Protein AF-0000000086677900 (afdb_homodimer)

Radius of gyration: 34.07 Å; Cα contacts (8 Å, |Δi|>4): 3286; chains: 2; bounding box: 82×107×90 Å

Foldseek 3Di:
DDFWAKDKDFLVQLLDCDDQFHQQQAKAWAFQQAQWIAMGTSNQEAQDLLHAQFWAADPVGIKFWWRDKWKWKDAPNDDIDTLHWFAFPVRDIPPRNSNQWGMWMQTLRWIKTWGDDPFWIKMKTKHYHHQFRKIKIKIATAGDPWKMKMKIWTWTDIGHSPDAAAPVDDFWDWADDPQWIDTNLFKIKHWAPWDFDWDKDFGTANNQCVFQVHDGGHITTGGTMHMDIDTNGDMTMMMMGGDPRVDDDDTSVVRVVVSSVVSVVQLVLLVDPHNLSSLLSSLLSSQFHPVTFGFQFPDHGGTALQSCLLLLCLSAVNRNNLVVSLSVLCVCLVALVSVLVRQQLALLSLLSSLQSQLVSCVSPVPLVSLLVRLVSSVVNLCLQDDPVRSGQWHADPVQLAIFGADDQQNRHPQGFHDPSHRLDDQGAGFLLSLQSVLLSLVSSLVSQVSNVHDSVVSVVSSVSSLVSSVPFFQDPVQAGQRHWQDQDDPPPPDDDRGDRHRFQFLSRLSCQQGPRRSDQLQRCRRLVVQVVFFDDLQAGFGGGPVDPQADQDQIGYPPNNSSNVNRTWGANLSLLSSLSSCVSNVHDCPPHCVSVSVCCCGRHNSAGAGIFGNDPVGHGDDRRRGSSNSSSSSNSVVVVVD/DDQWAKDKDFLVQLLDCDDQFHQQLAKAWAFQQAQWIAMGTSNQEAQDLLHAQFWAADPVGIKFWWRFKWKWKDAPNDDIDTLHWFAFPVRDIPPRNSNQWGMWMQTLRWIKTWGDDPFWIKMKTKHYHHQFRKIKIKIATAGDPWKMKMKIWTWTDIGHSPDAAAPVDDFWDWDDDPQWIDTNLFKTKHWAPWDFDWDKDFGTANNQCVFAVHDGGHITTGGTMHMDIDTNGDMTMMMMGGDPRPDDDDTSVVRVVVSSVVSVVQLVLLVDPHNLSSLLSSLLSSQFHPVTFGFQFPDHGGTALQSCLLLLCLSAVNRNNLVVSLSVLCVCLVALVSVLVRQQLALLSLLSSLQSQLVSCVSPVPLVSLLVRLVSSVVNLCLQDDPVRSGQWHADPVQLAIFGADDLQNRHPQGFHDPSHRLDDQGAGFLLSLQSVLLSLVSSLVSCVSNVHDSVVSVVSSVSSLVSSVPFFDDPVQAGQRHWQDQDDPPPPDDDRGDRHRFQFLSSLSCQQGPRRSDQLQRCRRLVVQVVFFDDLQAGFGGGPVDPQADQDQIGYPPNNSSNVNRTWGANLSLLSSLSSCVRNVHDCPPHCVSVSVCCCGRHNSAGAGIFGNDPVGHGDDRRRGSSNSSSSSNSVVVVVD

Secondary structure (DSSP, 8-state):
-----EEEE-HHHHH-SSSTTSGGG-EEEEE-SSS-EEEEETTS---STT-EEEEE--TT--EEEEEEEEEEEEETT---EE--EEEBTTS-EEEEGGGGEEEEEEETTEEEEEEEETTEEEEEEEEE-TTS-EEEEEEEEEE-SS-EEEEEEEEEEEEETTS---TTSPPPPEEEETTEEEETTTEEEE-TT-EEEEEEEEEEE-HHHHHTTS--EEEEEEEEEEEEEE-TT-EEEEEEE-S-TTSPPPPHHHHHHHHHHHHHHHHHHH--SSHHHHHHHHHHHHHEETTTEEB-EETT--B-HHHHHHTHIIIIITTT-HHHHHHHHHHHTT-HHHHHHHTTT-TTHHHHHHHHHHHHHHHH--HHHHHHHHHHHHHHHHTTTSTT-SSSEEEETTTTEEEE-S-TT--SS---EETTEESS---BEEHHHHHHHHHHHHHHHHHHHHTT---HHHHHHHHHHHHHHHHHSB-TTSSB-SEEEEPP-SSSTTS-S-EEE----GGGGHHHHSTT-SS-SS--HHHHHHHHHHEETTEEESS-TTSTT------SSTTHHHHHTTTT-EETTHHHHHHHHHHHHT---TTTTHHHHHHTTSSBTTS--SEE-SSTT--EES-SEEHHHHHHHHHHHHHHH-/-----EEEE-HHHHH-SSSTTSGGG-EEEEE-SSS-EEEEETTS---STT-EEEEE--TT--EEEEEEEEEEEEETT---EE--EEEBTTS-EEEEGGGGEEEEEEETTEEEEEEEETTEEEEEEEEE-TTS-EEEEEEEEEE-SS-EEEEEEEEEEEEETTS---TTSPPPPEEEETTEEEETTTEEEE-TT-EEEEEEEEEEE-HHHHHTTS--EEEEEEEEEEEEEE-TT-EEEEEEE-S-TTSPPPPHHHHHHHHHHHHHHHHHHH--SSHHHHHHHHHHHHHEETTTEEB-EETT--B-HHHHHHTHIIIIITTT-HHHHHHHHHHHTT-HHHHHHHTTT-TTHHHHHHHHHHHHHHHH--HHHHHHHHHHHHHHHHTTTSTT-SSSEEEETTTTEEEE-S-TT--SS---EETTEESS---BEEHHHHHHHHHHHHHHHHHHHHTT---HHHHHHHHHHHHHHHHHSB-TTSSB-SEEEEPP-SSSTTS-S-EEE----GGGGHHHHSTT-SS-SS--HHHHHHHHHHEETTEEESS-TTSTT------SSTTHHHHHTTTT-EETTHHHHHHHHHHHHT---TTTTHHHHHHTTSSBTTS--SEE-SSTT--EES-SEEHHHHHHHHHHHHHHH-

Organism: NCBI:txid175570

Structure (mmCIF, N/CA/C/O backbone):
data_AF-0000000086677900-model_v1
#
loop_
_entity.id
_entity.type
_entity.pdbx_description
1 polymer 'Glycogen debranching protein'
#
loop_
_atom_site.group_PDB
_atom_site.id
_atom_site.type_symbol
_atom_site.label_atom_id
_atom_site.label_alt_id
_atom_site.label_comp_id
_atom_site.label_asym_id
_atom_site.label_entity_id
_atom_site.label_seq_id
_atom_site.pdbx_PDB_ins_code
_atom_site.Cartn_x
_atom_site.Cartn_y
_atom_site.Cartn_z
_atom_site.occupancy
_atom_site.B_iso_or_equiv
_atom_site.auth_seq_id
_atom_site.auth_comp_id
_atom_site.auth_asym_id
_atom_site.auth_atom_id
_atom_site.pdbx_PDB_model_num
ATOM 1 N N . MET A 1 1 ? 2.199 -9.773 20.609 1 43.31 1 MET A N 1
ATOM 2 C CA . MET A 1 1 ? 1.167 -9.773 19.578 1 43.31 1 MET A CA 1
ATOM 3 C C . MET A 1 1 ? 1.572 -10.648 18.406 1 43.31 1 MET A C 1
ATOM 5 O O . MET A 1 1 ? 2.678 -10.516 17.875 1 43.31 1 MET A O 1
ATOM 9 N N . GLY A 1 2 ? 0.984 -11.852 18.406 1 61.94 2 GLY A N 1
ATOM 10 C CA . GLY A 1 2 ? 1.337 -12.906 17.469 1 61.94 2 GLY A CA 1
ATOM 11 C C . GLY A 1 2 ? 1.35 -12.43 16.031 1 61.94 2 GLY A C 1
ATOM 12 O O . GLY A 1 2 ? 0.83 -11.359 15.711 1 61.94 2 GLY A O 1
ATOM 13 N N . ASN A 1 3 ? 1.986 -13.055 15.031 1 71.62 3 ASN A N 1
ATOM 14 C CA . ASN A 1 3 ? 1.998 -12.82 13.586 1 71.62 3 ASN A CA 1
ATOM 15 C C . ASN A 1 3 ? 0.583 -12.688 13.031 1 71.62 3 ASN A C 1
ATOM 17 O O . ASN A 1 3 ? -0.327 -13.398 13.461 1 71.62 3 ASN A O 1
ATOM 21 N N . ARG A 1 4 ? 0.365 -11.555 12.375 1 78.25 4 ARG A N 1
ATOM 22 C CA . ARG A 1 4 ? -0.963 -11.297 11.836 1 78.25 4 ARG A CA 1
ATOM 23 C C . ARG A 1 4 ? -0.891 -10.961 10.344 1 78.25 4 ARG A C 1
ATOM 25 O O . ARG A 1 4 ? 0.168 -10.586 9.844 1 78.25 4 ARG A O 1
ATOM 32 N N . SER A 1 5 ? -1.938 -11.344 9.695 1 80.81 5 SER A N 1
ATOM 33 C CA . SER A 1 5 ? -2.113 -10.953 8.305 1 80.81 5 SER A CA 1
ATOM 34 C C . SER A 1 5 ? -3.023 -9.734 8.18 1 80.81 5 SER A C 1
ATOM 36 O O . SER A 1 5 ? -4.238 -9.844 8.352 1 80.81 5 SER A O 1
ATOM 38 N N . THR A 1 6 ? -2.363 -8.617 7.914 1 87.12 6 THR A N 1
ATOM 39 C CA . THR A 1 6 ? -3.154 -7.395 7.777 1 87.12 6 THR A CA 1
ATOM 40 C C . THR A 1 6 ? -2.652 -6.555 6.605 1 87.12 6 THR A C 1
ATOM 42 O O . THR A 1 6 ? -1.445 -6.371 6.438 1 87.12 6 THR A O 1
ATOM 45 N N . PHE A 1 7 ? -3.549 -6.188 5.781 1 95 7 PHE A N 1
ATOM 46 C CA . PHE A 1 7 ? -3.334 -5.211 4.719 1 95 7 PHE A CA 1
ATOM 47 C C . PHE A 1 7 ? -4.309 -4.047 4.848 1 95 7 PHE A C 1
ATOM 49 O O . PHE A 1 7 ? -5.48 -4.246 5.184 1 95 7 PHE A O 1
ATOM 56 N N . ALA A 1 8 ? -3.867 -2.811 4.648 1 95.88 8 ALA A N 1
ATOM 57 C CA . ALA A 1 8 ? -4.715 -1.629 4.773 1 95.88 8 ALA A CA 1
ATOM 58 C C . ALA A 1 8 ? -4.469 -0.653 3.627 1 95.88 8 ALA A C 1
ATOM 60 O O . ALA A 1 8 ? -3.322 -0.427 3.232 1 95.88 8 ALA A O 1
ATOM 61 N N . PHE A 1 9 ? -5.547 -0.121 3.051 1 96.75 9 PHE A N 1
ATOM 62 C CA . PHE A 1 9 ? -5.512 0.893 2.004 1 96.75 9 PHE A CA 1
ATOM 63 C C . PHE A 1 9 ? -6.352 2.104 2.393 1 96.75 9 PHE A C 1
ATOM 65 O O . PHE A 1 9 ? -7.516 1.962 2.773 1 96.75 9 PHE A O 1
ATOM 72 N N . GLY A 1 10 ? -5.781 3.24 2.309 1 95.69 10 GLY A N 1
ATOM 73 C CA . GLY A 1 10 ? -6.445 4.469 2.717 1 95.69 10 GLY A CA 1
ATOM 74 C C . GLY A 1 10 ? -7.297 5.078 1.622 1 95.69 10 GLY A C 1
ATOM 75 O O . GLY A 1 10 ? -7.582 4.426 0.613 1 95.69 10 GLY A O 1
ATOM 76 N N . PRO A 1 11 ? -7.766 6.324 1.828 1 95.12 11 PRO A N 1
ATOM 77 C CA . PRO A 1 11 ? -8.727 6.969 0.929 1 95.12 11 PRO A CA 1
ATOM 78 C C . PRO A 1 11 ? -8.188 7.129 -0.491 1 95.12 11 PRO A C 1
ATOM 80 O O . PRO A 1 11 ? -8.938 6.98 -1.459 1 95.12 11 PRO A O 1
ATOM 83 N N . GLU A 1 12 ? -6.93 7.414 -0.581 1 93.62 12 GLU A N 1
ATOM 84 C CA . GLU A 1 12 ? -6.371 7.645 -1.91 1 93.62 12 GLU A CA 1
ATOM 85 C C . GLU A 1 12 ? -6.453 6.387 -2.77 1 93.62 12 GLU A C 1
ATOM 87 O O . GLU A 1 12 ? -6.902 6.441 -3.916 1 93.62 12 GLU A O 1
ATOM 92 N N . VAL A 1 13 ? -6.059 5.277 -2.221 1 95.94 13 VAL A N 1
ATOM 93 C CA . VAL A 1 13 ? -6.07 4.023 -2.963 1 95.94 13 VAL A CA 1
ATOM 94 C C . VAL A 1 13 ? -7.512 3.572 -3.189 1 95.94 13 VAL A C 1
ATOM 96 O O . VAL A 1 13 ? -7.875 3.156 -4.293 1 95.94 13 VAL A O 1
ATOM 99 N N . CYS A 1 14 ? -8.336 3.693 -2.195 1 97.62 14 CYS A N 1
ATOM 100 C CA . CYS A 1 14 ? -9.727 3.258 -2.291 1 97.62 14 CYS A CA 1
ATOM 101 C C . CYS A 1 14 ? -10.469 4.039 -3.367 1 97.62 14 CYS A C 1
ATOM 103 O O . CYS A 1 14 ? -11.289 3.477 -4.094 1 97.62 14 CYS A O 1
ATOM 105 N N . ALA A 1 15 ? -10.164 5.281 -3.486 1 97.06 15 ALA A N 1
ATOM 106 C CA . ALA A 1 15 ? -10.891 6.152 -4.402 1 97.06 15 ALA A CA 1
ATOM 107 C C . ALA A 1 15 ? -10.367 6.008 -5.828 1 97.06 15 ALA A C 1
ATOM 109 O O . ALA A 1 15 ? -11.031 6.414 -6.785 1 97.06 15 ALA A O 1
ATOM 110 N N . ASP A 1 16 ? -9.18 5.449 -5.98 1 96.56 16 ASP A N 1
ATOM 111 C CA . ASP A 1 16 ? -8.531 5.316 -7.285 1 96.56 16 ASP A CA 1
ATOM 112 C C . ASP A 1 16 ? -9.078 4.109 -8.047 1 96.56 16 ASP A C 1
ATOM 114 O O . ASP A 1 16 ? -8.562 2.998 -7.918 1 96.56 16 ASP A O 1
ATOM 118 N N . VAL A 1 17 ? -10 4.371 -8.945 1 96.75 17 VAL A N 1
ATOM 119 C CA . VAL A 1 17 ? -10.586 3.26 -9.688 1 96.75 17 VAL A CA 1
ATOM 120 C C . VAL A 1 17 ? -10.055 3.262 -11.117 1 96.75 17 VAL A C 1
ATOM 122 O O . VAL A 1 17 ? -10.453 2.426 -11.938 1 96.75 17 VAL A O 1
ATOM 125 N N . THR A 1 18 ? -9.117 4.145 -11.43 1 92.69 18 THR A N 1
ATOM 126 C CA . THR A 1 18 ? -8.648 4.254 -12.805 1 92.69 18 THR A CA 1
ATOM 127 C C . THR A 1 18 ? -7.18 3.859 -12.906 1 92.69 18 THR A C 1
ATOM 129 O O . THR A 1 18 ? -6.758 3.285 -13.914 1 92.69 18 THR A O 1
ATOM 132 N N . GLY A 1 19 ? -6.438 4.133 -11.938 1 92.75 19 GLY A N 1
ATOM 133 C CA . GLY A 1 19 ? -5.012 3.848 -11.984 1 92.75 19 GLY A CA 1
ATOM 134 C C . GLY A 1 19 ? -4.691 2.377 -11.797 1 92.75 19 GLY A C 1
ATOM 135 O O . GLY A 1 19 ? -5.418 1.66 -11.109 1 92.75 19 GLY A O 1
ATOM 136 N N . PRO A 1 20 ? -3.553 1.947 -12.32 1 92.25 20 PRO A N 1
ATOM 137 C CA . PRO A 1 20 ? -3.201 0.528 -12.242 1 92.25 20 PRO A CA 1
ATOM 138 C C . PRO A 1 20 ? -2.867 0.085 -10.82 1 92.25 20 PRO A C 1
ATOM 140 O O . PRO A 1 20 ? -2.883 -1.112 -10.523 1 92.25 20 PRO A O 1
ATOM 143 N N . SER A 1 21 ? -2.568 1.006 -9.984 1 94.75 21 SER A N 1
ATOM 144 C CA . SER A 1 21 ? -2.221 0.673 -8.609 1 94.75 21 SER A CA 1
ATOM 145 C C . SER A 1 21 ? -3.357 1.02 -7.652 1 94.75 21 SER A C 1
ATOM 147 O O . SER A 1 21 ? -3.168 1.043 -6.434 1 94.75 21 SER A O 1
ATOM 149 N N . GLY A 1 22 ? -4.523 1.311 -8.18 1 96.5 22 GLY A N 1
ATOM 150 C CA . GLY A 1 22 ? -5.668 1.734 -7.391 1 96.5 22 GLY A CA 1
ATOM 151 C C . GLY A 1 22 ? -6.453 0.574 -6.809 1 96.5 22 GLY A C 1
ATOM 152 O O . GLY A 1 22 ? -6.094 -0.588 -7.012 1 96.5 22 GLY A O 1
ATOM 153 N N . GLY A 1 23 ? -7.492 0.949 -6.113 1 97.5 23 GLY A N 1
ATOM 154 C CA . GLY A 1 23 ? -8.281 -0.018 -5.371 1 97.5 23 GLY A CA 1
ATOM 155 C C . GLY A 1 23 ? -9.07 -0.962 -6.262 1 97.5 23 GLY A C 1
ATOM 156 O O . GLY A 1 23 ? -9.484 -2.037 -5.824 1 97.5 23 GLY A O 1
ATOM 157 N N . ALA A 1 24 ? -9.273 -0.585 -7.496 1 97.56 24 ALA A N 1
ATOM 158 C CA . ALA A 1 24 ? -10 -1.442 -8.43 1 97.56 24 ALA A CA 1
ATOM 159 C C . ALA A 1 24 ? -9.125 -2.596 -8.914 1 97.56 24 ALA A C 1
ATOM 161 O O . ALA A 1 24 ? -9.625 -3.547 -9.516 1 97.56 24 ALA A O 1
ATOM 162 N N . HIS A 1 25 ? -7.84 -2.523 -8.531 1 95.88 25 HIS A N 1
ATOM 163 C CA . HIS A 1 25 ? -6.906 -3.584 -8.898 1 95.88 25 HIS A CA 1
ATOM 164 C C . HIS A 1 25 ? -6.414 -4.332 -7.664 1 95.88 25 HIS A C 1
ATOM 166 O O . HIS A 1 25 ? -5.457 -5.109 -7.746 1 95.88 25 HIS A O 1
ATOM 172 N N . ARG A 1 26 ? -6.98 -4.051 -6.555 1 98 26 ARG A N 1
ATOM 173 C CA . ARG A 1 26 ? -6.75 -4.805 -5.328 1 98 26 ARG A CA 1
ATOM 174 C C . ARG A 1 26 ? -7.914 -5.746 -5.035 1 98 26 ARG A C 1
ATOM 176 O O . ARG A 1 26 ? -8.914 -5.336 -4.441 1 98 26 ARG A O 1
ATOM 183 N N . GLU A 1 27 ? -7.715 -6.984 -5.371 1 98.5 27 GLU A N 1
ATOM 184 C CA . GLU A 1 27 ? -8.812 -7.949 -5.312 1 98.5 27 GLU A CA 1
ATOM 185 C C . GLU A 1 27 ? -8.734 -8.797 -4.047 1 98.5 27 GLU A C 1
ATOM 187 O O . GLU A 1 27 ? -7.641 -9.172 -3.613 1 98.5 27 GLU A O 1
ATOM 192 N N . TRP A 1 28 ? -9.852 -9.07 -3.426 1 98.69 28 TRP A N 1
ATOM 193 C CA . TRP A 1 28 ? -9.938 -9.914 -2.242 1 98.69 28 TRP A CA 1
ATOM 194 C C . TRP A 1 28 ? -10.711 -11.195 -2.545 1 98.69 28 TRP A C 1
ATOM 196 O O . TRP A 1 28 ? -11.453 -11.266 -3.525 1 98.69 28 TRP A O 1
ATOM 206 N N . LEU A 1 29 ? -10.477 -12.234 -1.738 1 98.81 29 LEU A N 1
ATOM 207 C CA . LEU A 1 29 ? -11.117 -13.539 -1.879 1 98.81 29 LEU A CA 1
ATOM 208 C C . LEU A 1 29 ? -11.508 -14.109 -0.517 1 98.81 29 LEU A C 1
ATOM 210 O O . LEU A 1 29 ? -10.719 -14.055 0.429 1 98.81 29 LEU A O 1
ATOM 214 N N . VAL A 1 30 ? -12.758 -14.539 -0.431 1 98.81 30 VAL A N 1
ATOM 215 C CA . VAL A 1 30 ? -13.211 -15.359 0.682 1 98.81 30 VAL A CA 1
ATOM 216 C C . VAL A 1 30 ? -13.766 -16.688 0.151 1 98.81 30 VAL A C 1
ATOM 218 O O . VAL A 1 30 ? -14.852 -16.719 -0.434 1 98.81 30 VAL A O 1
ATOM 221 N N . ALA A 1 31 ? -13.047 -17.734 0.36 1 98.5 31 ALA A N 1
ATOM 222 C CA . ALA A 1 31 ? -13.469 -19.047 -0.096 1 98.5 31 ALA A CA 1
ATOM 223 C C . ALA A 1 31 ? -14.242 -19.781 0.992 1 98.5 31 ALA A C 1
ATOM 225 O O . ALA A 1 31 ? -14.008 -19.578 2.184 1 98.5 31 ALA A O 1
ATOM 226 N N . ASP A 1 32 ? -15.141 -20.703 0.607 1 98.06 32 ASP A N 1
ATOM 227 C CA . ASP A 1 32 ? -16.016 -21.328 1.591 1 98.06 32 ASP A CA 1
ATOM 228 C C . ASP A 1 32 ? -15.547 -22.75 1.902 1 98.06 32 ASP A C 1
ATOM 230 O O . ASP A 1 32 ? -16.188 -23.469 2.68 1 98.06 32 ASP A O 1
ATOM 234 N N . GLY A 1 33 ? -14.492 -23.219 1.275 1 97.75 33 GLY A N 1
ATOM 235 C CA . GLY A 1 33 ? -13.953 -24.547 1.54 1 97.75 33 GLY A CA 1
ATOM 236 C C . GLY A 1 33 ? -14.625 -25.641 0.73 1 97.75 33 GLY A C 1
ATOM 237 O O . GLY A 1 33 ? -14.312 -26.812 0.894 1 97.75 33 GLY A O 1
ATOM 238 N N . THR A 1 34 ? -15.516 -25.281 -0.182 1 97.06 34 THR A N 1
ATOM 239 C CA . THR A 1 34 ? -16.203 -26.266 -1.016 1 97.06 34 THR A CA 1
ATOM 240 C C . THR A 1 34 ? -16.062 -25.906 -2.492 1 97.06 34 THR A C 1
ATOM 242 O O . THR A 1 34 ? -16.688 -26.531 -3.348 1 97.06 34 THR A O 1
ATOM 245 N N . GLY A 1 35 ? -15.305 -24.938 -2.742 1 97 35 GLY A N 1
ATOM 246 C CA . GLY A 1 35 ? -15.141 -24.453 -4.105 1 97 35 GLY A CA 1
ATOM 247 C C . GLY A 1 35 ? -15.906 -23.172 -4.383 1 97 35 GLY A C 1
ATOM 248 O O . GLY A 1 35 ? -15.648 -22.5 -5.383 1 97 35 GLY A O 1
ATOM 249 N N . GLY A 1 36 ? -16.875 -22.828 -3.545 1 98.19 36 GLY A N 1
ATOM 250 C CA . GLY A 1 36 ? -17.562 -21.547 -3.617 1 98.19 36 GLY A CA 1
ATOM 251 C C . GLY A 1 36 ? -16.766 -20.406 -3.018 1 98.19 36 GLY A C 1
ATOM 252 O O . GLY A 1 36 ? -15.766 -20.625 -2.332 1 98.19 36 GLY A O 1
ATOM 253 N N . PHE A 1 37 ? -17.219 -19.141 -3.346 1 98.75 37 PHE A N 1
ATOM 254 C CA . PHE A 1 37 ? -16.422 -18.031 -2.84 1 98.75 37 PHE A CA 1
ATOM 255 C C . PHE A 1 37 ? -17.172 -16.719 -2.994 1 98.75 37 PHE A C 1
ATOM 257 O O . PHE A 1 37 ? -18.219 -16.672 -3.65 1 98.75 37 PHE A O 1
ATOM 264 N N . ALA A 1 38 ? -16.719 -15.719 -2.322 1 98.88 38 ALA A N 1
ATOM 265 C CA . ALA A 1 38 ? -16.969 -14.305 -2.553 1 98.88 38 ALA A CA 1
ATOM 266 C C . ALA A 1 38 ? -15.688 -13.578 -2.953 1 98.88 38 ALA A C 1
ATOM 268 O O . ALA A 1 38 ? -14.602 -13.906 -2.471 1 98.88 38 ALA A O 1
ATOM 269 N N . SER A 1 39 ? -15.805 -12.664 -3.875 1 98.81 39 SER A N 1
ATOM 270 C CA . SER A 1 39 ? -14.633 -11.922 -4.332 1 98.81 39 SER A CA 1
ATOM 271 C C . SER A 1 39 ? -15.023 -10.555 -4.883 1 98.81 39 SER A C 1
ATOM 273 O O . SER A 1 39 ? -16.172 -10.344 -5.262 1 98.81 39 SER A O 1
ATOM 275 N N . GLY A 1 40 ? -14.156 -9.625 -4.922 1 98.69 40 GLY A N 1
ATOM 276 C CA . GLY A 1 40 ? -14.352 -8.266 -5.398 1 98.69 40 GLY A CA 1
ATOM 277 C C . GLY A 1 40 ? -13.094 -7.414 -5.316 1 98.69 40 GLY A C 1
ATOM 278 O O . GLY A 1 40 ? -11.984 -7.938 -5.348 1 98.69 40 GLY A O 1
ATOM 279 N N . THR A 1 41 ? -13.289 -6.047 -5.305 1 98.75 41 THR A N 1
ATOM 280 C CA . THR A 1 41 ? -12.164 -5.117 -5.238 1 98.75 41 THR A CA 1
ATOM 281 C C . THR A 1 41 ? -12.266 -4.234 -3.998 1 98.75 41 THR A C 1
ATOM 283 O O . THR A 1 41 ? -13.336 -4.098 -3.412 1 98.75 41 THR A O 1
ATOM 286 N N . ALA A 1 42 ? -11.156 -3.666 -3.617 1 98.56 42 ALA A N 1
ATOM 287 C CA . ALA A 1 42 ? -11.102 -2.766 -2.467 1 98.56 42 ALA A CA 1
ATOM 288 C C . ALA A 1 42 ? -12 -1.549 -2.682 1 98.56 42 ALA A C 1
ATOM 290 O O . ALA A 1 42 ? -12.555 -1.001 -1.725 1 98.56 42 ALA A O 1
ATOM 291 N N . SER A 1 43 ? -12.219 -1.152 -3.975 1 98.44 43 SER A N 1
ATOM 292 C CA . SER A 1 43 ? -12.977 0.053 -4.297 1 98.44 43 SER A CA 1
ATOM 293 C C . SER A 1 43 ? -14.445 -0.266 -4.543 1 98.44 43 SER A C 1
ATOM 295 O O . SER A 1 43 ? -15.219 0.61 -4.93 1 98.44 43 SER A O 1
ATOM 297 N N . LEU A 1 44 ? -14.828 -1.54 -4.414 1 98.44 44 LEU A N 1
ATOM 298 C CA . LEU A 1 44 ? -16.219 -1.966 -4.512 1 98.44 44 LEU A CA 1
ATOM 299 C C . LEU A 1 44 ? -16.594 -2.279 -5.957 1 98.44 44 LEU A C 1
ATOM 301 O O . LEU A 1 44 ? -17.547 -3.02 -6.211 1 98.44 44 LEU A O 1
ATOM 305 N N . VAL A 1 45 ? -15.859 -1.732 -6.93 1 98.31 45 VAL A N 1
ATOM 306 C CA . VAL A 1 45 ? -16.219 -1.859 -8.336 1 98.31 45 VAL A CA 1
ATOM 307 C C . VAL A 1 45 ? -15.992 -3.299 -8.797 1 98.31 45 VAL A C 1
ATOM 309 O O . VAL A 1 45 ? -14.906 -3.855 -8.625 1 98.31 45 VAL A O 1
ATOM 312 N N . ARG A 1 46 ? -17 -3.871 -9.336 1 98.38 46 ARG A N 1
ATOM 313 C CA . ARG A 1 46 ? -16.828 -5.184 -9.953 1 98.38 46 ARG A CA 1
ATOM 314 C C . ARG A 1 46 ? -16.188 -5.07 -11.328 1 98.38 46 ARG A C 1
ATOM 316 O O . ARG A 1 46 ? -16.766 -4.488 -12.25 1 98.38 46 ARG A O 1
ATOM 323 N N . THR A 1 47 ? -15.047 -5.66 -11.461 1 98.12 47 THR A N 1
ATOM 324 C CA . THR A 1 47 ? -14.312 -5.531 -12.719 1 98.12 47 THR A CA 1
ATOM 325 C C . THR A 1 47 ? -14.375 -6.832 -13.516 1 98.12 47 THR A C 1
ATOM 327 O O . THR A 1 47 ? -14.102 -6.84 -14.719 1 98.12 47 THR A O 1
ATOM 330 N N . ARG A 1 48 ? -14.719 -7.938 -12.828 1 98 48 ARG A N 1
ATOM 331 C CA . ARG A 1 48 ? -14.805 -9.258 -13.445 1 98 48 ARG A CA 1
ATOM 332 C C . ARG A 1 48 ? -16.219 -9.828 -13.32 1 98 48 ARG A C 1
ATOM 334 O O . ARG A 1 48 ? -16.922 -9.539 -12.359 1 98 48 ARG A O 1
ATOM 341 N N . ARG A 1 49 ? -16.516 -10.703 -14.273 1 98.25 49 ARG A N 1
ATOM 342 C CA . ARG A 1 49 ? -17.797 -11.414 -14.172 1 98.25 49 ARG A CA 1
ATOM 343 C C . ARG A 1 49 ? -17.812 -12.336 -12.953 1 98.25 49 ARG A C 1
ATOM 345 O O . ARG A 1 49 ? -18.875 -12.758 -12.5 1 98.25 49 ARG A O 1
ATOM 352 N N . TYR A 1 50 ? -16.641 -12.57 -12.406 1 98.56 50 TYR A N 1
ATOM 353 C CA . TYR A 1 50 ? -16.5 -13.484 -11.281 1 98.56 50 TYR A CA 1
ATOM 354 C C . TYR A 1 50 ? -16.625 -12.742 -9.953 1 98.56 50 TYR A C 1
ATOM 356 O O . TYR A 1 50 ? -16.781 -13.367 -8.898 1 98.56 50 TYR A O 1
ATOM 364 N N . HIS A 1 51 ? -16.547 -11.406 -9.953 1 98.69 51 HIS A N 1
ATOM 365 C CA . HIS A 1 51 ? -16.766 -10.641 -8.727 1 98.69 51 HIS A CA 1
ATOM 366 C C . HIS A 1 51 ? -18.219 -10.742 -8.258 1 98.69 51 HIS A C 1
ATOM 368 O O . HIS A 1 51 ? -19.141 -10.406 -9 1 98.69 51 HIS A O 1
ATOM 374 N N . GLY A 1 52 ? -18.422 -11.227 -7.074 1 98.62 52 GLY A N 1
ATOM 375 C CA . GLY A 1 52 ? -19.719 -11.406 -6.445 1 98.62 52 GLY A CA 1
ATOM 376 C C . GLY A 1 52 ? -19.625 -11.875 -5.004 1 98.62 52 GLY A C 1
ATOM 377 O O . GLY A 1 52 ? -18.531 -12.18 -4.516 1 98.62 52 GLY A O 1
ATOM 378 N N . LEU A 1 53 ? -20.734 -11.898 -4.375 1 98.88 53 LEU A N 1
ATOM 379 C CA . LEU A 1 53 ? -20.75 -12.172 -2.943 1 98.88 53 LEU A CA 1
ATOM 380 C C . LEU A 1 53 ? -21.141 -13.617 -2.674 1 98.88 53 LEU A C 1
ATOM 382 O O . LEU A 1 53 ? -20.875 -14.141 -1.587 1 98.88 53 LEU A O 1
ATOM 386 N N . LEU A 1 54 ? -21.75 -14.227 -3.676 1 98.88 54 LEU A N 1
ATOM 387 C CA . LEU A 1 54 ? -22.109 -15.633 -3.514 1 98.88 54 LEU A CA 1
ATOM 388 C C . LEU A 1 54 ? -21.938 -16.391 -4.82 1 98.88 54 LEU A C 1
ATOM 390 O O . LEU A 1 54 ? -22.812 -16.375 -5.688 1 98.88 54 LEU A O 1
ATOM 394 N N . VAL A 1 55 ? -20.906 -17.078 -4.949 1 98.81 55 VAL A N 1
ATOM 395 C CA . VAL A 1 55 ? -20.641 -18 -6.051 1 98.81 55 VAL A CA 1
ATOM 396 C C . VAL A 1 55 ? -20.75 -19.438 -5.559 1 98.81 55 VAL A C 1
ATOM 398 O O . VAL A 1 55 ? -20.047 -19.844 -4.633 1 98.81 55 VAL A O 1
ATOM 401 N N . VAL A 1 56 ? -21.594 -20.219 -6.172 1 98.44 56 VAL A N 1
ATOM 402 C CA . VAL A 1 56 ? -22.016 -21.516 -5.656 1 98.44 56 VAL A CA 1
ATOM 403 C C . VAL A 1 56 ? -21.438 -22.625 -6.512 1 98.44 56 VAL A C 1
ATOM 405 O O . VAL A 1 56 ? -21.688 -22.703 -7.719 1 98.44 56 VAL A O 1
ATOM 408 N N . PRO A 1 57 ? -20.688 -23.5 -5.855 1 96.94 57 PRO A N 1
ATOM 409 C CA . PRO A 1 57 ? -20.203 -24.656 -6.613 1 96.94 57 PRO A CA 1
ATOM 410 C C . PRO A 1 57 ? -21.312 -25.672 -6.918 1 96.94 57 PRO A C 1
ATOM 412 O O . PRO A 1 57 ? -22.297 -25.75 -6.18 1 96.94 57 PRO A O 1
ATOM 415 N N . GLY A 1 58 ? -21.156 -26.391 -8.016 1 92.62 58 GLY A N 1
ATOM 416 C CA . GLY A 1 58 ? -22.109 -27.422 -8.398 1 92.62 58 GLY A CA 1
ATOM 417 C C . GLY A 1 58 ? -21.516 -28.469 -9.32 1 92.62 58 GLY A C 1
ATOM 418 O O . GLY A 1 58 ? -20.359 -28.375 -9.719 1 92.62 58 GLY A O 1
ATOM 419 N N . PRO A 1 59 ? -22.297 -29.422 -9.609 1 88.69 59 PRO A N 1
ATOM 420 C CA . PRO A 1 59 ? -21.812 -30.516 -10.453 1 88.69 59 PRO A CA 1
ATOM 421 C C . PRO A 1 59 ? -21.453 -30.047 -11.867 1 88.69 59 PRO A C 1
ATOM 423 O O . PRO A 1 59 ? -20.609 -30.656 -12.523 1 88.69 59 PRO A O 1
ATOM 426 N N . ASN A 1 60 ? -22.156 -29.062 -12.32 1 90.38 60 ASN A N 1
ATOM 427 C CA . ASN A 1 60 ? -21.891 -28.562 -13.664 1 90.38 60 ASN A CA 1
ATOM 428 C C . ASN A 1 60 ? -21.078 -27.266 -13.633 1 90.38 60 ASN A C 1
ATOM 430 O O . ASN A 1 60 ? -21.188 -26.438 -14.531 1 90.38 60 ASN A O 1
ATOM 434 N N . GLY A 1 61 ? -20.391 -27.141 -12.625 1 94 61 GLY A N 1
ATOM 435 C CA . GLY A 1 61 ? -19.594 -25.938 -12.477 1 94 61 GLY A CA 1
ATOM 436 C C . GLY A 1 61 ? -20.188 -24.938 -11.484 1 94 61 GLY A C 1
ATOM 437 O O . GLY A 1 61 ? -21.203 -25.234 -10.852 1 94 61 GLY A O 1
ATOM 438 N N . ARG A 1 62 ? -19.562 -23.828 -11.391 1 97.81 62 ARG A N 1
ATOM 439 C CA . ARG A 1 62 ? -19.984 -22.812 -10.438 1 97.81 62 ARG A CA 1
ATOM 440 C C . ARG A 1 62 ? -21.062 -21.906 -11.039 1 97.81 62 ARG A C 1
ATOM 442 O O . ARG A 1 62 ? -21.094 -21.703 -12.258 1 97.81 62 ARG A O 1
ATOM 449 N N . ARG A 1 63 ? -21.875 -21.406 -10.18 1 98.19 63 ARG A N 1
ATOM 450 C CA . ARG A 1 63 ? -22.891 -20.438 -10.578 1 98.19 63 ARG A CA 1
ATOM 451 C C . ARG A 1 63 ? -22.797 -19.156 -9.742 1 98.19 63 ARG A C 1
ATOM 453 O O . ARG A 1 63 ? -22.547 -19.219 -8.539 1 98.19 63 ARG A O 1
ATOM 460 N N . MET A 1 64 ? -23.016 -18.047 -10.367 1 98.31 64 MET A N 1
ATOM 461 C CA . MET A 1 64 ? -23.078 -16.75 -9.688 1 98.31 64 MET A CA 1
ATOM 462 C C . MET A 1 64 ? -24.5 -16.453 -9.227 1 98.31 64 MET A C 1
ATOM 464 O O . MET A 1 64 ? -25.453 -16.516 -10.016 1 98.31 64 MET A O 1
ATOM 468 N N . GLY A 1 65 ? -24.641 -16.188 -7.93 1 98.56 65 GLY A N 1
ATOM 469 C CA . GLY A 1 65 ? -25.953 -15.875 -7.391 1 98.56 65 GLY A CA 1
ATOM 470 C C . GLY A 1 65 ? -26.109 -14.422 -6.984 1 98.56 65 GLY A C 1
ATOM 471 O O . GLY A 1 65 ? -26.703 -13.625 -7.715 1 98.56 65 GLY A O 1
ATOM 472 N N . LEU A 1 66 ? -25.453 -14.023 -5.855 1 98.81 66 LEU A N 1
ATOM 473 C CA . LEU A 1 66 ? -25.5 -12.648 -5.379 1 98.81 66 LEU A CA 1
ATOM 474 C C . LEU A 1 66 ? -24.312 -11.852 -5.887 1 98.81 66 LEU A C 1
ATOM 476 O O . LEU A 1 66 ? -23.188 -12.047 -5.418 1 98.81 66 LEU A O 1
ATOM 480 N N . ALA A 1 67 ? -24.594 -10.922 -6.801 1 98.69 67 ALA A N 1
ATOM 481 C CA . ALA A 1 67 ? -23.516 -10.141 -7.414 1 98.69 67 ALA A CA 1
ATOM 482 C C . ALA A 1 67 ? -23.062 -9.023 -6.484 1 98.69 67 ALA A C 1
ATOM 484 O O . ALA A 1 67 ? -21.859 -8.75 -6.379 1 98.69 67 ALA A O 1
ATOM 485 N N . ALA A 1 68 ? -24.016 -8.375 -5.848 1 98.75 68 ALA A N 1
ATOM 486 C CA . ALA A 1 68 ? -23.672 -7.238 -4.996 1 98.75 68 ALA A CA 1
ATOM 487 C C . ALA A 1 68 ? -24.75 -6.992 -3.949 1 98.75 68 ALA A C 1
ATOM 489 O O . ALA A 1 68 ? -25.906 -7.406 -4.121 1 98.75 68 ALA A O 1
ATOM 490 N N . LEU A 1 69 ? -24.359 -6.426 -2.887 1 98.81 69 LEU A N 1
ATOM 491 C CA . LEU A 1 69 ? -25.219 -5.871 -1.842 1 98.81 69 LEU A CA 1
ATOM 492 C C . LEU A 1 69 ? -24.922 -4.391 -1.624 1 98.81 69 LEU A C 1
ATOM 494 O O . LEU A 1 69 ? -24.031 -4.043 -0.841 1 98.81 69 LEU A O 1
ATOM 498 N N . ASP A 1 70 ? -25.766 -3.52 -2.258 1 98.75 70 ASP A N 1
ATOM 499 C CA . ASP A 1 70 ? -25.469 -2.092 -2.336 1 98.75 70 ASP A CA 1
ATOM 500 C C . ASP A 1 70 ? -25.969 -1.358 -1.095 1 98.75 70 ASP A C 1
ATOM 502 O O . ASP A 1 70 ? -27.172 -1.334 -0.825 1 98.75 70 ASP A O 1
ATOM 506 N N . ALA A 1 71 ? -25.078 -0.691 -0.441 1 98.75 71 ALA A N 1
ATOM 507 C CA . ALA A 1 71 ? -25.438 0.011 0.789 1 98.75 71 ALA A CA 1
ATOM 508 C C . ALA A 1 71 ? -25.719 1.485 0.516 1 98.75 71 ALA A C 1
ATOM 510 O O . ALA A 1 71 ? -25.109 2.088 -0.369 1 98.75 71 ALA A O 1
ATOM 511 N N . ALA A 1 72 ? -26.641 2.025 1.241 1 98.62 72 ALA A N 1
ATOM 512 C CA . ALA A 1 72 ? -26.922 3.455 1.336 1 98.62 72 ALA A CA 1
ATOM 513 C C . ALA A 1 72 ? -27.312 3.844 2.76 1 98.62 72 ALA A C 1
ATOM 515 O O . ALA A 1 72 ? -27.875 3.035 3.496 1 98.62 72 ALA A O 1
ATOM 516 N N . VAL A 1 73 ? -27 5.004 3.125 1 98.12 73 VAL A N 1
ATOM 517 C CA . VAL A 1 73 ? -27.375 5.469 4.453 1 98.12 73 VAL A CA 1
ATOM 518 C C . VAL A 1 73 ? -28.219 6.738 4.34 1 98.12 73 VAL A C 1
ATOM 520 O O . VAL A 1 73 ? -27.984 7.566 3.455 1 98.12 73 VAL A O 1
ATOM 523 N N . THR A 1 74 ? -29.203 6.844 5.148 1 97.81 74 THR A N 1
ATOM 524 C CA . THR A 1 74 ? -30 8.055 5.316 1 97.81 74 THR A CA 1
ATOM 525 C C . THR A 1 74 ? -29.781 8.656 6.707 1 97.81 74 THR A C 1
ATOM 527 O O . THR A 1 74 ? -30.109 8.023 7.715 1 97.81 74 THR A O 1
ATOM 530 N N . ILE A 1 75 ? -29.281 9.812 6.676 1 93.56 75 ILE A N 1
ATOM 531 C CA . ILE A 1 75 ? -28.938 10.508 7.91 1 93.56 75 ILE A CA 1
ATOM 532 C C . ILE A 1 75 ? -29.984 11.57 8.211 1 93.56 75 ILE A C 1
ATOM 534 O O . ILE A 1 75 ? -30.203 12.484 7.41 1 93.56 75 ILE A O 1
ATOM 538 N N . GLY A 1 76 ? -30.641 11.656 9.375 1 86.69 76 GLY A N 1
ATOM 539 C CA . GLY A 1 76 ? -31.594 12.648 9.836 1 86.69 76 GLY A CA 1
ATOM 540 C C . GLY A 1 76 ? -32.75 12.859 8.867 1 86.69 76 GLY A C 1
ATOM 541 O O . GLY A 1 76 ? -33.188 13.992 8.648 1 86.69 76 GLY A O 1
ATOM 542 N N . GLY A 1 77 ? -33.125 12 8.211 1 81.75 77 GLY A N 1
ATOM 543 C CA . GLY A 1 77 ? -34.219 12.125 7.277 1 81.75 77 GLY A CA 1
ATOM 544 C C . GLY A 1 77 ? -33.812 12.719 5.941 1 81.75 77 GLY A C 1
ATOM 545 O O . GLY A 1 77 ? -34.688 13.109 5.145 1 81.75 77 GLY A O 1
ATOM 546 N N . GLY A 1 78 ? -32.625 12.898 5.727 1 88.81 78 GLY A N 1
ATOM 547 C CA . GLY A 1 78 ? -32.156 13.477 4.48 1 88.81 78 GLY A CA 1
ATOM 548 C C . GLY A 1 78 ? -32.188 12.5 3.318 1 88.81 78 GLY A C 1
ATOM 549 O O . GLY A 1 78 ? -32.906 11.492 3.365 1 88.81 78 GLY A O 1
ATOM 550 N N . THR A 1 79 ? -31.516 12.953 2.24 1 93.56 79 THR A N 1
ATOM 551 C CA . THR A 1 79 ? -31.391 12.109 1.055 1 93.56 79 THR A CA 1
ATOM 552 C C . THR A 1 79 ? -30.422 10.961 1.302 1 93.56 79 THR A C 1
ATOM 554 O O . THR A 1 79 ? -29.391 11.148 1.938 1 93.56 79 THR A O 1
ATOM 557 N N . PRO A 1 80 ? -30.781 9.805 0.825 1 97 80 PRO A N 1
ATOM 558 C CA . PRO A 1 80 ? -29.859 8.68 0.989 1 97 80 PRO A CA 1
ATOM 559 C C . PRO A 1 80 ? -28.516 8.922 0.312 1 97 80 PRO A C 1
ATOM 561 O O . PRO A 1 80 ? -28.453 9.477 -0.787 1 97 80 PRO A O 1
ATOM 564 N N . VAL A 1 81 ? -27.469 8.578 0.986 1 97.5 81 VAL A N 1
ATOM 565 C CA . VAL A 1 81 ? -26.109 8.609 0.445 1 97.5 81 VAL A CA 1
ATOM 566 C C . VAL A 1 81 ? -25.719 7.207 -0.016 1 97.5 81 VAL A C 1
ATOM 568 O O . VAL A 1 81 ? -25.516 6.309 0.806 1 97.5 81 VAL A O 1
ATOM 571 N N . PRO A 1 82 ? -25.594 7 -1.36 1 98.44 82 PRO A N 1
ATOM 572 C CA . PRO A 1 82 ? -25.172 5.68 -1.84 1 98.44 82 PRO A CA 1
ATOM 573 C C . PRO A 1 82 ? -23.703 5.371 -1.513 1 98.44 82 PRO A C 1
ATOM 575 O O . PRO A 1 82 ? -22.844 6.238 -1.657 1 98.44 82 PRO A O 1
ATOM 578 N N . LEU A 1 83 ? -23.438 4.191 -1.051 1 98.62 83 LEU A N 1
ATOM 579 C CA . LEU A 1 83 ? -22.094 3.799 -0.641 1 98.62 83 LEU A CA 1
ATOM 580 C C . LEU A 1 83 ? -21.516 2.734 -1.574 1 98.62 83 LEU A C 1
ATOM 582 O O . LEU A 1 83 ? -20.391 2.293 -1.403 1 98.62 83 LEU A O 1
ATOM 586 N N . SER A 1 84 ? -22.25 2.309 -2.578 1 98.44 84 SER A N 1
ATOM 587 C CA . SER A 1 84 ? -21.812 1.302 -3.543 1 98.44 84 SER A CA 1
ATOM 588 C C . SER A 1 84 ? -21.156 1.946 -4.754 1 98.44 84 SER A C 1
ATOM 590 O O . SER A 1 84 ? -21.188 3.168 -4.91 1 98.44 84 SER A O 1
ATOM 592 N N . ALA A 1 85 ? -20.516 1.138 -5.566 1 98.56 85 ALA A N 1
ATOM 593 C CA . ALA A 1 85 ? -19.906 1.617 -6.801 1 98.56 85 ALA A CA 1
ATOM 594 C C . ALA A 1 85 ? -20.047 0.586 -7.918 1 98.56 85 ALA A C 1
ATOM 596 O O . ALA A 1 85 ? -19.797 -0.604 -7.707 1 98.56 85 ALA A O 1
ATOM 597 N N . HIS A 1 86 ? -20.484 1.05 -9.039 1 98.31 86 HIS A N 1
ATOM 598 C CA . HIS A 1 86 ? -20.594 0.243 -10.25 1 98.31 86 HIS A CA 1
ATOM 599 C C . HIS A 1 86 ? -20.062 0.998 -11.469 1 98.31 86 HIS A C 1
ATOM 601 O O . HIS A 1 86 ? -20.219 2.217 -11.562 1 98.31 86 HIS A O 1
ATOM 607 N N . GLU A 1 87 ? -19.422 0.252 -12.281 1 98.44 87 GLU A N 1
ATOM 608 C CA . GLU A 1 87 ? -19.047 0.788 -13.586 1 98.44 87 GLU A CA 1
ATOM 609 C C . GLU A 1 87 ? -20.062 0.373 -14.656 1 98.44 87 GLU A C 1
ATOM 611 O O . GLU A 1 87 ? -20.5 -0.781 -14.695 1 98.44 87 GLU A O 1
ATOM 616 N N . TRP A 1 88 ? -20.453 1.332 -15.445 1 98.19 88 TRP A N 1
ATOM 617 C CA . TRP A 1 88 ? -21.469 1.067 -16.469 1 98.19 88 TRP A CA 1
ATOM 618 C C . TRP A 1 88 ? -20.859 1.161 -17.859 1 98.19 88 TRP A C 1
ATOM 620 O O . TRP A 1 88 ? -19.734 1.65 -18.031 1 98.19 88 TRP A O 1
ATOM 630 N N . ALA A 1 89 ? -21.578 0.722 -18.812 1 97.5 89 ALA A N 1
ATOM 631 C CA . ALA A 1 89 ? -21.109 0.65 -20.203 1 97.5 89 ALA A CA 1
ATOM 632 C C . ALA A 1 89 ? -20.703 2.027 -20.703 1 97.5 89 ALA A C 1
ATOM 634 O O . ALA A 1 89 ? -19.844 2.139 -21.578 1 97.5 89 ALA A O 1
ATOM 635 N N . SER A 1 90 ? -21.234 3.072 -20.219 1 96.19 90 SER A N 1
ATOM 636 C CA . SER A 1 90 ? -20.906 4.441 -20.609 1 96.19 90 SER A CA 1
ATOM 637 C C . SER A 1 90 ? -19.5 4.824 -20.141 1 96.19 90 SER A C 1
ATOM 639 O O . SER A 1 90 ? -18.938 5.832 -20.594 1 96.19 90 SER A O 1
ATOM 641 N N . GLY A 1 91 ? -19 4.051 -19.25 1 94.69 91 GLY A N 1
ATOM 642 C CA . GLY A 1 91 ? -17.719 4.375 -18.656 1 94.69 91 GLY A CA 1
ATOM 643 C C . GLY A 1 91 ? -17.828 5.094 -17.328 1 94.69 91 GLY A C 1
ATOM 644 O O . GLY A 1 91 ? -16.828 5.262 -16.625 1 94.69 91 GLY A O 1
ATOM 645 N N . VAL A 1 92 ? -18.984 5.395 -16.969 1 96.19 92 VAL A N 1
ATOM 646 C CA . VAL A 1 92 ? -19.203 6.152 -15.742 1 96.19 92 VAL A CA 1
ATOM 647 C C . VAL A 1 92 ? -19.266 5.199 -14.547 1 96.19 92 VAL A C 1
ATOM 649 O O . VAL A 1 92 ? -19.828 4.105 -14.641 1 96.19 92 VAL A O 1
ATOM 652 N N . VAL A 1 93 ? -18.641 5.562 -13.469 1 97.75 93 VAL A N 1
ATOM 653 C CA . VAL A 1 93 ? -18.797 4.863 -12.195 1 97.75 93 VAL A CA 1
ATOM 654 C C . VAL A 1 93 ? -19.828 5.586 -11.328 1 97.75 93 VAL A C 1
ATOM 656 O O . VAL A 1 93 ? -19.609 6.73 -10.922 1 97.75 93 VAL A O 1
ATOM 659 N N . SER A 1 94 ? -20.891 4.898 -11.086 1 97.75 94 SER A N 1
ATOM 660 C CA . SER A 1 94 ? -22.016 5.434 -10.32 1 97.75 94 SER A CA 1
ATOM 661 C C . SER A 1 94 ? -22.844 4.312 -9.711 1 97.75 94 SER A C 1
ATOM 663 O O . SER A 1 94 ? -23.109 3.301 -10.359 1 97.75 94 SER A O 1
ATOM 665 N N . PRO A 1 95 ? -23.438 4.516 -8.57 1 97.56 95 PRO A N 1
ATOM 666 C CA . PRO A 1 95 ? -23 5.535 -7.613 1 97.56 95 PRO A CA 1
ATOM 667 C C . PRO A 1 95 ? -21.5 5.496 -7.363 1 97.56 95 PRO A C 1
ATOM 669 O O . PRO A 1 95 ? -20.812 4.582 -7.828 1 97.56 95 PRO A O 1
ATOM 672 N N . ALA A 1 96 ? -20.969 6.48 -6.785 1 97.75 96 ALA A N 1
ATOM 673 C CA . ALA A 1 96 ? -19.547 6.617 -6.543 1 97.75 96 ALA A CA 1
ATOM 674 C C . ALA A 1 96 ? -19.219 6.48 -5.055 1 97.75 96 ALA A C 1
ATOM 676 O O . ALA A 1 96 ? -18.5 7.312 -4.488 1 97.75 96 ALA A O 1
ATOM 677 N N . GLY A 1 97 ? -19.719 5.418 -4.469 1 98.12 97 GLY A N 1
ATOM 678 C CA . GLY A 1 97 ? -19.547 5.203 -3.041 1 98.12 97 GLY A CA 1
ATOM 679 C C . GLY A 1 97 ? -18.109 5.008 -2.631 1 98.12 97 GLY A C 1
ATOM 680 O O . GLY A 1 97 ? -17.766 5.148 -1.455 1 98.12 97 GLY A O 1
ATOM 681 N N . HIS A 1 98 ? -17.219 4.637 -3.607 1 98.19 98 HIS A N 1
ATOM 682 C CA . HIS A 1 98 ? -15.797 4.449 -3.34 1 98.19 98 HIS A CA 1
ATOM 683 C C . HIS A 1 98 ? -15.148 5.746 -2.873 1 98.19 98 HIS A C 1
ATOM 685 O O . HIS A 1 98 ? -14.117 5.723 -2.199 1 98.19 98 HIS A O 1
ATOM 691 N N . LEU A 1 99 ? -15.766 6.91 -3.143 1 97.44 99 LEU A N 1
ATOM 692 C CA . LEU A 1 99 ? -15.219 8.203 -2.76 1 97.44 99 LEU A CA 1
ATOM 693 C C . LEU A 1 99 ? -15.43 8.469 -1.271 1 97.44 99 LEU A C 1
ATOM 695 O O . LEU A 1 99 ? -14.805 9.359 -0.699 1 97.44 99 LEU A O 1
ATOM 699 N N . HIS A 1 100 ? -16.312 7.676 -0.63 1 97.31 100 HIS A N 1
ATOM 700 C CA . HIS A 1 100 ? -16.594 7.828 0.794 1 97.31 100 HIS A CA 1
ATOM 701 C C . HIS A 1 100 ? -15.766 6.844 1.621 1 97.31 100 HIS A C 1
ATOM 703 O O . HIS A 1 100 ? -15.812 6.867 2.854 1 97.31 100 HIS A O 1
ATOM 709 N N . LEU A 1 101 ? -15 5.941 0.963 1 98.19 101 LEU A N 1
ATOM 710 C CA . LEU A 1 101 ? -14.211 4.953 1.696 1 98.19 101 LEU A CA 1
ATOM 711 C C . LEU A 1 101 ? -13.039 5.617 2.406 1 98.19 101 LEU A C 1
ATOM 713 O O . LEU A 1 101 ? -12.188 6.238 1.763 1 98.19 101 LEU A O 1
ATOM 717 N N . GLU A 1 102 ? -13.039 5.449 3.689 1 97.12 102 GLU A N 1
ATOM 718 C CA . GLU A 1 102 ? -11.914 5.887 4.512 1 97.12 102 GLU A CA 1
ATOM 719 C C . GLU A 1 102 ? -10.82 4.82 4.57 1 97.12 102 GLU A C 1
ATOM 721 O O . GLU A 1 102 ? -9.648 5.141 4.746 1 97.12 102 GLU A O 1
ATOM 726 N N . LEU A 1 103 ? -11.305 3.594 4.449 1 97.5 103 LEU A N 1
ATOM 727 C CA . LEU A 1 103 ? -10.391 2.488 4.691 1 97.5 103 LEU A CA 1
ATOM 728 C C . LEU A 1 103 ? -10.93 1.191 4.098 1 97.5 103 LEU A C 1
ATOM 730 O O . LEU A 1 103 ? -12.125 0.92 4.18 1 97.5 103 LEU A O 1
ATOM 734 N N . PHE A 1 104 ? -10.07 0.488 3.459 1 98.5 104 PHE A N 1
ATOM 735 C CA . PHE A 1 104 ? -10.258 -0.931 3.186 1 98.5 104 PHE A CA 1
ATOM 736 C C . PHE A 1 104 ? -9.141 -1.759 3.807 1 98.5 104 PHE A C 1
ATOM 738 O O . PHE A 1 104 ? -7.961 -1.437 3.648 1 98.5 104 PHE A O 1
ATOM 745 N N . GLU A 1 105 ? -9.562 -2.826 4.461 1 97.38 105 GLU A N 1
ATOM 746 C CA . GLU A 1 105 ? -8.539 -3.682 5.062 1 97.38 105 GLU A CA 1
ATOM 747 C C . GLU A 1 105 ? -8.891 -5.156 4.898 1 97.38 105 GLU A C 1
ATOM 749 O O . GLU A 1 105 ? -10.055 -5.504 4.691 1 97.38 105 GLU A O 1
ATOM 754 N N . VAL A 1 106 ? -7.922 -5.953 4.832 1 97.81 106 VAL A N 1
ATOM 755 C CA . VAL A 1 106 ? -8.031 -7.398 4.977 1 97.81 106 VAL A CA 1
ATOM 756 C C . VAL A 1 106 ? -7.379 -7.844 6.281 1 97.81 106 VAL A C 1
ATOM 758 O O . VAL A 1 106 ? -6.164 -7.719 6.445 1 97.81 106 VAL A O 1
ATOM 761 N N . VAL A 1 107 ? -8.188 -8.258 7.211 1 95.88 107 VAL A N 1
ATOM 762 C CA . VAL A 1 107 ? -7.719 -8.68 8.523 1 95.88 107 VAL A CA 1
ATOM 763 C C . VAL A 1 107 ? -8.055 -10.156 8.742 1 95.88 107 VAL A C 1
ATOM 765 O O . VAL A 1 107 ? -9.219 -10.555 8.656 1 95.88 107 VAL A O 1
ATOM 768 N N . ASP A 1 108 ? -7.074 -10.953 8.977 1 96 108 ASP A N 1
ATOM 769 C CA . ASP A 1 108 ? -7.266 -12.391 9.133 1 96 108 ASP A CA 1
ATOM 770 C C . ASP A 1 108 ? -7.938 -12.992 7.902 1 96 108 ASP A C 1
ATOM 772 O O . ASP A 1 108 ? -8.828 -13.836 8.023 1 96 108 ASP A O 1
ATOM 776 N N . GLY A 1 109 ? -7.617 -12.438 6.836 1 96.62 109 GLY A N 1
ATOM 777 C CA . GLY A 1 109 ? -8.102 -12.969 5.574 1 96.62 109 GLY A CA 1
ATOM 778 C C . GLY A 1 109 ? -9.492 -12.477 5.219 1 96.62 109 GLY A C 1
ATOM 779 O O . GLY A 1 109 ? -10.039 -12.844 4.172 1 96.62 109 GLY A O 1
ATOM 780 N N . LEU A 1 110 ? -10.094 -11.609 6.039 1 98.31 110 LEU A N 1
ATOM 781 C CA . LEU A 1 110 ? -11.461 -11.148 5.801 1 98.31 110 LEU A CA 1
ATOM 782 C C . LEU A 1 110 ? -11.469 -9.672 5.406 1 98.31 110 LEU A C 1
ATOM 784 O O . LEU A 1 110 ? -10.781 -8.859 6.023 1 98.31 110 LEU A O 1
ATOM 788 N N . PRO A 1 111 ? -12.242 -9.328 4.379 1 98.56 111 PRO A N 1
ATOM 789 C CA . PRO A 1 111 ? -12.297 -7.934 3.941 1 98.56 111 PRO A CA 1
ATOM 790 C C . PRO A 1 111 ? -13.195 -7.074 4.832 1 98.56 111 PRO A C 1
ATOM 792 O O . PRO A 1 111 ? -14.219 -7.551 5.332 1 98.56 111 PRO A O 1
ATOM 795 N N . ARG A 1 112 ? -12.836 -5.895 5.023 1 98.31 112 ARG A N 1
ATOM 796 C CA . ARG A 1 112 ? -13.617 -4.898 5.75 1 98.31 112 ARG A CA 1
ATOM 797 C C . ARG A 1 112 ? -13.523 -3.533 5.078 1 98.31 112 ARG A C 1
ATOM 799 O O . ARG A 1 112 ? -12.43 -3.059 4.773 1 98.31 112 ARG A O 1
ATOM 806 N N . TRP A 1 113 ? -14.672 -2.91 4.816 1 98.69 113 TRP A N 1
ATOM 807 C CA . TRP A 1 113 ? -14.781 -1.547 4.305 1 98.69 113 TRP A CA 1
ATOM 808 C C . TRP A 1 113 ? -15.234 -0.59 5.402 1 98.69 113 TRP A C 1
ATOM 810 O O . TRP A 1 113 ? -16.062 -0.95 6.246 1 98.69 113 TRP A O 1
ATOM 820 N N . ARG A 1 114 ? -14.727 0.535 5.402 1 98.12 114 ARG A N 1
ATOM 821 C CA . ARG A 1 114 ? -15.133 1.599 6.316 1 98.12 114 ARG A CA 1
ATOM 822 C C . ARG A 1 114 ? -15.43 2.889 5.559 1 98.12 114 ARG A C 1
ATOM 824 O O . ARG A 1 114 ? -14.539 3.447 4.906 1 98.12 114 ARG A O 1
ATOM 831 N N . TRP A 1 115 ? -16.688 3.309 5.598 1 97.81 115 TRP A N 1
ATOM 832 C CA . TRP A 1 115 ? -17.109 4.574 4.992 1 97.81 115 TRP A CA 1
ATOM 833 C C . TRP A 1 115 ? -17.219 5.668 6.047 1 97.81 115 TRP A C 1
ATOM 835 O O . TRP A 1 115 ? -17.641 5.41 7.176 1 97.81 115 TRP A O 1
ATOM 845 N N . ARG A 1 116 ? -16.859 6.863 5.652 1 96.12 116 ARG A N 1
ATOM 846 C CA . ARG A 1 116 ? -17.078 8.023 6.516 1 96.12 116 ARG A CA 1
ATOM 847 C C . ARG A 1 116 ? -17.812 9.125 5.773 1 96.12 116 ARG A C 1
ATOM 849 O O . ARG A 1 116 ? -17.453 9.484 4.652 1 96.12 116 ARG A O 1
ATOM 856 N N . ILE A 1 117 ? -18.844 9.578 6.328 1 94 117 ILE A N 1
ATOM 857 C CA . ILE A 1 117 ? -19.578 10.773 5.953 1 94 117 ILE A CA 1
ATOM 858 C C . ILE A 1 117 ? -19.703 11.703 7.156 1 94 117 ILE A C 1
ATOM 860 O O . ILE A 1 117 ? -20.641 11.578 7.957 1 94 117 ILE A O 1
ATOM 864 N N . GLY A 1 118 ? -18.781 12.688 7.18 1 91.5 118 GLY A N 1
ATOM 865 C CA . GLY A 1 118 ? -18.734 13.469 8.406 1 91.5 118 GLY A CA 1
ATOM 866 C C . GLY A 1 118 ? -18.484 12.625 9.641 1 91.5 118 GLY A C 1
ATOM 867 O O . GLY A 1 118 ? -17.5 11.875 9.695 1 91.5 118 GLY A O 1
ATOM 868 N N . ASP A 1 119 ? -19.438 12.656 10.57 1 91.25 119 ASP A N 1
ATOM 869 C CA . ASP A 1 119 ? -19.266 11.906 11.812 1 91.25 119 ASP A CA 1
ATOM 870 C C . ASP A 1 119 ? -19.969 10.555 11.742 1 91.25 119 ASP A C 1
ATOM 872 O O . ASP A 1 119 ? -20.047 9.836 12.742 1 91.25 119 ASP A O 1
ATOM 876 N N . VAL A 1 120 ? -20.484 10.273 10.625 1 94.56 120 VAL A N 1
ATOM 877 C CA . VAL A 1 120 ? -21.125 8.969 10.43 1 94.56 120 VAL A CA 1
ATOM 878 C C . VAL A 1 120 ? -20.094 7.984 9.852 1 94.56 120 VAL A C 1
ATOM 880 O O . VAL A 1 120 ? -19.469 8.266 8.828 1 94.56 120 VAL A O 1
ATOM 883 N N . VAL A 1 121 ? -19.953 6.875 10.547 1 96.75 121 VAL A N 1
ATOM 884 C CA . VAL A 1 121 ? -19.031 5.84 10.102 1 96.75 121 VAL A CA 1
ATOM 885 C C . VAL A 1 121 ? -19.75 4.496 10.023 1 96.75 121 VAL A C 1
ATOM 887 O O . VAL A 1 121 ? -20.328 4.035 11.008 1 96.75 121 VAL A O 1
ATOM 890 N N . LEU A 1 122 ? -19.734 3.934 8.828 1 97.94 122 LEU A N 1
ATOM 891 C CA . LEU A 1 122 ? -20.297 2.604 8.609 1 97.94 122 LEU A CA 1
ATOM 892 C C . LEU A 1 122 ? -19.219 1.623 8.172 1 97.94 122 LEU A C 1
ATOM 894 O O . LEU A 1 122 ? -18.375 1.953 7.332 1 97.94 122 LEU A O 1
ATOM 898 N N . GLU A 1 123 ? -19.219 0.471 8.812 1 98.31 123 GLU A N 1
ATOM 899 C CA . GLU A 1 123 ? -18.297 -0.59 8.438 1 98.31 123 GLU A CA 1
ATOM 900 C C . GLU A 1 123 ? -19.031 -1.799 7.871 1 98.31 123 GLU A C 1
ATOM 902 O O . GLU A 1 123 ? -20.125 -2.137 8.336 1 98.31 123 GLU A O 1
ATOM 907 N N . ARG A 1 124 ? -18.469 -2.418 6.914 1 98.81 124 ARG A N 1
ATOM 908 C CA . ARG A 1 124 ? -18.953 -3.682 6.371 1 98.81 124 ARG A CA 1
ATOM 909 C C . ARG A 1 124 ? -17.891 -4.773 6.484 1 98.81 124 ARG A C 1
ATOM 911 O O . ARG A 1 124 ? -16.734 -4.551 6.133 1 98.81 124 ARG A O 1
ATOM 918 N N . GLU A 1 125 ? -18.266 -5.906 6.953 1 98.62 125 GLU A N 1
ATOM 919 C CA . GLU A 1 125 ? -17.453 -7.113 6.965 1 98.62 125 GLU A CA 1
ATOM 920 C C . GLU A 1 125 ? -18.234 -8.312 6.438 1 98.62 125 GLU A C 1
ATOM 922 O O . GLU A 1 125 ? -19.469 -8.359 6.539 1 98.62 125 GLU A O 1
ATOM 927 N N . LEU A 1 126 ? -17.547 -9.219 5.855 1 98.75 126 LEU A N 1
ATOM 928 C CA . LEU A 1 126 ? -18.234 -10.414 5.398 1 98.75 126 LEU A CA 1
ATOM 929 C C . LEU A 1 126 ? -17.344 -11.648 5.547 1 98.75 126 LEU A C 1
ATOM 931 O O . LEU A 1 126 ? -16.125 -11.523 5.66 1 98.75 126 LEU A O 1
ATOM 935 N N . ALA A 1 127 ? -17.922 -12.773 5.672 1 98.81 127 ALA A N 1
ATOM 936 C CA . ALA A 1 127 ? -17.281 -14.078 5.727 1 98.81 127 ALA A CA 1
ATOM 937 C C . ALA A 1 127 ? -18.203 -15.172 5.203 1 98.81 127 ALA A C 1
ATOM 939 O O . ALA A 1 127 ? -19.375 -14.922 4.934 1 98.81 127 ALA A O 1
ATOM 940 N N . MET A 1 128 ? -17.672 -16.266 4.98 1 98.62 128 MET A N 1
ATOM 941 C CA . MET A 1 128 ? -18.453 -17.438 4.602 1 98.62 128 MET A CA 1
ATOM 942 C C . MET A 1 128 ? -18.297 -18.562 5.625 1 98.62 128 MET A C 1
ATOM 944 O O . MET A 1 128 ? -17.234 -18.672 6.258 1 98.62 128 MET A O 1
ATOM 948 N N . VAL A 1 129 ? -19.359 -19.328 5.773 1 98 129 VAL A N 1
ATOM 949 C CA . VAL A 1 129 ? -19.281 -20.516 6.613 1 98 129 VAL A CA 1
ATOM 950 C C . VAL A 1 129 ? -18.391 -21.562 5.945 1 98 129 VAL A C 1
ATOM 952 O O . VAL A 1 129 ? -18.641 -21.969 4.809 1 98 129 VAL A O 1
ATOM 955 N N . HIS A 1 130 ? -17.375 -21.984 6.656 1 97.25 130 HIS A N 1
ATOM 956 C CA . HIS A 1 130 ? -16.484 -22.984 6.082 1 97.25 130 HIS A CA 1
ATOM 957 C C . HIS A 1 130 ? -17.203 -24.312 5.887 1 97.25 130 HIS A C 1
ATOM 959 O O . HIS A 1 130 ? -17.812 -24.844 6.82 1 97.25 130 HIS A O 1
ATOM 965 N N . GLY A 1 131 ? -17.125 -24.844 4.766 1 96.25 131 GLY A N 1
ATOM 966 C CA . GLY A 1 131 ? -17.719 -26.125 4.445 1 96.25 131 GLY A CA 1
ATOM 967 C C . GLY A 1 131 ? -19.125 -26.016 3.891 1 96.25 131 GLY A C 1
ATOM 968 O O . GLY A 1 131 ? -19.75 -27.016 3.527 1 96.25 131 GLY A O 1
ATOM 969 N N . GLN A 1 132 ? -19.594 -24.812 3.857 1 95.5 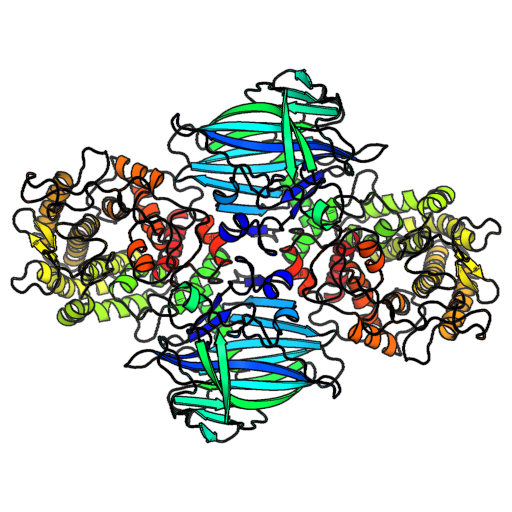132 GLN A N 1
ATOM 970 C CA . GLN A 1 132 ? -20.922 -24.516 3.324 1 95.5 132 GLN A CA 1
ATOM 971 C C . GLN A 1 132 ? -20.922 -23.219 2.518 1 95.5 132 GLN A C 1
ATOM 973 O O . GLN A 1 132 ? -20.281 -22.25 2.91 1 95.5 132 GLN A O 1
ATOM 978 N N . THR A 1 133 ? -21.672 -23.25 1.371 1 96.44 133 THR A N 1
ATOM 979 C CA . THR A 1 133 ? -21.781 -22 0.611 1 96.44 133 THR A CA 1
ATOM 980 C C . THR A 1 133 ? -22.797 -21.078 1.25 1 96.44 133 THR A C 1
ATOM 982 O O . THR A 1 133 ? -23.953 -21.031 0.829 1 96.44 133 THR A O 1
ATOM 985 N N . SER A 1 134 ? -22.375 -20.391 2.234 1 98.44 134 SER A N 1
ATOM 986 C CA . SER A 1 134 ? -23.219 -19.5 3.033 1 98.44 134 SER A CA 1
ATOM 987 C C . SER A 1 134 ? -22.453 -18.234 3.414 1 98.44 134 SER A C 1
ATOM 989 O O . SER A 1 134 ? -21.391 -18.312 4.051 1 98.44 134 SER A O 1
ATOM 991 N N . LEU A 1 135 ? -22.984 -17.125 3 1 98.75 135 LEU A N 1
ATOM 992 C CA . LEU A 1 135 ? -22.391 -15.812 3.211 1 98.75 135 LEU A CA 1
ATOM 993 C C . LEU A 1 135 ? -23.047 -15.102 4.391 1 98.75 135 LEU A C 1
ATOM 995 O O . LEU A 1 135 ? -24.281 -15.156 4.547 1 98.75 135 LEU A O 1
ATOM 999 N N . GLY A 1 136 ? -22.234 -14.539 5.258 1 98.88 136 GLY A N 1
ATOM 1000 C CA . GLY A 1 136 ? -22.688 -13.555 6.23 1 98.88 136 GLY A CA 1
ATOM 1001 C C . GLY A 1 136 ? -22.078 -12.18 6.027 1 98.88 136 GLY A C 1
ATOM 1002 O O . GLY A 1 136 ? -20.859 -12.055 5.902 1 98.88 136 GLY A O 1
ATOM 1003 N N . VAL A 1 137 ? -22.953 -11.141 5.93 1 98.88 137 VAL A N 1
ATOM 1004 C CA . VAL A 1 137 ? -22.516 -9.758 5.797 1 98.88 137 VAL A CA 1
ATOM 1005 C C . VAL A 1 137 ? -23 -8.938 6.992 1 98.88 137 VAL A C 1
ATOM 1007 O O . VAL A 1 137 ? -24.188 -8.984 7.336 1 98.88 137 VAL A O 1
ATOM 1010 N N . VAL A 1 138 ? -22.078 -8.234 7.609 1 98.94 138 VAL A N 1
ATOM 1011 C CA . VAL A 1 138 ? -22.422 -7.395 8.75 1 98.94 138 VAL A CA 1
ATOM 1012 C C . VAL A 1 138 ? -22.094 -5.938 8.438 1 98.94 138 VAL A C 1
ATOM 1014 O O . VAL A 1 138 ? -20.969 -5.617 8.031 1 98.94 138 VAL A O 1
ATOM 1017 N N . HIS A 1 139 ? -23.109 -5.086 8.547 1 98.88 139 HIS A N 1
ATOM 1018 C CA . HIS A 1 139 ? -22.891 -3.643 8.586 1 98.88 139 HIS A CA 1
ATOM 1019 C C . HIS A 1 139 ? -23 -3.107 10.008 1 98.88 139 HIS A C 1
ATOM 1021 O O . HIS A 1 139 ? -24.031 -3.299 10.672 1 98.88 139 HIS A O 1
ATOM 1027 N N . ARG A 1 140 ? -21.953 -2.461 10.461 1 98.38 140 ARG A N 1
ATOM 1028 C CA . ARG A 1 140 ? -21.938 -1.885 11.805 1 98.38 140 ARG A CA 1
ATOM 1029 C C . ARG A 1 140 ? -21.891 -0.362 11.742 1 98.38 140 ARG A C 1
ATOM 1031 O O . ARG A 1 140 ? -21 0.209 11.094 1 98.38 140 ARG A O 1
ATOM 1038 N N . LEU A 1 141 ? -22.844 0.237 12.359 1 97.69 141 LEU A N 1
ATOM 1039 C CA . LEU A 1 141 ? -22.75 1.682 12.539 1 97.69 141 LEU A CA 1
ATOM 1040 C C . LEU A 1 141 ? -21.797 2.023 13.68 1 97.69 141 LEU A C 1
ATOM 1042 O O . LEU A 1 141 ? -22.141 1.894 14.852 1 97.69 141 LEU A O 1
ATOM 1046 N N . VAL A 1 142 ? -20.656 2.486 13.344 1 96.38 142 VAL A N 1
ATOM 1047 C CA . VAL A 1 142 ? -19.594 2.711 14.32 1 96.38 142 VAL A CA 1
ATOM 1048 C C . VAL A 1 142 ? -19.828 4.035 15.039 1 96.38 142 VAL A C 1
ATOM 1050 O O . VAL A 1 142 ? -19.641 4.133 16.25 1 96.38 142 VAL A O 1
ATOM 1053 N N . SER A 1 143 ? -20.188 5.008 14.289 1 93.56 143 SER A N 1
ATOM 1054 C CA . SER A 1 143 ? -20.391 6.355 14.82 1 93.56 143 SER A CA 1
ATOM 1055 C C . SER A 1 143 ? -21.484 7.094 14.062 1 93.56 143 SER A C 1
ATOM 1057 O O . SER A 1 143 ? -21.609 6.949 12.844 1 93.56 143 SER A O 1
ATOM 1059 N N . ALA A 1 144 ? -22.281 7.797 14.742 1 92.69 144 ALA A N 1
ATOM 1060 C CA . ALA A 1 144 ? -23.297 8.695 14.211 1 92.69 144 ALA A CA 1
ATOM 1061 C C . ALA A 1 144 ? -23.875 9.594 15.312 1 92.69 144 ALA A C 1
ATOM 1063 O O . ALA A 1 144 ? -23.812 9.242 16.5 1 92.69 144 ALA A O 1
ATOM 1064 N N . PRO A 1 145 ? -24.406 10.742 14.953 1 86.56 145 PRO A N 1
ATOM 1065 C CA . PRO A 1 145 ? -25.031 11.594 15.969 1 86.56 145 PRO A CA 1
ATOM 1066 C C . PRO A 1 145 ? -26.359 11.047 16.453 1 86.56 145 PRO A C 1
ATOM 1068 O O . PRO A 1 145 ? -26.859 11.453 17.516 1 86.56 145 PRO A O 1
ATOM 1071 N N . GLY A 1 146 ? -26.953 10.234 15.766 1 89.94 146 GLY A N 1
ATOM 1072 C CA . GLY A 1 146 ? -28.219 9.594 16.047 1 89.94 146 GLY A CA 1
ATOM 1073 C C . GLY A 1 146 ? -28.484 8.383 15.18 1 89.94 146 GLY A C 1
ATOM 1074 O O . GLY A 1 146 ? -27.578 7.855 14.547 1 89.94 146 GLY A O 1
ATOM 1075 N N . PRO A 1 147 ? -29.672 7.965 15.25 1 95.25 147 PRO A N 1
ATOM 1076 C CA . PRO A 1 147 ? -30 6.793 14.445 1 95.25 147 PRO A CA 1
ATOM 1077 C C . PRO A 1 147 ? -29.828 7.035 12.945 1 95.25 147 PRO A C 1
ATOM 1079 O O . PRO A 1 147 ? -30.125 8.133 12.453 1 95.25 147 PRO A O 1
ATOM 1082 N N . VAL A 1 148 ? -29.375 6.082 12.258 1 97.25 148 VAL A N 1
ATOM 1083 C CA . VAL A 1 148 ? -29.156 6.121 10.812 1 97.25 148 VAL A CA 1
ATOM 1084 C C . VAL A 1 148 ? -29.875 4.949 10.148 1 97.25 148 VAL A C 1
ATOM 1086 O O . VAL A 1 148 ? -29.797 3.816 10.633 1 97.25 148 VAL A O 1
ATOM 1089 N N . ARG A 1 149 ? -30.656 5.289 9.164 1 98.25 149 ARG A N 1
ATOM 1090 C CA . ARG A 1 149 ? -31.266 4.215 8.398 1 98.25 149 ARG A CA 1
ATOM 1091 C C . ARG A 1 149 ? -30.297 3.648 7.367 1 98.25 149 ARG A C 1
ATOM 1093 O O . ARG A 1 149 ? -29.688 4.398 6.605 1 98.25 149 ARG A O 1
ATOM 1100 N N . VAL A 1 150 ? -30.109 2.365 7.332 1 98.69 150 VAL A N 1
ATOM 1101 C CA . VAL A 1 150 ? -29.25 1.663 6.371 1 98.69 150 VAL A CA 1
ATOM 1102 C C . VAL A 1 150 ? -30.125 0.808 5.449 1 98.69 150 VAL A C 1
ATOM 1104 O O . VAL A 1 150 ? -31 0.085 5.91 1 98.69 150 VAL A O 1
ATOM 1107 N N . ALA A 1 151 ? -29.891 0.961 4.215 1 98.69 151 ALA A N 1
ATOM 1108 C CA . ALA A 1 151 ? -30.547 0.131 3.207 1 98.69 151 ALA A CA 1
ATOM 1109 C C . ALA A 1 151 ? -29.531 -0.672 2.412 1 98.69 151 ALA A C 1
ATOM 1111 O O . ALA A 1 151 ? -28.453 -0.159 2.064 1 98.69 151 ALA A O 1
ATOM 1112 N N . LEU A 1 152 ? -29.812 -1.928 2.211 1 98.88 152 LEU A N 1
ATOM 1113 C CA . LEU A 1 152 ? -28.984 -2.814 1.408 1 98.88 152 LEU A CA 1
ATOM 1114 C C . LEU A 1 152 ? -29.766 -3.387 0.234 1 98.88 152 LEU A C 1
ATOM 1116 O O . LEU A 1 152 ? -30.688 -4.188 0.428 1 98.88 152 LEU A O 1
ATOM 1120 N N . THR A 1 153 ? -29.422 -2.961 -0.95 1 98.88 153 THR A N 1
ATOM 1121 C CA . THR A 1 153 ? -30.078 -3.451 -2.152 1 98.88 153 THR A CA 1
ATOM 1122 C C . THR A 1 153 ? -29.375 -4.691 -2.691 1 98.88 153 THR A C 1
ATOM 1124 O O . THR A 1 153 ? -28.172 -4.664 -2.949 1 98.88 153 THR A O 1
ATOM 1127 N N . ALA A 1 154 ? -30.156 -5.727 -2.895 1 98.81 154 ALA A N 1
ATOM 1128 C CA . ALA A 1 154 ? -29.609 -6.992 -3.377 1 98.81 154 ALA A CA 1
ATOM 1129 C C . ALA A 1 154 ? -29.656 -7.062 -4.902 1 98.81 154 ALA A C 1
ATOM 1131 O O . ALA A 1 154 ? -30.734 -7.082 -5.496 1 98.81 154 ALA A O 1
ATOM 1132 N N . LEU A 1 155 ? -28.531 -7.035 -5.531 1 98.81 155 LEU A N 1
ATOM 1133 C CA . LEU A 1 155 ? -28.422 -7.262 -6.969 1 98.81 155 LEU A CA 1
ATOM 1134 C C . LEU A 1 155 ? -28.062 -8.719 -7.262 1 98.81 155 LEU A C 1
ATOM 1136 O O . LEU A 1 155 ? -26.984 -9.18 -6.902 1 98.81 155 LEU A O 1
ATOM 1140 N N . CYS A 1 156 ? -28.938 -9.383 -7.941 1 98.56 156 CYS A N 1
ATOM 1141 C CA . CYS A 1 156 ? -28.891 -10.836 -8.039 1 98.56 156 CYS A CA 1
ATOM 1142 C C . CYS A 1 156 ? -28.75 -11.281 -9.492 1 98.56 156 CYS A C 1
ATOM 1144 O O . CYS A 1 156 ? -28.891 -10.477 -10.414 1 98.56 156 CYS A O 1
ATOM 1146 N N . THR A 1 157 ? -28.375 -12.492 -9.602 1 98.19 157 THR A N 1
ATOM 1147 C CA . THR A 1 157 ? -28.359 -13.25 -10.844 1 98.19 157 THR A CA 1
ATOM 1148 C C . THR A 1 157 ? -28.375 -14.75 -10.57 1 98.19 157 THR A C 1
ATOM 1150 O O . THR A 1 157 ? -28.547 -15.172 -9.43 1 98.19 157 THR A O 1
ATOM 1153 N N . TRP A 1 158 ? -28.422 -15.531 -11.422 1 97.81 158 TRP A N 1
ATOM 1154 C CA . TRP A 1 158 ? -28.203 -16.969 -11.391 1 97.81 158 TRP A CA 1
ATOM 1155 C C . TRP A 1 158 ? -27.766 -17.484 -12.758 1 97.81 158 TRP A C 1
ATOM 1157 O O . TRP A 1 158 ? -28.594 -17.797 -13.609 1 97.81 158 TRP A O 1
ATOM 1167 N N . ARG A 1 159 ? -26.547 -17.578 -12.891 1 97.12 159 ARG A N 1
ATOM 1168 C CA . ARG A 1 159 ? -25.938 -17.906 -14.18 1 97.12 159 ARG A CA 1
ATOM 1169 C C . ARG A 1 159 ? -24.625 -18.656 -13.992 1 97.12 159 ARG A C 1
ATOM 1171 O O . ARG A 1 159 ? -24.047 -18.641 -12.906 1 97.12 159 ARG A O 1
ATOM 1178 N N . ASP A 1 160 ? -24.234 -19.328 -15.07 1 97.25 160 ASP A N 1
ATOM 1179 C CA . ASP A 1 160 ? -22.891 -19.922 -15.086 1 97.25 160 ASP A CA 1
ATOM 1180 C C . ASP A 1 160 ? -21.844 -18.875 -14.727 1 97.25 160 ASP A C 1
ATOM 1182 O O . ASP A 1 160 ? -21.906 -17.734 -15.18 1 97.25 160 ASP A O 1
ATOM 1186 N N . ALA A 1 161 ? -20.906 -19.281 -13.875 1 97.19 161 ALA A N 1
ATOM 1187 C CA . ALA A 1 161 ? -19.906 -18.344 -13.406 1 97.19 161 ALA A CA 1
ATOM 1188 C C . ALA A 1 161 ? -19.062 -17.828 -14.562 1 97.19 161 ALA A C 1
ATOM 1190 O O . ALA A 1 161 ? -18.484 -16.734 -14.484 1 97.19 161 ALA A O 1
ATOM 1191 N N . HIS A 1 162 ? -18.938 -18.5 -15.68 1 96.94 162 HIS A N 1
ATOM 1192 C CA . HIS A 1 162 ? -18.109 -18.109 -16.828 1 96.94 162 HIS A CA 1
ATOM 1193 C C . HIS A 1 162 ? -18.922 -17.281 -17.828 1 96.94 162 HIS A C 1
ATOM 1195 O O . HIS A 1 162 ? -18.375 -16.812 -18.812 1 96.94 162 HIS A O 1
ATOM 1201 N N . GLY A 1 163 ? -20.172 -17.141 -17.594 1 96.06 163 GLY A N 1
ATOM 1202 C CA . GLY A 1 163 ? -21.031 -16.406 -18.531 1 96.06 163 GLY A CA 1
ATOM 1203 C C . GLY A 1 163 ? -21.578 -15.117 -17.953 1 96.06 163 GLY A C 1
ATOM 1204 O O . GLY A 1 163 ? -21.109 -14.656 -16.906 1 96.06 163 GLY A O 1
ATOM 1205 N N . ASN A 1 164 ? -22.406 -14.492 -18.75 1 96.44 164 ASN A N 1
ATOM 1206 C CA . ASN A 1 164 ? -23.156 -13.312 -18.359 1 96.44 164 ASN A CA 1
ATOM 1207 C C . ASN A 1 164 ? -24.656 -13.516 -18.531 1 96.44 164 ASN A C 1
ATOM 1209 O O . ASN A 1 164 ? -25.094 -14.391 -19.281 1 96.44 164 ASN A O 1
ATOM 1213 N N . ARG A 1 165 ? -25.328 -12.836 -17.781 1 97.25 165 ARG A N 1
ATOM 1214 C CA . ARG A 1 165 ? -26.781 -12.797 -17.938 1 97.25 165 ARG A CA 1
ATOM 1215 C C . ARG A 1 165 ? -27.25 -11.391 -18.25 1 97.25 165 ARG A C 1
ATOM 1217 O O . ARG A 1 165 ? -26.766 -10.414 -17.688 1 97.25 165 ARG A O 1
ATOM 1224 N N . THR A 1 166 ? -28.203 -11.297 -19.25 1 97 166 THR A N 1
ATOM 1225 C CA . THR A 1 166 ? -28.781 -10.008 -19.609 1 97 166 THR A CA 1
ATOM 1226 C C . THR A 1 166 ? -30.312 -10.07 -19.594 1 97 166 THR A C 1
ATOM 1228 O O . THR A 1 166 ? -30.891 -11.148 -19.453 1 97 166 THR A O 1
ATOM 1231 N N . ALA A 1 167 ? -30.891 -8.93 -19.75 1 97.31 167 ALA A N 1
ATOM 1232 C CA . ALA A 1 167 ? -32.344 -8.797 -19.688 1 97.31 167 ALA A CA 1
ATOM 1233 C C . ALA A 1 167 ? -33 -9.328 -20.953 1 97.31 167 ALA A C 1
ATOM 1235 O O . ALA A 1 167 ? -34.219 -9.43 -21.031 1 97.31 167 ALA A O 1
ATOM 1236 N N . SER A 1 168 ? -32.25 -9.688 -21.891 1 95.06 168 SER A N 1
ATOM 1237 C CA . SER A 1 168 ? -32.781 -10.289 -23.109 1 95.06 168 SER A CA 1
ATOM 1238 C C . SER A 1 168 ? -33.312 -11.688 -22.844 1 95.06 168 SER A C 1
ATOM 1240 O O . SER A 1 168 ? -34.156 -12.195 -23.594 1 95.06 168 SER A O 1
ATOM 1242 N N . GLY A 1 169 ? -32.812 -12.336 -21.781 1 93.81 169 GLY A N 1
ATOM 1243 C CA . GLY A 1 169 ? -33.344 -13.633 -21.375 1 93.81 169 GLY A CA 1
ATOM 1244 C C . GLY A 1 169 ? -34.438 -13.523 -20.312 1 93.81 169 GLY A C 1
ATOM 1245 O O . GLY A 1 169 ? -34.938 -12.438 -20.031 1 93.81 169 GLY A O 1
ATOM 1246 N N . ALA A 1 170 ? -34.812 -14.695 -19.766 1 94.25 170 ALA A N 1
ATOM 1247 C CA . ALA A 1 170 ? -35.844 -14.734 -18.734 1 94.25 170 ALA A CA 1
ATOM 1248 C C . ALA A 1 170 ? -35.344 -14.078 -17.438 1 94.25 170 ALA A C 1
ATOM 1250 O O . ALA A 1 170 ? -34.188 -14.242 -17.062 1 94.25 170 ALA A O 1
ATOM 1251 N N . ALA A 1 171 ? -36.156 -13.375 -16.844 1 95.38 171 ALA A N 1
ATOM 1252 C CA . ALA A 1 171 ? -35.844 -12.828 -15.531 1 95.38 171 ALA A CA 1
ATOM 1253 C C . ALA A 1 171 ? -35.719 -13.945 -14.5 1 95.38 171 ALA A C 1
ATOM 1255 O O . ALA A 1 171 ? -36.344 -14.992 -14.609 1 95.38 171 ALA A O 1
ATOM 1256 N N . PRO A 1 172 ? -34.875 -13.695 -13.492 1 96.38 172 PRO A N 1
ATOM 1257 C CA . PRO A 1 172 ? -34.844 -14.672 -12.406 1 96.38 172 PRO A CA 1
ATOM 1258 C C . PRO A 1 172 ? -36.188 -14.852 -11.711 1 96.38 172 PRO A C 1
ATOM 1260 O O . PRO A 1 172 ? -36.906 -13.875 -11.516 1 96.38 172 PRO A O 1
ATOM 1263 N N . VAL A 1 173 ? -36.5 -16.078 -11.383 1 97 173 VAL A N 1
ATOM 1264 C CA . VAL A 1 173 ? -37.688 -16.328 -10.609 1 97 173 VAL A CA 1
ATOM 1265 C C . VAL A 1 173 ? -37.438 -16.031 -9.133 1 97 173 VAL A C 1
ATOM 1267 O O . VAL A 1 173 ? -36.531 -16.609 -8.531 1 97 173 VAL A O 1
ATOM 1270 N N . GLN A 1 174 ? -38.188 -15.172 -8.609 1 96.19 174 GLN A N 1
ATOM 1271 C CA . GLN A 1 174 ? -38.031 -14.766 -7.219 1 96.19 174 GLN A CA 1
ATOM 1272 C C . GLN A 1 174 ? -39.25 -15.211 -6.398 1 96.19 174 GLN A C 1
ATOM 1274 O O . GLN A 1 174 ? -40.375 -14.844 -6.715 1 96.19 174 GLN A O 1
ATOM 1279 N N . THR A 1 175 ? -38.969 -16.031 -5.387 1 96.62 175 THR A N 1
ATOM 1280 C CA . THR A 1 175 ? -40.031 -16.484 -4.492 1 96.62 175 THR A CA 1
ATOM 1281 C C . THR A 1 175 ? -39.969 -15.742 -3.158 1 96.62 175 THR A C 1
ATOM 1283 O O . THR A 1 175 ? -38.906 -15.641 -2.557 1 96.62 175 THR A O 1
ATOM 1286 N N . ARG A 1 176 ? -41.125 -15.297 -2.678 1 93.19 176 ARG A N 1
ATOM 1287 C CA . ARG A 1 176 ? -41.188 -14.594 -1.4 1 93.19 176 ARG A CA 1
ATOM 1288 C C . ARG A 1 176 ? -41.094 -15.57 -0.233 1 93.19 176 ARG A C 1
ATOM 1290 O O . ARG A 1 176 ? -41.781 -16.594 -0.209 1 93.19 176 ARG A O 1
ATOM 1297 N N . VAL A 1 177 ? -40.219 -15.25 0.628 1 95.62 177 VAL A N 1
ATOM 1298 C CA . VAL A 1 177 ? -40.094 -15.992 1.876 1 95.62 177 VAL A CA 1
ATOM 1299 C C . VAL A 1 177 ? -39.906 -15.023 3.043 1 95.62 177 VAL A C 1
ATOM 1301 O O . VAL A 1 177 ? -39.844 -13.812 2.84 1 95.62 177 VAL A O 1
ATOM 1304 N N . ALA A 1 178 ? -39.938 -15.617 4.246 1 93.38 178 ALA A N 1
ATOM 1305 C CA . ALA A 1 178 ? -39.812 -14.766 5.43 1 93.38 178 ALA A CA 1
ATOM 1306 C C . ALA A 1 178 ? -38.469 -14.047 5.438 1 93.38 178 ALA A C 1
ATOM 1308 O O . ALA A 1 178 ? -37.406 -14.672 5.289 1 93.38 178 ALA A O 1
ATOM 1309 N N . ASN A 1 179 ? -38.562 -12.766 5.539 1 95.81 179 ASN A N 1
ATOM 1310 C CA . ASN A 1 179 ? -37.406 -11.898 5.73 1 95.81 179 ASN A CA 1
ATOM 1311 C C . ASN A 1 179 ? -36.469 -11.961 4.531 1 95.81 179 ASN A C 1
ATOM 1313 O O . ASN A 1 179 ? -35.25 -11.852 4.695 1 95.81 179 ASN A O 1
ATOM 1317 N N . GLY A 1 180 ? -36.969 -12.305 3.348 1 97.88 180 GLY A N 1
ATOM 1318 C CA . GLY A 1 180 ? -36.062 -12.344 2.205 1 97.88 180 GLY A CA 1
ATOM 1319 C C . GLY A 1 180 ? -36.719 -12.953 0.969 1 97.88 180 GLY A C 1
ATOM 1320 O O . GLY A 1 180 ? -37.875 -12.742 0.697 1 97.88 180 GLY A O 1
ATOM 1321 N N . ALA A 1 181 ? -35.844 -13.578 0.194 1 98.12 181 ALA A N 1
ATOM 1322 C CA . ALA A 1 181 ? -36.281 -14.148 -1.076 1 98.12 181 ALA A CA 1
ATOM 1323 C C . ALA A 1 181 ? -35.469 -15.375 -1.447 1 98.12 181 ALA A C 1
ATOM 1325 O O . ALA A 1 181 ? -34.344 -15.523 -0.99 1 98.12 181 ALA A O 1
ATOM 1326 N N . VAL A 1 182 ? -36.094 -16.203 -2.184 1 98.44 182 VAL A N 1
ATOM 1327 C CA . VAL A 1 182 ? -35.375 -17.266 -2.895 1 98.44 182 VAL A CA 1
ATOM 1328 C C . VAL A 1 182 ? -35.281 -16.922 -4.375 1 98.44 182 VAL A C 1
ATOM 1330 O O . VAL A 1 182 ? -36.281 -16.516 -5 1 98.44 182 VAL A O 1
ATOM 1333 N N . VAL A 1 183 ? -34.125 -17.016 -4.871 1 98.31 183 VAL A N 1
ATOM 1334 C CA . VAL A 1 183 ? -33.875 -16.641 -6.262 1 98.31 183 VAL A CA 1
ATOM 1335 C C . VAL A 1 183 ? -33.562 -17.891 -7.082 1 98.31 183 VAL A C 1
ATOM 1337 O O . VAL A 1 183 ? -32.562 -18.578 -6.812 1 98.31 183 VAL A O 1
ATOM 1340 N N . ASP A 1 184 ? -34.406 -18.234 -8.148 1 97.62 184 ASP A N 1
ATOM 1341 C CA . ASP A 1 184 ? -34.25 -19.312 -9.117 1 97.62 184 ASP A CA 1
ATOM 1342 C C . ASP A 1 184 ? -34.062 -20.656 -8.422 1 97.62 184 ASP A C 1
ATOM 1344 O O . ASP A 1 184 ? -33.312 -21.516 -8.898 1 97.62 184 ASP A O 1
ATOM 1348 N N . ASP A 1 185 ? -34.562 -20.703 -7.227 1 96.69 185 ASP A N 1
ATOM 1349 C CA . ASP A 1 185 ? -34.438 -21.906 -6.402 1 96.69 185 ASP A CA 1
ATOM 1350 C C . ASP A 1 185 ? -32.969 -22.281 -6.195 1 96.69 185 ASP A C 1
ATOM 1352 O O . ASP A 1 185 ? -32.656 -23.453 -5.91 1 96.69 185 ASP A O 1
ATOM 1356 N N . GLY A 1 186 ? -32.156 -21.359 -6.414 1 97.44 186 GLY A N 1
ATOM 1357 C CA . GLY A 1 186 ? -30.719 -21.609 -6.309 1 97.44 186 GLY A CA 1
ATOM 1358 C C . GLY A 1 186 ? -30.141 -21.188 -4.969 1 97.44 186 GLY A C 1
ATOM 1359 O O . GLY A 1 186 ? -29.172 -21.781 -4.488 1 97.44 186 GLY A O 1
ATOM 1360 N N . TYR A 1 187 ? -30.625 -20.094 -4.414 1 98.5 187 TYR A N 1
ATOM 1361 C CA . TYR A 1 187 ? -30.141 -19.594 -3.131 1 98.5 187 TYR A CA 1
ATOM 1362 C C . TYR A 1 187 ? -31.188 -18.719 -2.455 1 98.5 187 TYR A C 1
ATOM 1364 O O . TYR A 1 187 ? -32.188 -18.328 -3.084 1 98.5 187 TYR A O 1
ATOM 1372 N N . ARG A 1 188 ? -30.953 -18.484 -1.167 1 98.56 188 ARG A N 1
ATOM 1373 C CA . ARG A 1 188 ? -31.891 -17.703 -0.354 1 98.56 188 ARG A CA 1
ATOM 1374 C C . ARG A 1 188 ? -31.172 -16.5 0.285 1 98.56 188 ARG A C 1
ATOM 1376 O O . ARG A 1 188 ? -30.016 -16.594 0.675 1 98.56 188 ARG A O 1
ATOM 1383 N N . LEU A 1 189 ? -31.844 -15.359 0.307 1 98.44 189 LEU A N 1
ATOM 1384 C CA . LEU A 1 189 ? -31.438 -14.156 1.021 1 98.44 189 LEU A CA 1
ATOM 1385 C C . LEU A 1 189 ? -32.281 -13.945 2.271 1 98.44 189 LEU A C 1
ATOM 1387 O O . LEU A 1 189 ? -33.5 -14.195 2.258 1 98.44 189 LEU A O 1
ATOM 1391 N N . ALA A 1 190 ? -31.656 -13.523 3.338 1 98.62 190 ALA A N 1
ATOM 1392 C CA . ALA A 1 190 ? -32.406 -13.211 4.555 1 98.62 190 ALA A CA 1
ATOM 1393 C C . ALA A 1 190 ? -31.781 -12.023 5.285 1 98.62 190 ALA A C 1
ATOM 1395 O O . ALA A 1 190 ? -30.562 -11.914 5.371 1 98.62 190 ALA A O 1
ATOM 1396 N N . GLY A 1 191 ? -32.594 -11.102 5.797 1 98.44 191 GLY A N 1
ATOM 1397 C CA . GLY A 1 191 ? -32.188 -9.922 6.547 1 98.44 191 GLY A CA 1
ATOM 1398 C C . GLY A 1 191 ? -33.344 -9.102 7.031 1 98.44 191 GLY A C 1
ATOM 1399 O O . GLY A 1 191 ? -34.5 -9.484 6.84 1 98.44 191 GLY A O 1
ATOM 1400 N N . PRO A 1 192 ? -33.094 -8.07 7.621 1 98.56 192 PRO A N 1
ATOM 1401 C CA . PRO A 1 192 ? -34.188 -7.281 8.195 1 98.56 192 PRO A CA 1
ATOM 1402 C C . PRO A 1 192 ? -34.875 -6.406 7.156 1 98.56 192 PRO A C 1
ATOM 1404 O O . PRO A 1 192 ? -34.25 -5.922 6.219 1 98.56 192 PRO A O 1
ATOM 1407 N N . GLY A 1 193 ? -36.156 -6.199 7.332 1 98.44 193 GLY A N 1
ATOM 1408 C CA . GLY A 1 193 ? -36.906 -5.199 6.59 1 98.44 193 GLY A CA 1
ATOM 1409 C C . GLY A 1 193 ? -36.938 -5.465 5.098 1 98.44 193 GLY A C 1
ATOM 1410 O O . GLY A 1 193 ? -36.875 -4.531 4.293 1 98.44 193 GLY A O 1
ATOM 1411 N N . TRP A 1 194 ? -37.125 -6.625 4.703 1 98.31 194 TRP A N 1
ATOM 1412 C CA . TRP A 1 194 ? -37.062 -6.996 3.293 1 98.31 194 TRP A CA 1
ATOM 1413 C C . TRP A 1 194 ? -38.25 -6.379 2.533 1 98.31 194 TRP A C 1
ATOM 1415 O O . TRP A 1 194 ? -39.406 -6.477 2.967 1 98.31 194 TRP A O 1
ATOM 1425 N N . ARG A 1 195 ? -38 -5.727 1.449 1 98.06 195 ARG A N 1
ATOM 1426 C CA . ARG A 1 195 ? -38.969 -5.234 0.486 1 98.06 195 ARG A CA 1
ATOM 1427 C C . ARG A 1 195 ? -38.625 -5.676 -0.93 1 98.06 195 ARG A C 1
ATOM 1429 O O . ARG A 1 195 ? -37.625 -5.227 -1.491 1 98.06 195 ARG A O 1
ATOM 1436 N N . PRO A 1 196 ? -39.406 -6.469 -1.536 1 97.44 196 PRO A N 1
ATOM 1437 C CA . PRO A 1 196 ? -39.125 -6.938 -2.891 1 97.44 196 PRO A CA 1
ATOM 1438 C C . PRO A 1 196 ? -39.281 -5.84 -3.939 1 97.44 196 PRO A C 1
ATOM 1440 O O . PRO A 1 196 ? -40.062 -4.914 -3.764 1 97.44 196 PRO A O 1
ATOM 1443 N N . ARG A 1 197 ? -38.562 -5.867 -5.02 1 96.06 197 ARG A N 1
ATOM 1444 C CA . ARG A 1 197 ? -38.656 -4.965 -6.156 1 96.06 197 ARG A CA 1
ATOM 1445 C C . ARG A 1 197 ? -38.875 -5.742 -7.453 1 96.06 197 ARG A C 1
ATOM 1447 O O . ARG A 1 197 ? -40 -5.941 -7.902 1 96.06 197 ARG A O 1
ATOM 1454 N N . GLY A 1 198 ? -37.812 -6.438 -7.883 1 95.06 198 GLY A N 1
ATOM 1455 C CA . GLY A 1 198 ? -37.969 -7.223 -9.102 1 95.06 198 GLY A CA 1
ATOM 1456 C C . GLY A 1 198 ? -37.812 -6.391 -10.359 1 95.06 198 GLY A C 1
ATOM 1457 O O . GLY A 1 198 ? -38.75 -6.273 -11.148 1 95.06 198 GLY A O 1
ATOM 1458 N N . GLU A 1 199 ? -36.688 -5.836 -10.648 1 96.94 199 GLU A N 1
ATOM 1459 C CA . GLU A 1 199 ? -36.438 -5.023 -11.828 1 96.94 199 GLU A CA 1
ATOM 1460 C C . GLU A 1 199 ? -35 -5.207 -12.305 1 96.94 199 GLU A C 1
ATOM 1462 O O . GLU A 1 199 ? -34.094 -5.473 -11.5 1 96.94 199 GLU A O 1
ATOM 1467 N N . TRP A 1 200 ? -34.781 -5.02 -13.578 1 97.88 200 TRP A N 1
ATOM 1468 C CA . TRP A 1 200 ? -33.469 -5.148 -14.164 1 97.88 200 TRP A CA 1
ATOM 1469 C C . TRP A 1 200 ? -32.688 -3.85 -14.023 1 97.88 200 TRP A C 1
ATOM 1471 O O . TRP A 1 200 ? -33.219 -2.762 -14.211 1 97.88 200 TRP A O 1
ATOM 1481 N N . TRP A 1 201 ? -31.469 -3.912 -13.633 1 97.94 201 TRP A N 1
ATOM 1482 C CA . TRP A 1 201 ? -30.453 -2.875 -13.836 1 97.94 201 TRP A CA 1
ATOM 1483 C C . TRP A 1 201 ? -29.594 -3.189 -15.047 1 97.94 201 TRP A C 1
ATOM 1485 O O . TRP A 1 201 ? -28.938 -4.238 -15.102 1 97.94 201 TRP A O 1
ATOM 1495 N N . PHE A 1 202 ? -29.5 -2.252 -15.961 1 97.94 202 PHE A N 1
ATOM 1496 C CA . PHE A 1 202 ? -28.953 -2.553 -17.281 1 97.94 202 PHE A CA 1
ATOM 1497 C C . PHE A 1 202 ? -27.5 -2.082 -17.375 1 97.94 202 PHE A C 1
ATOM 1499 O O . PHE A 1 202 ? -27.125 -1.097 -16.75 1 97.94 202 PHE A O 1
ATOM 1506 N N . ASP A 1 203 ? -26.641 -2.783 -18.094 1 98.06 203 ASP A N 1
ATOM 1507 C CA . ASP A 1 203 ? -25.391 -2.346 -18.719 1 98.06 203 ASP A CA 1
ATOM 1508 C C . ASP A 1 203 ? -24.281 -2.213 -17.672 1 98.06 203 ASP A C 1
ATOM 1510 O O . ASP A 1 203 ? -23.5 -1.259 -17.703 1 98.06 203 ASP A O 1
ATOM 1514 N N . ALA A 1 204 ? -24.297 -3.105 -16.672 1 98.38 204 ALA A N 1
ATOM 1515 C CA . ALA A 1 204 ? -23.109 -3.168 -15.812 1 98.38 204 ALA A CA 1
ATOM 1516 C C . ALA A 1 204 ? -21.875 -3.58 -16.609 1 98.38 204 ALA A C 1
ATOM 1518 O O . ALA A 1 204 ? -21.922 -4.527 -17.391 1 98.38 204 ALA A O 1
ATOM 1519 N N . HIS A 1 205 ? -20.781 -2.867 -16.391 1 98.56 205 HIS A N 1
ATOM 1520 C CA . HIS A 1 205 ? -19.594 -3.057 -17.219 1 98.56 205 HIS A CA 1
ATOM 1521 C C . HIS A 1 205 ? -18.5 -3.789 -16.453 1 98.56 205 HIS A C 1
ATOM 1523 O O . HIS A 1 205 ? -18.156 -3.408 -15.328 1 98.56 205 HIS A O 1
ATOM 1529 N N . LEU A 1 206 ? -17.953 -4.785 -17.062 1 98.25 206 LEU A N 1
ATOM 1530 C CA . LEU A 1 206 ? -16.859 -5.594 -16.531 1 98.25 206 LEU A CA 1
ATOM 1531 C C . LEU A 1 206 ? -15.586 -5.363 -17.328 1 98.25 206 LEU A C 1
ATOM 1533 O O . LEU A 1 206 ? -15.305 -6.074 -18.297 1 98.25 206 LEU A O 1
ATOM 1537 N N . ARG A 1 207 ? -14.727 -4.504 -16.828 1 97.69 207 ARG A N 1
ATOM 1538 C CA . ARG A 1 207 ? -13.625 -3.979 -17.625 1 97.69 207 ARG A CA 1
ATOM 1539 C C . ARG A 1 207 ? -12.562 -5.047 -17.859 1 97.69 207 ARG A C 1
ATOM 1541 O O . ARG A 1 207 ? -11.891 -5.047 -18.891 1 97.69 207 ARG A O 1
ATOM 1548 N N . GLU A 1 208 ? -12.352 -5.938 -16.938 1 97 208 GLU A N 1
ATOM 1549 C CA . GLU A 1 208 ? -11.375 -7 -17.141 1 97 208 GLU A CA 1
ATOM 1550 C C . GLU A 1 208 ? -11.812 -7.938 -18.266 1 97 208 GLU A C 1
ATOM 1552 O O . GLU A 1 208 ? -10.977 -8.461 -19 1 97 208 GLU A O 1
ATOM 1557 N N . GLU A 1 209 ? -13.117 -8.18 -18.344 1 97.69 209 GLU A N 1
ATOM 1558 C CA . GLU A 1 209 ? -13.617 -8.969 -19.469 1 97.69 209 GLU A CA 1
ATOM 1559 C C . GLU A 1 209 ? -13.398 -8.234 -20.781 1 97.69 209 GLU A C 1
ATOM 1561 O O . GLU A 1 209 ? -13.039 -8.859 -21.797 1 97.69 209 GLU A O 1
ATOM 1566 N N . ALA A 1 210 ? -13.672 -6.984 -20.797 1 97.69 210 ALA A N 1
ATOM 1567 C CA . ALA A 1 210 ? -13.406 -6.195 -21.984 1 97.69 210 ALA A CA 1
ATOM 1568 C C . ALA A 1 210 ? -11.945 -6.32 -22.406 1 97.69 210 ALA A C 1
ATOM 1570 O O . ALA A 1 210 ? -11.648 -6.527 -23.594 1 97.69 210 ALA A O 1
ATOM 1571 N N . ALA A 1 211 ? -11.055 -6.195 -21.484 1 96.06 211 ALA A N 1
ATOM 1572 C CA . ALA A 1 211 ? -9.617 -6.262 -21.734 1 96.06 211 ALA A CA 1
ATOM 1573 C C . ALA A 1 211 ? -9.227 -7.629 -22.297 1 96.06 211 ALA A C 1
ATOM 1575 O O . ALA A 1 211 ? -8.266 -7.742 -23.062 1 96.06 211 ALA A O 1
ATOM 1576 N N . ARG A 1 212 ? -9.961 -8.648 -21.922 1 96.12 212 ARG A N 1
ATOM 1577 C CA . ARG A 1 212 ? -9.664 -10.016 -22.344 1 96.12 212 ARG A CA 1
ATOM 1578 C C . ARG A 1 212 ? -10.383 -10.359 -23.641 1 96.12 212 ARG A C 1
ATOM 1580 O O . ARG A 1 212 ? -10.273 -11.477 -24.141 1 96.12 212 ARG A O 1
ATOM 1587 N N . GLY A 1 213 ? -11.156 -9.414 -24.203 1 96.5 213 GLY A N 1
ATOM 1588 C CA . GLY A 1 213 ? -11.867 -9.609 -25.453 1 96.5 213 GLY A CA 1
ATOM 1589 C C . GLY A 1 213 ? -13.148 -10.406 -25.297 1 96.5 213 GLY A C 1
ATOM 1590 O O . GLY A 1 213 ? -13.625 -11.023 -26.25 1 96.5 213 GLY A O 1
ATOM 1591 N N . LEU A 1 214 ? -13.672 -10.477 -24.094 1 96.94 214 LEU A N 1
ATOM 1592 C CA . LEU A 1 214 ? -14.914 -11.172 -23.797 1 96.94 214 LEU A CA 1
ATOM 1593 C C . LEU A 1 214 ? -16.078 -10.195 -23.688 1 96.94 214 LEU A C 1
ATOM 1595 O O . LEU A 1 214 ? -15.875 -8.977 -23.734 1 96.94 214 LEU A O 1
ATOM 1599 N N . ASP A 1 215 ? -17.297 -10.758 -23.594 1 96.88 215 ASP A N 1
ATOM 1600 C CA . ASP A 1 215 ? -18.453 -9.898 -23.391 1 96.88 215 ASP A CA 1
ATOM 1601 C C . ASP A 1 215 ? -18.391 -9.18 -22.047 1 96.88 215 ASP A C 1
ATOM 1603 O O . ASP A 1 215 ? -18.406 -9.82 -20.984 1 96.88 215 ASP A O 1
ATOM 1607 N N . PRO A 1 216 ? -18.312 -7.906 -22.062 1 98 216 PRO A N 1
ATOM 1608 C CA . PRO A 1 216 ? -18.078 -7.172 -20.812 1 98 216 PRO A CA 1
ATOM 1609 C C . PRO A 1 216 ? -19.359 -6.637 -20.188 1 98 216 PRO A C 1
ATOM 1611 O O . PRO A 1 216 ? -19.297 -5.828 -19.25 1 98 216 PRO A O 1
ATOM 1614 N N . ILE A 1 217 ? -20.516 -6.98 -20.672 1 98.31 217 ILE A N 1
ATOM 1615 C CA . ILE A 1 217 ? -21.75 -6.359 -20.219 1 98.31 217 ILE A CA 1
ATOM 1616 C C . ILE A 1 217 ? -22.656 -7.414 -19.578 1 98.31 217 ILE A C 1
ATOM 1618 O O . ILE A 1 217 ? -22.828 -8.508 -20.109 1 98.31 217 ILE A O 1
ATOM 1622 N N . GLU A 1 218 ? -23.156 -7.078 -18.484 1 98.12 218 GLU A N 1
ATOM 1623 C CA . GLU A 1 218 ? -24.203 -7.891 -17.875 1 98.12 218 GLU A CA 1
ATOM 1624 C C . GLU A 1 218 ? -25.312 -7.016 -17.297 1 98.12 218 GLU A C 1
ATOM 1626 O O . GLU A 1 218 ? -25.141 -5.809 -17.125 1 98.12 218 GLU A O 1
ATOM 1631 N N . ASP A 1 219 ? -26.453 -7.57 -17.203 1 98.62 219 ASP A N 1
ATOM 1632 C CA . ASP A 1 219 ? -27.562 -6.945 -16.484 1 98.62 219 ASP A CA 1
ATOM 1633 C C . ASP A 1 219 ? -27.812 -7.641 -15.148 1 98.62 219 ASP A C 1
ATOM 1635 O O . ASP A 1 219 ? -27.625 -8.852 -15.023 1 98.62 219 ASP A O 1
ATOM 1639 N N . LEU A 1 220 ? -28.156 -6.871 -14.18 1 98.12 220 LEU A N 1
ATOM 1640 C CA . LEU A 1 220 ? -28.359 -7.387 -12.828 1 98.12 220 LEU A CA 1
ATOM 1641 C C . LEU A 1 220 ? -29.812 -7.266 -12.414 1 98.12 220 LEU A C 1
ATOM 1643 O O . LEU A 1 220 ? -30.484 -6.289 -12.758 1 98.12 220 LEU A O 1
ATOM 1647 N N . TRP A 1 221 ? -30.281 -8.25 -11.742 1 98.25 221 TRP A N 1
ATOM 1648 C CA . TRP A 1 221 ? -31.641 -8.258 -11.227 1 98.25 221 TRP A CA 1
ATOM 1649 C C . TRP A 1 221 ? -31.703 -7.672 -9.82 1 98.25 221 TRP A C 1
ATOM 1651 O O . TRP A 1 221 ? -31.172 -8.266 -8.875 1 98.25 221 TRP A O 1
ATOM 1661 N N . CYS A 1 222 ? -32.312 -6.586 -9.703 1 98.56 222 CYS A N 1
ATOM 1662 C CA . CYS A 1 222 ? -32.594 -6.035 -8.375 1 98.56 222 CYS A CA 1
ATOM 1663 C C . CYS A 1 222 ? -33.719 -6.781 -7.688 1 98.56 222 CYS A C 1
ATOM 1665 O O . CYS A 1 222 ? -34.875 -6.473 -7.906 1 98.56 222 CYS A O 1
ATOM 1667 N N . ALA A 1 223 ? -33.438 -7.59 -6.793 1 98.38 223 ALA A N 1
ATOM 1668 C CA . ALA A 1 223 ? -34.406 -8.445 -6.145 1 98.38 223 ALA A CA 1
ATOM 1669 C C . ALA A 1 223 ? -35.219 -7.66 -5.109 1 98.38 223 ALA A C 1
ATOM 1671 O O . ALA A 1 223 ? -36.438 -7.883 -4.949 1 98.38 223 ALA A O 1
ATOM 1672 N N . GLY A 1 224 ? -34.594 -6.859 -4.445 1 98.5 224 GLY A N 1
ATOM 1673 C CA . GLY A 1 224 ? -35.188 -6.098 -3.365 1 98.5 224 GLY A CA 1
ATOM 1674 C C . GLY A 1 224 ? -34.156 -5.461 -2.438 1 98.5 224 GLY A C 1
ATOM 1675 O O . GLY A 1 224 ? -33 -5.34 -2.785 1 98.5 224 GLY A O 1
ATOM 1676 N N . SER A 1 225 ? -34.656 -4.957 -1.314 1 98.62 225 SER A N 1
ATOM 1677 C CA . SER A 1 225 ? -33.781 -4.289 -0.375 1 98.62 225 SER A CA 1
ATOM 1678 C C . SER A 1 225 ? -34.094 -4.672 1.064 1 98.62 225 SER A C 1
ATOM 1680 O O . SER A 1 225 ? -35.25 -4.914 1.4 1 98.62 225 SER A O 1
ATOM 1682 N N . PHE A 1 226 ? -33.062 -4.734 1.857 1 98.81 226 PHE A N 1
ATOM 1683 C CA . PHE A 1 226 ? -33.156 -4.812 3.311 1 98.81 226 PHE A CA 1
ATOM 1684 C C . PHE A 1 226 ? -33.031 -3.43 3.938 1 98.81 226 PHE A C 1
ATOM 1686 O O . PHE A 1 226 ? -32.312 -2.568 3.416 1 98.81 226 PHE A O 1
ATOM 1693 N N . THR A 1 227 ? -33.719 -3.195 5.047 1 98.56 227 THR A N 1
ATOM 1694 C CA . THR A 1 227 ? -33.625 -1.902 5.711 1 98.56 227 THR A CA 1
ATOM 1695 C C . THR A 1 227 ? -33.625 -2.074 7.23 1 98.56 227 THR A C 1
ATOM 1697 O O . THR A 1 227 ? -34.312 -2.949 7.766 1 98.56 227 THR A O 1
ATOM 1700 N N . ALA A 1 228 ? -32.844 -1.272 7.883 1 98.56 228 ALA A N 1
ATOM 1701 C CA . ALA A 1 228 ? -32.812 -1.195 9.344 1 98.56 228 ALA A CA 1
ATOM 1702 C C . ALA A 1 228 ? -32.375 0.191 9.812 1 98.56 228 ALA A C 1
ATOM 1704 O O . ALA A 1 228 ? -31.625 0.877 9.125 1 98.56 228 ALA A O 1
ATOM 1705 N N . THR A 1 229 ? -32.938 0.63 10.859 1 98.31 229 THR A N 1
ATOM 1706 C CA . THR A 1 229 ? -32.438 1.822 11.547 1 98.31 229 THR A CA 1
ATOM 1707 C C . THR A 1 229 ? -31.484 1.444 12.672 1 98.31 229 THR A C 1
ATOM 1709 O O . THR A 1 229 ? -31.844 0.675 13.562 1 98.31 229 THR A O 1
ATOM 1712 N N . LEU A 1 230 ? -30.328 1.981 12.594 1 98.19 230 LEU A N 1
ATOM 1713 C CA . LEU A 1 230 ? -29.281 1.581 13.516 1 98.19 230 LEU A CA 1
ATOM 1714 C C . LEU A 1 230 ? -28.891 2.738 14.43 1 98.19 230 LEU A C 1
ATOM 1716 O O . LEU A 1 230 ? -28.828 3.889 13.992 1 98.19 230 LEU A O 1
ATOM 1720 N N . GLU A 1 231 ? -28.641 2.387 15.672 1 96.56 231 GLU A N 1
ATOM 1721 C CA . GLU A 1 231 ? -27.922 3.266 16.594 1 96.56 231 GLU A CA 1
ATOM 1722 C C . GLU A 1 231 ? -26.422 2.961 16.578 1 96.56 231 GLU A C 1
ATOM 1724 O O . GLU A 1 231 ? -26 1.859 16.219 1 96.56 231 GLU A O 1
ATOM 1729 N N . PRO A 1 232 ? -25.609 3.967 16.953 1 94.12 232 PRO A N 1
ATOM 1730 C CA . PRO A 1 232 ? -24.188 3.648 17.031 1 94.12 232 PRO A CA 1
ATOM 1731 C C . PRO A 1 232 ? -23.906 2.406 17.875 1 94.12 232 PRO A C 1
ATOM 1733 O O . PRO A 1 232 ? -24.422 2.281 18.984 1 94.12 232 PRO A O 1
ATOM 1736 N N . GLY A 1 233 ? -23.156 1.492 17.297 1 94.88 233 GLY A N 1
ATOM 1737 C CA . GLY A 1 233 ? -22.875 0.232 17.969 1 94.88 233 GLY A CA 1
ATOM 1738 C C . GLY A 1 233 ? -23.703 -0.922 17.438 1 94.88 233 GLY A C 1
ATOM 1739 O O . GLY A 1 233 ? -23.312 -2.082 17.547 1 94.88 233 GLY A O 1
ATOM 1740 N N . ASP A 1 234 ? -24.859 -0.568 16.828 1 97.81 234 ASP A N 1
ATOM 1741 C CA . ASP A 1 234 ? -25.75 -1.592 16.281 1 97.81 234 ASP A CA 1
ATOM 1742 C C . ASP A 1 234 ? -25.172 -2.213 15.016 1 97.81 234 ASP A C 1
ATOM 1744 O O . ASP A 1 234 ? -24.266 -1.655 14.406 1 97.81 234 ASP A O 1
ATOM 1748 N N . VAL A 1 235 ? -25.75 -3.361 14.68 1 98.56 235 VAL A N 1
ATOM 1749 C CA . VAL A 1 235 ? -25.344 -4.047 13.461 1 98.56 235 VAL A CA 1
ATOM 1750 C C . VAL A 1 235 ? -26.578 -4.43 12.648 1 98.56 235 VAL A C 1
ATOM 1752 O O . VAL A 1 235 ? -27.672 -4.562 13.195 1 98.56 235 VAL A O 1
ATOM 1755 N N . MET A 1 236 ? -26.438 -4.449 11.43 1 98.75 236 MET A N 1
ATOM 1756 C CA . MET A 1 236 ? -27.375 -5.043 10.477 1 98.75 236 MET A CA 1
ATOM 1757 C C . MET A 1 236 ? -26.766 -6.293 9.836 1 98.75 236 MET A C 1
ATOM 1759 O O . MET A 1 236 ? -25.656 -6.258 9.328 1 98.75 236 MET A O 1
ATOM 1763 N N . GLU A 1 237 ? -27.531 -7.402 9.906 1 98.81 237 GLU A N 1
ATOM 1764 C CA . GLU A 1 237 ? -27.031 -8.695 9.445 1 98.81 237 GLU A CA 1
ATOM 1765 C C . GLU A 1 237 ? -27.828 -9.195 8.234 1 98.81 237 GLU A C 1
ATOM 1767 O O . GLU A 1 237 ? -29.062 -9.172 8.242 1 98.81 237 GLU A O 1
ATOM 1772 N N . VAL A 1 238 ? -27.141 -9.57 7.215 1 98.81 238 VAL A N 1
ATOM 1773 C CA . VAL A 1 238 ? -27.734 -10.195 6.039 1 98.81 238 VAL A CA 1
ATOM 1774 C C . VAL A 1 238 ? -27.016 -11.5 5.723 1 98.81 238 VAL A C 1
ATOM 1776 O O . VAL A 1 238 ? -25.797 -11.578 5.812 1 98.81 238 VAL A O 1
ATOM 1779 N N . SER A 1 239 ? -27.797 -12.539 5.418 1 98.75 239 SER A N 1
ATOM 1780 C CA . SER A 1 239 ? -27.25 -13.836 5.035 1 98.75 239 SER A CA 1
ATOM 1781 C C . SER A 1 239 ? -27.703 -14.234 3.635 1 98.75 239 SER A C 1
ATOM 1783 O O . SER A 1 239 ? -28.797 -13.852 3.201 1 98.75 239 SER A O 1
ATOM 1785 N N . ALA A 1 240 ? -26.938 -14.891 2.918 1 98.88 240 ALA A N 1
ATOM 1786 C CA . ALA A 1 240 ? -27.25 -15.555 1.653 1 98.88 240 ALA A CA 1
ATOM 1787 C C . ALA A 1 240 ? -26.625 -16.953 1.597 1 98.88 240 ALA A C 1
ATOM 1789 O O . ALA A 1 240 ? -25.469 -17.141 1.956 1 98.88 240 ALA A O 1
ATOM 1790 N N . TRP A 1 241 ? -27.438 -17.969 1.234 1 98.69 241 TRP A N 1
ATOM 1791 C CA . TRP A 1 241 ? -26.875 -19.312 1.249 1 98.69 241 TRP A CA 1
ATOM 1792 C C . TRP A 1 241 ? -27.531 -20.188 0.191 1 98.69 241 TRP A C 1
ATOM 1794 O O . TRP A 1 241 ? -28.656 -19.922 -0.233 1 98.69 241 TRP A O 1
ATOM 1804 N N . ALA A 1 242 ? -26.828 -21.141 -0.269 1 98.25 242 ALA A N 1
ATOM 1805 C CA . ALA A 1 242 ? -27.281 -22.188 -1.173 1 98.25 242 ALA A CA 1
ATOM 1806 C C . ALA A 1 242 ? -27.312 -23.547 -0.472 1 98.25 242 ALA A C 1
ATOM 1808 O O . ALA A 1 242 ? -26.953 -23.656 0.702 1 98.25 242 ALA A O 1
ATOM 1809 N N . GLY A 1 243 ? -27.766 -24.594 -1.181 1 95.56 243 GLY A N 1
ATOM 1810 C CA . GLY A 1 243 ? -27.969 -25.891 -0.58 1 95.56 243 GLY A CA 1
ATOM 1811 C C . GLY A 1 243 ? -29.375 -26.094 -0.051 1 95.56 243 GLY A C 1
ATOM 1812 O O . GLY A 1 243 ? -30.344 -25.891 -0.774 1 95.56 243 GLY A O 1
ATOM 1813 N N . ASP A 1 244 ? -29.375 -26.5 1.258 1 95.25 244 ASP A N 1
ATOM 1814 C CA . ASP A 1 244 ? -30.688 -26.625 1.884 1 95.25 244 ASP A CA 1
ATOM 1815 C C . ASP A 1 244 ? -31.234 -25.25 2.279 1 95.25 244 ASP A C 1
ATOM 1817 O O . ASP A 1 244 ? -30.891 -24.719 3.338 1 95.25 244 ASP A O 1
ATOM 1821 N N . LEU A 1 245 ? -32.094 -24.797 1.515 1 96.25 245 LEU A N 1
ATOM 1822 C CA . LEU A 1 245 ? -32.594 -23.422 1.646 1 96.25 245 LEU A CA 1
ATOM 1823 C C . LEU A 1 245 ? -33.438 -23.281 2.904 1 96.25 245 LEU A C 1
ATOM 1825 O O . LEU A 1 245 ? -33.656 -22.156 3.373 1 96.25 245 LEU A O 1
ATOM 1829 N N . ARG A 1 246 ? -33.969 -24.469 3.566 1 92 246 ARG A N 1
ATOM 1830 C CA . ARG A 1 246 ? -34.781 -24.438 4.762 1 92 246 ARG A CA 1
ATOM 1831 C C . ARG A 1 246 ? -33.938 -24.266 6.02 1 92 246 ARG A C 1
ATOM 1833 O O . ARG A 1 246 ? -34.438 -23.844 7.059 1 92 246 ARG A O 1
ATOM 1840 N N . HIS A 1 247 ? -32.625 -24.5 5.812 1 92.75 247 HIS A N 1
ATOM 1841 C CA . HIS A 1 247 ? -31.75 -24.422 6.969 1 92.75 247 HIS A CA 1
ATOM 1842 C C . HIS A 1 247 ? -31.016 -23.078 7.004 1 92.75 247 HIS A C 1
ATOM 1844 O O . HIS A 1 247 ? -30 -22.906 6.328 1 92.75 247 HIS A O 1
ATOM 1850 N N . GLN A 1 248 ? -31.469 -22.297 7.797 1 92.44 248 GLN A N 1
ATOM 1851 C CA . GLN A 1 248 ? -30.859 -20.969 7.91 1 92.44 248 GLN A CA 1
ATOM 1852 C C . GLN A 1 248 ? -29.516 -21.047 8.625 1 92.44 248 GLN A C 1
ATOM 1854 O O . GLN A 1 248 ? -29.391 -21.688 9.664 1 92.44 248 GLN A O 1
ATOM 1859 N N . PRO A 1 249 ? -28.516 -20.5 8.055 1 96.19 249 PRO A N 1
ATOM 1860 C CA . PRO A 1 249 ? -27.203 -20.438 8.719 1 96.19 249 PRO A CA 1
ATOM 1861 C C . PRO A 1 249 ? -27.219 -19.594 9.984 1 96.19 249 PRO A C 1
ATOM 1863 O O . PRO A 1 249 ? -28.219 -18.922 10.266 1 96.19 249 PRO A O 1
ATOM 1866 N N . PRO A 1 250 ? -26.094 -19.688 10.781 1 97.12 250 PRO A N 1
ATOM 1867 C CA . PRO A 1 250 ? -25.984 -18.797 11.938 1 97.12 250 PRO A CA 1
ATOM 1868 C C . PRO A 1 250 ? -26.016 -17.312 11.555 1 97.12 250 PRO A C 1
ATOM 1870 O O . PRO A 1 250 ? -25.812 -16.969 10.391 1 97.12 250 PRO A O 1
ATOM 1873 N N . PRO A 1 251 ? -26.312 -16.469 12.57 1 97.88 251 PRO A N 1
ATOM 1874 C CA . PRO A 1 251 ? -26.266 -15.031 12.289 1 97.88 251 PRO A CA 1
ATOM 1875 C C . PRO A 1 251 ? -24.906 -14.594 11.719 1 97.88 251 PRO A C 1
ATOM 1877 O O . PRO A 1 251 ? -23.875 -15.148 12.086 1 97.88 251 PRO A O 1
ATOM 1880 N N . ALA A 1 252 ? -25 -13.562 10.875 1 98.69 252 ALA A N 1
ATOM 1881 C CA . ALA A 1 252 ? -23.797 -13.117 10.164 1 98.69 252 ALA A CA 1
ATOM 1882 C C . ALA A 1 252 ? -22.672 -12.773 11.133 1 98.69 252 ALA A C 1
ATOM 1884 O O . ALA A 1 252 ? -21.5 -13.031 10.852 1 98.69 252 ALA A O 1
ATOM 1885 N N . THR A 1 253 ? -22.938 -12.156 12.273 1 98.56 253 THR A N 1
ATOM 1886 C CA . THR A 1 253 ? -21.922 -11.828 13.266 1 98.56 253 THR A CA 1
ATOM 1887 C C . THR A 1 253 ? -21.219 -13.086 13.766 1 98.56 253 THR A C 1
ATOM 1889 O O . THR A 1 253 ? -20 -13.086 13.977 1 98.56 253 THR A O 1
ATOM 1892 N N . ALA A 1 254 ? -21.984 -14.102 13.969 1 98.62 254 ALA A N 1
ATOM 1893 C CA . ALA A 1 254 ? -21.422 -15.375 14.406 1 98.62 254 ALA A CA 1
ATOM 1894 C C . ALA A 1 254 ? -20.562 -16 13.305 1 98.62 254 ALA A C 1
ATOM 1896 O O . ALA A 1 254 ? -19.531 -16.625 13.594 1 98.62 254 ALA A O 1
ATOM 1897 N N . VAL A 1 255 ? -21.062 -15.867 12.07 1 98.75 255 VAL A N 1
ATOM 1898 C CA . VAL A 1 255 ? -20.297 -16.391 10.938 1 98.75 255 VAL A CA 1
ATOM 1899 C C . VAL A 1 255 ? -18.938 -15.711 10.875 1 98.75 255 VAL A C 1
ATOM 1901 O O . VAL A 1 255 ? -17.906 -16.375 10.703 1 98.75 255 VAL A O 1
ATOM 1904 N N . ILE A 1 256 ? -18.844 -14.414 11.008 1 98.62 256 ILE A N 1
ATOM 1905 C CA . ILE A 1 256 ? -17.609 -13.648 10.945 1 98.62 256 ILE A CA 1
ATOM 1906 C C . ILE A 1 256 ? -16.703 -14.023 12.117 1 98.62 256 ILE A C 1
ATOM 1908 O O . ILE A 1 256 ? -15.5 -14.227 11.938 1 98.62 256 ILE A O 1
ATOM 1912 N N . ALA A 1 257 ? -17.266 -14.133 13.297 1 98.44 257 ALA A N 1
ATOM 1913 C CA . ALA A 1 257 ? -16.5 -14.516 14.469 1 98.44 257 ALA A CA 1
ATOM 1914 C C . ALA A 1 257 ? -15.883 -15.906 14.289 1 98.44 257 ALA A C 1
ATOM 1916 O O . ALA A 1 257 ? -14.719 -16.125 14.633 1 98.44 257 ALA A O 1
ATOM 1917 N N . ALA A 1 258 ? -16.672 -16.797 13.797 1 98.5 258 ALA A N 1
ATOM 1918 C CA . ALA A 1 258 ? -16.188 -18.156 13.57 1 98.5 258 ALA A CA 1
ATOM 1919 C C . ALA A 1 258 ? -15.086 -18.188 12.516 1 98.5 258 ALA A C 1
ATOM 1921 O O . ALA A 1 258 ? -14.109 -18.922 12.656 1 98.5 258 ALA A O 1
ATOM 1922 N N . ALA A 1 259 ? -15.297 -17.453 11.477 1 98.38 259 ALA A N 1
ATOM 1923 C CA . ALA A 1 259 ? -14.289 -17.375 10.414 1 98.38 259 ALA A CA 1
ATOM 1924 C C . ALA A 1 259 ? -12.969 -16.828 10.945 1 98.38 259 ALA A C 1
ATOM 1926 O O . ALA A 1 259 ? -11.898 -17.312 10.578 1 98.38 259 ALA A O 1
ATOM 1927 N N . ARG A 1 260 ? -13 -15.82 11.766 1 97.62 260 ARG A N 1
ATOM 1928 C CA . ARG A 1 260 ? -11.797 -15.234 12.344 1 97.62 260 ARG A CA 1
ATOM 1929 C C . ARG A 1 260 ? -11.086 -16.234 13.258 1 97.62 260 ARG A C 1
ATOM 1931 O O . ARG A 1 260 ? -9.859 -16.344 13.234 1 97.62 260 ARG A O 1
ATOM 1938 N N . LYS A 1 261 ? -11.898 -16.859 14.062 1 97.81 261 LYS A N 1
ATOM 1939 C CA . LYS A 1 261 ? -11.336 -17.875 14.945 1 97.81 261 LYS A CA 1
ATOM 1940 C C . LYS A 1 261 ? -10.648 -18.969 14.133 1 97.81 261 LYS A C 1
ATOM 1942 O O . LYS A 1 261 ? -9.547 -19.422 14.484 1 97.81 261 LYS A O 1
ATOM 1947 N N . ARG A 1 262 ? -11.25 -19.375 13.133 1 97.88 262 ARG A N 1
ATOM 1948 C CA . ARG A 1 262 ? -10.68 -20.406 12.273 1 97.88 262 ARG A CA 1
ATOM 1949 C C . ARG A 1 262 ? -9.391 -19.922 11.625 1 97.88 262 ARG A C 1
ATOM 1951 O O . ARG A 1 262 ? -8.414 -20.672 11.539 1 97.88 262 ARG A O 1
ATOM 1958 N N . ALA A 1 263 ? -9.43 -18.719 11.117 1 97.69 263 ALA A N 1
ATOM 1959 C CA . ALA A 1 263 ? -8.242 -18.141 10.492 1 97.69 263 ALA A CA 1
ATOM 1960 C C . ALA A 1 263 ? -7.051 -18.172 11.445 1 97.69 263 ALA A C 1
ATOM 1962 O O . ALA A 1 263 ? -5.941 -18.531 11.055 1 97.69 263 ALA A O 1
ATOM 1963 N N . ARG A 1 264 ? -7.277 -17.812 12.664 1 97.25 264 ARG A N 1
ATOM 1964 C CA . ARG A 1 264 ? -6.215 -17.812 13.664 1 97.25 264 ARG A CA 1
ATOM 1965 C C . ARG A 1 264 ? -5.711 -19.219 13.938 1 97.25 264 ARG A C 1
ATOM 1967 O O . ARG A 1 264 ? -4.516 -19.438 14.156 1 97.25 264 ARG A O 1
ATOM 1974 N N . SER A 1 265 ? -6.625 -20.141 13.914 1 97.56 265 SER A N 1
ATOM 1975 C CA . SER A 1 265 ? -6.246 -21.531 14.102 1 97.56 265 SER A CA 1
ATOM 1976 C C . SER A 1 265 ? -5.406 -22.031 12.93 1 97.56 265 SER A C 1
ATOM 1978 O O . SER A 1 265 ? -4.441 -22.781 13.125 1 97.56 265 SER A O 1
ATOM 1980 N N . VAL A 1 266 ? -5.801 -21.656 11.758 1 97.69 266 VAL A N 1
ATOM 1981 C CA . VAL A 1 266 ? -5.066 -22.031 10.555 1 97.69 266 VAL A CA 1
ATOM 1982 C C . VAL A 1 266 ? -3.643 -21.484 10.625 1 97.69 266 VAL A C 1
ATOM 1984 O O . VAL A 1 266 ? -2.678 -22.203 10.352 1 97.69 266 VAL A O 1
ATOM 1987 N N . VAL A 1 267 ? -3.486 -20.234 10.992 1 97.81 267 VAL A N 1
ATOM 1988 C CA . VAL A 1 267 ? -2.184 -19.594 11.078 1 97.81 267 VAL A CA 1
ATOM 1989 C C . VAL A 1 267 ? -1.344 -20.25 12.164 1 97.81 267 VAL A C 1
ATOM 1991 O O . VAL A 1 267 ? -0.166 -20.562 11.953 1 97.81 267 VAL A O 1
ATOM 1994 N N . ALA A 1 268 ? -1.967 -20.531 13.289 1 97.38 268 ALA A N 1
ATOM 1995 C CA . ALA A 1 268 ? -1.244 -21.156 14.398 1 97.38 268 ALA A CA 1
ATOM 1996 C C . ALA A 1 268 ? -0.718 -22.531 14 1 97.38 268 ALA A C 1
ATOM 1998 O O . ALA A 1 268 ? 0.413 -22.891 14.336 1 97.38 268 ALA A O 1
ATOM 1999 N N . ALA A 1 269 ? -1.549 -23.25 13.32 1 97.12 269 ALA A N 1
ATOM 2000 C CA . ALA A 1 269 ? -1.186 -24.594 12.922 1 97.12 269 ALA A CA 1
ATOM 2001 C C . ALA A 1 269 ? 0.014 -24.594 11.984 1 97.12 269 ALA A C 1
ATOM 2003 O O . ALA A 1 269 ? 0.825 -25.516 11.992 1 97.12 269 ALA A O 1
ATOM 2004 N N . ALA A 1 270 ? 0.18 -23.547 11.227 1 97.25 270 ALA A N 1
ATOM 2005 C CA . ALA A 1 270 ? 1.256 -23.438 10.242 1 97.25 270 ALA A CA 1
ATOM 2006 C C . ALA A 1 270 ? 2.564 -23.031 10.906 1 97.25 270 ALA A C 1
ATOM 2008 O O . ALA A 1 270 ? 3.631 -23.109 10.289 1 97.25 270 ALA A O 1
ATOM 2009 N N . LYS A 1 271 ? 2.551 -22.516 12.18 1 96.88 271 LYS A N 1
ATOM 2010 C CA . LYS A 1 271 ? 3.727 -22.078 12.93 1 96.88 271 LYS A CA 1
ATOM 2011 C C . LYS A 1 271 ? 4.547 -21.078 12.125 1 96.88 271 LYS A C 1
ATOM 2013 O O . LYS A 1 271 ? 5.742 -21.281 11.898 1 96.88 271 LYS A O 1
ATOM 2018 N N . PRO A 1 272 ? 3.914 -19.938 11.805 1 96.5 272 PRO A N 1
ATOM 2019 C CA . PRO A 1 272 ? 4.59 -18.938 10.969 1 96.5 272 PRO A CA 1
ATOM 2020 C C . PRO A 1 272 ? 5.77 -18.281 11.68 1 96.5 272 PRO A C 1
ATOM 2022 O O . PRO A 1 272 ? 5.707 -18.047 12.891 1 96.5 272 PRO A O 1
ATOM 2025 N N . HIS A 1 273 ? 6.871 -17.984 10.945 1 94.94 273 HIS A N 1
ATOM 2026 C CA . HIS A 1 273 ? 8.039 -17.297 11.469 1 94.94 273 HIS A CA 1
ATOM 2027 C C . HIS A 1 273 ? 7.848 -15.781 11.445 1 94.94 273 HIS A C 1
ATOM 2029 O O . HIS A 1 273 ? 8.539 -15.047 12.164 1 94.94 273 HIS A O 1
ATOM 2035 N N . ASP A 1 274 ? 7.023 -15.273 10.602 1 94 274 ASP A N 1
ATOM 2036 C CA . ASP A 1 274 ? 6.738 -13.844 10.453 1 94 274 ASP A CA 1
ATOM 2037 C C . ASP A 1 274 ? 5.352 -13.625 9.859 1 94 274 ASP A C 1
ATOM 2039 O O . ASP A 1 274 ? 4.586 -14.578 9.68 1 94 274 ASP A O 1
ATOM 2043 N N . ASP A 1 275 ? 4.973 -12.406 9.617 1 94 275 ASP A N 1
ATOM 2044 C CA . ASP A 1 275 ? 3.643 -12.047 9.133 1 94 275 ASP A CA 1
ATOM 2045 C C . ASP A 1 275 ? 3.43 -12.547 7.703 1 94 275 ASP A C 1
ATOM 2047 O O . ASP A 1 275 ? 2.301 -12.828 7.301 1 94 275 ASP A O 1
ATOM 2051 N N . VAL A 1 276 ? 4.508 -12.648 6.867 1 96.25 276 VAL A N 1
ATOM 2052 C CA . VAL A 1 276 ? 4.395 -13.164 5.508 1 96.25 276 VAL A CA 1
ATOM 2053 C C . VAL A 1 276 ? 3.965 -14.633 5.547 1 96.25 276 VAL A C 1
ATOM 2055 O O . VAL A 1 276 ? 3.057 -15.039 4.82 1 96.25 276 VAL A O 1
ATOM 2058 N N . ASP A 1 277 ? 4.586 -15.383 6.484 1 97.25 277 ASP A N 1
ATOM 2059 C CA . ASP A 1 277 ? 4.211 -16.781 6.641 1 97.25 277 ASP A CA 1
ATOM 2060 C C . ASP A 1 277 ? 2.752 -16.922 7.074 1 97.25 277 ASP A C 1
ATOM 2062 O O . ASP A 1 277 ? 2.037 -17.812 6.605 1 97.25 277 ASP A O 1
ATOM 2066 N N . ALA A 1 278 ? 2.354 -16.062 7.992 1 97.81 278 ALA A N 1
ATOM 2067 C CA . ALA A 1 278 ? 0.968 -16.078 8.453 1 97.81 278 ALA A CA 1
ATOM 2068 C C . ALA A 1 278 ? 0.003 -15.812 7.301 1 97.81 278 ALA A C 1
ATOM 2070 O O . ALA A 1 278 ? -1.018 -16.5 7.168 1 97.81 278 ALA A O 1
ATOM 2071 N N . THR A 1 279 ? 0.309 -14.836 6.516 1 98.19 279 THR A N 1
ATOM 2072 C CA . THR A 1 279 ? -0.501 -14.484 5.352 1 98.19 279 THR A CA 1
ATOM 2073 C C . THR A 1 279 ? -0.587 -15.656 4.379 1 98.19 279 THR A C 1
ATOM 2075 O O . THR A 1 279 ? -1.67 -15.984 3.889 1 98.19 279 THR A O 1
ATOM 2078 N N . LEU A 1 280 ? 0.527 -16.281 4.145 1 98.56 280 LEU A N 1
ATOM 2079 C CA . LEU A 1 280 ? 0.589 -17.375 3.174 1 98.56 280 LEU A CA 1
ATOM 2080 C C . LEU A 1 280 ? -0.156 -18.594 3.688 1 98.56 280 LEU A C 1
ATOM 2082 O O . LEU A 1 280 ? -0.737 -19.344 2.9 1 98.56 280 LEU A O 1
ATOM 2086 N N . ALA A 1 281 ? -0.15 -18.797 4.992 1 98.5 281 ALA A N 1
ATOM 2087 C CA . ALA A 1 281 ? -0.928 -19.906 5.562 1 98.5 281 ALA A CA 1
ATOM 2088 C C . ALA A 1 281 ? -2.414 -19.734 5.254 1 98.5 281 ALA A C 1
ATOM 2090 O O . ALA A 1 281 ? -3.088 -20.703 4.887 1 98.5 281 ALA A O 1
ATOM 2091 N N . LEU A 1 282 ? -2.891 -18.562 5.375 1 98.44 282 LEU A N 1
ATOM 2092 C CA . LEU A 1 282 ? -4.293 -18.297 5.074 1 98.44 282 LEU A CA 1
ATOM 2093 C C . LEU A 1 282 ? -4.559 -18.438 3.578 1 98.44 282 LEU A C 1
ATOM 2095 O O . LEU A 1 282 ? -5.602 -18.953 3.174 1 98.44 282 LEU A O 1
ATOM 2099 N N . ALA A 1 283 ? -3.609 -17.906 2.801 1 98.69 283 ALA A N 1
ATOM 2100 C CA . ALA A 1 283 ? -3.762 -18.047 1.355 1 98.69 283 ALA A CA 1
ATOM 2101 C C . ALA A 1 283 ? -3.871 -19.516 0.951 1 98.69 283 ALA A C 1
ATOM 2103 O O . ALA A 1 283 ? -4.715 -19.875 0.129 1 98.69 283 ALA A O 1
ATOM 2104 N N . ALA A 1 284 ? -3.031 -20.328 1.51 1 98.75 284 ALA A N 1
ATOM 2105 C CA . ALA A 1 284 ? -3.029 -21.766 1.206 1 98.75 284 ALA A CA 1
ATOM 2106 C C . ALA A 1 284 ? -4.371 -22.406 1.56 1 98.75 284 ALA A C 1
ATOM 2108 O O . ALA A 1 284 ? -4.891 -23.219 0.805 1 98.75 284 ALA A O 1
ATOM 2109 N N . ASP A 1 285 ? -4.898 -22.031 2.66 1 98.5 285 ASP A N 1
ATOM 2110 C CA . ASP A 1 285 ? -6.152 -22.594 3.154 1 98.5 285 ASP A CA 1
ATOM 2111 C C . ASP A 1 285 ? -7.289 -22.359 2.162 1 98.5 285 ASP A C 1
ATOM 2113 O O . ASP A 1 285 ? -8.195 -23.188 2.047 1 98.5 285 ASP A O 1
ATOM 2117 N N . ALA A 1 286 ? -7.262 -21.312 1.469 1 98.25 286 ALA A N 1
ATOM 2118 C CA . ALA A 1 286 ? -8.352 -20.922 0.572 1 98.25 286 ALA A CA 1
ATOM 2119 C C . ALA A 1 286 ? -8.523 -21.938 -0.554 1 98.25 286 ALA A C 1
ATOM 2121 O O . ALA A 1 286 ? -9.617 -22.094 -1.098 1 98.25 286 ALA A O 1
ATOM 2122 N N . PHE A 1 287 ? -7.457 -22.656 -0.888 1 98.75 287 PHE A N 1
ATOM 2123 C CA . PHE A 1 287 ? -7.496 -23.516 -2.062 1 98.75 287 PHE A CA 1
ATOM 2124 C C . PHE A 1 287 ? -7.914 -24.938 -1.683 1 98.75 287 PHE A C 1
ATOM 2126 O O . PHE A 1 287 ? -8.25 -25.734 -2.551 1 98.75 287 PHE A O 1
ATOM 2133 N N . ILE A 1 288 ? -7.824 -25.297 -0.43 1 98.44 288 ILE A N 1
ATOM 2134 C CA . ILE A 1 288 ? -8.117 -26.641 0.023 1 98.44 288 ILE A CA 1
ATOM 2135 C C . ILE A 1 288 ? -9.617 -26.797 0.252 1 98.44 288 ILE A C 1
ATOM 2137 O O . ILE A 1 288 ? -10.219 -26.047 1.017 1 98.44 288 ILE A O 1
ATOM 2141 N N . VAL A 1 289 ? -10.266 -27.688 -0.396 1 97.5 289 VAL A N 1
ATOM 2142 C CA . VAL A 1 289 ? -11.711 -27.875 -0.295 1 97.5 289 VAL A CA 1
ATOM 2143 C C . VAL A 1 289 ? -12.016 -29.25 0.295 1 97.5 289 VAL A C 1
ATOM 2145 O O . VAL A 1 289 ? -11.141 -30.125 0.351 1 97.5 289 VAL A O 1
ATOM 2148 N N . LYS A 1 290 ? -13.234 -29.469 0.658 1 90.69 290 LYS A N 1
ATOM 2149 C CA . LYS A 1 290 ? -13.688 -30.719 1.275 1 90.69 290 LYS A CA 1
ATOM 2150 C C . LYS A 1 290 ? -13.57 -31.891 0.304 1 90.69 290 LYS A C 1
ATOM 2152 O O . LYS A 1 290 ? -13.883 -31.75 -0.882 1 90.69 290 LYS A O 1
ATOM 2157 N N . GLY A 1 291 ? -13.203 -32.875 0.88 1 80.25 291 GLY A N 1
ATOM 2158 C CA . GLY A 1 291 ? -12.977 -34.062 0.063 1 80.25 291 GLY A CA 1
ATOM 2159 C C . GLY A 1 291 ? -11.852 -34.938 0.576 1 80.25 291 GLY A C 1
ATOM 2160 O O . GLY A 1 291 ? -12.078 -36.062 1.02 1 80.25 291 GLY A O 1
ATOM 2161 N N . PRO A 1 292 ? -10.547 -34.406 0.654 1 93.38 292 PRO A N 1
ATOM 2162 C CA . PRO A 1 292 ? -10.008 -33.094 0.266 1 93.38 292 PRO A CA 1
ATOM 2163 C C . PRO A 1 292 ? -9.57 -33.062 -1.197 1 93.38 292 PRO A C 1
ATOM 2165 O O . PRO A 1 292 ? -9.289 -34.094 -1.797 1 93.38 292 PRO A O 1
ATOM 2168 N N . ASP A 1 293 ? -9.586 -31.953 -1.717 1 96.69 293 ASP A N 1
ATOM 2169 C CA . ASP A 1 293 ? -9.062 -31.594 -3.033 1 96.69 293 ASP A CA 1
ATOM 2170 C C . ASP A 1 293 ? -8.523 -30.172 -3.049 1 96.69 293 ASP A C 1
ATOM 2172 O O . ASP A 1 293 ? -8.484 -29.5 -2.012 1 96.69 293 ASP A O 1
ATOM 2176 N N . VAL A 1 294 ? -7.984 -29.75 -4.133 1 98.12 294 VAL A N 1
ATOM 2177 C CA . VAL A 1 294 ? -7.363 -28.438 -4.234 1 98.12 294 VAL A CA 1
ATOM 2178 C C . VAL A 1 294 ? -7.902 -27.703 -5.461 1 98.12 294 VAL A C 1
ATOM 2180 O O . VAL A 1 294 ? -7.809 -28.203 -6.586 1 98.12 294 VAL A O 1
ATOM 2183 N N . VAL A 1 295 ? -8.531 -26.562 -5.238 1 98.19 295 VAL A N 1
ATOM 2184 C CA . VAL A 1 295 ? -8.844 -25.672 -6.352 1 98.19 295 VAL A CA 1
ATOM 2185 C C . VAL A 1 295 ? -7.562 -25.047 -6.891 1 98.19 295 VAL A C 1
ATOM 2187 O O . VAL A 1 295 ? -6.785 -24.453 -6.137 1 98.19 295 VAL A O 1
ATOM 2190 N N . ALA A 1 296 ? -7.316 -25.125 -8.172 1 98.12 296 ALA A N 1
ATOM 2191 C CA . ALA A 1 296 ? -6.055 -24.719 -8.781 1 98.12 296 ALA A CA 1
ATOM 2192 C C . ALA A 1 296 ? -5.863 -23.203 -8.68 1 98.12 296 ALA A C 1
ATOM 2194 O O . ALA A 1 296 ? -4.73 -22.719 -8.609 1 98.12 296 ALA A O 1
ATOM 2195 N N . GLY A 1 297 ? -6.98 -22.484 -8.719 1 98.5 297 GLY A N 1
ATOM 2196 C CA . GLY A 1 297 ? -6.93 -21.031 -8.633 1 98.5 297 GLY A CA 1
ATOM 2197 C C . GLY A 1 297 ? -8.297 -20.391 -8.711 1 98.5 297 GLY A C 1
ATOM 2198 O O . GLY A 1 297 ? -9.203 -20.906 -9.359 1 98.5 297 GLY A O 1
ATOM 2199 N N . TYR A 1 298 ? -8.461 -19.328 -8.031 1 98.56 298 TYR A N 1
ATOM 2200 C CA . TYR A 1 298 ? -9.664 -18.516 -8.117 1 98.56 298 TYR A CA 1
ATOM 2201 C C . TYR A 1 298 ? -9.43 -17.281 -8.977 1 98.56 298 TYR A C 1
ATOM 2203 O O . TYR A 1 298 ? -8.328 -16.719 -8.992 1 98.56 298 TYR A O 1
ATOM 2211 N N . PRO A 1 299 ? -10.445 -16.922 -9.828 1 97.62 299 PRO A N 1
ATOM 2212 C CA . PRO A 1 299 ? -11.828 -17.344 -9.594 1 97.62 299 PRO A CA 1
ATOM 2213 C C . PRO A 1 299 ? -12.289 -18.438 -10.555 1 97.62 299 PRO A C 1
ATOM 2215 O O . PRO A 1 299 ? -13.391 -18.969 -10.414 1 97.62 299 PRO A O 1
ATOM 2218 N N . TRP A 1 300 ? -11.484 -18.891 -11.539 1 96.31 300 TRP A N 1
ATOM 2219 C CA . TRP A 1 300 ? -12.172 -19.594 -12.602 1 96.31 300 TRP A CA 1
ATOM 2220 C C . TRP A 1 300 ? -11.641 -21.016 -12.742 1 96.31 300 TRP A C 1
ATOM 2222 O O . TRP A 1 300 ? -12.18 -21.828 -13.508 1 96.31 300 TRP A O 1
ATOM 2232 N N . PHE A 1 301 ? -10.68 -21.453 -12.008 1 96.12 301 PHE A N 1
ATOM 2233 C CA . PHE A 1 301 ? -10.18 -22.812 -12.148 1 96.12 301 PHE A CA 1
ATOM 2234 C C . PHE A 1 301 ? -10.914 -23.766 -11.203 1 96.12 301 PHE A C 1
ATOM 2236 O O . PHE A 1 301 ? -11.43 -23.344 -10.164 1 96.12 301 PHE A O 1
ATOM 2243 N N . ASP A 1 302 ? -10.945 -25 -11.625 1 94.62 302 ASP A N 1
ATOM 2244 C CA . ASP A 1 302 ? -11.469 -26.078 -10.805 1 94.62 302 ASP A CA 1
ATOM 2245 C C . ASP A 1 302 ? -10.336 -26.906 -10.188 1 94.62 302 ASP A C 1
ATOM 2247 O O . ASP A 1 302 ? -9.211 -26.406 -10.055 1 94.62 302 ASP A O 1
ATOM 2251 N N . CYS A 1 303 ? -10.695 -28.109 -9.703 1 95.19 303 CYS A N 1
ATOM 2252 C CA . CYS A 1 303 ? -9.688 -29 -9.133 1 95.19 303 CYS A CA 1
ATOM 2253 C C . CYS A 1 303 ? -8.969 -29.781 -10.219 1 95.19 303 CYS A C 1
ATOM 2255 O O . CYS A 1 303 ? -9.602 -30.5 -11 1 95.19 303 CYS A O 1
ATOM 2257 N N . TRP A 1 304 ? -7.699 -29.641 -10.242 1 95 304 TRP A N 1
ATOM 2258 C CA . TRP A 1 304 ? -6.855 -30.344 -11.203 1 95 304 TRP A CA 1
ATOM 2259 C C . TRP A 1 304 ? -5.77 -31.141 -10.484 1 95 304 TRP A C 1
ATOM 2261 O O . TRP A 1 304 ? -4.977 -30.578 -9.727 1 95 304 TRP A O 1
ATOM 2271 N N . MET A 1 305 ? -5.676 -32.406 -10.805 1 95.88 305 MET A N 1
ATOM 2272 C CA . MET A 1 305 ? -4.762 -33.312 -10.125 1 95.88 305 MET A CA 1
ATOM 2273 C C . MET A 1 305 ? -3.322 -32.812 -10.234 1 95.88 305 MET A C 1
ATOM 2275 O O . MET A 1 305 ? -2.596 -32.781 -9.242 1 95.88 305 MET A O 1
ATOM 2279 N N . ARG A 1 306 ? -2.904 -32.469 -11.43 1 95.75 306 ARG A N 1
ATOM 2280 C CA . ARG A 1 306 ? -1.537 -31.984 -11.633 1 95.75 306 ARG A CA 1
ATOM 2281 C C . ARG A 1 306 ? -1.223 -30.812 -10.711 1 95.75 306 ARG A C 1
ATOM 2283 O O . ARG A 1 306 ? -0.188 -30.797 -10.039 1 95.75 306 ARG A O 1
ATOM 2290 N N . ASP A 1 307 ? -2.092 -29.812 -10.672 1 96.88 307 ASP A N 1
ATOM 2291 C CA . ASP A 1 307 ? -1.878 -28.609 -9.883 1 96.88 307 ASP A CA 1
ATOM 2292 C C . ASP A 1 307 ? -1.881 -28.922 -8.391 1 96.88 307 ASP A C 1
ATOM 2294 O O . ASP A 1 307 ? -1.081 -28.359 -7.633 1 96.88 307 ASP A O 1
ATOM 2298 N N . ALA A 1 308 ? -2.787 -29.766 -8.016 1 97.94 308 ALA A N 1
ATOM 2299 C CA . ALA A 1 308 ? -2.848 -30.172 -6.613 1 97.94 308 ALA A CA 1
ATOM 2300 C C . ALA A 1 308 ? -1.54 -30.828 -6.176 1 97.94 308 ALA A C 1
ATOM 2302 O O . ALA A 1 308 ? -1.011 -30.516 -5.109 1 97.94 308 ALA A O 1
ATOM 2303 N N . LEU A 1 309 ? -1.065 -31.688 -7.023 1 98.25 309 LEU A N 1
ATOM 2304 C CA . LEU A 1 309 ? 0.12 -32.438 -6.664 1 98.25 309 LEU A CA 1
ATOM 2305 C C . LEU A 1 309 ? 1.375 -31.594 -6.742 1 98.25 309 LEU A C 1
ATOM 2307 O O . LEU A 1 309 ? 2.275 -31.719 -5.91 1 98.25 309 LEU A O 1
ATOM 2311 N N . ALA A 1 310 ? 1.422 -30.688 -7.738 1 97.44 310 ALA A N 1
ATOM 2312 C CA . ALA A 1 310 ? 2.543 -29.766 -7.836 1 97.44 310 ALA A CA 1
ATOM 2313 C C . ALA A 1 310 ? 2.562 -28.797 -6.656 1 97.44 310 ALA A C 1
ATOM 2315 O O . ALA A 1 310 ? 3.617 -28.266 -6.289 1 97.44 310 ALA A O 1
ATOM 2316 N N . SER A 1 311 ? 1.441 -28.578 -6.004 1 98.38 311 SER A N 1
ATOM 2317 C CA . SER A 1 311 ? 1.292 -27.656 -4.891 1 98.38 311 SER A CA 1
ATOM 2318 C C . SER A 1 311 ? 1.384 -28.375 -3.551 1 98.38 311 SER A C 1
ATOM 2320 O O . SER A 1 311 ? 1.328 -27.75 -2.492 1 98.38 311 SER A O 1
ATOM 2322 N N . TYR A 1 312 ? 1.554 -29.641 -3.516 1 98.75 312 TYR A N 1
ATOM 2323 C CA . TYR A 1 312 ? 1.277 -30.5 -2.377 1 98.75 312 TYR A CA 1
ATOM 2324 C C . TYR A 1 312 ? 2.143 -30.125 -1.18 1 98.75 312 TYR A C 1
ATOM 2326 O O . TYR A 1 312 ? 1.63 -29.922 -0.077 1 98.75 312 TYR A O 1
ATOM 2334 N N . GLU A 1 313 ? 3.41 -30.062 -1.4 1 98.5 313 GLU A N 1
ATOM 2335 C CA . GLU A 1 313 ? 4.316 -29.797 -0.284 1 98.5 313 GLU A CA 1
ATOM 2336 C C . GLU A 1 313 ? 4.02 -28.453 0.376 1 98.5 313 GLU A C 1
ATOM 2338 O O . GLU A 1 313 ? 3.961 -28.359 1.604 1 98.5 313 GLU A O 1
ATOM 2343 N N . GLY A 1 314 ? 3.828 -27.438 -0.442 1 98.69 314 GLY A N 1
ATOM 2344 C CA . GLY A 1 314 ? 3.568 -26.109 0.095 1 98.69 314 GLY A CA 1
ATOM 2345 C C . GLY A 1 314 ? 2.221 -26 0.784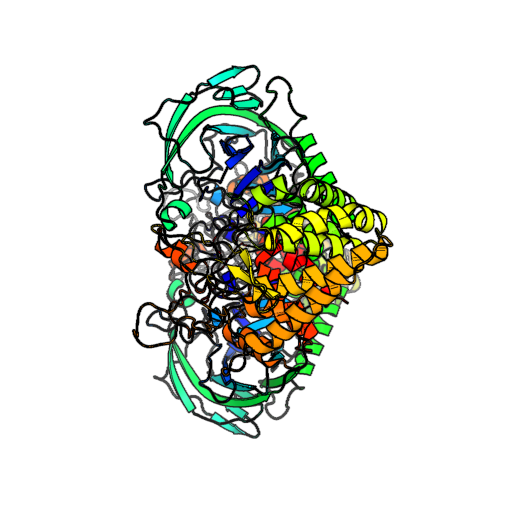 1 98.69 314 GLY A C 1
ATOM 2346 O O . GLY A 1 314 ? 2.107 -25.375 1.842 1 98.69 314 GLY A O 1
ATOM 2347 N N . LEU A 1 315 ? 1.188 -26.625 0.248 1 98.75 315 LEU A N 1
ATOM 2348 C CA . LEU A 1 315 ? -0.172 -26.453 0.749 1 98.75 315 LEU A CA 1
ATOM 2349 C C . LEU A 1 315 ? -0.406 -27.312 1.986 1 98.75 315 LEU A C 1
ATOM 2351 O O . LEU A 1 315 ? -1.151 -26.922 2.887 1 98.75 315 LEU A O 1
ATOM 2355 N N . PHE A 1 316 ? 0.246 -28.469 2.02 1 98.62 316 PHE A N 1
ATOM 2356 C CA . PHE A 1 316 ? -0.135 -29.422 3.059 1 98.62 316 PHE A CA 1
ATOM 2357 C C . PHE A 1 316 ? 1.007 -29.641 4.047 1 98.62 316 PHE A C 1
ATOM 2359 O O . PHE A 1 316 ? 0.814 -29.516 5.258 1 98.62 316 PHE A O 1
ATOM 2366 N N . LEU A 1 317 ? 2.199 -29.875 3.578 1 98.44 317 LEU A N 1
ATOM 2367 C CA . LEU A 1 317 ? 3.301 -30.281 4.449 1 98.44 317 LEU A CA 1
ATOM 2368 C C . LEU A 1 317 ? 3.875 -29.078 5.184 1 98.44 317 LEU A C 1
ATOM 2370 O O . LEU A 1 317 ? 4.348 -29.203 6.316 1 98.44 317 LEU A O 1
ATOM 2374 N N . ARG A 1 318 ? 3.822 -27.891 4.539 1 98.06 318 ARG A N 1
ATOM 2375 C CA . ARG A 1 318 ? 4.438 -26.703 5.133 1 98.06 318 ARG A CA 1
ATOM 2376 C C . ARG A 1 318 ? 3.4 -25.875 5.871 1 98.06 318 ARG A C 1
ATOM 2378 O O . ARG A 1 318 ? 3.705 -24.766 6.34 1 98.06 318 ARG A O 1
ATOM 2385 N N . THR A 1 319 ? 2.174 -26.328 6.02 1 97.88 319 THR A N 1
ATOM 2386 C CA . THR A 1 319 ? 1.123 -25.547 6.66 1 97.88 319 THR A CA 1
ATOM 2387 C C . THR A 1 319 ? 0.442 -26.359 7.762 1 97.88 319 THR A C 1
ATOM 2389 O O . THR A 1 319 ? -0.663 -26.016 8.195 1 97.88 319 THR A O 1
ATOM 2392 N N . GLY A 1 320 ? 1.037 -27.484 8.102 1 97 320 GLY A N 1
ATOM 2393 C CA . GLY A 1 320 ? 0.522 -28.281 9.203 1 97 320 GLY A CA 1
ATOM 2394 C C . GLY A 1 320 ? -0.667 -29.141 8.82 1 97 320 GLY A C 1
ATOM 2395 O O . GLY A 1 320 ? -1.526 -29.422 9.656 1 97 320 GLY A O 1
ATOM 2396 N N . ARG A 1 321 ? -0.735 -29.594 7.609 1 97.75 321 ARG A N 1
ATOM 2397 C CA . ARG A 1 321 ? -1.903 -30.312 7.121 1 97.75 321 ARG A CA 1
ATOM 2398 C C . ARG A 1 321 ? -1.513 -31.688 6.594 1 97.75 321 ARG A C 1
ATOM 2400 O O . ARG A 1 321 ? -2.061 -32.156 5.594 1 97.75 321 ARG A O 1
ATOM 2407 N N . ALA A 1 322 ? -0.586 -32.344 7.168 1 98.12 322 ALA A N 1
ATOM 2408 C CA . ALA A 1 322 ? -0.056 -33.594 6.68 1 98.12 322 ALA A CA 1
ATOM 2409 C C . ALA A 1 322 ? -1.146 -34.688 6.633 1 98.12 322 ALA A C 1
ATOM 2411 O O . ALA A 1 322 ? -1.21 -35.469 5.688 1 98.12 322 ALA A O 1
ATOM 2412 N N . ALA A 1 323 ? -1.982 -34.719 7.66 1 97.75 323 ALA A N 1
ATOM 2413 C CA . ALA A 1 323 ? -3.031 -35.719 7.699 1 97.75 323 ALA A CA 1
ATOM 2414 C C . ALA A 1 323 ? -4.012 -35.562 6.547 1 97.75 323 ALA A C 1
ATOM 2416 O O . ALA A 1 323 ? -4.406 -36.531 5.902 1 97.75 323 ALA A O 1
ATOM 2417 N N . GLU A 1 324 ? -4.391 -34.344 6.367 1 97.75 324 GLU A N 1
ATOM 2418 C CA . GLU A 1 324 ? -5.277 -34.031 5.25 1 97.75 324 GLU A CA 1
ATOM 2419 C C . GLU A 1 324 ? -4.613 -34.344 3.914 1 97.75 324 GLU A C 1
ATOM 2421 O O . GLU A 1 324 ? -5.266 -34.812 2.984 1 97.75 324 GLU A O 1
ATOM 2426 N N . GLY A 1 325 ? -3.383 -34.062 3.82 1 98.44 325 GLY A N 1
ATOM 2427 C CA . GLY A 1 325 ? -2.621 -34.375 2.629 1 98.44 325 GLY A CA 1
ATOM 2428 C C . GLY A 1 325 ? -2.568 -35.875 2.359 1 98.44 325 GLY A C 1
ATOM 2429 O O . GLY A 1 325 ? -2.717 -36.312 1.215 1 98.44 325 GLY A O 1
ATOM 2430 N N . ALA A 1 326 ? -2.369 -36.625 3.367 1 98.44 326 ALA A N 1
ATOM 2431 C CA . ALA A 1 326 ? -2.34 -38.094 3.223 1 98.44 326 ALA A CA 1
ATOM 2432 C C . ALA A 1 326 ? -3.66 -38.594 2.67 1 98.44 326 ALA A C 1
ATOM 2434 O O . ALA A 1 326 ? -3.676 -39.531 1.836 1 98.44 326 ALA A O 1
ATOM 2435 N N . ALA A 1 327 ? -4.703 -38.031 3.164 1 98.19 327 ALA A N 1
ATOM 2436 C CA . ALA A 1 327 ? -6.023 -38.438 2.676 1 98.19 327 ALA A CA 1
ATOM 2437 C C . ALA A 1 327 ? -6.168 -38.156 1.185 1 98.19 327 ALA A C 1
ATOM 2439 O O . ALA A 1 327 ? -6.746 -38.938 0.443 1 98.19 327 ALA A O 1
ATOM 2440 N N . LEU A 1 328 ? -5.691 -37.031 0.758 1 97.94 328 LEU A N 1
ATOM 2441 C CA . LEU A 1 328 ? -5.723 -36.656 -0.653 1 97.94 328 LEU A CA 1
ATOM 2442 C C . LEU A 1 328 ? -4.93 -37.656 -1.491 1 97.94 328 LEU A C 1
ATOM 2444 O O . LEU A 1 328 ? -5.395 -38.094 -2.549 1 97.94 328 LEU A O 1
ATOM 2448 N N . LEU A 1 329 ? -3.756 -38 -1.043 1 98.25 329 LEU A N 1
ATOM 2449 C CA . LEU A 1 329 ? -2.893 -38.938 -1.763 1 98.25 329 LEU A CA 1
ATOM 2450 C C . LEU A 1 329 ? -3.547 -40.312 -1.873 1 98.25 329 LEU A C 1
ATOM 2452 O O . LEU A 1 329 ? -3.488 -40.938 -2.926 1 98.25 329 LEU A O 1
ATOM 2456 N N . ARG A 1 330 ? -4.191 -40.781 -0.834 1 97.44 330 ARG A N 1
ATOM 2457 C CA . ARG A 1 330 ? -4.906 -42.031 -0.864 1 97.44 330 ARG A CA 1
ATOM 2458 C C . ARG A 1 330 ? -6.027 -42.031 -1.9 1 97.44 330 ARG A C 1
ATOM 2460 O O . ARG A 1 330 ? -6.215 -43 -2.641 1 97.44 330 ARG A O 1
ATOM 2467 N N . ARG A 1 331 ? -6.668 -40.938 -1.882 1 95.88 331 ARG A N 1
ATOM 2468 C CA . ARG A 1 331 ? -7.766 -40.812 -2.834 1 95.88 331 ARG A CA 1
ATOM 2469 C C . ARG A 1 331 ? -7.254 -40.844 -4.27 1 95.88 331 ARG A C 1
ATOM 2471 O O . ARG A 1 331 ? -7.793 -41.594 -5.098 1 95.88 331 ARG A O 1
ATOM 2478 N N . TYR A 1 332 ? -6.223 -40.125 -4.598 1 96.31 332 TYR A N 1
ATOM 2479 C CA . TYR A 1 332 ? -5.688 -40.062 -5.957 1 96.31 332 TYR A CA 1
ATOM 2480 C C . TYR A 1 332 ? -5.102 -41.406 -6.363 1 96.31 332 TYR A C 1
ATOM 2482 O O . TYR A 1 332 ? -5.176 -41.781 -7.531 1 96.31 332 TYR A O 1
ATOM 2490 N N . ALA A 1 333 ? -4.578 -42.125 -5.441 1 96.06 333 ALA A N 1
ATOM 2491 C CA . ALA A 1 333 ? -3.893 -43.375 -5.746 1 96.06 333 ALA A CA 1
ATOM 2492 C C . ALA A 1 333 ? -4.855 -44.562 -5.676 1 96.06 333 ALA A C 1
ATOM 2494 O O . ALA A 1 333 ? -4.445 -45.719 -5.84 1 96.06 333 ALA A O 1
ATOM 2495 N N . SER A 1 334 ? -6.102 -44.344 -5.488 1 92 334 SER A N 1
ATOM 2496 C CA . SER A 1 334 ? -7.066 -45.375 -5.191 1 92 334 SER A CA 1
ATOM 2497 C C . SER A 1 334 ? -7.262 -46.312 -6.387 1 92 334 SER A C 1
ATOM 2499 O O . SER A 1 334 ? -7.609 -47.469 -6.223 1 92 334 SER A O 1
ATOM 2501 N N . SER A 1 335 ? -7.148 -45.75 -7.594 1 85.56 335 SER A N 1
ATOM 2502 C CA . SER A 1 335 ? -7.293 -46.625 -8.766 1 85.56 335 SER A CA 1
ATOM 2503 C C . SER A 1 335 ? -6.555 -46.031 -9.969 1 85.56 335 SER A C 1
ATOM 2505 O O . SER A 1 335 ? -6.629 -44.844 -10.234 1 85.56 335 SER A O 1
ATOM 2507 N N . PRO A 1 336 ? -5.969 -46.969 -10.688 1 82.5 336 PRO A N 1
ATOM 2508 C CA 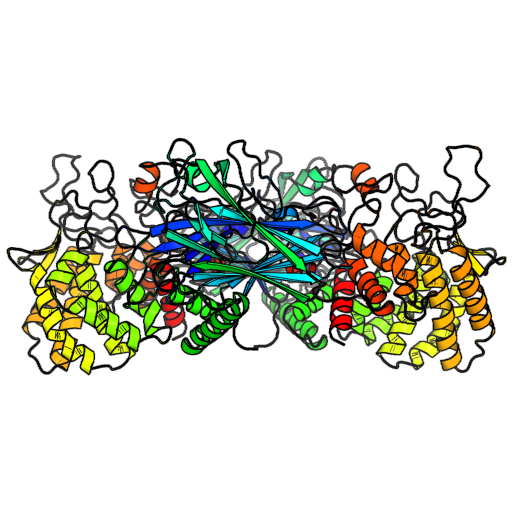. PRO A 1 336 ? -5.316 -46.5 -11.914 1 82.5 336 PRO A CA 1
ATOM 2509 C C . PRO A 1 336 ? -6.289 -45.844 -12.891 1 82.5 336 PRO A C 1
ATOM 2511 O O . PRO A 1 336 ? -5.91 -44.906 -13.609 1 82.5 336 PRO A O 1
ATOM 2514 N N . ALA A 1 337 ? -7.402 -46.281 -12.867 1 83 337 ALA A N 1
ATOM 2515 C CA . ALA A 1 337 ? -8.422 -45.75 -13.758 1 83 337 ALA A CA 1
ATOM 2516 C C . ALA A 1 337 ? -8.719 -44.281 -13.406 1 83 337 ALA A C 1
ATOM 2518 O O . ALA A 1 337 ? -8.906 -43.469 -14.297 1 83 337 ALA A O 1
ATOM 2519 N N . LEU A 1 338 ? -8.75 -44.031 -12.211 1 82.69 338 LEU A N 1
ATOM 2520 C CA . LEU A 1 338 ? -8.969 -42.688 -11.766 1 82.69 338 LEU A CA 1
ATOM 2521 C C . LEU A 1 338 ? -7.82 -41.781 -12.203 1 82.69 338 LEU A C 1
ATOM 2523 O O . LEU A 1 338 ? -8.047 -40.656 -12.711 1 82.69 338 LEU A O 1
ATOM 2527 N N . VAL A 1 339 ? -6.699 -42.25 -12.039 1 85.75 339 VAL A N 1
ATOM 2528 C CA . VAL A 1 339 ? -5.52 -41.469 -12.398 1 85.75 339 VAL A CA 1
ATOM 2529 C C . VAL A 1 339 ? -5.5 -41.219 -13.906 1 85.75 339 VAL A C 1
ATOM 2531 O O . VAL A 1 339 ? -5.191 -40.125 -14.375 1 85.75 339 VAL A O 1
ATOM 2534 N N . ALA A 1 340 ? -5.82 -42.25 -14.609 1 85.44 340 ALA A N 1
ATOM 2535 C CA . ALA A 1 340 ? -5.867 -42.125 -16.062 1 85.44 340 ALA A CA 1
ATOM 2536 C C . ALA A 1 340 ? -6.871 -41.062 -16.5 1 85.44 340 ALA A C 1
ATOM 2538 O O . ALA A 1 340 ? -6.609 -40.281 -17.422 1 85.44 340 ALA A O 1
ATOM 2539 N N . ASP A 1 341 ? -7.891 -40.969 -15.844 1 83.62 341 ASP A N 1
ATOM 2540 C CA . ASP A 1 341 ? -8.922 -40 -16.141 1 83.62 341 ASP A CA 1
ATOM 2541 C C . ASP A 1 341 ? -8.461 -38.594 -15.781 1 83.62 341 ASP A C 1
ATOM 2543 O O . ASP A 1 341 ? -8.586 -37.656 -16.578 1 83.62 341 ASP A O 1
ATOM 2547 N N . LEU A 1 342 ? -7.891 -38.531 -14.672 1 82.62 342 LEU A N 1
ATOM 2548 C CA . LEU A 1 342 ? -7.496 -37.219 -14.141 1 82.62 342 LEU A CA 1
ATOM 2549 C C . LEU A 1 342 ? -6.246 -36.719 -14.852 1 82.62 342 LEU A C 1
ATOM 2551 O O . LEU A 1 342 ? -5.965 -35.531 -14.828 1 82.62 342 LEU A O 1
ATOM 2555 N N . ALA A 1 343 ? -5.566 -37.562 -15.469 1 81.56 343 ALA A N 1
ATOM 2556 C CA . ALA A 1 343 ? -4.297 -37.188 -16.094 1 81.56 343 ALA A CA 1
ATOM 2557 C C . ALA A 1 343 ? -4.496 -36.844 -17.562 1 81.56 343 ALA A C 1
ATOM 2559 O O . ALA A 1 343 ? -3.535 -36.5 -18.266 1 81.56 343 ALA A O 1
ATOM 2560 N N . GLN A 1 344 ? -5.719 -36.812 -17.969 1 79.88 344 GLN A N 1
ATOM 2561 C CA . GLN A 1 344 ? -5.965 -36.375 -19.328 1 79.88 344 GLN A CA 1
ATOM 2562 C C . GLN A 1 344 ? -5.496 -34.938 -19.531 1 79.88 344 GLN A C 1
ATOM 2564 O O . GLN A 1 344 ? -5.863 -34.031 -18.766 1 79.88 344 GLN A O 1
ATOM 2569 N N . GLY A 1 345 ? -4.562 -34.75 -20.406 1 83.25 345 GLY A N 1
ATOM 2570 C CA . GLY A 1 345 ? -4.008 -33.438 -20.688 1 83.25 345 GLY A CA 1
ATOM 2571 C C . GLY A 1 345 ? -2.824 -33.062 -19.797 1 83.25 345 GLY A C 1
ATOM 2572 O O . GLY A 1 345 ? -2.322 -31.953 -19.844 1 83.25 345 GLY A O 1
ATOM 2573 N N . ALA A 1 346 ? -2.488 -34.062 -19.016 1 90.81 346 ALA A N 1
ATOM 2574 C CA . ALA A 1 346 ? -1.354 -33.906 -18.094 1 90.81 346 ALA A CA 1
ATOM 2575 C C . ALA A 1 346 ? -0.608 -35.219 -17.922 1 90.81 346 ALA A C 1
ATOM 2577 O O . ALA A 1 346 ? -0.716 -35.844 -16.875 1 90.81 346 ALA A O 1
ATOM 2578 N N . CYS A 1 347 ? 0.184 -35.5 -18.828 1 92.75 347 CYS A N 1
ATOM 2579 C CA . CYS A 1 347 ? 0.825 -36.781 -18.859 1 92.75 347 CYS A CA 1
ATOM 2580 C C . CYS A 1 347 ? 1.768 -36.969 -17.672 1 92.75 347 CYS A C 1
ATOM 2582 O O . CYS A 1 347 ? 2.137 -38.094 -17.328 1 92.75 347 CYS A O 1
ATOM 2584 N N . GLU A 1 348 ? 2.146 -35.875 -17.031 1 95.25 348 GLU A N 1
ATOM 2585 C CA . GLU A 1 348 ? 3.105 -35.938 -15.922 1 95.25 348 GLU A CA 1
ATOM 2586 C C . GLU A 1 348 ? 2.395 -36.094 -14.578 1 95.25 348 GLU A C 1
ATOM 2588 O O . GLU A 1 348 ? 3.043 -36.25 -13.547 1 95.25 348 GLU A O 1
ATOM 2593 N N . ALA A 1 349 ? 1.082 -36.031 -14.477 1 95.94 349 ALA A N 1
ATOM 2594 C CA . ALA A 1 349 ? 0.325 -36.031 -13.227 1 95.94 349 ALA A CA 1
ATOM 2595 C C . ALA A 1 349 ? 0.651 -37.281 -12.391 1 95.94 349 ALA A C 1
ATOM 2597 O O . ALA A 1 349 ? 0.869 -37.188 -11.18 1 95.94 349 ALA A O 1
ATOM 2598 N N . PRO A 1 350 ? 0.739 -38.469 -13.008 1 96.44 350 PRO A N 1
ATOM 2599 C CA . PRO A 1 350 ? 1.103 -39.656 -12.203 1 96.44 350 PRO A CA 1
ATOM 2600 C C . PRO A 1 350 ? 2.502 -39.531 -11.602 1 96.44 350 PRO A C 1
ATOM 2602 O O . PRO A 1 350 ? 2.748 -40.031 -10.508 1 96.44 350 PRO A O 1
ATOM 2605 N N . LEU A 1 351 ? 3.383 -38.938 -12.336 1 98.12 351 LEU A N 1
ATOM 2606 C CA . LEU A 1 351 ? 4.742 -38.75 -11.844 1 98.12 351 LEU A CA 1
ATOM 2607 C C . LEU A 1 351 ? 4.758 -37.812 -10.633 1 98.12 351 LEU A C 1
ATOM 2609 O O . LEU A 1 351 ? 5.473 -38.062 -9.664 1 98.12 351 LEU A O 1
ATOM 2613 N N . TRP A 1 352 ? 3.914 -36.781 -10.703 1 98.25 352 TRP A N 1
ATOM 2614 C CA . TRP A 1 352 ? 3.764 -35.875 -9.57 1 98.25 352 TRP A CA 1
ATOM 2615 C C . TRP A 1 352 ? 3.178 -36.594 -8.359 1 98.25 352 TRP A C 1
ATOM 2617 O O . TRP A 1 352 ? 3.506 -36.281 -7.215 1 98.25 352 TRP A O 1
ATOM 2627 N N . LEU A 1 353 ? 2.303 -37.5 -8.625 1 98.44 353 LEU A N 1
ATOM 2628 C CA . LEU A 1 353 ? 1.702 -38.281 -7.535 1 98.44 353 LEU A CA 1
ATOM 2629 C C . LEU A 1 353 ? 2.764 -39.062 -6.77 1 98.44 353 LEU A C 1
ATOM 2631 O O . LEU A 1 353 ? 2.793 -39.031 -5.539 1 98.44 353 LEU A O 1
ATOM 2635 N N . VAL A 1 354 ? 3.646 -39.719 -7.48 1 98.31 354 VAL A N 1
ATOM 2636 C CA . VAL A 1 354 ? 4.73 -40.469 -6.844 1 98.31 354 VAL A CA 1
ATOM 2637 C C . VAL A 1 354 ? 5.621 -39.5 -6.062 1 98.31 354 VAL A C 1
ATOM 2639 O O . VAL A 1 354 ? 6.008 -39.781 -4.926 1 98.31 354 VAL A O 1
ATOM 2642 N N . HIS A 1 355 ? 5.91 -38.375 -6.684 1 98.62 355 HIS A N 1
ATOM 2643 C CA . HIS A 1 355 ? 6.727 -37.344 -6.035 1 98.62 355 HIS A CA 1
ATOM 2644 C C . HIS A 1 355 ? 6.082 -36.875 -4.738 1 98.62 355 HIS A C 1
ATOM 2646 O O . HIS A 1 355 ? 6.754 -36.781 -3.711 1 98.62 355 HIS A O 1
ATOM 2652 N N . ALA A 1 356 ? 4.805 -36.625 -4.746 1 98.69 356 ALA A N 1
ATOM 2653 C CA . ALA A 1 356 ? 4.094 -36.094 -3.578 1 98.69 356 ALA A CA 1
ATOM 2654 C C . ALA A 1 356 ? 4.094 -37.125 -2.443 1 98.69 356 ALA A C 1
ATOM 2656 O O . ALA A 1 356 ? 4.273 -36.75 -1.277 1 98.69 356 ALA A O 1
ATOM 2657 N N . VAL A 1 357 ? 3.91 -38.375 -2.797 1 98.62 357 VAL A N 1
ATOM 2658 C CA . VAL A 1 357 ? 3.918 -39.406 -1.783 1 98.62 357 VAL A CA 1
ATOM 2659 C C . VAL A 1 357 ? 5.305 -39.531 -1.155 1 98.62 357 VAL A C 1
ATOM 2661 O O . VAL A 1 357 ? 5.434 -39.625 0.068 1 98.62 357 VAL A O 1
ATOM 2664 N N . ASP A 1 358 ? 6.273 -39.531 -1.966 1 98.5 358 ASP A N 1
ATOM 2665 C CA . ASP A 1 358 ? 7.641 -39.594 -1.466 1 98.5 358 ASP A CA 1
ATOM 2666 C C . ASP A 1 358 ? 7.945 -38.406 -0.548 1 98.5 358 ASP A C 1
ATOM 2668 O O . ASP A 1 358 ? 8.555 -38.562 0.511 1 98.5 358 ASP A O 1
ATOM 2672 N N . ARG A 1 359 ? 7.543 -37.188 -0.966 1 98.25 359 ARG A N 1
ATOM 2673 C CA . ARG A 1 359 ? 7.762 -36 -0.144 1 98.25 359 ARG A CA 1
ATOM 2674 C C . ARG A 1 359 ? 7.035 -36.094 1.19 1 98.25 359 ARG A C 1
ATOM 2676 O O . ARG A 1 359 ? 7.559 -35.688 2.227 1 98.25 359 ARG A O 1
ATOM 2683 N N . HIS A 1 360 ? 5.809 -36.625 1.124 1 98.69 360 HIS A N 1
ATOM 2684 C CA . HIS A 1 360 ? 5.031 -36.781 2.348 1 98.69 360 HIS A CA 1
ATOM 2685 C C . HIS A 1 360 ? 5.742 -37.719 3.326 1 98.69 360 HIS A C 1
ATOM 2687 O O . HIS A 1 360 ? 5.867 -37.406 4.512 1 98.69 360 HIS A O 1
ATOM 2693 N N . VAL A 1 361 ? 6.223 -38.844 2.822 1 98.31 361 VAL A N 1
ATOM 2694 C CA . VAL A 1 361 ? 6.891 -39.812 3.66 1 98.31 361 VAL A CA 1
ATOM 2695 C C . VAL A 1 361 ? 8.188 -39.25 4.211 1 98.31 361 VAL A C 1
ATOM 2697 O O . VAL A 1 361 ? 8.492 -39.406 5.398 1 98.31 361 VAL A O 1
ATOM 2700 N N . ALA A 1 362 ? 8.883 -38.625 3.395 1 97.38 362 ALA A N 1
ATOM 2701 C CA . ALA A 1 362 ? 10.148 -38.031 3.816 1 97.38 362 ALA A CA 1
ATOM 2702 C C . ALA A 1 362 ? 9.93 -36.969 4.898 1 97.38 362 ALA A C 1
ATOM 2704 O O . ALA A 1 362 ? 10.711 -36.906 5.852 1 97.38 362 ALA A O 1
ATOM 2705 N N . ALA A 1 363 ? 8.898 -36.188 4.766 1 97.06 363 ALA A N 1
ATOM 2706 C CA . ALA A 1 363 ? 8.664 -35.062 5.668 1 97.06 363 ALA A CA 1
ATOM 2707 C C . ALA A 1 363 ? 8.047 -35.531 6.98 1 97.06 363 ALA A C 1
ATOM 2709 O O . ALA A 1 363 ? 8.305 -34.938 8.039 1 97.06 363 ALA A O 1
ATOM 2710 N N . THR A 1 364 ? 7.25 -36.594 6.91 1 97.69 364 THR A N 1
ATOM 2711 C CA . THR A 1 364 ? 6.457 -36.969 8.086 1 97.69 364 THR A CA 1
ATOM 2712 C C . THR A 1 364 ? 6.992 -38.25 8.719 1 97.69 364 THR A C 1
ATOM 2714 O O . THR A 1 364 ? 6.648 -38.562 9.859 1 97.69 364 THR A O 1
ATOM 2717 N N . GLY A 1 365 ? 7.742 -39.031 7.988 1 96.81 365 GLY A N 1
ATOM 2718 C CA . GLY A 1 365 ? 8.148 -40.344 8.453 1 96.81 365 GLY A CA 1
ATOM 2719 C C . GLY A 1 365 ? 7.043 -41.375 8.367 1 96.81 365 GLY A C 1
ATOM 2720 O O . GLY A 1 365 ? 7.152 -42.469 8.945 1 96.81 365 GLY A O 1
ATOM 2721 N N . ASP A 1 366 ? 6.016 -41.062 7.68 1 96.69 366 ASP A N 1
ATOM 2722 C CA . ASP A 1 366 ? 4.855 -41.938 7.57 1 96.69 366 ASP A CA 1
ATOM 2723 C C . ASP A 1 366 ? 5.164 -43.156 6.684 1 96.69 366 ASP A C 1
ATOM 2725 O O . ASP A 1 366 ? 4.609 -43.281 5.59 1 96.69 366 ASP A O 1
ATOM 2729 N N . GLY A 1 367 ? 5.84 -44.125 7.168 1 95 367 GLY A N 1
ATOM 2730 C CA . GLY A 1 367 ? 6.207 -45.312 6.438 1 95 367 GLY A CA 1
ATOM 2731 C C . GLY A 1 367 ? 5.012 -46.188 6.078 1 95 367 GLY A C 1
ATOM 2732 O O . GLY A 1 367 ? 5.035 -46.875 5.074 1 95 367 GLY A O 1
ATOM 2733 N N . HIS A 1 368 ? 3.992 -46.062 6.891 1 96.62 368 HIS A N 1
ATOM 2734 C CA . HIS A 1 368 ? 2.787 -46.844 6.625 1 96.62 368 HIS A CA 1
ATOM 2735 C C . HIS A 1 368 ? 2.123 -46.406 5.324 1 96.62 368 HIS A C 1
ATOM 2737 O O . HIS A 1 368 ? 1.729 -47.25 4.508 1 96.62 368 HIS A O 1
ATOM 2743 N N . LEU A 1 369 ? 2.002 -45.125 5.156 1 97.12 369 LEU A N 1
ATOM 2744 C CA . LEU A 1 369 ? 1.438 -44.625 3.908 1 97.12 369 LEU A CA 1
ATOM 2745 C C . LEU A 1 369 ? 2.293 -45.062 2.717 1 97.12 369 LEU A C 1
ATOM 2747 O O . LEU A 1 369 ? 1.762 -45.438 1.674 1 97.12 369 LEU A O 1
ATOM 2751 N N . GLY A 1 370 ? 3.574 -44.938 2.873 1 97.19 370 GLY A N 1
ATOM 2752 C CA . GLY A 1 370 ? 4.48 -45.375 1.813 1 97.19 370 GLY A CA 1
ATOM 2753 C C . GLY A 1 370 ? 4.297 -46.812 1.4 1 97.19 370 GLY A C 1
ATOM 2754 O O . GLY A 1 370 ? 4.223 -47.125 0.209 1 97.19 370 GLY A O 1
ATOM 2755 N N . ALA A 1 371 ? 4.227 -47.594 2.387 1 96.69 371 ALA A N 1
ATOM 2756 C CA . ALA A 1 371 ? 4.055 -49 2.121 1 96.69 371 ALA A CA 1
ATOM 2757 C C . ALA A 1 371 ? 2.686 -49.281 1.506 1 96.69 371 ALA A C 1
ATOM 2759 O O . ALA A 1 371 ? 2.568 -50.125 0.588 1 96.69 371 ALA A O 1
ATOM 2760 N N . GLU A 1 372 ? 1.747 -48.625 2.045 1 96.69 372 GLU A N 1
ATOM 2761 C CA . GLU A 1 372 ? 0.372 -48.781 1.581 1 96.69 372 GLU A CA 1
ATOM 2762 C C . GLU A 1 372 ? 0.245 -48.438 0.1 1 96.69 372 GLU A C 1
ATOM 2764 O O . GLU A 1 372 ? -0.49 -49.094 -0.636 1 96.69 372 GLU A O 1
ATOM 2769 N N . LEU A 1 373 ? 0.99 -47.469 -0.346 1 97.75 373 LEU A N 1
ATOM 2770 C CA . LEU A 1 373 ? 0.746 -46.938 -1.679 1 97.75 373 LEU A CA 1
ATOM 2771 C C . LEU A 1 373 ? 1.794 -47.438 -2.668 1 97.75 373 LEU A C 1
ATOM 2773 O O . LEU A 1 373 ? 1.697 -47.156 -3.867 1 97.75 373 LEU A O 1
ATOM 2777 N N . ALA A 1 374 ? 2.764 -48.188 -2.238 1 97.12 374 ALA A N 1
ATOM 2778 C CA . ALA A 1 374 ? 3.852 -48.625 -3.104 1 97.12 374 ALA A CA 1
ATOM 2779 C C . ALA A 1 374 ? 3.316 -49.438 -4.281 1 97.12 374 ALA A C 1
ATOM 2781 O O . ALA A 1 374 ? 3.635 -49.156 -5.438 1 97.12 374 ALA A O 1
ATOM 2782 N N . THR A 1 375 ? 2.504 -50.406 -4.043 1 96.12 375 THR A N 1
ATOM 2783 C CA . THR A 1 375 ? 1.993 -51.281 -5.09 1 96.12 375 THR A CA 1
ATOM 2784 C C . THR A 1 375 ? 1.027 -50.531 -6 1 96.12 375 THR A C 1
ATOM 2786 O O . THR A 1 375 ? 1.133 -50.594 -7.227 1 96.12 375 THR A O 1
ATOM 2789 N N . PRO A 1 376 ? 0.055 -49.812 -5.363 1 96.38 376 PRO A N 1
ATOM 2790 C CA . PRO A 1 376 ? -0.816 -49 -6.219 1 96.38 376 PRO A CA 1
ATOM 2791 C C . PRO A 1 376 ? -0.035 -48.062 -7.145 1 96.38 376 PRO A C 1
ATOM 2793 O O . PRO A 1 376 ? -0.378 -47.938 -8.32 1 96.38 376 PRO A O 1
ATOM 2796 N N . LEU A 1 377 ? 0.976 -47.469 -6.672 1 97.75 377 LEU A N 1
ATOM 2797 C CA . LEU A 1 377 ? 1.774 -46.531 -7.469 1 97.75 377 LEU A CA 1
ATOM 2798 C C . LEU A 1 377 ? 2.533 -47.281 -8.562 1 97.75 377 LEU A C 1
ATOM 2800 O O . LEU A 1 377 ? 2.688 -46.75 -9.672 1 97.75 377 LEU A O 1
ATOM 2804 N N . ASP A 1 378 ? 3.023 -48.406 -8.219 1 96.19 378 ASP A N 1
ATOM 2805 C CA . ASP A 1 378 ? 3.705 -49.219 -9.211 1 96.19 378 ASP A CA 1
ATOM 2806 C C . ASP A 1 378 ? 2.773 -49.562 -10.375 1 96.19 378 ASP A C 1
ATOM 2808 O O . ASP A 1 378 ? 3.174 -49.531 -11.539 1 96.19 378 ASP A O 1
ATOM 2812 N N . THR A 1 379 ? 1.568 -49.906 -10.023 1 94.88 379 THR A N 1
ATOM 2813 C CA . THR A 1 379 ? 0.565 -50.219 -11.031 1 94.88 379 THR A CA 1
ATOM 2814 C C . THR A 1 379 ? 0.269 -49 -11.906 1 94.88 379 THR A C 1
ATOM 2816 O O . THR A 1 379 ? 0.135 -49.125 -13.125 1 94.88 379 THR A O 1
ATOM 2819 N N . ILE A 1 380 ? 0.175 -47.906 -11.273 1 94.38 380 ILE A N 1
ATOM 2820 C CA . ILE A 1 380 ? -0.104 -46.688 -11.992 1 94.38 380 ILE A CA 1
ATOM 2821 C C . ILE A 1 380 ? 1.047 -46.375 -12.945 1 94.38 380 ILE A C 1
ATOM 2823 O O . ILE A 1 380 ? 0.823 -46.062 -14.117 1 94.38 380 ILE A O 1
ATOM 2827 N N . LEU A 1 381 ? 2.318 -46.469 -12.547 1 94.69 381 LEU A N 1
ATOM 2828 C CA . LEU A 1 381 ? 3.477 -46.125 -13.367 1 94.69 381 LEU A CA 1
ATOM 2829 C C . LEU A 1 381 ? 3.641 -47.125 -14.516 1 94.69 381 LEU A C 1
ATOM 2831 O O . LEU A 1 381 ? 4.121 -46.75 -15.586 1 94.69 381 LEU A O 1
ATOM 2835 N N . ALA A 1 382 ? 3.246 -48.312 -14.281 1 93.31 382 ALA A N 1
ATOM 2836 C CA . ALA A 1 382 ? 3.316 -49.344 -15.32 1 93.31 382 ALA A CA 1
ATOM 2837 C C . ALA A 1 382 ? 2.451 -48.969 -16.516 1 93.31 382 ALA A C 1
ATOM 2839 O O . ALA A 1 382 ? 2.668 -49.469 -17.625 1 93.31 382 ALA A O 1
ATOM 2840 N N . GLY A 1 383 ? 1.565 -48.094 -16.25 1 92.56 383 GLY A N 1
ATOM 2841 C CA . GLY A 1 383 ? 0.706 -47.625 -17.328 1 92.56 383 GLY A CA 1
ATOM 2842 C C . GLY A 1 383 ? 1.471 -46.938 -18.438 1 92.56 383 GLY A C 1
ATOM 2843 O O . GLY A 1 383 ? 1.013 -46.938 -19.594 1 92.56 383 GLY A O 1
ATOM 2844 N N . TYR A 1 384 ? 2.637 -46.406 -18.234 1 94.31 384 TYR A N 1
ATOM 2845 C CA . TYR A 1 384 ? 3.438 -45.75 -19.266 1 94.31 384 TYR A CA 1
ATOM 2846 C C . TYR A 1 384 ? 3.998 -46.781 -20.25 1 94.31 384 TYR A C 1
ATOM 2848 O O . TYR A 1 384 ? 4.352 -46.438 -21.375 1 94.31 384 TYR A O 1
ATOM 2856 N N . ALA A 1 385 ? 4.148 -48 -19.859 1 92.12 385 ALA A N 1
ATOM 2857 C CA . ALA A 1 385 ? 4.75 -49.031 -20.688 1 92.12 385 ALA A CA 1
ATOM 2858 C C . ALA A 1 385 ? 3.682 -49.969 -21.281 1 92.12 385 ALA A C 1
ATOM 2860 O O . ALA A 1 385 ? 3.98 -50.812 -22.125 1 92.12 385 ALA A O 1
ATOM 2861 N N . ALA A 1 386 ? 2.49 -49.719 -20.891 1 88.38 386 ALA A N 1
ATOM 2862 C CA . ALA A 1 386 ? 1.416 -50.594 -21.328 1 88.38 386 ALA A CA 1
ATOM 2863 C C . ALA A 1 386 ? 1.073 -50.375 -22.797 1 88.38 386 ALA A C 1
ATOM 2865 O O . ALA A 1 386 ? 1.217 -49.25 -23.297 1 88.38 386 ALA A O 1
ATOM 2866 N N . ASP A 1 387 ? 0.676 -51.406 -23.469 1 81.31 387 ASP A N 1
ATOM 2867 C CA . ASP A 1 387 ? 0.287 -51.312 -24.875 1 81.31 387 ASP A CA 1
ATOM 2868 C C . ASP A 1 387 ? -0.895 -50.375 -25.047 1 81.31 387 ASP A C 1
ATOM 2870 O O . ASP A 1 387 ? -0.95 -49.625 -26.031 1 81.31 387 ASP A O 1
ATOM 2874 N N . ASP A 1 388 ? -1.824 -50.438 -24.172 1 80.81 388 ASP A N 1
ATOM 2875 C CA . ASP A 1 388 ? -2.957 -49.531 -24.156 1 80.81 388 ASP A CA 1
ATOM 2876 C C . ASP A 1 388 ? -2.719 -48.375 -23.172 1 80.81 388 ASP A C 1
ATOM 2878 O O . ASP A 1 388 ? -3.605 -48.031 -22.391 1 80.81 388 ASP A O 1
ATOM 2882 N N . ALA A 1 389 ? -1.598 -47.812 -23.375 1 71.88 389 ALA A N 1
ATOM 2883 C CA . ALA A 1 389 ? -1.173 -46.781 -22.422 1 71.88 389 ALA A CA 1
ATOM 2884 C C . ALA A 1 389 ? -2.264 -45.719 -22.234 1 71.88 389 ALA A C 1
ATOM 2886 O O . ALA A 1 389 ? -2.705 -45.094 -23.203 1 71.88 389 ALA A O 1
ATOM 2887 N N . PRO A 1 390 ? -2.607 -45.5 -21.047 1 80.56 390 PRO A N 1
ATOM 2888 C CA . PRO A 1 390 ? -3.691 -44.562 -20.75 1 80.56 390 PRO A CA 1
ATOM 2889 C C . PRO A 1 390 ? -3.227 -43.094 -20.766 1 80.56 390 PRO A C 1
ATOM 2891 O O . PRO A 1 390 ? -4.051 -42.188 -20.766 1 80.56 390 PRO A O 1
ATOM 2894 N N . PHE A 1 391 ? -1.959 -43.031 -20.844 1 86.69 391 PHE A N 1
ATOM 2895 C CA . PHE A 1 391 ? -1.409 -41.656 -20.797 1 86.69 391 PHE A CA 1
ATOM 2896 C C . PHE A 1 391 ? -0.902 -41.25 -22.172 1 86.69 391 PHE A C 1
ATOM 2898 O O . PHE A 1 391 ? -0.617 -42.094 -23.016 1 86.69 391 PHE A O 1
ATOM 2905 N N . ALA A 1 392 ? -0.808 -39.906 -22.344 1 88.94 392 ALA A N 1
ATOM 2906 C CA . ALA A 1 392 ? -0.33 -39.344 -23.625 1 88.94 392 ALA A CA 1
ATOM 2907 C C . ALA A 1 392 ? 1.155 -39.625 -23.812 1 88.94 392 ALA A C 1
ATOM 2909 O O . ALA A 1 392 ? 1.663 -39.562 -24.938 1 88.94 392 ALA A O 1
ATOM 2910 N N . ALA A 1 393 ? 1.887 -39.969 -22.812 1 92.44 393 ALA A N 1
ATOM 2911 C CA . ALA A 1 393 ? 3.295 -40.344 -22.891 1 92.44 393 ALA A CA 1
ATOM 2912 C C . ALA A 1 393 ? 3.461 -41.875 -22.766 1 92.44 393 ALA A C 1
ATOM 2914 O O . ALA A 1 393 ? 2.715 -42.531 -22.031 1 92.44 393 ALA A O 1
ATOM 2915 N N . ARG A 1 394 ? 4.508 -42.344 -23.438 1 94 394 ARG A N 1
ATOM 2916 C CA . ARG A 1 394 ? 4.797 -43.781 -23.422 1 94 394 ARG A CA 1
ATOM 2917 C C . ARG A 1 394 ? 6.289 -44.031 -23.234 1 94 394 ARG A C 1
ATOM 2919 O O . ARG A 1 394 ? 7.117 -43.25 -23.734 1 94 394 ARG A O 1
ATOM 2926 N N . LEU A 1 395 ? 6.516 -45.125 -22.609 1 96.44 395 LEU A N 1
ATOM 2927 C CA . LEU A 1 395 ? 7.906 -45.531 -22.438 1 96.44 395 LEU A CA 1
ATOM 2928 C C . LEU A 1 395 ? 8.5 -46 -23.766 1 96.44 395 LEU A C 1
ATOM 2930 O O . LEU A 1 395 ? 7.926 -46.844 -24.453 1 96.44 395 LEU A O 1
ATOM 2934 N N . ASP A 1 396 ? 9.578 -45.406 -24.094 1 95.56 396 ASP A N 1
ATOM 2935 C CA . ASP A 1 396 ? 10.391 -45.875 -25.219 1 95.56 396 ASP A CA 1
ATOM 2936 C C . ASP A 1 396 ? 11.398 -46.938 -24.75 1 95.56 396 ASP A C 1
ATOM 2938 O O . ASP A 1 396 ? 12.383 -46.594 -24.078 1 95.56 396 ASP A O 1
ATOM 2942 N N . PRO A 1 397 ? 11.266 -48.125 -25.141 1 93.75 397 PRO A N 1
ATOM 2943 C CA . PRO A 1 397 ? 12.148 -49.156 -24.641 1 93.75 397 PRO A CA 1
ATOM 2944 C C . PRO A 1 397 ? 13.586 -49.031 -25.125 1 93.75 397 PRO A C 1
ATOM 2946 O O . PRO A 1 397 ? 14.5 -49.625 -24.547 1 93.75 397 PRO A O 1
ATOM 2949 N N . THR A 1 398 ? 13.789 -48.281 -26.109 1 95.19 398 THR A N 1
ATOM 2950 C CA . THR A 1 398 ? 15.125 -48.156 -26.672 1 95.19 398 THR A CA 1
ATOM 2951 C C . THR A 1 398 ? 16.047 -47.375 -25.734 1 95.19 398 THR A C 1
ATOM 2953 O O . THR A 1 398 ? 17.25 -47.625 -25.688 1 95.19 398 THR A O 1
ATOM 2956 N N . ASP A 1 399 ? 15.469 -46.438 -25.031 1 96.75 399 ASP A N 1
ATOM 2957 C CA . ASP A 1 399 ? 16.359 -45.625 -24.188 1 96.75 399 ASP A CA 1
ATOM 2958 C C . ASP A 1 399 ? 15.781 -45.469 -22.781 1 96.75 399 ASP A C 1
ATOM 2960 O O . ASP A 1 399 ? 16.391 -44.812 -21.938 1 96.75 399 ASP A O 1
ATOM 2964 N N . GLY A 1 400 ? 14.594 -45.969 -22.562 1 97.62 400 GLY A N 1
ATOM 2965 C CA . GLY A 1 400 ? 14.016 -45.969 -21.219 1 97.62 400 GLY A CA 1
ATOM 2966 C C . GLY A 1 400 ? 13.414 -44.656 -20.828 1 97.62 400 GLY A C 1
ATOM 2967 O O . GLY A 1 400 ? 13.148 -44.406 -19.656 1 97.62 400 GLY A O 1
ATOM 2968 N N . LEU A 1 401 ? 13.234 -43.75 -21.781 1 98.25 401 LEU A N 1
ATOM 2969 C CA . LEU A 1 401 ? 12.641 -42.438 -21.531 1 98.25 401 LEU A CA 1
ATOM 2970 C C . LEU A 1 401 ? 11.188 -42.406 -22 1 98.25 401 LEU A C 1
ATOM 2972 O O . LEU A 1 401 ? 10.75 -43.281 -22.734 1 98.25 401 LEU A O 1
ATOM 2976 N N . LEU A 1 402 ? 10.43 -41.438 -21.5 1 97 402 LEU A N 1
ATOM 2977 C CA . LEU A 1 402 ? 9.039 -41.281 -21.891 1 97 402 LEU A CA 1
ATOM 2978 C C . LEU A 1 402 ? 8.93 -40.375 -23.125 1 97 402 LEU A C 1
ATOM 2980 O O . LEU A 1 402 ? 9.547 -39.312 -23.172 1 97 402 LEU A O 1
ATOM 2984 N N . ALA A 1 403 ? 8.141 -40.781 -24.047 1 94.44 403 ALA A N 1
ATOM 2985 C CA . ALA A 1 403 ? 7.914 -40.031 -25.266 1 94.44 403 ALA A CA 1
ATOM 2986 C C . ALA A 1 403 ? 6.434 -39.688 -25.453 1 94.44 403 ALA A C 1
ATOM 2988 O O . ALA A 1 403 ? 5.57 -40.531 -25.188 1 94.44 403 ALA A O 1
ATOM 2989 N N . LEU A 1 404 ? 6.223 -38.469 -25.781 1 91.62 404 LEU A N 1
ATOM 2990 C CA . LEU A 1 404 ? 4.875 -38.031 -26.172 1 91.62 404 LEU A CA 1
ATOM 2991 C C . LEU A 1 404 ? 4.652 -38.25 -27.656 1 91.62 404 LEU A C 1
ATOM 2993 O O . LEU A 1 404 ? 5.523 -37.938 -28.469 1 91.62 404 LEU A O 1
ATOM 2997 N N . ARG A 1 405 ? 3.553 -38.812 -27.953 1 79.19 405 ARG A N 1
ATOM 2998 C CA . ARG A 1 405 ? 3.232 -39.031 -29.359 1 79.19 405 ARG A CA 1
ATOM 2999 C C . ARG A 1 405 ? 2.629 -37.75 -29.969 1 79.19 405 ARG A C 1
ATOM 3001 O O . ARG A 1 405 ? 1.987 -36.969 -29.281 1 79.19 405 ARG A O 1
ATOM 3008 N N . PRO A 1 406 ? 3.053 -37.719 -31.219 1 68.69 406 PRO A N 1
ATOM 3009 C CA . PRO A 1 406 ? 2.527 -36.562 -31.938 1 68.69 406 PRO A CA 1
ATOM 3010 C C . PRO A 1 406 ? 1.01 -36.438 -31.812 1 68.69 406 PRO A C 1
ATOM 3012 O O . PRO A 1 406 ? 0.277 -37.344 -32.156 1 68.69 406 PRO A O 1
ATOM 3015 N N . SER A 1 407 ? 0.667 -35.5 -30.906 1 64.75 407 SER A N 1
ATOM 3016 C CA . SER A 1 407 ? -0.765 -35.25 -30.797 1 64.75 407 SER A CA 1
ATOM 3017 C C . SER A 1 407 ? -1.043 -33.75 -30.609 1 64.75 407 SER A C 1
ATOM 3019 O O . SER A 1 407 ? -0.154 -33 -30.203 1 64.75 407 SER A O 1
ATOM 3021 N N . ASP A 1 408 ? -2.029 -33.25 -31.406 1 67.62 408 ASP A N 1
ATOM 3022 C CA . ASP A 1 408 ? -2.547 -31.891 -31.188 1 67.62 408 ASP A CA 1
ATOM 3023 C C . ASP A 1 408 ? -3.027 -31.719 -29.75 1 67.62 408 ASP A C 1
ATOM 3025 O O . ASP A 1 408 ? -3.686 -30.734 -29.422 1 67.62 408 ASP A O 1
ATOM 3029 N N . ALA A 1 409 ? -2.52 -32.531 -28.797 1 69.75 409 ALA A N 1
ATOM 3030 C CA . ALA A 1 409 ? -3.236 -32.625 -27.531 1 69.75 409 ALA A CA 1
ATOM 3031 C C . ALA A 1 409 ? -2.602 -31.703 -26.484 1 69.75 409 ALA A C 1
ATOM 3033 O O . ALA A 1 409 ? -3.248 -31.312 -25.5 1 69.75 409 ALA A O 1
ATOM 3034 N N . ALA A 1 410 ? -1.435 -31.125 -26.656 1 79.31 410 ALA A N 1
ATOM 3035 C CA . ALA A 1 410 ? -0.814 -30.328 -25.594 1 79.31 410 ALA A CA 1
ATOM 3036 C C . ALA A 1 410 ? -0.88 -31.062 -24.25 1 79.31 410 ALA A C 1
ATOM 3038 O O . ALA A 1 410 ? -1.589 -30.641 -23.328 1 79.31 410 ALA A O 1
ATOM 3039 N N . ALA A 1 411 ? -0.065 -32 -23.938 1 89.12 411 ALA A N 1
ATOM 3040 C CA . ALA A 1 411 ? -0.297 -33 -22.922 1 89.12 411 ALA A CA 1
ATOM 3041 C C . ALA A 1 411 ? 0.612 -32.781 -21.719 1 89.12 411 ALA A C 1
ATOM 3043 O O . ALA A 1 411 ? 0.816 -33.688 -20.906 1 89.12 411 ALA A O 1
ATOM 3044 N N . THR A 1 412 ? 1.271 -31.625 -21.578 1 93.56 412 THR A N 1
ATOM 3045 C CA . THR A 1 412 ? 2.043 -31.234 -20.391 1 93.56 412 THR A CA 1
ATOM 3046 C C . THR A 1 412 ? 1.449 -30 -19.734 1 93.56 412 THR A C 1
ATOM 3048 O O . THR A 1 412 ? 0.349 -29.562 -20.094 1 93.56 412 THR A O 1
ATOM 3051 N N . TRP A 1 413 ? 2.137 -29.531 -18.688 1 94.5 413 TRP A N 1
ATOM 3052 C CA . TRP A 1 413 ? 1.613 -28.328 -18.047 1 94.5 413 TRP A CA 1
ATOM 3053 C C . TRP A 1 413 ? 1.567 -27.156 -19.016 1 94.5 413 TRP A C 1
ATOM 3055 O O . TRP A 1 413 ? 0.849 -26.172 -18.781 1 94.5 413 TRP A O 1
ATOM 3065 N N . MET A 1 414 ? 2.396 -27.156 -20.094 1 94.5 414 MET A N 1
ATOM 3066 C CA . MET A 1 414 ? 2.266 -26.188 -21.172 1 94.5 414 MET A CA 1
ATOM 3067 C C . MET A 1 414 ? 1.203 -26.625 -22.172 1 94.5 414 MET A C 1
ATOM 3069 O O . MET A 1 414 ? 1.527 -27.047 -23.281 1 94.5 414 MET A O 1
ATOM 3073 N N . ASN A 1 415 ? -0.091 -26.406 -21.891 1 88.81 415 ASN A N 1
ATOM 3074 C CA . ASN A 1 415 ? -1.188 -27.172 -22.484 1 88.81 415 ASN A CA 1
ATOM 3075 C C . ASN A 1 415 ? -2.135 -26.266 -23.266 1 88.81 415 ASN A C 1
ATOM 3077 O O . ASN A 1 415 ? -3.303 -26.609 -23.469 1 88.81 415 ASN A O 1
ATOM 3081 N N . VAL A 1 416 ? -1.703 -25.203 -23.688 1 91.25 416 VAL A N 1
ATOM 3082 C CA . VAL A 1 416 ? -2.633 -24.312 -24.375 1 91.25 416 VAL A CA 1
ATOM 3083 C C . VAL A 1 416 ? -2.783 -24.75 -25.828 1 91.25 416 VAL A C 1
ATOM 3085 O O . VAL A 1 416 ? -1.805 -25.125 -26.469 1 91.25 416 VAL A O 1
ATOM 3088 N N . ARG A 1 417 ? -4.02 -24.734 -26.25 1 90.31 417 ARG A N 1
ATOM 3089 C CA . ARG A 1 417 ? -4.336 -25 -27.641 1 90.31 417 ARG A CA 1
ATOM 3090 C C . ARG A 1 417 ? -5.117 -23.844 -28.266 1 90.31 417 ARG A C 1
ATOM 3092 O O . ARG A 1 417 ? -5.957 -23.234 -27.609 1 90.31 417 ARG A O 1
ATOM 3099 N N . THR A 1 418 ? -4.734 -23.516 -29.422 1 88.38 418 THR A N 1
ATOM 3100 C CA . THR A 1 418 ? -5.488 -22.562 -30.219 1 88.38 418 THR A CA 1
ATOM 3101 C C . THR A 1 418 ? -5.738 -23.109 -31.609 1 88.38 418 THR A C 1
ATOM 3103 O O . THR A 1 418 ? -4.848 -23.703 -32.219 1 88.38 418 THR A O 1
ATOM 3106 N N . HIS A 1 419 ? -6.969 -22.984 -32.125 1 85.12 419 HIS A N 1
ATOM 3107 C CA . HIS A 1 419 ? -7.363 -23.422 -33.438 1 85.12 419 HIS A CA 1
ATOM 3108 C C . HIS A 1 419 ? -7.023 -24.891 -33.656 1 85.12 419 HIS A C 1
ATOM 3110 O O . HIS A 1 419 ? -6.496 -25.25 -34.719 1 85.12 419 HIS A O 1
ATOM 3116 N N . GLY A 1 420 ? -7.113 -25.609 -32.594 1 82.25 420 GLY A N 1
ATOM 3117 C CA . GLY A 1 420 ? -6.941 -27.047 -32.688 1 82.25 420 GLY A CA 1
ATOM 3118 C C . GLY A 1 420 ? -5.496 -27.484 -32.594 1 82.25 420 GLY A C 1
ATOM 3119 O O . GLY A 1 420 ? -5.195 -28.688 -32.688 1 82.25 420 GLY A O 1
ATOM 3120 N N . HIS A 1 421 ? -4.684 -26.516 -32.406 1 85.38 421 HIS A N 1
ATOM 3121 C CA . HIS A 1 421 ? -3.266 -26.859 -32.344 1 85.38 421 HIS A CA 1
ATOM 3122 C C . HIS A 1 421 ? -2.652 -26.422 -31.016 1 85.38 421 HIS A C 1
ATOM 3124 O O . HIS A 1 421 ? -3.072 -25.406 -30.438 1 85.38 421 HIS A O 1
ATOM 3130 N N . ALA A 1 422 ? -1.65 -27.234 -30.672 1 88.44 422 ALA A N 1
ATOM 3131 C CA . ALA A 1 422 ? -0.891 -26.828 -29.484 1 88.44 422 ALA A CA 1
ATOM 3132 C C . ALA A 1 422 ? -0.066 -25.578 -29.766 1 88.44 422 ALA A C 1
ATOM 3134 O O . ALA A 1 422 ? 0.639 -25.5 -30.766 1 88.44 422 ALA A O 1
ATOM 3135 N N . VAL A 1 423 ? -0.146 -24.609 -28.938 1 90.19 423 VAL A N 1
ATOM 3136 C CA . VAL A 1 423 ? 0.651 -23.391 -29.078 1 90.19 423 VAL A CA 1
ATOM 3137 C C . VAL A 1 423 ? 2.123 -23.703 -28.812 1 90.19 423 VAL A C 1
ATOM 3139 O O . VAL A 1 423 ? 3.008 -23.141 -29.469 1 90.19 423 VAL A O 1
ATOM 3142 N N . THR A 1 424 ? 2.381 -24.562 -27.844 1 90.12 424 THR A N 1
ATOM 3143 C CA . THR A 1 424 ? 3.713 -25.047 -27.484 1 90.12 424 THR A CA 1
ATOM 3144 C C . THR A 1 424 ? 3.783 -26.562 -27.594 1 90.12 424 THR A C 1
ATOM 3146 O O . THR A 1 424 ? 3.672 -27.266 -26.594 1 90.12 424 THR A O 1
ATOM 3149 N N . PRO A 1 425 ? 4.008 -27 -28.766 1 86.31 425 PRO A N 1
ATOM 3150 C CA . PRO A 1 425 ? 4.066 -28.453 -28.938 1 86.31 425 PRO A CA 1
ATOM 3151 C C . PRO A 1 425 ? 5.195 -29.094 -28.125 1 86.31 425 PRO A C 1
ATOM 3153 O O . PRO A 1 425 ? 6.312 -28.578 -28.094 1 86.31 425 PRO A O 1
ATOM 3156 N N . ARG A 1 426 ? 4.84 -30.219 -27.5 1 90 426 ARG A N 1
ATOM 3157 C CA . ARG A 1 426 ? 5.801 -30.891 -26.641 1 90 426 ARG A CA 1
ATOM 3158 C C . ARG A 1 426 ? 6.078 -32.312 -27.141 1 90 426 ARG A C 1
ATOM 3160 O O . ARG A 1 426 ? 6.543 -33.156 -26.391 1 90 426 ARG A O 1
ATOM 3167 N N . ASP A 1 427 ? 5.777 -32.594 -28.391 1 89.56 427 ASP A N 1
ATOM 3168 C CA . ASP A 1 427 ? 5.984 -33.938 -28.969 1 89.56 427 ASP A CA 1
ATOM 3169 C C . ASP A 1 427 ? 7.457 -34.312 -28.922 1 89.56 427 ASP A C 1
ATOM 3171 O O . ASP A 1 427 ? 8.336 -33.5 -29.203 1 89.56 427 ASP A O 1
ATOM 3175 N N . GLY A 1 428 ? 7.66 -35.562 -28.656 1 93.44 428 GLY A N 1
ATOM 3176 C CA . GLY A 1 428 ? 8.984 -36.062 -28.359 1 93.44 428 GLY A CA 1
ATOM 3177 C C . GLY A 1 428 ? 9.188 -36.375 -26.891 1 93.44 428 GLY A C 1
ATOM 3178 O O . GLY A 1 428 ? 8.336 -37.031 -26.266 1 93.44 428 GLY A O 1
ATOM 3179 N N . LYS A 1 429 ? 10.375 -36.094 -26.438 1 96.5 429 LYS A N 1
ATOM 3180 C CA . LYS A 1 429 ? 10.711 -36.375 -25.047 1 96.5 429 LYS A CA 1
ATOM 3181 C C . LYS A 1 429 ? 11.023 -35.094 -24.281 1 96.5 429 LYS A C 1
ATOM 3183 O O . LYS A 1 429 ? 12.188 -34.719 -24.141 1 96.5 429 LYS A O 1
ATOM 3188 N N . PRO A 1 430 ? 10 -34.438 -23.719 1 96.56 430 PRO A N 1
ATOM 3189 C CA . PRO A 1 430 ? 10.203 -33.188 -22.984 1 96.56 430 PRO A CA 1
ATOM 3190 C C . PRO A 1 430 ? 11.102 -33.375 -21.75 1 96.56 430 PRO A C 1
ATOM 3192 O O . PRO A 1 430 ? 11 -34.375 -21.047 1 96.56 430 PRO A O 1
ATOM 3195 N N . VAL A 1 431 ? 11.914 -32.406 -21.484 1 98.12 431 VAL A N 1
ATOM 3196 C CA . VAL A 1 431 ? 12.953 -32.5 -20.469 1 98.12 431 VAL A CA 1
ATOM 3197 C C . VAL A 1 431 ? 12.32 -32.625 -19.094 1 98.12 431 VAL A C 1
ATOM 3199 O O . VAL A 1 431 ? 12.781 -33.406 -18.266 1 98.12 431 VAL A O 1
ATOM 3202 N N . GLU A 1 432 ? 11.273 -31.859 -18.734 1 98.12 432 GLU A N 1
ATOM 3203 C CA . GLU A 1 432 ? 10.688 -31.875 -17.391 1 98.12 432 GLU A CA 1
ATOM 3204 C C . GLU A 1 432 ? 9.953 -33.188 -17.125 1 98.12 432 GLU A C 1
ATOM 3206 O O . GLU A 1 432 ? 9.961 -33.688 -16 1 98.12 432 GLU A O 1
ATOM 3211 N N . VAL A 1 433 ? 9.328 -33.719 -18.172 1 97.56 433 VAL A N 1
ATOM 3212 C CA . VAL A 1 433 ? 8.617 -35 -18.031 1 97.56 433 VAL A CA 1
ATOM 3213 C C . VAL A 1 433 ? 9.602 -36.094 -17.703 1 97.56 433 VAL A C 1
ATOM 3215 O O . VAL A 1 433 ? 9.359 -36.906 -16.797 1 97.56 433 VAL A O 1
ATOM 3218 N N . ASN A 1 434 ? 10.664 -36.094 -18.359 1 98.62 434 ASN A N 1
ATOM 3219 C CA . ASN A 1 434 ? 11.625 -37.188 -18.172 1 98.62 434 ASN A CA 1
ATOM 3220 C C . ASN A 1 434 ? 12.461 -36.969 -16.906 1 98.62 434 ASN A C 1
ATOM 3222 O O . ASN A 1 434 ? 12.914 -37.938 -16.281 1 98.62 434 ASN A O 1
ATOM 3226 N N . ALA A 1 435 ? 12.688 -35.719 -16.516 1 98.75 435 ALA A N 1
ATOM 3227 C CA . ALA A 1 435 ? 13.242 -35.469 -15.188 1 98.75 435 ALA A CA 1
ATOM 3228 C C . ALA A 1 435 ? 12.336 -36.031 -14.102 1 98.75 435 ALA A C 1
ATOM 3230 O O . ALA A 1 435 ? 12.805 -36.688 -13.172 1 98.75 435 ALA A O 1
ATOM 3231 N N . LEU A 1 436 ? 11.062 -35.812 -14.211 1 98.69 436 LEU A N 1
ATOM 3232 C CA . LEU A 1 436 ? 10.078 -36.344 -13.266 1 98.69 436 LEU A CA 1
ATOM 3233 C C . LEU A 1 436 ? 10.023 -37.875 -13.32 1 98.69 436 LEU A C 1
ATOM 3235 O O . LEU A 1 436 ? 9.82 -38.5 -12.289 1 98.69 436 LEU A O 1
ATOM 3239 N N . TRP A 1 437 ? 10.211 -38.406 -14.508 1 98.62 437 TRP A N 1
ATOM 3240 C CA . TRP A 1 437 ? 10.211 -39.844 -14.68 1 98.62 437 TRP A CA 1
ATOM 3241 C C . TRP A 1 437 ? 11.367 -40.5 -13.914 1 98.62 437 TRP A C 1
ATOM 3243 O O . TRP A 1 437 ? 11.164 -41.406 -13.117 1 98.62 437 TRP A O 1
ATOM 3253 N N . VAL A 1 438 ? 12.523 -39.969 -14.125 1 98.81 438 VAL A N 1
ATOM 3254 C CA . VAL A 1 438 ? 13.703 -40.469 -13.414 1 98.81 438 VAL A CA 1
ATOM 3255 C C . VAL A 1 438 ? 13.484 -40.344 -11.914 1 98.81 438 VAL A C 1
ATOM 3257 O O . VAL A 1 438 ? 13.75 -41.281 -11.156 1 98.81 438 VAL A O 1
ATOM 3260 N N . ASN A 1 439 ? 13 -39.219 -11.492 1 98.75 439 ASN A N 1
ATOM 3261 C CA . ASN A 1 439 ? 12.719 -38.969 -10.086 1 98.75 439 ASN A CA 1
ATOM 3262 C C . ASN A 1 439 ? 11.695 -39.969 -9.531 1 98.75 439 ASN A C 1
ATOM 3264 O O . ASN A 1 439 ? 11.867 -40.5 -8.43 1 98.75 439 ASN A O 1
ATOM 3268 N N . ALA A 1 440 ? 10.656 -40.219 -10.273 1 98.75 440 ALA A N 1
ATOM 3269 C CA . ALA A 1 440 ? 9.57 -41.094 -9.828 1 98.75 440 ALA A CA 1
ATOM 3270 C C . ALA A 1 440 ? 10.055 -42.531 -9.672 1 98.75 440 ALA A C 1
ATOM 3272 O O . ALA A 1 440 ? 9.656 -43.25 -8.734 1 98.75 440 ALA A O 1
ATOM 3273 N N . LEU A 1 441 ? 10.906 -43 -10.586 1 98.69 441 LEU A N 1
ATOM 3274 C CA . LEU A 1 441 ? 11.438 -44.375 -10.5 1 98.69 441 LEU A CA 1
ATOM 3275 C C . LEU A 1 441 ? 12.242 -44.562 -9.219 1 98.69 441 LEU A C 1
ATOM 3277 O O . LEU A 1 441 ? 12.062 -45.531 -8.508 1 98.69 441 LEU A O 1
ATOM 3281 N N . ALA A 1 442 ? 13.047 -43.625 -8.977 1 98.75 442 ALA A N 1
ATOM 3282 C CA . ALA A 1 442 ? 13.859 -43.719 -7.758 1 98.75 442 ALA A CA 1
ATOM 3283 C C . ALA A 1 442 ? 12.977 -43.625 -6.512 1 98.75 442 ALA A C 1
ATOM 3285 O O . ALA A 1 442 ? 13.164 -44.406 -5.57 1 98.75 442 ALA A O 1
ATOM 3286 N N . ALA A 1 443 ? 12.078 -42.688 -6.453 1 98.69 443 ALA A N 1
ATOM 3287 C CA . ALA A 1 443 ? 11.18 -42.531 -5.312 1 98.69 443 ALA A CA 1
ATOM 3288 C C . ALA A 1 443 ? 10.375 -43.812 -5.055 1 98.69 443 ALA A C 1
ATOM 3290 O O . ALA A 1 443 ? 10.25 -44.25 -3.912 1 98.69 443 ALA A O 1
ATOM 3291 N N . LEU A 1 444 ? 9.844 -44.312 -6.117 1 98.56 444 LEU A N 1
ATOM 3292 C CA . LEU A 1 444 ? 9.039 -45.531 -5.984 1 98.56 444 LEU A CA 1
ATOM 3293 C C . LEU A 1 444 ? 9.898 -46.719 -5.535 1 98.56 444 LEU A C 1
ATOM 3295 O O . LEU A 1 444 ? 9.438 -47.562 -4.773 1 98.56 444 LEU A O 1
ATOM 3299 N N . ALA A 1 445 ? 11.117 -46.781 -6.059 1 98.56 445 ALA A N 1
ATOM 3300 C CA . ALA A 1 445 ? 12.031 -47.844 -5.617 1 98.56 445 ALA A CA 1
ATOM 3301 C C . ALA A 1 445 ? 12.266 -47.781 -4.109 1 98.56 445 ALA A C 1
ATOM 3303 O O . ALA A 1 445 ? 12.211 -48.781 -3.418 1 98.56 445 ALA A O 1
ATOM 3304 N N . LYS A 1 446 ? 12.461 -46.625 -3.652 1 97.94 446 LYS A N 1
ATOM 3305 C CA . LYS A 1 446 ? 12.703 -46.438 -2.225 1 97.94 446 LYS A CA 1
ATOM 3306 C C . LYS A 1 446 ? 11.453 -46.781 -1.409 1 97.94 446 LYS A C 1
ATOM 3308 O O . LYS A 1 446 ? 11.555 -47.375 -0.332 1 97.94 446 LYS A O 1
ATOM 3313 N N . LEU A 1 447 ? 10.328 -46.344 -1.885 1 97.88 447 LEU A N 1
ATOM 3314 C CA . LEU A 1 447 ? 9.078 -46.688 -1.21 1 97.88 447 LEU A CA 1
ATOM 3315 C C . LEU A 1 447 ? 8.859 -48.188 -1.188 1 97.88 447 LEU A C 1
ATOM 3317 O O . LEU A 1 447 ? 8.422 -48.75 -0.177 1 97.88 447 LEU A O 1
ATOM 3321 N N . THR A 1 448 ? 9.172 -48.812 -2.289 1 97.75 448 THR A N 1
ATOM 3322 C CA . THR A 1 448 ? 9.023 -50.25 -2.428 1 97.75 448 THR A CA 1
ATOM 3323 C C . THR A 1 448 ? 9.953 -51 -1.464 1 97.75 448 THR A C 1
ATOM 3325 O O . THR A 1 448 ? 9.539 -51.969 -0.811 1 97.75 448 THR A O 1
ATOM 3328 N N . GLU A 1 449 ? 11.125 -50.562 -1.403 1 97.25 449 GLU A N 1
ATOM 3329 C CA . GLU A 1 449 ? 12.094 -51.156 -0.475 1 97.25 449 GLU A CA 1
ATOM 3330 C C . GLU A 1 449 ? 11.641 -50.969 0.973 1 97.25 449 GLU A C 1
ATOM 3332 O O . GLU A 1 449 ? 11.789 -51.875 1.792 1 97.25 449 GLU A O 1
ATOM 3337 N N . ARG A 1 450 ? 11.172 -49.875 1.267 1 93.75 450 ARG A N 1
ATOM 3338 C CA . ARG A 1 450 ? 10.672 -49.594 2.613 1 93.75 450 ARG A CA 1
ATOM 3339 C C . ARG A 1 450 ? 9.523 -50.531 2.975 1 93.75 450 ARG A C 1
ATOM 3341 O O . ARG A 1 450 ? 9.344 -50.875 4.145 1 93.75 450 ARG A O 1
ATOM 3348 N N . ALA A 1 451 ? 8.805 -50.906 1.974 1 95 451 ALA A N 1
ATOM 3349 C CA . ALA A 1 451 ? 7.684 -51.812 2.176 1 95 451 ALA A CA 1
ATOM 3350 C C . ALA A 1 451 ? 8.164 -53.281 2.24 1 95 451 ALA A C 1
ATOM 3352 O O . ALA A 1 451 ? 7.363 -54.188 2.391 1 95 451 ALA A O 1
ATOM 3353 N N . GLY A 1 452 ? 9.43 -53.562 2.055 1 94.62 452 GLY A N 1
ATOM 3354 C CA . GLY A 1 452 ? 10 -54.875 2.111 1 94.62 452 GLY A CA 1
ATOM 3355 C C . GLY A 1 452 ? 9.859 -55.656 0.811 1 94.62 452 GLY A C 1
ATOM 3356 O O . GLY A 1 452 ? 9.914 -56.875 0.8 1 94.62 452 GLY A O 1
ATOM 3357 N N . GLN A 1 453 ? 9.633 -54.969 -0.215 1 96.12 453 GLN A N 1
ATOM 3358 C CA . GLN A 1 453 ? 9.453 -55.594 -1.518 1 96.12 453 GLN A CA 1
ATOM 3359 C C . GLN A 1 453 ? 10.703 -55.438 -2.381 1 96.12 453 GLN A C 1
ATOM 3361 O O . GLN A 1 453 ? 11.594 -54.656 -2.061 1 96.12 453 GLN A O 1
ATOM 3366 N N . ASP A 1 454 ? 10.766 -56.188 -3.438 1 96.69 454 ASP A N 1
ATOM 3367 C CA . ASP A 1 454 ? 11.906 -56.188 -4.352 1 96.69 454 ASP A CA 1
ATOM 3368 C C . ASP A 1 454 ? 11.812 -55 -5.309 1 96.69 454 ASP A C 1
ATOM 3370 O O . ASP A 1 454 ? 10.844 -54.844 -6.055 1 96.69 454 ASP A O 1
ATOM 3374 N N . ALA A 1 455 ? 12.773 -54.156 -5.328 1 97.75 455 ALA A N 1
ATOM 3375 C CA . ALA A 1 455 ? 12.75 -52.938 -6.141 1 97.75 455 ALA A CA 1
ATOM 3376 C C . ALA A 1 455 ? 13.789 -53 -7.258 1 97.75 455 ALA A C 1
ATOM 3378 O O . ALA A 1 455 ? 14.047 -52 -7.938 1 97.75 455 ALA A O 1
ATOM 3379 N N . ARG A 1 456 ? 14.414 -54.062 -7.613 1 97.19 456 ARG A N 1
ATOM 3380 C CA . ARG A 1 456 ? 15.516 -54.188 -8.562 1 97.19 456 ARG A CA 1
ATOM 3381 C C . ARG A 1 456 ? 15.094 -53.75 -9.953 1 97.19 456 ARG A C 1
ATOM 3383 O O . ARG A 1 456 ? 15.852 -53.062 -10.648 1 97.19 456 ARG A O 1
ATOM 3390 N N . ALA A 1 457 ? 13.922 -54.156 -10.312 1 96.5 457 ALA A N 1
ATOM 3391 C CA . ALA A 1 457 ? 13.445 -53.781 -11.633 1 96.5 457 ALA A CA 1
ATOM 3392 C C . ALA A 1 457 ? 13.297 -52.25 -11.742 1 96.5 457 ALA A C 1
ATOM 3394 O O . ALA A 1 457 ? 13.586 -51.688 -12.781 1 96.5 457 ALA A O 1
ATOM 3395 N N . LEU A 1 458 ? 12.82 -51.688 -10.672 1 98.12 458 LEU A N 1
ATOM 3396 C CA . LEU A 1 458 ? 12.664 -50.25 -10.633 1 98.12 458 LEU A CA 1
ATOM 3397 C C . LEU A 1 458 ? 14.016 -49.531 -10.719 1 98.12 458 LEU A C 1
ATOM 3399 O O . LEU A 1 458 ? 14.18 -48.562 -11.461 1 98.12 458 LEU A O 1
ATOM 3403 N N . TRP A 1 459 ? 14.969 -50 -9.969 1 98.31 459 TRP A N 1
ATOM 3404 C CA . TRP A 1 459 ? 16.312 -49.406 -10.016 1 98.31 459 TRP A CA 1
ATOM 3405 C C . TRP A 1 459 ? 16.938 -49.625 -11.383 1 98.31 459 TRP A C 1
ATOM 3407 O O . TRP A 1 459 ? 17.656 -48.719 -11.883 1 98.31 459 TRP A O 1
ATOM 3417 N N . ALA A 1 460 ? 16.719 -50.75 -11.992 1 97.88 460 ALA A N 1
ATOM 3418 C CA . ALA A 1 460 ? 17.219 -50.969 -13.336 1 97.88 460 ALA A CA 1
ATOM 3419 C C . ALA A 1 460 ? 16.641 -49.969 -14.32 1 97.88 460 ALA A C 1
ATOM 3421 O O . ALA A 1 460 ? 17.359 -49.438 -15.172 1 97.88 460 ALA A O 1
ATOM 3422 N N . GLY A 1 461 ? 15.336 -49.781 -14.211 1 97.88 461 GLY A N 1
ATOM 3423 C CA . GLY A 1 461 ? 14.703 -48.75 -15.031 1 97.88 461 GLY A CA 1
ATOM 3424 C C . GLY A 1 461 ? 15.258 -47.375 -14.781 1 97.88 461 GLY A C 1
ATOM 3425 O O . GLY A 1 461 ? 15.492 -46.594 -15.719 1 97.88 461 GLY A O 1
ATOM 3426 N N . HIS A 1 462 ? 15.406 -47.031 -13.492 1 98.44 462 HIS A N 1
ATOM 3427 C CA . HIS A 1 462 ? 15.977 -45.75 -13.102 1 98.44 462 HIS A CA 1
ATOM 3428 C C . HIS A 1 462 ? 17.359 -45.531 -13.727 1 98.44 462 HIS A C 1
ATOM 3430 O O . HIS A 1 462 ? 17.625 -44.5 -14.32 1 98.44 462 HIS A O 1
ATOM 3436 N N . ASP A 1 463 ? 18.234 -46.5 -13.602 1 98.19 463 ASP A N 1
ATOM 3437 C CA . ASP A 1 463 ? 19.609 -46.406 -14.102 1 98.19 463 ASP A CA 1
ATOM 3438 C C . ASP A 1 463 ? 19.625 -46.219 -15.617 1 98.19 463 ASP A C 1
ATOM 3440 O O . ASP A 1 463 ? 20.391 -45.406 -16.141 1 98.19 463 ASP A O 1
ATOM 3444 N N . ALA A 1 464 ? 18.797 -46.938 -16.281 1 98 464 ALA A N 1
ATOM 3445 C CA . ALA A 1 464 ? 18.703 -46.844 -17.734 1 98 464 ALA A CA 1
ATOM 3446 C C . ALA A 1 464 ? 18.219 -45.438 -18.141 1 98 464 ALA A C 1
ATOM 3448 O O . ALA A 1 464 ? 18.797 -44.812 -19.031 1 98 464 ALA A O 1
ATOM 3449 N N . ALA A 1 465 ? 17.172 -45 -17.531 1 98.56 465 ALA A N 1
ATOM 3450 C CA . ALA A 1 465 ? 16.594 -43.688 -17.844 1 98.56 465 ALA A CA 1
ATOM 3451 C C . ALA A 1 465 ? 17.578 -42.562 -17.531 1 98.56 465 ALA A C 1
ATOM 3453 O O . ALA A 1 465 ? 17.719 -41.625 -18.312 1 98.56 465 ALA A O 1
ATOM 3454 N N . GLN A 1 466 ? 18.234 -42.656 -16.406 1 98.25 466 GLN A N 1
ATOM 3455 C CA . GLN A 1 466 ? 19.172 -41.625 -16 1 98.25 466 GLN A CA 1
ATOM 3456 C C . GLN A 1 466 ? 20.359 -41.531 -16.984 1 98.25 466 GLN A C 1
ATOM 3458 O O . GLN A 1 466 ? 20.797 -40.469 -17.344 1 98.25 466 GLN A O 1
ATOM 3463 N N . ARG A 1 467 ? 20.875 -42.656 -17.328 1 97.56 467 ARG A N 1
ATOM 3464 C CA . ARG A 1 467 ? 21.969 -42.719 -18.297 1 97.56 467 ARG A CA 1
ATOM 3465 C C . ARG A 1 467 ? 21.562 -42.062 -19.625 1 97.56 467 ARG A C 1
ATOM 3467 O O . ARG A 1 467 ? 22.297 -41.281 -20.188 1 97.56 467 ARG A O 1
ATOM 3474 N N . SER A 1 468 ? 20.406 -42.469 -20.062 1 98.25 468 SER A N 1
ATOM 3475 C CA . SER A 1 468 ? 19.891 -41.906 -21.297 1 98.25 468 SER A CA 1
ATOM 3476 C C . SER A 1 468 ? 19.688 -40.406 -21.172 1 98.25 468 SER A C 1
ATOM 3478 O O . SER A 1 468 ? 20 -39.656 -22.109 1 98.25 468 SER A O 1
ATOM 3480 N N . PHE A 1 469 ? 19.125 -40 -20.078 1 98.25 469 PHE A N 1
ATOM 3481 C CA . PHE A 1 469 ? 18.891 -38.594 -19.844 1 98.25 469 PHE A CA 1
ATOM 3482 C C . PHE A 1 469 ? 20.203 -37.812 -19.938 1 98.25 469 PHE A C 1
ATOM 3484 O O . PHE A 1 469 ? 20.281 -36.812 -20.656 1 98.25 469 PHE A O 1
ATOM 3491 N N . SER A 1 470 ? 21.234 -38.25 -19.25 1 95.88 470 SER A N 1
ATOM 3492 C CA . SER A 1 470 ? 22.531 -37.562 -19.188 1 95.88 470 SER A CA 1
ATOM 3493 C C . SER A 1 470 ? 23.188 -37.469 -20.562 1 95.88 470 SER A C 1
ATOM 3495 O O . SER A 1 470 ? 23.891 -36.531 -20.875 1 95.88 470 SER A O 1
ATOM 3497 N N . LYS A 1 471 ? 22.859 -38.406 -21.359 1 95.38 471 LYS A N 1
ATOM 3498 C CA . LYS A 1 471 ? 23.469 -38.469 -22.688 1 95.38 471 LYS A CA 1
ATOM 3499 C C . LYS A 1 471 ? 22.703 -37.594 -23.688 1 95.38 471 LYS A C 1
ATOM 3501 O O . LYS A 1 471 ? 23.297 -36.938 -24.547 1 95.38 471 LYS A O 1
ATOM 3506 N N . ARG A 1 472 ? 21.438 -37.531 -23.531 1 96.38 472 ARG A N 1
ATOM 3507 C CA . ARG A 1 472 ? 20.609 -37.062 -24.641 1 96.38 472 ARG A CA 1
ATOM 3508 C C . ARG A 1 472 ? 20.234 -35.594 -24.438 1 96.38 472 ARG A C 1
ATOM 3510 O O . ARG A 1 472 ? 19.984 -34.875 -25.406 1 96.38 472 ARG A O 1
ATOM 3517 N N . TYR A 1 473 ? 20.25 -35.031 -23.281 1 97.19 473 TYR A N 1
ATOM 3518 C CA . TYR A 1 473 ? 19.609 -33.75 -23.062 1 97.19 473 TYR A CA 1
ATOM 3519 C C . TYR A 1 473 ? 20.641 -32.625 -23.031 1 97.19 473 TYR A C 1
ATOM 3521 O O . TYR A 1 473 ? 20.297 -31.453 -23.109 1 97.19 473 TYR A O 1
ATOM 3529 N N . LEU A 1 474 ? 21.891 -32.906 -22.938 1 94.06 474 LEU A N 1
ATOM 3530 C CA . LEU A 1 474 ? 22.906 -31.859 -22.938 1 94.06 474 LEU A CA 1
ATOM 3531 C C . LEU A 1 474 ? 23.047 -31.234 -24.328 1 94.06 474 LEU A C 1
ATOM 3533 O O . LEU A 1 474 ? 23.297 -31.938 -25.312 1 94.06 474 LEU A O 1
ATOM 3537 N N . ALA A 1 475 ? 22.812 -30 -24.406 1 93.25 475 ALA A N 1
ATOM 3538 C CA . ALA A 1 475 ? 22.891 -29.281 -25.688 1 93.25 475 ALA A CA 1
ATOM 3539 C C . ALA A 1 475 ? 24.219 -28.547 -25.828 1 93.25 475 ALA A C 1
ATOM 3541 O O . ALA A 1 475 ? 24.797 -28.109 -24.828 1 93.25 475 ALA A O 1
ATOM 3542 N N . PRO A 1 476 ? 24.672 -28.297 -27.062 1 90.75 476 PRO A N 1
ATOM 3543 C CA . PRO A 1 476 ? 25.906 -27.547 -27.297 1 90.75 476 PRO A CA 1
ATOM 3544 C C . PRO A 1 476 ? 25.812 -26.094 -26.828 1 90.75 476 PRO A C 1
ATOM 3546 O O . PRO A 1 476 ? 26.828 -25.484 -26.531 1 90.75 476 PRO A O 1
ATOM 3549 N N . ALA A 1 477 ? 24.641 -25.594 -26.703 1 88.31 477 ALA A N 1
ATOM 3550 C CA . ALA A 1 477 ? 24.422 -24.188 -26.312 1 88.31 477 ALA A CA 1
ATOM 3551 C C . ALA A 1 477 ? 24.828 -23.953 -24.875 1 88.31 477 ALA A C 1
ATOM 3553 O O . ALA A 1 477 ? 25.016 -22.812 -24.453 1 88.31 477 ALA A O 1
ATOM 3554 N N . GLY A 1 478 ? 25.016 -25.031 -24.125 1 89.75 478 GLY A N 1
ATOM 3555 C CA . GLY A 1 478 ? 25.453 -24.875 -22.75 1 89.75 478 GLY A CA 1
ATOM 3556 C C . GLY A 1 478 ? 24.328 -25.109 -21.75 1 89.75 478 GLY A C 1
ATOM 3557 O O . GLY A 1 478 ? 24.547 -25 -20.531 1 89.75 478 GLY A O 1
ATOM 3558 N N . TRP A 1 479 ? 23.203 -25.312 -22.297 1 95.75 479 TRP A N 1
ATOM 3559 C CA . TRP A 1 479 ? 22.078 -25.719 -21.453 1 95.75 479 TRP A CA 1
ATOM 3560 C C . TRP A 1 479 ? 21.438 -27 -21.984 1 95.75 479 TRP A C 1
ATOM 3562 O O . TRP A 1 479 ? 22.109 -27.828 -22.594 1 95.75 479 TRP A O 1
ATOM 3572 N N . LEU A 1 480 ? 20.188 -27.328 -21.656 1 97.38 480 LEU A N 1
ATOM 3573 C CA . LEU A 1 480 ? 19.594 -28.609 -22.031 1 97.38 480 LEU A CA 1
ATOM 3574 C C . LEU A 1 480 ? 18.641 -28.438 -23.203 1 97.38 480 LEU A C 1
ATOM 3576 O O . LEU A 1 480 ? 18.062 -27.359 -23.391 1 97.38 480 LEU A O 1
ATOM 3580 N N . TYR A 1 481 ? 18.516 -29.516 -23.969 1 96.88 481 TYR A N 1
ATOM 3581 C CA . TYR A 1 481 ? 17.406 -29.562 -24.906 1 96.88 481 TYR A CA 1
ATOM 3582 C C . TYR A 1 481 ? 16.062 -29.547 -24.172 1 96.88 481 TYR A C 1
ATOM 3584 O O . TYR A 1 481 ? 15.883 -30.281 -23.203 1 96.88 481 TYR A O 1
ATOM 3592 N N . ASP A 1 482 ? 15.195 -28.703 -24.641 1 96.5 482 ASP A N 1
ATOM 3593 C CA . ASP A 1 482 ? 13.859 -28.656 -24.062 1 96.5 482 ASP A CA 1
ATOM 3594 C C . ASP A 1 482 ? 13.062 -29.922 -24.422 1 96.5 482 ASP A C 1
ATOM 3596 O O . ASP A 1 482 ? 12.234 -30.375 -23.625 1 96.5 482 ASP A O 1
ATOM 3600 N N . VAL A 1 483 ? 13.188 -30.359 -25.688 1 95.38 483 VAL A N 1
ATOM 3601 C CA . VAL A 1 483 ? 12.578 -31.594 -26.156 1 95.38 483 VAL A CA 1
ATOM 3602 C C . VAL A 1 483 ? 13.578 -32.375 -27.031 1 95.38 483 VAL A C 1
ATOM 3604 O O . VAL A 1 483 ? 14.148 -31.812 -27.969 1 95.38 483 VAL A O 1
ATOM 3607 N N . VAL A 1 484 ? 13.727 -33.625 -26.672 1 96 484 VAL A N 1
ATOM 3608 C CA . VAL A 1 484 ? 14.5 -34.531 -27.516 1 96 484 VAL A CA 1
ATOM 3609 C C . VAL A 1 484 ? 13.555 -35.312 -28.438 1 96 484 VAL A C 1
ATOM 3611 O O . VAL A 1 484 ? 12.43 -35.625 -28.047 1 96 484 VAL A O 1
ATOM 3614 N N . ASP A 1 485 ? 13.977 -35.594 -29.672 1 92.69 485 ASP A N 1
ATOM 3615 C CA . ASP A 1 485 ? 13.195 -36.281 -30.672 1 92.69 485 ASP A CA 1
ATOM 3616 C C . ASP A 1 485 ? 11.922 -35.531 -31.016 1 92.69 485 ASP A C 1
ATOM 3618 O O . ASP A 1 485 ? 10.852 -36.125 -31.172 1 92.69 485 ASP A O 1
ATOM 3622 N N . ALA A 1 486 ? 12.031 -34.25 -31.047 1 87.56 486 ALA A N 1
ATOM 3623 C CA . ALA A 1 486 ? 10.883 -33.438 -31.391 1 87.56 486 ALA A CA 1
ATOM 3624 C C . ALA A 1 486 ? 10.523 -33.562 -32.875 1 87.56 486 ALA A C 1
ATOM 3626 O O . ALA A 1 486 ? 11.328 -34.062 -33.656 1 87.56 486 ALA A O 1
ATOM 3627 N N . GLN A 1 487 ? 9.25 -33.281 -33.156 1 76 487 GLN A N 1
ATOM 3628 C CA . GLN A 1 487 ? 8.844 -33.281 -34.562 1 76 487 GLN A CA 1
ATOM 3629 C C . GLN A 1 487 ? 9.602 -32.219 -35.375 1 76 487 GLN A C 1
ATOM 3631 O O . GLN A 1 487 ? 9.836 -31.125 -34.875 1 76 487 GLN A O 1
ATOM 3636 N N . PRO A 1 488 ? 10.078 -32.656 -36.406 1 66.19 488 PRO A N 1
ATOM 3637 C CA . PRO A 1 488 ? 10.844 -31.703 -37.219 1 66.19 488 PRO A CA 1
ATOM 3638 C C . PRO A 1 488 ? 10.008 -30.5 -37.688 1 66.19 488 PRO A C 1
ATOM 3640 O O . PRO A 1 488 ? 8.805 -30.625 -37.875 1 66.19 488 PRO A O 1
ATOM 3643 N N . ALA A 1 489 ? 10.453 -29.234 -37.25 1 53.78 489 ALA A N 1
ATOM 3644 C CA . ALA A 1 489 ? 9.805 -28.062 -37.812 1 53.78 489 ALA A CA 1
ATOM 3645 C C . ALA A 1 489 ? 9.594 -28.219 -39.344 1 53.78 489 ALA A C 1
ATOM 3647 O O . ALA A 1 489 ? 10.344 -28.938 -40 1 53.78 489 ALA A O 1
ATOM 3648 N N . ALA A 1 490 ? 8.297 -28.047 -39.719 1 46 490 ALA A N 1
ATOM 3649 C CA . ALA A 1 490 ? 8.055 -28.156 -41.156 1 46 490 ALA A CA 1
ATOM 3650 C C . ALA A 1 490 ? 9.234 -27.609 -41.969 1 46 490 ALA A C 1
ATOM 3652 O O . ALA A 1 490 ? 9.523 -28.109 -43.062 1 46 490 ALA A O 1
ATOM 3653 N N . TYR A 1 491 ? 9.836 -26.25 -41.875 1 39.78 491 TYR A N 1
ATOM 3654 C CA . TYR A 1 491 ? 10.891 -25.625 -42.656 1 39.78 491 TYR A CA 1
ATOM 3655 C C . TYR A 1 491 ? 12.125 -25.375 -41.812 1 39.78 491 TYR A C 1
ATOM 3657 O O . TYR A 1 491 ? 12 -25.047 -40.625 1 39.78 491 TYR A O 1
ATOM 3665 N N . PRO A 1 492 ? 13.594 -25.703 -42.594 1 40.31 492 PRO A N 1
ATOM 3666 C CA . PRO A 1 492 ? 13.992 -26.297 -43.844 1 40.31 492 PRO A CA 1
ATOM 3667 C C . PRO A 1 492 ? 13.828 -27.812 -43.875 1 40.31 492 PRO A C 1
ATOM 3669 O O . PRO A 1 492 ? 13.906 -28.469 -42.844 1 40.31 492 PRO A O 1
ATOM 3672 N N . LEU A 1 493 ? 13.281 -28.375 -45 1 40.19 493 LEU A N 1
ATOM 3673 C CA . LEU A 1 493 ? 12.859 -29.688 -45.469 1 40.19 493 LEU A CA 1
ATOM 3674 C C . LEU A 1 493 ? 13.828 -30.766 -45 1 40.19 493 LEU A C 1
ATOM 3676 O O . LEU A 1 493 ? 13.5 -31.953 -45 1 40.19 493 LEU A O 1
ATOM 3680 N N . GLY A 1 494 ? 15.125 -30.453 -45.062 1 38.25 494 GLY A N 1
ATOM 3681 C CA . GLY A 1 494 ? 16.141 -31.484 -45.188 1 38.25 494 GLY A CA 1
ATOM 3682 C C . GLY A 1 494 ? 16.578 -32.062 -43.875 1 38.25 494 GLY A C 1
ATOM 3683 O O . GLY A 1 494 ? 17.562 -32.812 -43.812 1 38.25 494 GLY A O 1
ATOM 3684 N N . GLY A 1 495 ? 16.219 -31.344 -42.688 1 40.88 495 GLY A N 1
ATOM 3685 C CA . GLY A 1 495 ? 16.938 -31.953 -41.594 1 40.88 495 GLY A CA 1
ATOM 3686 C C . GLY A 1 495 ? 16.344 -33.281 -41.156 1 40.88 495 GLY A C 1
ATOM 3687 O O . GLY A 1 495 ? 15.266 -33.688 -41.625 1 40.88 495 GLY A O 1
ATOM 3688 N N . GLY A 1 496 ? 17.062 -34.25 -40.594 1 47.66 496 GLY A N 1
ATOM 3689 C CA . GLY A 1 496 ? 16.719 -35.562 -40.094 1 47.66 496 GLY A CA 1
ATOM 3690 C C . GLY A 1 496 ? 15.375 -35.625 -39.406 1 47.66 496 GLY A C 1
ATOM 3691 O O . GLY A 1 496 ? 14.734 -34.594 -39.188 1 47.66 496 GLY A O 1
ATOM 3692 N N . THR A 1 497 ? 14.648 -36.812 -39.156 1 55.31 497 THR A N 1
ATOM 3693 C CA . THR A 1 497 ? 13.328 -37.25 -38.688 1 55.31 497 THR A CA 1
ATOM 3694 C C . THR A 1 497 ? 13.016 -36.625 -37.344 1 55.31 497 THR A C 1
ATOM 3696 O O . THR A 1 497 ? 11.852 -36.375 -37.031 1 55.31 497 THR A O 1
ATOM 3699 N N . HIS A 1 498 ? 13.938 -36.469 -36.469 1 65.06 498 HIS A N 1
ATOM 3700 C CA . HIS A 1 498 ? 13.734 -35.875 -35.156 1 65.06 498 HIS A CA 1
ATOM 3701 C C . HIS A 1 498 ? 14.75 -34.75 -34.906 1 65.06 498 HIS A C 1
ATOM 3703 O O . HIS A 1 498 ? 15.859 -34.812 -35.438 1 65.06 498 HIS A O 1
ATOM 3709 N N . LEU A 1 499 ? 14.258 -33.531 -34.438 1 82.31 499 LEU A N 1
ATOM 3710 C CA . LEU A 1 499 ? 15.156 -32.469 -34.031 1 82.31 499 LEU A CA 1
ATOM 3711 C C . LEU A 1 499 ? 15.117 -32.312 -32.5 1 82.31 499 LEU A C 1
ATOM 3713 O O . LEU A 1 499 ? 14.062 -32.438 -31.891 1 82.31 499 LEU A O 1
ATOM 3717 N N . ASP A 1 500 ? 16.344 -32.281 -31.906 1 92.38 500 ASP A N 1
ATOM 3718 C CA . ASP A 1 500 ? 16.422 -31.875 -30.516 1 92.38 500 ASP A CA 1
ATOM 3719 C C . ASP A 1 500 ? 16.297 -30.359 -30.359 1 92.38 500 ASP A C 1
ATOM 3721 O O . ASP A 1 500 ? 17.094 -29.609 -30.906 1 92.38 500 ASP A O 1
ATOM 3725 N N . ASP A 1 501 ? 15.242 -29.891 -29.719 1 92.94 501 ASP A N 1
ATOM 3726 C CA . ASP A 1 501 ? 14.891 -28.484 -29.609 1 92.94 501 ASP A CA 1
ATOM 3727 C C . ASP A 1 501 ? 15.719 -27.797 -28.547 1 92.94 501 ASP A C 1
ATOM 3729 O O . ASP A 1 501 ? 15.523 -28.016 -27.344 1 92.94 501 ASP A O 1
ATOM 3733 N N . PRO A 1 502 ? 16.594 -26.922 -28.875 1 93.44 502 PRO A N 1
ATOM 3734 C CA . PRO A 1 502 ? 17.484 -26.297 -27.906 1 93.44 502 PRO A CA 1
ATOM 3735 C C . PRO A 1 502 ? 16.906 -25.016 -27.297 1 93.44 502 PRO A C 1
ATOM 3737 O O . PRO A 1 502 ? 17.641 -24.219 -26.703 1 93.44 502 PRO A O 1
ATOM 3740 N N . VAL A 1 503 ? 15.625 -24.766 -27.453 1 94.5 503 VAL A N 1
ATOM 3741 C CA . VAL A 1 503 ? 15.016 -23.531 -26.969 1 94.5 503 VAL A CA 1
ATOM 3742 C C . VAL A 1 503 ? 15.148 -23.453 -25.453 1 94.5 503 VAL A C 1
ATOM 3744 O O . VAL A 1 503 ? 15.016 -24.453 -24.75 1 94.5 503 VAL A O 1
ATOM 3747 N N . LEU A 1 504 ? 15.43 -22.25 -24.922 1 97.12 504 LEU A N 1
ATOM 3748 C CA . LEU A 1 504 ? 15.641 -22.047 -23.484 1 97.12 504 LEU A CA 1
ATOM 3749 C C . LEU A 1 504 ? 14.32 -21.797 -22.766 1 97.12 504 LEU A C 1
ATOM 3751 O O . LEU A 1 504 ? 13.68 -20.766 -22.969 1 97.12 504 LEU A O 1
ATOM 3755 N N . ARG A 1 505 ? 13.922 -22.719 -21.922 1 97.75 505 ARG A N 1
ATOM 3756 C CA . ARG A 1 505 ? 12.711 -22.688 -21.109 1 97.75 505 ARG A CA 1
ATOM 3757 C C . ARG A 1 505 ? 13.008 -23.078 -19.672 1 97.75 505 ARG A C 1
ATOM 3759 O O . ARG A 1 505 ? 14.023 -23.719 -19.391 1 97.75 505 ARG A O 1
ATOM 3766 N N . PRO A 1 506 ? 12.125 -22.734 -18.781 1 98.38 506 PRO A N 1
ATOM 3767 C CA . PRO A 1 506 ? 12.375 -23.047 -17.375 1 98.38 506 PRO A CA 1
ATOM 3768 C C . PRO A 1 506 ? 12.234 -24.547 -17.078 1 98.38 506 PRO A C 1
ATOM 3770 O O . PRO A 1 506 ? 12.672 -25 -16.016 1 98.38 506 PRO A O 1
ATOM 3773 N N . ASN A 1 507 ? 11.688 -25.328 -17.953 1 98 507 ASN A N 1
ATOM 3774 C CA . ASN A 1 507 ? 11.5 -26.766 -17.781 1 98 507 ASN A CA 1
ATOM 3775 C C . ASN A 1 507 ? 12.82 -27.469 -17.469 1 98 507 ASN A C 1
ATOM 3777 O O . ASN A 1 507 ? 12.836 -28.516 -16.797 1 98 507 ASN A O 1
ATOM 3781 N N . GLN A 1 508 ? 13.844 -26.938 -17.938 1 97.44 508 GLN A N 1
ATOM 3782 C CA . GLN A 1 508 ? 15.18 -27.516 -17.797 1 97.44 508 GLN A CA 1
ATOM 3783 C C . GLN A 1 508 ? 15.594 -27.578 -16.328 1 97.44 508 GLN A C 1
ATOM 3785 O O . GLN A 1 508 ? 16.422 -28.406 -15.945 1 97.44 508 GLN A O 1
ATOM 3790 N N . LEU A 1 509 ? 15.008 -26.719 -15.516 1 98.25 509 LEU A N 1
ATOM 3791 C CA . LEU A 1 509 ? 15.352 -26.641 -14.102 1 98.25 509 LEU A CA 1
ATOM 3792 C C . LEU A 1 509 ? 14.992 -27.938 -13.383 1 98.25 509 LEU A C 1
ATOM 3794 O O . LEU A 1 509 ? 15.633 -28.312 -12.391 1 98.25 509 LEU A O 1
ATOM 3798 N N . PHE A 1 510 ? 14.031 -28.672 -13.875 1 98.44 510 PHE A N 1
ATOM 3799 C CA . PHE A 1 510 ? 13.57 -29.891 -13.234 1 98.44 510 PHE A CA 1
ATOM 3800 C C . PHE A 1 510 ? 14.664 -30.953 -13.234 1 98.44 510 PHE A C 1
ATOM 3802 O O . PHE A 1 510 ? 14.672 -31.859 -12.391 1 98.44 510 PHE A O 1
ATOM 3809 N N . ALA A 1 511 ? 15.602 -30.844 -14.141 1 98.31 511 ALA A N 1
ATOM 3810 C CA . ALA A 1 511 ? 16.719 -31.781 -14.234 1 98.31 511 ALA A CA 1
ATOM 3811 C C . ALA A 1 511 ? 17.625 -31.688 -13.008 1 98.31 511 ALA A C 1
ATOM 3813 O O . ALA A 1 511 ? 18.438 -32.594 -12.766 1 98.31 511 ALA A O 1
ATOM 3814 N N . TYR A 1 512 ? 17.422 -30.609 -12.258 1 97.94 512 TYR A N 1
ATOM 3815 C CA . TYR A 1 512 ? 18.297 -30.359 -11.109 1 97.94 512 TYR A CA 1
ATOM 3816 C C . TYR A 1 512 ? 17.5 -30.266 -9.82 1 97.94 512 TYR A C 1
ATOM 3818 O O . TYR A 1 512 ? 18.016 -30.531 -8.734 1 97.94 512 TYR A O 1
ATOM 3826 N N . ALA A 1 513 ? 16.266 -29.906 -9.859 1 97.75 513 ALA A N 1
ATOM 3827 C CA . ALA A 1 513 ? 15.5 -29.359 -8.734 1 97.75 513 ALA A CA 1
ATOM 3828 C C . ALA A 1 513 ? 14.883 -30.484 -7.906 1 97.75 513 ALA A C 1
ATOM 3830 O O . ALA A 1 513 ? 14.523 -30.281 -6.742 1 97.75 513 ALA A O 1
ATOM 3831 N N . LEU A 1 514 ? 14.797 -31.688 -8.445 1 98.19 514 LEU A N 1
ATOM 3832 C CA . LEU A 1 514 ? 14.07 -32.781 -7.805 1 98.19 514 LEU A CA 1
ATOM 3833 C C . LEU A 1 514 ? 14.984 -33.531 -6.852 1 98.19 514 LEU A C 1
ATOM 3835 O O . LEU A 1 514 ? 16.203 -33.531 -7.023 1 98.19 514 LEU A O 1
ATOM 3839 N N . PRO A 1 515 ? 14.438 -34.219 -5.809 1 97.25 515 PRO A N 1
ATOM 3840 C CA . PRO A 1 515 ? 15.266 -34.969 -4.844 1 97.25 515 PRO A CA 1
ATOM 3841 C C . PRO A 1 515 ? 16.156 -36.031 -5.508 1 97.25 515 PRO A C 1
ATOM 3843 O O . PRO A 1 515 ? 17.266 -36.25 -5.055 1 97.25 515 PRO A O 1
ATOM 3846 N N . TYR A 1 516 ? 15.664 -36.656 -6.527 1 98.06 516 TYR A N 1
ATOM 3847 C CA . TYR A 1 516 ? 16.422 -37.656 -7.293 1 98.06 516 TYR A CA 1
ATOM 3848 C C . TYR A 1 516 ? 16.562 -37.219 -8.75 1 98.06 516 TYR A C 1
ATOM 3850 O O . TYR A 1 516 ? 16.328 -38 -9.664 1 98.06 516 TYR A O 1
ATOM 3858 N N . ALA A 1 517 ? 16.922 -35.969 -8.922 1 97.94 517 ALA A N 1
ATOM 3859 C CA . ALA A 1 517 ? 17.078 -35.375 -10.258 1 97.94 517 ALA A CA 1
ATOM 3860 C C . ALA A 1 517 ? 18.109 -36.156 -11.07 1 97.94 517 ALA A C 1
ATOM 3862 O O . ALA A 1 517 ? 19.078 -36.688 -10.516 1 97.94 517 ALA A O 1
ATOM 3863 N N . PRO A 1 518 ? 17.953 -36.188 -12.344 1 97.88 518 PRO A N 1
ATOM 3864 C CA . PRO A 1 518 ? 18.844 -36.969 -13.188 1 97.88 518 PRO A CA 1
ATOM 3865 C C . PRO A 1 518 ? 20.25 -36.375 -13.297 1 97.88 518 PRO A C 1
ATOM 3867 O O . PRO A 1 518 ? 21.203 -37.062 -13.617 1 97.88 518 PRO A O 1
ATOM 3870 N N . LEU A 1 519 ? 20.359 -35.094 -13.039 1 96.5 519 LEU A N 1
ATOM 3871 C CA . LEU A 1 519 ? 21.672 -34.469 -13.125 1 96.5 519 LEU A CA 1
ATOM 3872 C C . LEU A 1 519 ? 22.156 -34.031 -11.742 1 96.5 519 LEU A C 1
ATOM 3874 O O . LEU A 1 519 ? 21.359 -33.625 -10.898 1 96.5 519 LEU A O 1
ATOM 3878 N N . ASP A 1 520 ? 23.5 -34.188 -11.367 1 84.81 520 ASP A N 1
ATOM 3879 C CA . ASP A 1 520 ? 24.062 -34.031 -10.031 1 84.81 520 ASP A CA 1
ATOM 3880 C C . ASP A 1 520 ? 24.453 -32.562 -9.781 1 84.81 520 ASP A C 1
ATOM 3882 O O . ASP A 1 520 ? 25.094 -32.25 -8.781 1 84.81 520 ASP A O 1
ATOM 3886 N N . GLY A 1 521 ? 24.234 -31.734 -10.461 1 79 521 GLY A N 1
ATOM 3887 C CA . GLY A 1 521 ? 24.453 -30.328 -10.203 1 79 521 GLY A CA 1
ATOM 3888 C C . GLY A 1 521 ? 25.906 -29.906 -10.359 1 79 521 GLY A C 1
ATOM 3889 O O . GLY A 1 521 ? 26.281 -28.812 -9.953 1 79 521 GLY A O 1
ATOM 3890 N N . ALA A 1 522 ? 26.719 -30.734 -10.789 1 82.25 522 ALA A N 1
ATOM 3891 C CA . ALA A 1 522 ? 28.141 -30.422 -10.938 1 82.25 522 ALA A CA 1
ATOM 3892 C C . ALA A 1 522 ? 28.344 -29.281 -11.945 1 82.25 522 ALA A C 1
ATOM 3894 O O . ALA A 1 522 ? 29.219 -28.438 -11.758 1 82.25 522 ALA A O 1
ATOM 3895 N N . ASP A 1 523 ? 27.578 -29.297 -12.922 1 89.06 523 ASP A N 1
ATOM 3896 C CA . ASP A 1 523 ? 27.656 -28.219 -13.914 1 89.06 523 ASP A CA 1
ATOM 3897 C C . ASP A 1 523 ? 26.469 -27.281 -13.789 1 89.06 523 ASP A C 1
ATOM 3899 O O . ASP A 1 523 ? 25.328 -27.641 -14.125 1 89.06 523 ASP A O 1
ATOM 3903 N N . PRO A 1 524 ? 26.719 -26.078 -13.398 1 93.25 524 PRO A N 1
ATOM 3904 C CA . PRO A 1 524 ? 25.641 -25.125 -13.156 1 93.25 524 PRO A CA 1
ATOM 3905 C C . PRO A 1 524 ? 25.234 -24.359 -14.414 1 93.25 524 PRO A C 1
ATOM 3907 O O . PRO A 1 524 ? 24.406 -23.438 -14.344 1 93.25 524 PRO A O 1
ATOM 3910 N N . ALA A 1 525 ? 25.75 -24.656 -15.539 1 93.19 525 ALA A N 1
ATOM 3911 C CA . ALA A 1 525 ? 25.641 -23.844 -16.75 1 93.19 525 ALA A CA 1
ATOM 3912 C C . ALA A 1 525 ? 24.172 -23.656 -17.141 1 93.19 525 ALA A C 1
ATOM 3914 O O . ALA A 1 525 ? 23.75 -22.531 -17.469 1 93.19 525 ALA A O 1
ATOM 3915 N N . ALA A 1 526 ? 23.391 -24.688 -17.141 1 95.31 526 ALA A N 1
ATOM 3916 C CA . ALA A 1 526 ? 21.984 -24.609 -17.531 1 95.31 526 ALA A CA 1
ATOM 3917 C C . ALA A 1 526 ? 21.203 -23.719 -16.578 1 95.31 526 ALA A C 1
ATOM 3919 O O . ALA A 1 526 ? 20.375 -22.906 -17 1 95.31 526 ALA A O 1
ATOM 3920 N N . VAL A 1 527 ? 21.469 -23.906 -15.273 1 96.62 527 VAL A N 1
ATOM 3921 C CA . VAL A 1 527 ? 20.781 -23.109 -14.266 1 96.62 527 VAL A CA 1
ATOM 3922 C C . VAL A 1 527 ? 21.172 -21.641 -14.406 1 96.62 527 VAL A C 1
ATOM 3924 O O . VAL A 1 527 ? 20.312 -20.75 -14.305 1 96.62 527 VAL A O 1
ATOM 3927 N N . ARG A 1 528 ? 22.391 -21.375 -14.711 1 94.69 528 ARG A N 1
ATOM 3928 C CA . ARG A 1 528 ? 22.859 -20.016 -14.906 1 94.69 528 ARG A CA 1
ATOM 3929 C C . ARG A 1 528 ? 22.203 -19.375 -16.125 1 94.69 528 ARG A C 1
ATOM 3931 O O . ARG A 1 528 ? 21.859 -18.188 -16.094 1 94.69 528 ARG A O 1
ATOM 3938 N N . ALA A 1 529 ? 22.078 -20.172 -17.172 1 95.56 529 ALA A N 1
ATOM 3939 C CA . ALA A 1 529 ? 21.422 -19.656 -18.375 1 95.56 529 ALA A CA 1
ATOM 3940 C C . ALA A 1 529 ? 19.984 -19.266 -18.078 1 95.56 529 ALA A C 1
ATOM 3942 O O . ALA A 1 529 ? 19.516 -18.203 -18.516 1 95.56 529 ALA A O 1
ATOM 3943 N N . VAL A 1 530 ? 19.312 -20.094 -17.328 1 97 530 VAL A N 1
ATOM 3944 C CA . VAL A 1 530 ? 17.938 -19.812 -16.938 1 97 530 VAL A CA 1
ATOM 3945 C C . VAL A 1 530 ? 17.891 -18.578 -16.062 1 97 530 VAL A C 1
ATOM 3947 O O . VAL A 1 530 ? 17.047 -17.703 -16.25 1 97 530 VAL A O 1
ATOM 3950 N N . SER A 1 531 ? 18.781 -18.484 -15.117 1 94.88 531 SER A N 1
ATOM 3951 C CA . SER A 1 531 ? 18.844 -17.359 -14.188 1 94.88 531 SER A CA 1
ATOM 3952 C C . SER A 1 531 ? 19 -16.031 -14.938 1 94.88 531 SER A C 1
ATOM 3954 O O . SER A 1 531 ? 18.312 -15.055 -14.617 1 94.88 531 SER A O 1
ATOM 3956 N N . ARG A 1 532 ? 19.781 -16.016 -15.906 1 93.31 532 ARG A N 1
ATOM 3957 C CA . ARG A 1 532 ? 20.109 -14.812 -16.641 1 93.31 532 ARG A CA 1
ATOM 3958 C C . ARG A 1 532 ? 18.953 -14.391 -17.547 1 93.31 532 ARG A C 1
ATOM 3960 O O . ARG A 1 532 ? 18.656 -13.203 -17.672 1 93.31 532 ARG A O 1
ATOM 3967 N N . SER A 1 533 ? 18.266 -15.359 -18.078 1 96.19 533 SER A N 1
ATOM 3968 C CA . SER A 1 533 ? 17.391 -15.023 -19.188 1 96.19 533 SER A CA 1
ATOM 3969 C C . SER A 1 533 ? 15.93 -15.07 -18.766 1 96.19 533 SER A C 1
ATOM 3971 O O . SER A 1 533 ? 15.078 -14.43 -19.391 1 96.19 533 SER A O 1
ATOM 3973 N N . LEU A 1 534 ? 15.664 -15.852 -17.734 1 98.19 534 LEU A N 1
ATOM 3974 C CA . LEU A 1 534 ? 14.25 -16.141 -17.516 1 98.19 534 LEU A CA 1
ATOM 3975 C C . LEU A 1 534 ? 13.773 -15.57 -16.188 1 98.19 534 LEU A C 1
ATOM 3977 O O . LEU A 1 534 ? 12.57 -15.391 -15.977 1 98.19 534 LEU A O 1
ATOM 3981 N N . LEU A 1 535 ? 14.664 -15.312 -15.266 1 97.31 535 LEU A N 1
ATOM 3982 C CA . LEU A 1 535 ? 14.273 -14.867 -13.93 1 97.31 535 LEU A CA 1
ATOM 3983 C C . LEU A 1 535 ? 13.727 -13.445 -13.961 1 97.31 535 LEU A C 1
ATOM 3985 O O . LEU A 1 535 ? 14.32 -12.562 -14.586 1 97.31 535 LEU A O 1
ATOM 3989 N N . THR A 1 536 ? 12.555 -13.172 -13.391 1 96.94 536 THR A N 1
ATOM 3990 C CA . THR A 1 536 ? 11.938 -11.875 -13.164 1 96.94 536 THR A CA 1
ATOM 3991 C C . THR A 1 536 ? 11.664 -11.664 -11.68 1 96.94 536 THR A C 1
ATOM 3993 O O . THR A 1 536 ? 11.828 -12.578 -10.875 1 96.94 536 THR A O 1
ATOM 3996 N N . PRO A 1 537 ? 11.172 -10.5 -11.305 1 95.94 537 PRO A N 1
ATOM 3997 C CA . PRO A 1 537 ? 10.859 -10.25 -9.898 1 95.94 537 PRO A CA 1
ATOM 3998 C C . PRO A 1 537 ? 9.75 -11.164 -9.367 1 95.94 537 PRO A C 1
ATOM 4000 O O . PRO A 1 537 ? 9.672 -11.406 -8.156 1 95.94 537 PRO A O 1
ATOM 4003 N N . LEU A 1 538 ? 8.961 -11.719 -10.273 1 97.62 538 LEU A N 1
ATOM 4004 C CA . LEU A 1 538 ? 7.762 -12.398 -9.789 1 97.62 538 LEU A CA 1
ATOM 4005 C C . LEU A 1 538 ? 7.715 -13.836 -10.305 1 97.62 538 LEU A C 1
ATOM 4007 O O . LEU A 1 538 ? 6.656 -14.469 -10.281 1 97.62 538 LEU A O 1
ATOM 4011 N N . GLY A 1 539 ? 8.797 -14.312 -10.773 1 97.44 539 GLY A N 1
ATOM 4012 C CA . GLY A 1 539 ? 8.852 -15.68 -11.281 1 97.44 539 GLY A CA 1
ATOM 4013 C C . GLY A 1 539 ? 9.711 -15.812 -12.531 1 97.44 539 GLY A C 1
ATOM 4014 O O . GLY A 1 539 ? 10.586 -14.992 -12.773 1 97.44 539 GLY A O 1
ATOM 4015 N N . LEU A 1 540 ? 9.492 -16.891 -13.289 1 98.62 540 LEU A N 1
ATOM 4016 C CA . LEU A 1 540 ? 10.328 -17.141 -14.461 1 98.62 540 LEU A CA 1
ATOM 4017 C C . LEU A 1 540 ? 9.508 -17.078 -15.742 1 98.62 540 LEU A C 1
ATOM 4019 O O . LEU A 1 540 ? 8.391 -17.609 -15.789 1 98.62 540 LEU A O 1
ATOM 4023 N N . ARG A 1 541 ? 10.109 -16.453 -16.75 1 98.75 541 ARG A N 1
ATOM 4024 C CA . ARG A 1 541 ? 9.523 -16.5 -18.078 1 98.75 541 ARG A CA 1
ATOM 4025 C C . ARG A 1 541 ? 9.461 -17.938 -18.594 1 98.75 541 ARG A C 1
ATOM 4027 O O . ARG A 1 541 ? 10.336 -18.75 -18.297 1 98.75 541 ARG A O 1
ATOM 4034 N N . THR A 1 542 ? 8.469 -18.172 -19.422 1 98.56 542 THR A N 1
ATOM 4035 C CA . THR A 1 542 ? 8.328 -19.516 -19.969 1 98.56 542 THR A CA 1
ATOM 4036 C C . THR A 1 542 ? 9.156 -19.672 -21.234 1 98.56 542 THR A C 1
ATOM 4038 O O . THR A 1 542 ? 9.352 -20.781 -21.734 1 98.56 542 THR A O 1
ATOM 4041 N N . LEU A 1 543 ? 9.594 -18.609 -21.766 1 98.38 543 LEU A N 1
ATOM 4042 C CA . LEU A 1 543 ? 10.461 -18.562 -22.938 1 98.38 543 LEU A CA 1
ATOM 4043 C C . LEU A 1 543 ? 11.414 -17.375 -22.875 1 98.38 543 LEU A C 1
ATOM 4045 O O . LEU A 1 543 ? 11.016 -16.281 -22.484 1 98.38 543 LEU A O 1
ATOM 4049 N N . ALA A 1 544 ? 12.68 -17.641 -23.234 1 97.94 544 ALA A N 1
ATOM 4050 C CA . ALA A 1 544 ? 13.656 -16.562 -23.219 1 97.94 544 ALA A CA 1
ATOM 4051 C C . ALA A 1 544 ? 13.312 -15.492 -24.25 1 97.94 544 ALA A C 1
ATOM 4053 O O . ALA A 1 544 ? 12.875 -15.82 -25.359 1 97.94 544 ALA A O 1
ATOM 4054 N N . PRO A 1 545 ? 13.562 -14.227 -23.953 1 96.81 545 PRO A N 1
ATOM 4055 C CA . PRO A 1 545 ? 13.203 -13.133 -24.844 1 96.81 545 PRO A CA 1
ATOM 4056 C C . PRO A 1 545 ? 13.922 -13.211 -26.188 1 96.81 545 PRO A C 1
ATOM 4058 O O . PRO A 1 545 ? 13.43 -12.68 -27.188 1 96.81 545 PRO A O 1
ATOM 4061 N N . THR A 1 546 ? 15.039 -13.875 -26.297 1 94.88 546 THR A N 1
ATOM 4062 C CA . THR A 1 546 ? 15.82 -13.945 -27.516 1 94.88 546 THR A CA 1
ATOM 4063 C C . THR A 1 546 ? 15.32 -15.07 -28.422 1 94.88 546 THR A C 1
ATOM 4065 O O . THR A 1 546 ? 15.75 -15.195 -29.562 1 94.88 546 THR A O 1
ATOM 4068 N N . GLU A 1 547 ? 14.445 -15.898 -27.906 1 95.31 547 GLU A N 1
ATOM 4069 C CA . GLU A 1 547 ? 13.945 -17.047 -28.656 1 95.31 547 GLU A CA 1
ATOM 4070 C C . GLU A 1 547 ? 12.828 -16.625 -29.609 1 95.31 547 GLU A C 1
ATOM 4072 O O . GLU A 1 547 ? 12.07 -15.703 -29.328 1 95.31 547 GLU A O 1
ATOM 4077 N N . TYR A 1 548 ? 12.766 -17.281 -30.719 1 93.38 548 TYR A N 1
ATOM 4078 C CA . TYR A 1 548 ? 11.664 -17.078 -31.641 1 93.38 548 TYR A CA 1
ATOM 4079 C C . TYR A 1 548 ? 10.328 -17.406 -31 1 93.38 548 TYR A C 1
ATOM 4081 O O . TYR A 1 548 ? 10.203 -18.438 -30.312 1 93.38 548 TYR A O 1
ATOM 4089 N N . GLY A 1 549 ? 9.359 -16.531 -31.172 1 94.25 549 GLY A N 1
ATOM 4090 C CA . GLY A 1 549 ? 8.023 -16.781 -30.641 1 94.25 549 GLY A CA 1
ATOM 4091 C C . GLY A 1 549 ? 7.789 -16.141 -29.281 1 94.25 549 GLY A C 1
ATOM 4092 O O . GLY A 1 549 ? 6.684 -16.203 -28.75 1 94.25 549 GLY A O 1
ATOM 4093 N N . TYR A 1 550 ? 8.773 -15.461 -28.828 1 97.38 550 TYR A N 1
ATOM 4094 C CA . TYR A 1 550 ? 8.641 -14.82 -27.531 1 97.38 550 TYR A CA 1
ATOM 4095 C C . TYR A 1 550 ? 7.52 -13.789 -27.547 1 97.38 550 TYR A C 1
ATOM 4097 O O . TYR A 1 550 ? 7.449 -12.953 -28.438 1 97.38 550 TYR A O 1
ATOM 4105 N N . GLN A 1 551 ? 6.656 -13.906 -26.562 1 97.56 551 GLN A N 1
ATOM 4106 C CA . GLN A 1 551 ? 5.594 -12.945 -26.281 1 97.56 551 GLN A CA 1
ATOM 4107 C C . GLN A 1 551 ? 5.617 -12.508 -24.828 1 97.56 551 GLN A C 1
ATOM 4109 O O . GLN A 1 551 ? 5.133 -13.227 -23.953 1 97.56 551 GLN A O 1
ATOM 4114 N N . GLY A 1 552 ? 5.949 -11.258 -24.625 1 97.5 552 GLY A N 1
ATOM 4115 C CA . GLY A 1 552 ? 6.219 -10.805 -23.266 1 97.5 552 GLY A CA 1
ATOM 4116 C C . GLY A 1 552 ? 5 -10.227 -22.578 1 97.5 552 GLY A C 1
ATOM 4117 O O . GLY A 1 552 ? 5.062 -9.836 -21.406 1 97.5 552 GLY A O 1
ATOM 4118 N N . ARG A 1 553 ? 3.869 -10.172 -23.281 1 97.56 553 ARG A N 1
ATOM 4119 C CA . ARG A 1 553 ? 2.639 -9.617 -22.734 1 97.56 553 ARG A CA 1
ATOM 4120 C C . ARG A 1 553 ? 1.506 -10.633 -22.766 1 97.56 553 ARG A C 1
ATOM 4122 O O . ARG A 1 553 ? 1.178 -11.164 -23.844 1 97.56 553 ARG A O 1
ATOM 4129 N N . HIS A 1 554 ? 0.986 -10.914 -21.641 1 97.62 554 HIS A N 1
ATOM 4130 C CA . HIS A 1 554 ? -0.173 -11.789 -21.531 1 97.62 554 HIS A CA 1
ATOM 4131 C C . HIS A 1 554 ? -1.461 -10.992 -21.375 1 97.62 554 HIS A C 1
ATOM 4133 O O . HIS A 1 554 ? -2 -10.883 -20.266 1 97.62 554 HIS A O 1
ATOM 4139 N N . ALA A 1 555 ? -2.002 -10.539 -22.484 1 95.81 555 ALA A N 1
ATOM 4140 C CA . ALA A 1 555 ? -3.176 -9.672 -22.484 1 95.81 555 ALA A CA 1
ATOM 4141 C C . ALA A 1 555 ? -3.875 -9.711 -23.844 1 95.81 555 ALA A C 1
ATOM 4143 O O . ALA A 1 555 ? -3.365 -10.305 -24.797 1 95.81 555 ALA A O 1
ATOM 4144 N N . GLY A 1 556 ? -5.09 -9.172 -23.859 1 95.62 556 GLY A N 1
ATOM 4145 C CA . GLY A 1 556 ? -5.82 -9.031 -25.109 1 95.62 556 GLY A CA 1
ATOM 4146 C C . GLY A 1 556 ? -6.754 -10.195 -25.391 1 95.62 556 GLY A C 1
ATOM 4147 O O . GLY A 1 556 ? -6.852 -11.125 -24.578 1 95.62 556 GLY A O 1
ATOM 4148 N N . PRO A 1 557 ? -7.426 -10.141 -26.484 1 96.12 557 PRO A N 1
ATOM 4149 C CA . PRO A 1 557 ? -8.367 -11.203 -26.844 1 96.12 557 PRO A CA 1
ATOM 4150 C C . PRO A 1 557 ? -7.664 -12.469 -27.328 1 96.12 557 PRO A C 1
ATOM 4152 O O . PRO A 1 557 ? -6.5 -12.414 -27.734 1 96.12 557 PRO A O 1
ATOM 4155 N N . GLU A 1 558 ? -8.422 -13.57 -27.188 1 92.75 558 GLU A N 1
ATOM 4156 C CA . GLU A 1 558 ? -7.91 -14.789 -27.812 1 92.75 558 GLU A CA 1
ATOM 4157 C C . GLU A 1 558 ? -7.812 -14.617 -29.328 1 92.75 558 GLU A C 1
ATOM 4159 O O . GLU A 1 558 ? -8.648 -13.938 -29.938 1 92.75 558 GLU A O 1
ATOM 4164 N N . PRO A 1 559 ? -6.848 -15.117 -29.953 1 94.25 559 PRO A N 1
ATOM 4165 C CA . PRO A 1 559 ? -5.938 -16.109 -29.359 1 94.25 559 PRO A CA 1
ATOM 4166 C C . PRO A 1 559 ? -4.66 -15.469 -28.828 1 94.25 559 PRO A C 1
ATOM 4168 O O . PRO A 1 559 ? -3.756 -16.188 -28.375 1 94.25 559 PRO A O 1
ATOM 4171 N N . VAL A 1 560 ? -4.57 -14.164 -28.875 1 94.5 560 VAL A N 1
ATOM 4172 C CA . VAL A 1 560 ? -3.346 -13.453 -28.516 1 94.5 560 VAL A CA 1
ATOM 4173 C C . VAL A 1 560 ? -2.914 -13.844 -27.109 1 94.5 560 VAL A C 1
ATOM 4175 O O . VAL A 1 560 ? -1.753 -14.188 -26.875 1 94.5 560 VAL A O 1
ATOM 4178 N N . ARG A 1 561 ? -3.754 -13.797 -26.203 1 95.31 561 ARG A N 1
ATOM 4179 C CA . ARG A 1 561 ? -3.469 -14.102 -24.797 1 95.31 561 ARG A CA 1
ATOM 4180 C C . ARG A 1 561 ? -3.062 -15.562 -24.625 1 95.31 561 ARG A C 1
ATOM 4182 O O . ARG A 1 561 ? -2.098 -15.867 -23.922 1 95.31 561 ARG A O 1
ATOM 4189 N N . ALA A 1 562 ? -3.783 -16.422 -25.281 1 94.5 562 ALA A N 1
ATOM 4190 C CA . ALA A 1 562 ? -3.467 -17.844 -25.219 1 94.5 562 ALA A CA 1
ATOM 4191 C C . ALA A 1 562 ? -2.082 -18.125 -25.797 1 94.5 562 ALA A C 1
ATOM 4193 O O . ALA A 1 562 ? -1.336 -18.938 -25.266 1 94.5 562 ALA A O 1
ATOM 4194 N N . GLU A 1 563 ? -1.769 -17.484 -26.844 1 95.75 563 GLU A N 1
ATOM 4195 C CA . GLU A 1 563 ? -0.5 -17.688 -27.531 1 95.75 563 GLU A CA 1
ATOM 4196 C C . GLU A 1 563 ? 0.674 -17.188 -26.703 1 95.75 563 GLU A C 1
ATOM 4198 O O . GLU A 1 563 ? 1.803 -17.656 -26.859 1 95.75 563 GLU A O 1
ATOM 4203 N N . ALA A 1 564 ? 0.393 -16.328 -25.797 1 97.31 564 ALA A N 1
ATOM 4204 C CA . ALA A 1 564 ? 1.446 -15.773 -24.953 1 97.31 564 ALA A CA 1
ATOM 4205 C C . ALA A 1 564 ? 1.624 -16.609 -23.672 1 97.31 564 ALA A C 1
ATOM 4207 O O . ALA A 1 564 ? 2.67 -16.547 -23.031 1 97.31 564 ALA A O 1
ATOM 4208 N N . TYR A 1 565 ? 0.724 -17.391 -23.359 1 97.5 565 TYR A N 1
ATOM 4209 C CA . TYR A 1 565 ? 0.557 -18.016 -22.062 1 97.5 565 TYR A CA 1
ATOM 4210 C C . TYR A 1 565 ? 1.809 -18.797 -21.672 1 97.5 565 TYR A C 1
ATOM 4212 O O . TYR A 1 565 ? 2.244 -18.734 -20.516 1 97.5 565 TYR A O 1
ATOM 4220 N N . HIS A 1 566 ? 2.439 -19.516 -22.531 1 97.5 566 HIS A N 1
ATOM 4221 C CA . HIS A 1 566 ? 3.668 -20.266 -22.281 1 97.5 566 HIS A CA 1
ATOM 4222 C C . HIS A 1 566 ? 4.773 -19.828 -23.25 1 97.5 566 HIS A C 1
ATOM 4224 O O . HIS A 1 566 ? 5.691 -20.609 -23.531 1 97.5 566 HIS A O 1
ATOM 4230 N N . GLN A 1 567 ? 4.688 -18.672 -23.828 1 97.56 567 GLN A N 1
ATOM 4231 C CA . GLN A 1 567 ? 5.656 -18.188 -24.812 1 97.56 567 GLN A CA 1
ATOM 4232 C C . GLN A 1 567 ? 6.324 -16.891 -24.328 1 97.56 567 GLN A C 1
ATOM 4234 O O . GLN A 1 567 ? 6.652 -16.016 -25.141 1 97.56 567 GLN A O 1
ATOM 4239 N N . GLY A 1 568 ? 6.441 -16.812 -23.047 1 98.19 568 GLY A N 1
ATOM 4240 C CA . GLY A 1 568 ? 7.125 -15.641 -22.516 1 98.19 568 GLY A CA 1
ATOM 4241 C C . GLY A 1 568 ? 6.535 -15.156 -21.203 1 98.19 568 GLY A C 1
ATOM 4242 O O . GLY A 1 568 ? 7.227 -14.531 -20.406 1 98.19 568 GLY A O 1
ATOM 4243 N N . THR A 1 569 ? 5.285 -15.43 -20.953 1 98.56 569 THR A N 1
ATOM 4244 C CA . THR A 1 569 ? 4.641 -15.109 -19.688 1 98.56 569 THR A CA 1
ATOM 4245 C C . THR A 1 569 ? 5.43 -15.688 -18.516 1 98.56 569 THR A C 1
ATOM 4247 O O . THR A 1 569 ? 5.938 -16.812 -18.594 1 98.56 569 THR A O 1
ATOM 4250 N N . ALA A 1 570 ? 5.609 -14.852 -17.469 1 98.62 570 ALA A N 1
ATOM 4251 C CA . ALA A 1 570 ? 6.301 -15.344 -16.281 1 98.62 570 ALA A CA 1
ATOM 4252 C C . ALA A 1 570 ? 5.328 -16.016 -15.32 1 98.62 570 ALA A C 1
ATOM 4254 O O . ALA A 1 570 ? 4.227 -15.516 -15.086 1 98.62 570 ALA A O 1
ATOM 4255 N N . TRP A 1 571 ? 5.75 -17.156 -14.82 1 98.75 571 TRP A N 1
ATOM 4256 C CA . TRP A 1 571 ? 4.941 -17.922 -13.883 1 98.75 571 TRP A CA 1
ATOM 4257 C C . TRP A 1 571 ? 5.559 -17.906 -12.492 1 98.75 571 TRP A C 1
ATOM 4259 O O . TRP A 1 571 ? 6.652 -18.438 -12.281 1 98.75 571 TRP A O 1
ATOM 4269 N N . PRO A 1 572 ? 4.871 -17.422 -11.477 1 98.69 572 PRO A N 1
ATOM 4270 C CA . PRO A 1 572 ? 5.418 -17.312 -10.125 1 98.69 572 PRO A CA 1
ATOM 4271 C C . PRO A 1 572 ? 5.719 -18.672 -9.492 1 98.69 572 PRO A C 1
ATOM 4273 O O . PRO A 1 572 ? 6.695 -18.797 -8.75 1 98.69 572 PRO A O 1
ATOM 4276 N N . TRP A 1 573 ? 4.965 -19.703 -9.758 1 98.56 573 TRP A N 1
ATOM 4277 C CA . TRP A 1 573 ? 5.16 -20.984 -9.07 1 98.56 573 TRP A CA 1
ATOM 4278 C C . TRP A 1 573 ? 6.523 -21.578 -9.406 1 98.56 573 TRP A C 1
ATOM 4280 O O . TRP A 1 573 ? 7.082 -22.344 -8.625 1 98.56 573 TRP A O 1
ATOM 4290 N N . LEU A 1 574 ? 7.152 -21.172 -10.508 1 98.62 574 LEU A N 1
ATOM 4291 C CA . LEU A 1 574 ? 8.43 -21.734 -10.945 1 98.62 574 LEU A CA 1
ATOM 4292 C C . LEU A 1 574 ? 9.555 -21.266 -10.023 1 98.62 574 LEU A C 1
ATOM 4294 O O . LEU A 1 574 ? 10.664 -21.812 -10.078 1 98.62 574 LEU A O 1
ATOM 4298 N N . ILE A 1 575 ? 9.273 -20.328 -9.148 1 98.19 575 ILE A N 1
ATOM 4299 C CA . ILE A 1 575 ? 10.289 -19.812 -8.242 1 98.19 575 ILE A CA 1
ATOM 4300 C C . ILE A 1 575 ? 10.75 -20.938 -7.309 1 98.19 575 ILE A C 1
ATOM 4302 O O . ILE A 1 575 ? 11.922 -20.984 -6.914 1 98.19 575 ILE A O 1
ATOM 4306 N N . GLY A 1 576 ? 9.836 -21.859 -6.906 1 98.19 576 GLY A N 1
ATOM 4307 C CA . GLY A 1 576 ? 10.219 -22.984 -6.074 1 98.19 576 GLY A CA 1
ATOM 4308 C C . GLY A 1 576 ? 11.203 -23.922 -6.75 1 98.19 576 GLY A C 1
ATOM 4309 O O . GLY A 1 576 ? 12.203 -24.312 -6.148 1 98.19 576 GLY A O 1
ATOM 4310 N N . VAL A 1 577 ? 10.945 -24.219 -8 1 98.12 577 VAL A N 1
ATOM 4311 C CA . VAL A 1 577 ? 11.82 -25.078 -8.789 1 98.12 577 VAL A CA 1
ATOM 4312 C C . VAL A 1 577 ? 13.18 -24.406 -8.969 1 98.12 577 VAL A C 1
ATOM 4314 O O . VAL A 1 577 ? 14.219 -25.062 -8.859 1 98.12 577 VAL A O 1
ATOM 4317 N N . TYR A 1 578 ? 13.109 -23.141 -9.219 1 98.12 578 TYR A N 1
ATOM 4318 C CA . TYR A 1 578 ? 14.328 -22.375 -9.406 1 98.12 578 TYR A CA 1
ATOM 4319 C C . TYR A 1 578 ? 15.195 -22.391 -8.156 1 98.12 578 TYR A C 1
ATOM 4321 O O . TYR A 1 578 ? 16.406 -22.625 -8.234 1 98.12 578 TYR A O 1
ATOM 4329 N N . VAL A 1 579 ? 14.609 -22.172 -6.984 1 97.56 579 VAL A N 1
ATOM 4330 C CA . VAL A 1 579 ? 15.328 -22.188 -5.715 1 97.56 579 VAL A CA 1
ATOM 4331 C C . VAL A 1 579 ? 15.984 -23.547 -5.496 1 97.56 579 VAL A C 1
ATOM 4333 O O . VAL A 1 579 ? 17.156 -23.625 -5.145 1 97.56 579 VAL A O 1
ATOM 4336 N N . ASP A 1 580 ? 15.289 -24.594 -5.73 1 97.44 580 ASP A N 1
ATOM 4337 C CA . ASP A 1 580 ? 15.82 -25.953 -5.562 1 97.44 580 ASP A CA 1
ATOM 4338 C C . ASP A 1 580 ? 17 -26.188 -6.508 1 97.44 580 ASP A C 1
ATOM 4340 O O . ASP A 1 580 ? 18 -26.781 -6.109 1 97.44 580 ASP A O 1
ATOM 4344 N N . ALA A 1 581 ? 16.812 -25.766 -7.75 1 97.81 581 ALA A N 1
ATOM 4345 C CA . ALA A 1 581 ? 17.875 -25.953 -8.734 1 97.81 581 ALA A CA 1
ATOM 4346 C C . ALA A 1 581 ? 19.125 -25.172 -8.336 1 97.81 581 ALA A C 1
ATOM 4348 O O . ALA A 1 581 ? 20.234 -25.688 -8.438 1 97.81 581 ALA A O 1
ATOM 4349 N N . CYS A 1 582 ? 18.922 -23.906 -7.941 1 96.25 582 CYS A N 1
ATOM 4350 C CA . CYS A 1 582 ? 20.047 -23.094 -7.496 1 96.25 582 CYS A CA 1
ATOM 4351 C C . CYS A 1 582 ? 20.781 -23.766 -6.344 1 96.25 582 CYS A C 1
ATOM 4353 O O . CYS A 1 582 ? 22.016 -23.828 -6.344 1 96.25 582 CYS A O 1
ATOM 4355 N N . ARG A 1 583 ? 20.078 -24.25 -5.391 1 95.31 583 ARG A N 1
ATOM 4356 C CA . ARG A 1 583 ? 20.688 -24.922 -4.25 1 95.31 583 ARG A CA 1
ATOM 4357 C C . ARG A 1 583 ? 21.438 -26.172 -4.688 1 95.31 583 ARG A C 1
ATOM 4359 O O . ARG A 1 583 ? 22.531 -26.453 -4.184 1 95.31 583 ARG A O 1
ATOM 4366 N N . ALA A 1 584 ? 20.906 -26.875 -5.625 1 96.25 584 ALA A N 1
ATOM 4367 C CA . ALA A 1 584 ? 21.5 -28.125 -6.105 1 96.25 584 ALA A CA 1
ATOM 4368 C C . ALA A 1 584 ? 22.859 -27.844 -6.77 1 96.25 584 ALA A C 1
ATOM 4370 O O . ALA A 1 584 ? 23.766 -28.672 -6.684 1 96.25 584 ALA A O 1
ATOM 4371 N N . VAL A 1 585 ? 22.953 -26.719 -7.406 1 95.5 585 VAL A N 1
ATOM 4372 C CA . VAL A 1 585 ? 24.172 -26.484 -8.164 1 95.5 585 VAL A CA 1
ATOM 4373 C C . VAL A 1 585 ? 25.047 -25.484 -7.418 1 95.5 585 VAL A C 1
ATOM 4375 O O . VAL A 1 585 ? 26.078 -25.047 -7.938 1 95.5 585 VAL A O 1
ATOM 4378 N N . GLY A 1 586 ? 24.656 -25 -6.266 1 91.88 586 GLY A N 1
ATOM 4379 C CA . GLY A 1 586 ? 25.469 -24.141 -5.418 1 91.88 586 GLY A CA 1
ATOM 4380 C C . GLY A 1 586 ? 25.406 -22.688 -5.828 1 91.88 586 GLY A C 1
ATOM 4381 O O . GLY A 1 586 ? 26.359 -21.938 -5.629 1 91.88 586 GLY A O 1
ATOM 4382 N N . GLN A 1 587 ? 24.359 -22.344 -6.535 1 90.88 587 GLN A N 1
ATOM 4383 C CA . GLN A 1 587 ? 24.156 -20.938 -6.875 1 90.88 587 GLN A CA 1
ATOM 4384 C C . GLN A 1 587 ? 23.516 -20.172 -5.723 1 90.88 587 GLN A C 1
ATOM 4386 O O . GLN A 1 587 ? 22.719 -20.734 -4.973 1 90.88 587 GLN A O 1
ATOM 4391 N N . PRO A 1 588 ? 23.875 -18.891 -5.637 1 86.38 588 PRO A N 1
ATOM 4392 C CA . PRO A 1 588 ? 23.312 -18.094 -4.539 1 86.38 588 PRO A CA 1
ATOM 4393 C C . PRO A 1 588 ? 21.797 -17.875 -4.691 1 86.38 588 PRO A C 1
ATOM 4395 O O . PRO A 1 588 ? 21.312 -17.719 -5.809 1 86.38 588 PRO A O 1
ATOM 4398 N N . THR A 1 589 ? 21.141 -17.844 -3.527 1 90.31 589 THR A N 1
ATOM 4399 C CA . THR A 1 589 ? 19.703 -17.609 -3.498 1 90.31 589 THR A CA 1
ATOM 4400 C C . THR A 1 589 ? 19.375 -16.375 -2.654 1 90.31 589 THR A C 1
ATOM 4402 O O . THR A 1 589 ? 18.203 -16.141 -2.336 1 90.31 589 THR A O 1
ATOM 4405 N N . THR A 1 590 ? 20.328 -15.594 -2.316 1 82.38 590 THR A N 1
ATOM 4406 C CA . THR A 1 590 ? 20.141 -14.438 -1.444 1 82.38 590 THR A CA 1
ATOM 4407 C C . THR A 1 590 ? 19.266 -13.391 -2.121 1 82.38 590 THR A C 1
ATOM 4409 O O . THR A 1 590 ? 19.5 -13.016 -3.271 1 82.38 590 THR A O 1
ATOM 4412 N N . GLY A 1 591 ? 18.281 -12.945 -1.396 1 79.38 591 GLY A N 1
ATOM 4413 C CA . GLY A 1 591 ? 17.453 -11.844 -1.855 1 79.38 591 GLY A CA 1
ATOM 4414 C C . GLY A 1 591 ? 16.391 -12.273 -2.846 1 79.38 591 GLY A C 1
ATOM 4415 O O . GLY A 1 591 ? 15.703 -11.438 -3.436 1 79.38 591 GLY A O 1
ATOM 4416 N N . LEU A 1 592 ? 16.375 -13.594 -2.842 1 90.88 592 LEU A N 1
ATOM 4417 C CA . LEU A 1 592 ? 15.328 -14.102 -3.73 1 90.88 592 LEU A CA 1
ATOM 4418 C C . LEU A 1 592 ? 13.945 -13.938 -3.098 1 90.88 592 LEU A C 1
ATOM 4420 O O . LEU A 1 592 ? 13.836 -13.578 -1.922 1 90.88 592 LEU A O 1
ATOM 4424 N N . LEU A 1 593 ? 12.969 -13.773 -3.518 1 95.81 593 LEU A N 1
ATOM 4425 C CA . LEU A 1 593 ? 11.555 -13.898 -3.174 1 95.81 593 LEU A CA 1
ATOM 4426 C C . LEU A 1 593 ? 10.969 -12.547 -2.771 1 95.81 593 LEU A C 1
ATOM 4428 O O . LEU A 1 593 ? 9.773 -12.438 -2.514 1 95.81 593 LEU A O 1
ATOM 4432 N N . ARG A 1 594 ? 11.844 -11.484 -2.648 1 95.25 594 ARG A N 1
ATOM 4433 C CA . ARG A 1 594 ? 11.406 -10.188 -2.133 1 95.25 594 ARG A CA 1
ATOM 4434 C C . ARG A 1 594 ? 10.305 -9.594 -3.008 1 95.25 594 ARG A C 1
ATOM 4436 O O . ARG A 1 594 ? 9.375 -8.977 -2.502 1 95.25 594 ARG A O 1
ATOM 4443 N N . GLY A 1 595 ? 10.484 -9.742 -4.301 1 96 595 GLY A N 1
ATOM 4444 C CA . GLY A 1 595 ? 9.445 -9.273 -5.207 1 96 595 GLY A CA 1
ATOM 4445 C C . GLY A 1 595 ? 8.102 -9.945 -4.969 1 96 595 GLY A C 1
ATOM 4446 O O . GLY A 1 595 ? 7.066 -9.273 -4.953 1 96 595 GLY A O 1
ATOM 4447 N N . LEU A 1 596 ? 8.156 -11.195 -4.727 1 97.44 596 LEU A N 1
ATOM 4448 C CA . LEU A 1 596 ? 6.934 -11.953 -4.492 1 97.44 596 LEU A CA 1
ATOM 4449 C C . LEU A 1 596 ? 6.324 -11.602 -3.143 1 97.44 596 LEU A C 1
ATOM 4451 O O . LEU A 1 596 ? 5.098 -11.539 -3.006 1 97.44 596 LEU A O 1
ATOM 4455 N N . GLU A 1 597 ? 7.176 -11.438 -2.166 1 96.81 597 GLU A N 1
ATOM 4456 C CA . GLU A 1 597 ? 6.668 -11.031 -0.86 1 96.81 597 GLU A CA 1
ATOM 4457 C C . GLU A 1 597 ? 5.953 -9.68 -0.942 1 96.81 597 GLU A C 1
ATOM 4459 O O . GLU A 1 597 ? 4.883 -9.5 -0.356 1 96.81 597 GLU A O 1
ATOM 4464 N N . ALA A 1 598 ? 6.492 -8.797 -1.685 1 95.94 598 ALA A N 1
ATOM 4465 C CA . ALA A 1 598 ? 5.871 -7.484 -1.854 1 95.94 598 ALA A CA 1
ATOM 4466 C C . ALA A 1 598 ? 4.59 -7.59 -2.676 1 95.94 598 ALA A C 1
ATOM 4468 O O . ALA A 1 598 ? 3.654 -6.809 -2.48 1 95.94 598 ALA A O 1
ATOM 4469 N N . HIS A 1 599 ? 4.5 -8.539 -3.562 1 96.88 599 HIS A N 1
ATOM 4470 C CA . HIS A 1 599 ? 3.357 -8.781 -4.434 1 96.88 599 HIS A CA 1
ATOM 4471 C C . HIS A 1 599 ? 2.111 -9.133 -3.627 1 96.88 599 HIS A C 1
ATOM 4473 O O . HIS A 1 599 ? 0.988 -8.961 -4.105 1 96.88 599 HIS A O 1
ATOM 4479 N N . LEU A 1 600 ? 2.256 -9.531 -2.357 1 97.56 600 LEU A N 1
ATOM 4480 C CA . LEU A 1 600 ? 1.135 -9.938 -1.519 1 97.56 600 LEU A CA 1
ATOM 4481 C C . LEU A 1 600 ? 0.178 -8.773 -1.282 1 97.56 600 LEU A C 1
ATOM 4483 O O . LEU A 1 600 ? -0.989 -8.984 -0.944 1 97.56 600 LEU A O 1
ATOM 4487 N N . SER A 1 601 ? 0.633 -7.566 -1.447 1 95.75 601 SER A N 1
ATOM 4488 C CA . SER A 1 601 ? -0.223 -6.398 -1.246 1 95.75 601 SER A CA 1
ATOM 4489 C C . SER A 1 601 ? -0.709 -5.836 -2.576 1 95.75 601 SER A C 1
ATOM 4491 O O . SER A 1 601 ? -1.401 -4.816 -2.605 1 95.75 601 SER A O 1
ATOM 4493 N N . GLU A 1 602 ? -0.264 -6.48 -3.652 1 95.25 602 GLU A N 1
ATOM 4494 C CA . GLU A 1 602 ? -0.591 -5.996 -4.988 1 95.25 602 GLU A CA 1
ATOM 4495 C C . GLU A 1 602 ? -1.489 -6.984 -5.73 1 95.25 602 GLU A C 1
ATOM 4497 O O . GLU A 1 602 ? -1.356 -8.195 -5.562 1 95.25 602 GLU A O 1
ATOM 4502 N N . HIS A 1 603 ? -2.461 -6.59 -6.445 1 95.75 603 HIS A N 1
ATOM 4503 C CA . HIS A 1 603 ? -3.363 -7.371 -7.285 1 95.75 603 HIS A CA 1
ATOM 4504 C C . HIS A 1 603 ? -4.27 -8.266 -6.438 1 95.75 603 HIS A C 1
ATOM 4506 O O . HIS A 1 603 ? -5.191 -7.773 -5.785 1 95.75 603 HIS A O 1
ATOM 4512 N N . GLY A 1 604 ? -3.992 -9.562 -6.285 1 98.19 604 GLY A N 1
ATOM 4513 C CA . GLY A 1 604 ? -4.699 -10.383 -5.309 1 98.19 604 GLY A CA 1
ATOM 4514 C C . GLY A 1 604 ? -4.152 -10.234 -3.902 1 98.19 604 GLY A C 1
ATOM 4515 O O . GLY A 1 604 ? -3.133 -10.836 -3.561 1 98.19 604 GLY A O 1
ATOM 4516 N N . VAL A 1 605 ? -4.883 -9.508 -3.086 1 98.19 605 VAL A N 1
ATOM 4517 C CA . VAL A 1 605 ? -4.367 -9.117 -1.778 1 98.19 605 VAL A CA 1
ATOM 4518 C C . VAL A 1 605 ? -4.238 -10.352 -0.883 1 98.19 605 VAL A C 1
ATOM 4520 O O . VAL A 1 605 ? -5.195 -11.102 -0.716 1 98.19 605 VAL A O 1
ATOM 4523 N N . GLY A 1 606 ? -3.029 -10.562 -0.338 1 98 606 GLY A N 1
ATOM 4524 C CA . GLY A 1 606 ? -2.762 -11.664 0.566 1 98 606 GLY A CA 1
ATOM 4525 C C . GLY A 1 606 ? -2.455 -12.961 -0.155 1 98 606 GLY A C 1
ATOM 4526 O O . GLY A 1 606 ? -2.357 -14.023 0.473 1 98 606 GLY A O 1
ATOM 4527 N N . SER A 1 607 ? -2.328 -12.898 -1.44 1 98.44 607 SER A N 1
ATOM 4528 C CA . SER A 1 607 ? -2.082 -14.094 -2.244 1 98.44 607 SER A CA 1
ATOM 4529 C C . SER A 1 607 ? -1.092 -13.805 -3.369 1 98.44 607 SER A C 1
ATOM 4531 O O . SER A 1 607 ? -0.396 -12.789 -3.346 1 98.44 607 SER A O 1
ATOM 4533 N N . VAL A 1 608 ? -0.869 -14.805 -4.258 1 98.69 608 VAL A N 1
ATOM 4534 C CA . VAL A 1 608 ? 0.065 -14.672 -5.371 1 98.69 608 VAL A CA 1
ATOM 4535 C C . VAL A 1 608 ? -0.647 -14.992 -6.684 1 98.69 608 VAL A C 1
ATOM 4537 O O . VAL A 1 608 ? -1.4 -15.969 -6.766 1 98.69 608 VAL A O 1
ATOM 4540 N N . SER A 1 609 ? -0.366 -14.203 -7.707 1 98.56 609 SER A N 1
ATOM 4541 C CA . SER A 1 609 ? -0.999 -14.32 -9.016 1 98.56 609 SER A CA 1
ATOM 4542 C C . SER A 1 609 ? -0.538 -15.578 -9.742 1 98.56 609 SER A C 1
ATOM 4544 O O . SER A 1 609 ? 0.55 -16.094 -9.477 1 98.56 609 SER A O 1
ATOM 4546 N N . GLU A 1 610 ? -1.352 -15.977 -10.648 1 98.62 610 GLU A N 1
ATOM 4547 C CA . GLU A 1 610 ? -1.036 -17.125 -11.484 1 98.62 610 GLU A CA 1
ATOM 4548 C C . GLU A 1 610 ? 0.144 -16.828 -12.406 1 98.62 610 GLU A C 1
ATOM 4550 O O . GLU A 1 610 ? 1.099 -17.609 -12.469 1 98.62 610 GLU A O 1
ATOM 4555 N N . VAL A 1 611 ? -0.026 -15.742 -13.109 1 98.5 611 VAL A N 1
ATOM 4556 C CA . VAL A 1 611 ? 1.001 -15.367 -14.07 1 98.5 611 VAL A CA 1
ATOM 4557 C C . VAL A 1 611 ? 1.188 -13.852 -14.062 1 98.5 611 VAL A C 1
ATOM 4559 O O . VAL A 1 611 ? 0.352 -13.117 -13.531 1 98.5 611 VAL A O 1
ATOM 4562 N N . VAL A 1 612 ? 2.293 -13.438 -14.594 1 98.19 612 VAL A N 1
ATOM 4563 C CA . VAL A 1 612 ? 2.594 -12.023 -14.828 1 98.19 612 VAL A CA 1
ATOM 4564 C C . VAL A 1 612 ? 3.24 -11.859 -16.203 1 98.19 612 VAL A C 1
ATOM 4566 O O . VAL A 1 612 ? 3.711 -12.828 -16.797 1 98.19 612 VAL A O 1
ATOM 4569 N N . ASP A 1 613 ? 3.234 -10.664 -16.734 1 97.81 613 ASP A N 1
ATOM 4570 C CA . ASP A 1 613 ? 3.939 -10.383 -17.984 1 97.81 613 ASP A CA 1
ATOM 4571 C C . ASP A 1 613 ? 5.418 -10.75 -17.875 1 97.81 613 ASP A C 1
ATOM 4573 O O . ASP A 1 613 ? 6.02 -10.602 -16.812 1 97.81 613 ASP A O 1
ATOM 4577 N N . GLY A 1 614 ? 5.938 -11.219 -19 1 97.94 614 GLY A N 1
ATOM 4578 C CA . GLY A 1 614 ? 7.371 -11.461 -19.047 1 97.94 614 GLY A CA 1
ATOM 4579 C C . GLY A 1 614 ? 8.188 -10.18 -19.125 1 97.94 614 GLY A C 1
ATOM 4580 O O . GLY A 1 614 ? 9.344 -10.148 -18.688 1 97.94 614 GLY A O 1
ATOM 4581 N N . ASP A 1 615 ? 7.562 -9.227 -19.656 1 96.19 615 ASP A N 1
ATOM 4582 C CA . ASP A 1 615 ? 8.227 -7.938 -19.781 1 96.19 615 ASP A CA 1
ATOM 4583 C C . ASP A 1 615 ? 7.836 -6.992 -18.656 1 96.19 615 ASP A C 1
ATOM 4585 O O . ASP A 1 615 ? 6.73 -7.086 -18.109 1 96.19 615 ASP A O 1
ATOM 4589 N N . ALA A 1 616 ? 8.734 -6.148 -18.25 1 91.69 616 ALA A N 1
ATOM 4590 C CA . ALA A 1 616 ? 8.422 -5.102 -17.266 1 91.69 616 ALA A CA 1
ATOM 4591 C C . ALA A 1 616 ? 7.242 -4.258 -17.734 1 91.69 616 ALA A C 1
ATOM 4593 O O . ALA A 1 616 ? 7.078 -4.008 -18.938 1 91.69 616 ALA A O 1
ATOM 4594 N N . PRO A 1 617 ? 6.371 -3.84 -16.906 1 91.25 617 PRO A N 1
ATOM 4595 C CA . PRO A 1 617 ? 6.496 -3.805 -15.4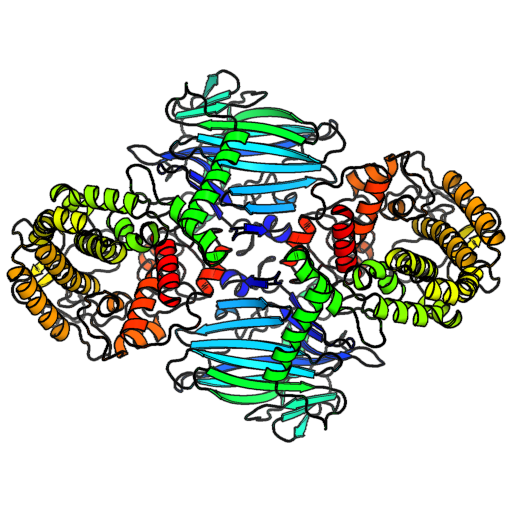53 1 91.25 617 PRO A CA 1
ATOM 4596 C C . PRO A 1 617 ? 5.961 -5.066 -14.781 1 91.25 617 PRO A C 1
ATOM 4598 O O . PRO A 1 617 ? 5.543 -5.027 -13.625 1 91.25 617 PRO A O 1
ATOM 4601 N N . TYR A 1 618 ? 5.898 -6.129 -15.555 1 95.75 618 TYR A N 1
ATOM 4602 C CA . TYR A 1 618 ? 5.488 -7.426 -15.023 1 95.75 618 TYR A CA 1
ATOM 4603 C C . TYR A 1 618 ? 4.07 -7.367 -14.469 1 95.75 618 TYR A C 1
ATOM 4605 O O . TYR A 1 618 ? 3.818 -7.789 -13.344 1 95.75 618 TYR A O 1
ATOM 4613 N N . LYS A 1 619 ? 3.17 -6.84 -15.227 1 95.38 619 LYS A N 1
ATOM 4614 C CA . LYS A 1 619 ? 1.771 -6.723 -14.828 1 95.38 619 LYS A CA 1
ATOM 4615 C C . LYS A 1 619 ? 1.163 -8.094 -14.547 1 95.38 619 LYS A C 1
ATOM 4617 O O . LYS A 1 619 ? 1.304 -9.016 -15.352 1 95.38 619 LYS A O 1
ATOM 4622 N N . ALA A 1 620 ? 0.516 -8.203 -13.406 1 96.56 620 ALA A N 1
ATOM 4623 C CA . ALA A 1 620 ? -0.146 -9.453 -13.062 1 96.56 620 ALA A CA 1
ATOM 4624 C C . ALA A 1 620 ? -1.36 -9.703 -13.953 1 96.56 620 ALA A C 1
ATOM 4626 O O . ALA A 1 620 ? -2.061 -8.758 -14.328 1 96.56 620 ALA A O 1
ATOM 4627 N N . SER A 1 621 ? -1.54 -10.898 -14.297 1 95.12 621 SER A N 1
ATOM 4628 C CA . SER A 1 621 ? -2.682 -11.352 -15.086 1 95.12 621 SER A CA 1
ATOM 4629 C C . SER A 1 621 ? -3.078 -12.773 -14.719 1 95.12 621 SER A C 1
ATOM 4631 O O . SER A 1 621 ? -2.557 -13.344 -13.758 1 95.12 621 SER A O 1
ATOM 4633 N N . GLY A 1 622 ? -4.016 -13.367 -15.398 1 95.75 622 GLY A N 1
ATOM 4634 C CA . GLY A 1 622 ? -4.523 -14.664 -14.992 1 95.75 622 GLY A CA 1
ATOM 4635 C C . GLY A 1 622 ? -5.309 -14.617 -13.695 1 95.75 622 GLY A C 1
ATOM 4636 O O . GLY A 1 622 ? -5.891 -13.586 -13.352 1 95.75 622 GLY A O 1
ATOM 4637 N N . CYS A 1 623 ? -5.348 -15.766 -12.969 1 97.12 623 CYS A N 1
ATOM 4638 C CA . CYS A 1 623 ? -6.012 -15.773 -11.664 1 97.12 623 CYS A CA 1
ATOM 4639 C C . CYS A 1 623 ? -5.238 -14.945 -10.648 1 97.12 623 CYS A C 1
ATOM 4641 O O . CYS A 1 623 ? -4.043 -15.164 -10.445 1 97.12 623 CYS A O 1
ATOM 4643 N N . PRO A 1 624 ? -5.941 -14.062 -10.047 1 98.19 624 PRO A N 1
ATOM 4644 C CA . PRO A 1 624 ? -5.258 -13.32 -8.992 1 98.19 624 PRO A CA 1
ATOM 4645 C C . PRO A 1 624 ? -4.809 -14.211 -7.836 1 98.19 624 PRO A C 1
ATOM 4647 O O . PRO A 1 624 ? -3.902 -13.836 -7.086 1 98.19 624 PRO A O 1
ATOM 4650 N N . PHE A 1 625 ? -5.438 -15.367 -7.699 1 98.81 625 PHE A N 1
ATOM 4651 C CA . PHE A 1 625 ? -5.168 -16.297 -6.613 1 98.81 625 PHE A CA 1
ATOM 4652 C C . PHE A 1 625 ? -4.816 -17.672 -7.156 1 98.81 625 PHE A C 1
ATOM 4654 O O . PHE A 1 625 ? -5.68 -18.391 -7.68 1 98.81 625 PHE A O 1
ATOM 4661 N N . SER A 1 626 ? -3.574 -18.047 -6.973 1 98.81 626 SER A N 1
ATOM 4662 C CA . SER A 1 626 ? -3.105 -19.281 -7.582 1 98.81 626 SER A CA 1
ATOM 4663 C C . SER A 1 626 ? -2.525 -20.234 -6.539 1 98.81 626 SER A C 1
ATOM 4665 O O . SER A 1 626 ? -1.594 -19.875 -5.816 1 98.81 626 SER A O 1
ATOM 4667 N N . ALA A 1 627 ? -3.016 -21.469 -6.52 1 98.88 627 ALA A N 1
ATOM 4668 C CA . ALA A 1 627 ? -2.582 -22.469 -5.547 1 98.88 627 ALA A CA 1
ATOM 4669 C C . ALA A 1 627 ? -1.101 -22.797 -5.715 1 98.88 627 ALA A C 1
ATOM 4671 O O . ALA A 1 627 ? -0.346 -22.797 -4.742 1 98.88 627 ALA A O 1
ATOM 4672 N N . LYS A 1 628 ? -0.681 -23.016 -6.957 1 98.69 628 LYS A N 1
ATOM 4673 C CA . LYS A 1 628 ? 0.709 -23.375 -7.215 1 98.69 628 LYS A CA 1
ATOM 4674 C C . LYS A 1 628 ? 1.657 -22.25 -6.809 1 98.69 628 LYS A C 1
ATOM 4676 O O . LYS A 1 628 ? 2.689 -22.5 -6.184 1 98.69 628 LYS A O 1
ATOM 4681 N N . SER A 1 629 ? 1.275 -21 -7.152 1 98.81 629 SER A N 1
ATOM 4682 C CA . SER A 1 629 ? 2.129 -19.859 -6.844 1 98.81 629 SER A CA 1
ATOM 4683 C C . SER A 1 629 ? 2.285 -19.688 -5.34 1 98.81 629 SER A C 1
ATOM 4685 O O . SER A 1 629 ? 3.396 -19.469 -4.844 1 98.81 629 SER A O 1
ATOM 4687 N N . VAL A 1 630 ? 1.197 -19.781 -4.621 1 98.88 630 VAL A N 1
ATOM 4688 C CA . VAL A 1 630 ? 1.226 -19.656 -3.166 1 98.88 630 VAL A CA 1
ATOM 4689 C C . VAL A 1 630 ? 2.045 -20.797 -2.568 1 98.88 630 VAL A C 1
ATOM 4691 O O . VAL A 1 630 ? 2.92 -20.562 -1.731 1 98.88 630 VAL A O 1
ATOM 4694 N N . ALA A 1 631 ? 1.807 -22 -3.008 1 98.94 631 ALA A N 1
ATOM 4695 C CA . ALA A 1 631 ? 2.465 -23.188 -2.479 1 98.94 631 ALA A CA 1
ATOM 4696 C C . ALA A 1 631 ? 3.979 -23.109 -2.66 1 98.94 631 ALA A C 1
ATOM 4698 O O . ALA A 1 631 ? 4.738 -23.422 -1.74 1 98.94 631 ALA A O 1
ATOM 4699 N N . GLU A 1 632 ? 4.367 -22.703 -3.857 1 98.75 632 GLU A N 1
ATOM 4700 C CA . GLU A 1 632 ? 5.797 -22.734 -4.164 1 98.75 632 GLU A CA 1
ATOM 4701 C C . GLU A 1 632 ? 6.52 -21.578 -3.484 1 98.75 632 GLU A C 1
ATOM 4703 O O . GLU A 1 632 ? 7.699 -21.688 -3.135 1 98.75 632 GLU A O 1
ATOM 4708 N N . LEU A 1 633 ? 5.828 -20.438 -3.271 1 98.69 633 LEU A N 1
ATOM 4709 C CA . LEU A 1 633 ? 6.434 -19.406 -2.441 1 98.69 633 LEU A CA 1
ATOM 4710 C C . LEU A 1 633 ? 6.637 -19.906 -1.014 1 98.69 633 LEU A C 1
ATOM 4712 O O . LEU A 1 633 ? 7.688 -19.656 -0.415 1 98.69 633 LEU A O 1
ATOM 4716 N N . ILE A 1 634 ? 5.625 -20.609 -0.453 1 98.69 634 ILE A N 1
ATOM 4717 C CA . ILE A 1 634 ? 5.727 -21.172 0.887 1 98.69 634 ILE A CA 1
ATOM 4718 C C . ILE A 1 634 ? 6.914 -22.125 0.951 1 98.69 634 ILE A C 1
ATOM 4720 O O . ILE A 1 634 ? 7.742 -22.047 1.856 1 98.69 634 ILE A O 1
ATOM 4724 N N . ARG A 1 635 ? 7.008 -22.984 -0.012 1 98 635 ARG A N 1
ATOM 4725 C CA . ARG A 1 635 ? 8.062 -23.984 -0.036 1 98 635 ARG A CA 1
ATOM 4726 C C . ARG A 1 635 ? 9.438 -23.344 -0.176 1 98 635 ARG A C 1
ATOM 4728 O O . ARG A 1 635 ? 10.391 -23.734 0.507 1 98 635 ARG A O 1
ATOM 4735 N N . ALA A 1 636 ? 9.523 -22.406 -1.091 1 98 636 ALA A N 1
ATOM 4736 C CA . ALA A 1 636 ? 10.789 -21.719 -1.317 1 98 636 ALA A CA 1
ATOM 4737 C C . ALA A 1 636 ? 11.258 -21 -0.053 1 98 636 ALA A C 1
ATOM 4739 O O . ALA A 1 636 ? 12.445 -21.047 0.289 1 98 636 ALA A O 1
ATOM 4740 N N . ARG A 1 637 ? 10.375 -20.344 0.623 1 97.25 637 ARG A N 1
ATOM 4741 C CA . ARG A 1 637 ? 10.727 -19.656 1.863 1 97.25 637 ARG A CA 1
ATOM 4742 C C . ARG A 1 637 ? 11.234 -20.641 2.91 1 97.25 637 ARG A C 1
ATOM 4744 O O . ARG A 1 637 ? 12.211 -20.375 3.604 1 97.25 637 ARG A O 1
ATOM 4751 N N . ALA A 1 638 ? 10.562 -21.734 3.033 1 96.38 638 ALA A N 1
ATOM 4752 C CA . ALA A 1 638 ? 10.984 -22.766 3.979 1 96.38 638 ALA A CA 1
ATOM 4753 C C . ALA A 1 638 ? 12.367 -23.297 3.627 1 96.38 638 ALA A C 1
ATOM 4755 O O . ALA A 1 638 ? 13.195 -23.516 4.516 1 96.38 638 ALA A O 1
ATOM 4756 N N . ALA A 1 639 ? 12.602 -23.5 2.369 1 95.69 639 ALA A N 1
ATOM 4757 C CA . ALA A 1 639 ? 13.875 -24.031 1.896 1 95.69 639 ALA A CA 1
ATOM 4758 C C . ALA A 1 639 ? 15.023 -23.062 2.199 1 95.69 639 ALA A C 1
ATOM 4760 O O . ALA A 1 639 ? 16.141 -23.484 2.482 1 95.69 639 ALA A O 1
ATOM 4761 N N . LEU A 1 640 ? 14.75 -21.812 2.109 1 94.81 640 LEU A N 1
ATOM 4762 C CA . LEU A 1 640 ? 15.797 -20.812 2.246 1 94.81 640 LEU A CA 1
ATOM 4763 C C . LEU A 1 640 ? 16.062 -20.5 3.715 1 94.81 640 LEU A C 1
ATOM 4765 O O . LEU A 1 640 ? 17.031 -19.812 4.043 1 94.81 640 LEU A O 1
ATOM 4769 N N . ARG A 1 641 ? 15.297 -20.891 4.613 1 88.88 641 ARG A N 1
ATOM 4770 C CA . ARG A 1 641 ? 15.539 -20.719 6.043 1 88.88 641 ARG A CA 1
ATOM 4771 C C . ARG A 1 641 ? 16.438 -21.828 6.578 1 88.88 641 ARG A C 1
ATOM 4773 O O . ARG A 1 641 ? 17.062 -21.672 7.629 1 88.88 641 ARG A O 1
ATOM 4780 N N . THR A 1 642 ? 16.531 -23 6.023 1 72.44 642 THR A N 1
ATOM 4781 C CA . THR A 1 642 ? 17.344 -24.125 6.449 1 72.44 642 THR A CA 1
ATOM 4782 C C . THR A 1 642 ? 18.703 -24.125 5.75 1 72.44 642 THR A C 1
ATOM 4784 O O . THR A 1 642 ? 18.797 -23.719 4.586 1 72.44 642 THR A O 1
ATOM 4787 N N . MET B 1 1 ? 10.281 -9.469 18.328 1 43.22 1 MET B N 1
ATOM 4788 C CA . MET B 1 1 ? 10.688 -8.508 17.312 1 43.22 1 MET B CA 1
ATOM 4789 C C . MET B 1 1 ? 10 -7.164 17.516 1 43.22 1 MET B C 1
ATOM 4791 O O . MET B 1 1 ? 8.773 -7.105 17.656 1 43.22 1 MET B O 1
ATOM 4795 N N . GLY B 1 2 ? 10.734 -6.207 18.125 1 60.34 2 GLY B N 1
ATOM 4796 C CA . GLY B 1 2 ? 10.234 -4.91 18.547 1 60.34 2 GLY B CA 1
ATOM 4797 C C . GLY B 1 2 ? 9.469 -4.18 17.469 1 60.34 2 GLY B C 1
ATOM 4798 O O . GLY B 1 2 ? 9.547 -4.547 16.281 1 60.34 2 GLY B O 1
ATOM 4799 N N . ASN B 1 3 ? 8.594 -3.207 17.703 1 69.38 3 ASN B N 1
ATOM 4800 C CA . ASN B 1 3 ? 7.883 -2.312 16.797 1 69.38 3 ASN B CA 1
ATOM 4801 C C . ASN B 1 3 ? 8.82 -1.684 15.766 1 69.38 3 ASN B C 1
ATOM 4803 O O . ASN B 1 3 ? 9.953 -1.329 16.094 1 69.38 3 ASN B O 1
ATOM 4807 N N . ARG B 1 4 ? 8.484 -1.94 14.508 1 75.88 4 ARG B N 1
ATOM 4808 C CA . ARG B 1 4 ? 9.328 -1.419 13.438 1 75.88 4 ARG B CA 1
ATOM 4809 C C . ARG B 1 4 ? 8.516 -0.571 12.461 1 75.88 4 ARG B C 1
ATOM 4811 O O . ARG B 1 4 ? 7.285 -0.675 12.414 1 75.88 4 ARG B O 1
ATOM 4818 N N . SER B 1 5 ? 9.18 0.366 11.883 1 80.38 5 SER B N 1
ATOM 4819 C CA . SER B 1 5 ? 8.609 1.158 10.797 1 80.38 5 SER B CA 1
ATOM 4820 C C . SER B 1 5 ? 9.078 0.651 9.438 1 80.38 5 SER B C 1
ATOM 4822 O O . SER B 1 5 ? 10.227 0.869 9.047 1 80.38 5 SER B O 1
ATOM 4824 N N . THR B 1 6 ? 8.148 -0.029 8.82 1 87.12 6 THR B N 1
ATOM 4825 C CA . THR B 1 6 ? 8.508 -0.559 7.508 1 87.12 6 THR B CA 1
ATOM 4826 C C . THR B 1 6 ? 7.359 -0.382 6.52 1 87.12 6 THR B C 1
ATOM 4828 O O . THR B 1 6 ? 6.203 -0.651 6.848 1 87.12 6 THR B O 1
ATOM 4831 N N . PHE B 1 7 ? 7.672 0.159 5.41 1 95 7 PHE B N 1
ATOM 4832 C CA . PHE B 1 7 ? 6.789 0.23 4.254 1 95 7 PHE B CA 1
ATOM 4833 C C . PHE B 1 7 ? 7.438 -0.421 3.037 1 95 7 PHE B C 1
ATOM 4835 O O . PHE B 1 7 ? 8.641 -0.281 2.82 1 95 7 PHE B O 1
ATOM 4842 N N . ALA B 1 8 ? 6.703 -1.186 2.248 1 95.88 8 ALA B N 1
ATOM 4843 C CA . ALA B 1 8 ? 7.238 -1.871 1.072 1 95.88 8 ALA B CA 1
ATOM 4844 C C . ALA B 1 8 ? 6.289 -1.738 -0.116 1 95.88 8 ALA B C 1
ATOM 4846 O O . ALA B 1 8 ? 5.07 -1.848 0.039 1 95.88 8 ALA B O 1
ATOM 4847 N N . PHE B 1 9 ? 6.832 -1.443 -1.299 1 96.81 9 PHE B N 1
ATOM 4848 C CA . PHE B 1 9 ? 6.105 -1.365 -2.561 1 96.81 9 PHE B CA 1
ATOM 4849 C C . PHE B 1 9 ? 6.75 -2.26 -3.611 1 96.81 9 PHE B C 1
ATOM 4851 O O . PHE B 1 9 ? 7.961 -2.188 -3.842 1 96.81 9 PHE B O 1
ATOM 4858 N N . GLY B 1 10 ? 5.98 -3.074 -4.219 1 95.81 10 GLY B N 1
ATOM 4859 C CA . GLY B 1 10 ? 6.473 -4.031 -5.191 1 95.81 10 GLY B CA 1
ATOM 4860 C C . GLY B 1 10 ? 6.578 -3.461 -6.594 1 95.81 10 GLY B C 1
ATOM 4861 O O . GLY B 1 10 ? 6.504 -2.246 -6.781 1 95.81 10 GLY B O 1
ATOM 4862 N N . PRO B 1 11 ? 6.805 -4.332 -7.59 1 95.25 11 PRO B N 1
ATOM 4863 C CA . PRO B 1 11 ? 7.082 -3.9 -8.961 1 95.25 11 PRO B CA 1
ATOM 4864 C C . PRO B 1 11 ? 5.934 -3.1 -9.57 1 95.25 11 PRO B C 1
ATOM 4866 O O . PRO B 1 11 ? 6.168 -2.143 -10.312 1 95.25 11 PRO B O 1
ATOM 4869 N N . GLU B 1 12 ? 4.742 -3.494 -9.242 1 93.81 12 GLU B N 1
ATOM 4870 C CA . GLU B 1 12 ? 3.604 -2.811 -9.844 1 93.81 12 GLU B CA 1
ATOM 4871 C C . GLU B 1 12 ? 3.553 -1.345 -9.43 1 93.81 12 GLU B C 1
ATOM 4873 O O . GLU B 1 12 ? 3.408 -0.457 -10.266 1 93.81 12 GLU B O 1
ATOM 4878 N N . VAL B 1 13 ? 3.699 -1.098 -8.164 1 96.06 13 VAL B N 1
ATOM 4879 C CA . VAL B 1 13 ? 3.643 0.268 -7.656 1 96.06 13 VAL B CA 1
ATOM 4880 C C . VAL B 1 13 ? 4.879 1.041 -8.109 1 96.06 13 VAL B C 1
ATOM 4882 O O . VAL B 1 13 ? 4.773 2.188 -8.555 1 96.06 13 VAL B O 1
ATOM 4885 N N . CYS B 1 14 ? 6.02 0.421 -8.055 1 97.69 14 CYS B N 1
ATOM 4886 C CA . CYS B 1 14 ? 7.27 1.077 -8.422 1 97.69 14 CYS B CA 1
ATOM 4887 C C . CYS B 1 14 ? 7.25 1.495 -9.891 1 97.69 14 CYS B C 1
ATOM 4889 O O . CYS B 1 14 ? 7.754 2.564 -10.242 1 97.69 14 CYS B O 1
ATOM 4891 N N . ALA B 1 15 ? 6.668 0.701 -10.703 1 97.06 15 ALA B N 1
ATOM 4892 C CA . ALA B 1 15 ? 6.688 0.942 -12.141 1 97.06 15 ALA B CA 1
ATOM 4893 C C . ALA B 1 15 ? 5.613 1.951 -12.539 1 97.06 15 ALA B C 1
ATOM 4895 O O . ALA B 1 15 ? 5.66 2.512 -13.641 1 97.06 15 ALA B O 1
ATOM 4896 N N . ASP B 1 16 ? 4.637 2.176 -11.672 1 96.56 16 ASP B N 1
ATOM 4897 C CA . ASP B 1 16 ? 3.512 3.062 -11.969 1 96.56 16 ASP B CA 1
ATOM 4898 C C . ASP B 1 16 ? 3.895 4.523 -11.742 1 96.56 16 ASP B C 1
ATOM 4900 O O . ASP B 1 16 ? 3.742 5.051 -10.641 1 96.56 16 ASP B O 1
ATOM 4904 N N . VAL B 1 17 ? 4.223 5.195 -12.82 1 96.75 17 VAL B N 1
ATOM 4905 C CA . VAL B 1 17 ? 4.629 6.59 -12.68 1 96.75 17 VAL B CA 1
ATOM 4906 C C . VAL B 1 17 ? 3.52 7.504 -13.188 1 96.75 17 VAL B C 1
ATOM 4908 O O . VAL B 1 17 ? 3.672 8.727 -13.188 1 96.75 17 VAL B O 1
ATOM 4911 N N . THR B 1 18 ? 2.373 6.941 -13.555 1 92.69 18 THR B N 1
ATOM 4912 C CA . THR B 1 18 ? 1.318 7.758 -14.141 1 92.69 18 THR B CA 1
ATOM 4913 C C . THR B 1 18 ? 0.087 7.781 -13.242 1 92.69 18 THR B C 1
ATOM 4915 O O . THR B 1 18 ? -0.616 8.789 -13.164 1 92.69 18 THR B O 1
ATOM 4918 N N . GLY B 1 19 ? -0.165 6.734 -12.594 1 92.69 19 GLY B N 1
ATOM 4919 C CA . GLY B 1 19 ? -1.356 6.652 -11.758 1 92.69 19 GLY B CA 1
ATOM 4920 C C . GLY B 1 19 ? -1.231 7.418 -10.461 1 92.69 19 GLY B C 1
ATOM 4921 O O . GLY B 1 19 ? -0.132 7.559 -9.922 1 92.69 19 GLY B O 1
ATOM 4922 N N . PRO B 1 20 ? -2.361 7.832 -9.898 1 92.19 20 PRO B N 1
ATOM 4923 C CA . PRO B 1 20 ? -2.322 8.633 -8.672 1 92.19 20 PRO B CA 1
ATOM 4924 C C . PRO B 1 20 ? -1.861 7.832 -7.457 1 92.19 20 PRO B C 1
ATOM 4926 O O . PRO B 1 20 ? -1.453 8.414 -6.449 1 92.19 20 PRO B O 1
ATOM 4929 N N . SER B 1 21 ? -1.937 6.555 -7.551 1 94.75 21 SER B N 1
ATOM 4930 C CA . SER B 1 21 ? -1.534 5.711 -6.43 1 94.75 21 SER B CA 1
ATOM 4931 C C . SER B 1 21 ? -0.193 5.039 -6.699 1 94.75 21 SER B C 1
ATOM 4933 O O . SER B 1 21 ? 0.192 4.105 -5.992 1 94.75 21 SER B O 1
ATOM 4935 N N . GLY B 1 22 ? 0.502 5.484 -7.723 1 96.5 22 GLY B N 1
ATOM 4936 C CA . GLY B 1 22 ? 1.759 4.883 -8.133 1 96.5 22 GLY B CA 1
ATOM 4937 C C . GLY B 1 22 ? 2.953 5.398 -7.355 1 96.5 22 GLY B C 1
ATOM 4938 O O . GLY B 1 22 ? 2.805 6.234 -6.465 1 96.5 22 GLY B O 1
ATOM 4939 N N . GLY B 1 23 ? 4.098 4.871 -7.73 1 97.5 23 GLY B N 1
ATOM 4940 C CA . GLY B 1 23 ? 5.328 5.145 -7.008 1 97.5 23 GLY B CA 1
ATOM 4941 C C . GLY B 1 23 ? 5.801 6.578 -7.152 1 97.5 23 GLY B C 1
ATOM 4942 O O . GLY B 1 23 ? 6.586 7.066 -6.336 1 97.5 23 GLY B O 1
ATOM 4943 N N . ALA B 1 24 ? 5.332 7.266 -8.172 1 97.56 24 ALA B N 1
ATOM 4944 C CA . ALA B 1 24 ? 5.723 8.656 -8.375 1 97.56 24 ALA B CA 1
ATOM 4945 C C . ALA B 1 24 ? 4.996 9.578 -7.398 1 97.56 24 ALA B C 1
ATOM 4947 O O . ALA B 1 24 ? 5.352 10.758 -7.262 1 97.56 24 ALA B O 1
ATOM 4948 N N . HIS B 1 25 ? 4.043 8.977 -6.664 1 95.94 25 HIS B N 1
ATOM 4949 C CA . HIS B 1 25 ? 3.297 9.742 -5.668 1 95.94 25 HIS B CA 1
ATOM 4950 C C . HIS B 1 25 ? 3.598 9.242 -4.258 1 95.94 25 HIS B C 1
ATOM 4952 O O . HIS B 1 25 ? 2.908 9.617 -3.305 1 95.94 25 HIS B O 1
ATOM 4958 N N . ARG B 1 26 ? 4.535 8.375 -4.145 1 97.94 26 ARG B N 1
ATOM 4959 C CA . ARG B 1 26 ? 5.059 7.938 -2.854 1 97.94 26 ARG B CA 1
ATOM 4960 C C . ARG B 1 26 ? 6.402 8.602 -2.557 1 97.94 26 ARG B C 1
ATOM 4962 O O . ARG B 1 26 ? 7.445 8.125 -3.004 1 97.94 26 ARG B O 1
ATOM 4969 N N . GLU B 1 27 ? 6.344 9.625 -1.741 1 98.5 27 GLU B N 1
ATOM 4970 C CA . GLU B 1 27 ? 7.527 10.453 -1.52 1 98.5 27 GLU B CA 1
ATOM 4971 C C . GLU B 1 27 ? 8.219 10.078 -0.211 1 98.5 27 GLU B C 1
ATOM 4973 O O . GLU B 1 27 ? 7.559 9.781 0.785 1 98.5 27 GLU B O 1
ATOM 4978 N N . TRP B 1 28 ? 9.523 10.047 -0.204 1 98.69 28 TRP B N 1
ATOM 4979 C CA . TRP B 1 28 ? 10.328 9.766 0.985 1 98.69 28 TRP B CA 1
ATOM 4980 C C . TRP B 1 28 ? 11.125 11 1.398 1 98.69 28 TRP B C 1
ATOM 4982 O O . TRP B 1 28 ? 11.336 11.914 0.595 1 98.69 28 TRP B O 1
ATOM 4992 N N . LEU B 1 29 ? 11.523 11.055 2.672 1 98.81 29 LEU B N 1
ATOM 4993 C CA . LEU B 1 29 ? 12.297 12.156 3.242 1 98.81 29 LEU B CA 1
ATOM 4994 C C . LEU B 1 29 ? 13.375 11.633 4.184 1 98.81 29 LEU B C 1
ATOM 4996 O O . LEU B 1 29 ? 13.117 10.742 4.996 1 98.81 29 LEU B O 1
ATOM 5000 N N . VAL B 1 30 ? 14.586 12.125 3.971 1 98.81 30 VAL B N 1
ATOM 5001 C CA . VAL B 1 30 ? 15.672 11.969 4.938 1 98.81 30 VAL B CA 1
ATOM 5002 C C . VAL B 1 30 ? 16.188 13.344 5.359 1 98.81 30 VAL B C 1
ATOM 5004 O O . VAL B 1 30 ? 16.859 14.023 4.582 1 98.81 30 VAL B O 1
ATOM 5007 N N . ALA B 1 31 ? 15.898 13.727 6.547 1 98.5 31 ALA B N 1
ATOM 5008 C CA . ALA B 1 31 ? 16.328 15.023 7.066 1 98.5 31 ALA B CA 1
ATOM 5009 C C . ALA B 1 31 ? 17.656 14.891 7.812 1 98.5 31 ALA B C 1
ATOM 5011 O O . ALA B 1 31 ? 17.953 13.844 8.391 1 98.5 31 ALA B O 1
ATOM 5012 N N . ASP B 1 32 ? 18.438 15.969 7.867 1 98.06 32 ASP B N 1
ATOM 5013 C CA . ASP B 1 32 ? 19.781 15.867 8.438 1 98.06 32 ASP B CA 1
ATOM 5014 C C . ASP B 1 32 ? 19.828 16.484 9.836 1 98.06 32 ASP B C 1
ATOM 5016 O O . ASP B 1 32 ? 20.891 16.531 10.461 1 98.06 32 ASP B O 1
ATOM 5020 N N . GLY B 1 33 ? 18.734 17.016 10.32 1 97.81 33 GLY B N 1
ATOM 5021 C CA . GLY B 1 33 ? 18.688 17.578 11.656 1 97.81 33 GLY B CA 1
ATOM 5022 C C . GLY B 1 33 ? 19.125 19.031 11.711 1 97.81 33 GLY B C 1
ATOM 5023 O O . GLY B 1 33 ? 19.188 19.625 12.789 1 97.81 33 GLY B O 1
ATOM 5024 N N . THR B 1 34 ? 19.391 19.641 10.578 1 97.06 34 THR B N 1
ATOM 5025 C CA . THR B 1 34 ? 19.812 21.031 10.539 1 97.06 34 THR B CA 1
ATOM 5026 C C . THR B 1 34 ? 18.953 21.828 9.57 1 97.06 34 THR B C 1
ATOM 5028 O O . THR B 1 34 ? 19.234 23 9.281 1 97.06 34 THR B O 1
ATOM 5031 N N . GLY B 1 35 ? 17.969 21.203 9.078 1 97 35 GLY B N 1
ATOM 5032 C CA . GLY B 1 35 ? 17.094 21.828 8.094 1 97 35 GLY B CA 1
ATOM 5033 C C . GLY B 1 35 ? 17.359 21.344 6.68 1 97 35 GLY B C 1
ATOM 5034 O O . GLY B 1 35 ? 16.547 21.562 5.785 1 97 35 GLY B O 1
ATOM 5035 N N . GLY B 1 36 ? 18.516 20.734 6.43 1 98.19 36 GLY B N 1
ATOM 5036 C CA . GLY B 1 36 ? 18.797 20.078 5.156 1 98.19 36 GLY B CA 1
ATOM 5037 C C . GLY B 1 36 ? 18.141 18.734 5.016 1 98.19 36 GLY B C 1
ATOM 5038 O O . GLY B 1 36 ? 17.641 18.172 5.996 1 98.19 36 GLY B O 1
ATOM 5039 N N . PHE B 1 37 ? 18.094 18.234 3.725 1 98.75 37 PHE B N 1
ATOM 5040 C CA . PHE B 1 37 ? 17.406 16.969 3.545 1 98.75 37 PHE B CA 1
ATOM 5041 C C . PHE B 1 37 ? 17.703 16.375 2.172 1 98.75 37 PHE B C 1
ATOM 5043 O O . PHE B 1 37 ? 18.281 17.031 1.317 1 98.75 37 PHE B O 1
ATOM 5050 N N . ALA B 1 38 ? 17.406 15.125 2.027 1 98.88 38 ALA B N 1
ATOM 5051 C CA . ALA B 1 38 ? 17.203 14.414 0.769 1 98.88 38 ALA B CA 1
ATOM 5052 C C . ALA B 1 38 ? 15.758 13.945 0.625 1 98.88 38 ALA B C 1
ATOM 5054 O O . ALA B 1 38 ? 15.109 13.586 1.612 1 98.88 38 ALA B O 1
ATOM 5055 N N . SER B 1 39 ? 15.234 14.039 -0.569 1 98.81 39 SER B N 1
ATOM 5056 C CA . SER B 1 39 ? 13.852 13.617 -0.806 1 98.81 39 SER B CA 1
ATOM 5057 C C . SER B 1 39 ? 13.648 13.203 -2.258 1 98.81 39 SER B C 1
ATOM 5059 O O . SER B 1 39 ? 14.422 13.57 -3.135 1 98.81 39 SER B O 1
ATOM 5061 N N . GLY B 1 40 ? 12.68 12.422 -2.551 1 98.69 40 GLY B N 1
ATOM 5062 C CA . GLY B 1 40 ? 12.336 11.914 -3.869 1 98.69 40 GLY B CA 1
ATOM 5063 C C . GLY B 1 40 ? 11.109 11.023 -3.863 1 98.69 40 GLY B C 1
ATOM 5064 O O . GLY B 1 40 ? 10.25 11.148 -2.992 1 98.69 40 GLY B O 1
ATOM 5065 N N . THR B 1 41 ? 10.984 10.156 -4.926 1 98.75 41 THR B N 1
ATOM 5066 C CA . THR B 1 41 ? 9.844 9.258 -5.047 1 98.75 41 THR B CA 1
ATOM 5067 C C . THR B 1 41 ? 10.305 7.805 -5.082 1 98.75 41 THR B C 1
ATOM 5069 O O . THR B 1 41 ? 11.469 7.523 -5.359 1 98.75 41 THR B O 1
ATOM 5072 N N . ALA B 1 42 ? 9.398 6.91 -4.785 1 98.56 42 ALA B N 1
ATOM 5073 C CA . ALA B 1 42 ? 9.68 5.477 -4.809 1 98.56 42 ALA B CA 1
ATOM 5074 C C . ALA B 1 42 ? 10.094 5.023 -6.207 1 98.56 42 ALA B C 1
ATOM 5076 O O . ALA B 1 42 ? 10.883 4.086 -6.355 1 98.56 42 ALA B O 1
ATOM 5077 N N . SER B 1 43 ? 9.617 5.746 -7.27 1 98.44 43 SER B N 1
ATOM 5078 C CA . SER B 1 43 ? 9.859 5.348 -8.648 1 98.44 43 SER B CA 1
ATOM 5079 C C . SER B 1 43 ? 11.086 6.055 -9.227 1 98.44 43 SER B C 1
ATOM 5081 O O . SER B 1 43 ? 11.383 5.93 -10.414 1 98.44 43 SER B O 1
ATOM 5083 N N . LEU B 1 44 ? 11.75 6.875 -8.406 1 98.44 44 LEU B N 1
ATOM 5084 C CA . LEU B 1 44 ? 13 7.527 -8.789 1 98.44 44 LEU B CA 1
ATOM 5085 C C . LEU B 1 44 ? 12.727 8.852 -9.484 1 98.44 44 LEU B C 1
ATOM 5087 O O . LEU B 1 44 ? 13.594 9.727 -9.531 1 98.44 44 LEU B O 1
ATOM 5091 N N . VAL B 1 45 ? 11.531 9.039 -10.055 1 98.31 45 VAL B N 1
ATOM 5092 C CA . VAL B 1 45 ? 11.219 10.211 -10.859 1 98.31 45 VAL B CA 1
ATOM 5093 C C . VAL B 1 45 ? 11.133 11.445 -9.961 1 98.31 45 VAL B C 1
ATOM 5095 O O . VAL B 1 45 ? 10.391 11.453 -8.977 1 98.31 45 VAL B O 1
ATOM 5098 N N . ARG B 1 46 ? 11.867 12.422 -10.289 1 98.38 46 ARG B N 1
ATOM 5099 C CA . ARG B 1 46 ? 11.727 13.695 -9.594 1 98.38 46 ARG B CA 1
ATOM 5100 C C . ARG B 1 46 ? 10.508 14.469 -10.102 1 98.38 46 ARG B C 1
ATOM 5102 O O . ARG B 1 46 ? 10.461 14.875 -11.266 1 98.38 46 ARG B O 1
ATOM 5109 N N . THR B 1 47 ? 9.602 14.719 -9.227 1 98.12 47 THR B N 1
ATOM 5110 C CA . THR B 1 47 ? 8.367 15.375 -9.641 1 98.12 47 THR B CA 1
ATOM 5111 C C . THR B 1 47 ? 8.328 16.812 -9.148 1 98.12 47 THR B C 1
ATOM 5113 O O . THR B 1 47 ? 7.547 17.625 -9.648 1 98.12 47 THR B O 1
ATOM 5116 N N . ARG B 1 48 ? 9.172 17.125 -8.141 1 98.06 48 ARG B N 1
ATOM 5117 C CA . ARG B 1 48 ? 9.258 18.453 -7.551 1 98.06 48 ARG B CA 1
ATOM 5118 C C . ARG B 1 48 ? 10.648 19.047 -7.727 1 98.06 48 ARG B C 1
ATOM 5120 O O . ARG B 1 48 ? 11.641 18.312 -7.762 1 98.06 48 ARG B O 1
ATOM 5127 N N . ARG B 1 49 ? 10.672 20.375 -7.738 1 98.25 49 ARG B N 1
ATOM 5128 C CA . ARG B 1 49 ? 11.977 21.047 -7.758 1 98.25 49 ARG B CA 1
ATOM 5129 C C . ARG B 1 49 ? 12.742 20.781 -6.465 1 98.25 49 ARG B C 1
ATOM 5131 O O . ARG B 1 49 ? 13.961 20.969 -6.41 1 98.25 49 ARG B O 1
ATOM 5138 N N . TYR B 1 50 ? 12.031 20.297 -5.484 1 98.56 50 TYR B N 1
ATOM 5139 C CA . TYR B 1 50 ? 12.617 20.047 -4.168 1 98.56 50 TYR B CA 1
ATOM 5140 C C . TYR B 1 50 ? 13.172 18.641 -4.066 1 98.56 50 TYR B C 1
ATOM 5142 O O . TYR B 1 50 ? 13.922 18.328 -3.137 1 98.56 50 TYR B O 1
ATOM 5150 N N . HIS B 1 51 ? 12.812 17.734 -4.996 1 98.69 51 HIS B N 1
ATOM 5151 C CA . HIS B 1 51 ? 13.398 16.406 -5.004 1 98.69 51 HIS B CA 1
ATOM 5152 C C . HIS B 1 51 ? 14.883 16.438 -5.348 1 98.69 51 HIS B C 1
ATOM 5154 O O . HIS B 1 51 ? 15.266 16.953 -6.402 1 98.69 51 HIS B O 1
ATOM 5160 N N . GLY B 1 52 ? 15.703 15.945 -4.473 1 98.62 52 GLY B N 1
ATOM 5161 C CA . GLY B 1 52 ? 17.156 15.898 -4.613 1 98.62 52 GLY B CA 1
ATOM 5162 C C . GLY B 1 52 ? 17.828 15.148 -3.479 1 98.62 52 GLY B C 1
ATOM 5163 O O . GLY B 1 52 ? 17.188 14.773 -2.498 1 98.62 52 GLY B O 1
ATOM 5164 N N . LEU B 1 53 ? 19.078 14.945 -3.639 1 98.88 53 LEU B N 1
ATOM 5165 C CA . LEU B 1 53 ? 19.812 14.102 -2.699 1 98.88 53 LEU B CA 1
ATOM 5166 C C . LEU B 1 53 ? 20.578 14.953 -1.693 1 98.88 53 LEU B C 1
ATOM 5168 O O . LEU B 1 53 ? 20.969 14.461 -0.63 1 98.88 53 LEU B O 1
ATOM 5172 N N . LEU B 1 54 ? 20.797 16.203 -2.061 1 98.88 54 LEU B N 1
ATOM 5173 C CA . LEU B 1 54 ? 21.484 17.094 -1.133 1 98.88 54 LEU B CA 1
ATOM 5174 C C . LEU B 1 54 ? 20.906 18.5 -1.184 1 98.88 54 LEU B C 1
ATOM 5176 O O . LEU B 1 54 ? 21.266 19.297 -2.057 1 98.88 54 LEU B O 1
ATOM 5180 N N . VAL B 1 55 ? 20.094 18.812 -0.29 1 98.81 55 VAL B N 1
ATOM 5181 C CA . VAL B 1 55 ? 19.562 20.156 -0.082 1 98.81 55 VAL B CA 1
ATOM 5182 C C . VAL B 1 55 ? 20.203 20.781 1.16 1 98.81 55 VAL B C 1
ATOM 5184 O O . VAL B 1 55 ? 20.094 20.234 2.258 1 98.81 55 VAL B O 1
ATOM 5187 N N . VAL B 1 56 ? 20.812 21.906 1.019 1 98.44 56 VAL B N 1
ATOM 5188 C CA . VAL B 1 56 ? 21.703 22.484 2.02 1 98.44 56 VAL B CA 1
ATOM 5189 C C . VAL B 1 56 ? 21.047 23.719 2.65 1 98.44 56 VAL B C 1
ATOM 5191 O O . VAL B 1 56 ? 20.719 24.672 1.952 1 98.44 56 VAL B O 1
ATOM 5194 N N . PRO B 1 57 ? 20.891 23.656 3.961 1 96.94 57 PRO B N 1
ATOM 5195 C CA . PRO B 1 57 ? 20.375 24.859 4.617 1 96.94 57 PRO B CA 1
ATOM 5196 C C . PRO B 1 57 ? 21.406 25.984 4.68 1 96.94 57 PRO B C 1
ATOM 5198 O O . PRO B 1 57 ? 22.609 25.734 4.664 1 96.94 57 PRO B O 1
ATOM 5201 N N . GLY B 1 58 ? 20.938 27.219 4.711 1 92.69 58 GLY B N 1
ATOM 5202 C CA . GLY B 1 58 ? 21.797 28.391 4.816 1 92.69 58 GLY B CA 1
ATOM 5203 C C . GLY B 1 58 ? 21.094 29.609 5.359 1 92.69 58 GLY B C 1
ATOM 5204 O O . GLY B 1 58 ? 19.875 29.578 5.602 1 92.69 58 GLY B O 1
ATOM 5205 N N . PRO B 1 59 ? 21.828 30.609 5.527 1 88.69 59 PRO B N 1
ATOM 5206 C CA . PRO B 1 59 ? 21.266 31.844 6.09 1 88.69 59 PRO B CA 1
ATOM 5207 C C . PRO B 1 59 ? 20.219 32.469 5.184 1 88.69 59 PRO B C 1
ATOM 5209 O O . PRO B 1 59 ? 19.312 33.156 5.664 1 88.69 59 PRO B O 1
ATOM 5212 N N . ASN B 1 60 ? 20.391 32.312 3.914 1 90.38 60 ASN B N 1
ATOM 5213 C CA . ASN B 1 60 ? 19.453 32.875 2.967 1 90.38 60 ASN B CA 1
ATOM 5214 C C . ASN B 1 60 ? 18.484 31.828 2.426 1 90.38 60 ASN B C 1
ATOM 5216 O O . ASN B 1 60 ? 17.984 31.953 1.308 1 90.38 60 ASN B O 1
ATOM 5220 N N . GLY B 1 61 ? 18.328 30.875 3.172 1 94 61 GLY B N 1
ATOM 5221 C CA . GLY B 1 61 ? 17.453 29.797 2.746 1 94 61 GLY B CA 1
ATOM 5222 C C . GLY B 1 61 ? 18.203 28.562 2.283 1 94 61 GLY B C 1
ATOM 5223 O O . GLY B 1 61 ? 19.438 28.516 2.344 1 94 61 GLY B O 1
ATOM 5224 N N . ARG B 1 62 ? 17.453 27.609 1.812 1 97.75 62 ARG B N 1
ATOM 5225 C CA . ARG B 1 62 ? 18.031 26.344 1.386 1 97.75 62 ARG B CA 1
ATOM 5226 C C . ARG B 1 62 ? 18.484 26.422 -0.069 1 97.75 62 ARG B C 1
ATOM 5228 O O . ARG B 1 62 ? 17.922 27.172 -0.866 1 97.75 62 ARG B O 1
ATOM 5235 N N . ARG B 1 63 ? 19.484 25.656 -0.352 1 98.19 63 ARG B N 1
ATOM 5236 C CA . ARG B 1 63 ? 19.969 25.516 -1.722 1 98.19 63 ARG B CA 1
ATOM 5237 C C . ARG B 1 63 ? 20 24.062 -2.152 1 98.19 63 ARG B C 1
ATOM 5239 O O . ARG B 1 63 ? 20.344 23.172 -1.361 1 98.19 63 ARG B O 1
ATOM 5246 N N . MET B 1 64 ? 19.641 23.812 -3.391 1 98.31 64 MET B N 1
ATOM 5247 C CA . MET B 1 64 ? 19.734 22.484 -3.996 1 98.31 64 MET B CA 1
ATOM 5248 C C . MET B 1 64 ? 21.109 22.266 -4.617 1 98.31 64 MET B C 1
ATOM 5250 O O . MET B 1 64 ? 21.578 23.078 -5.414 1 98.31 64 MET B O 1
ATOM 5254 N N . GLY B 1 65 ? 21.766 21.188 -4.195 1 98.56 65 GLY B N 1
ATOM 5255 C CA . GLY B 1 65 ? 23.078 20.875 -4.738 1 98.56 65 GLY B CA 1
ATOM 5256 C C . GLY B 1 65 ? 23.094 19.656 -5.641 1 98.56 65 GLY B C 1
ATOM 5257 O O . GLY B 1 65 ? 23.094 19.781 -6.867 1 98.56 65 GLY B O 1
ATOM 5258 N N . LEU B 1 66 ? 22.953 18.438 -5.035 1 98.81 66 LEU B N 1
ATOM 5259 C CA . LEU B 1 66 ? 22.906 17.203 -5.801 1 98.81 66 LEU B CA 1
ATOM 5260 C C . LEU B 1 66 ? 21.469 16.781 -6.09 1 98.81 66 LEU B C 1
ATOM 5262 O O . LEU B 1 66 ? 20.766 16.344 -5.191 1 98.81 66 LEU B O 1
ATOM 5266 N N . ALA B 1 67 ? 21.094 16.891 -7.367 1 98.69 67 ALA B N 1
ATOM 5267 C CA . ALA B 1 67 ? 19.719 16.578 -7.758 1 98.69 67 ALA B CA 1
ATOM 5268 C C . ALA B 1 67 ? 19.516 15.078 -7.867 1 98.69 67 A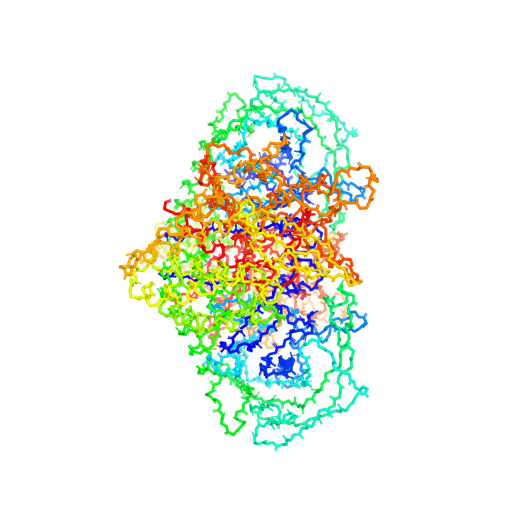LA B C 1
ATOM 5270 O O . ALA B 1 67 ? 18.469 14.555 -7.461 1 98.69 67 ALA B O 1
ATOM 5271 N N . ALA B 1 68 ? 20.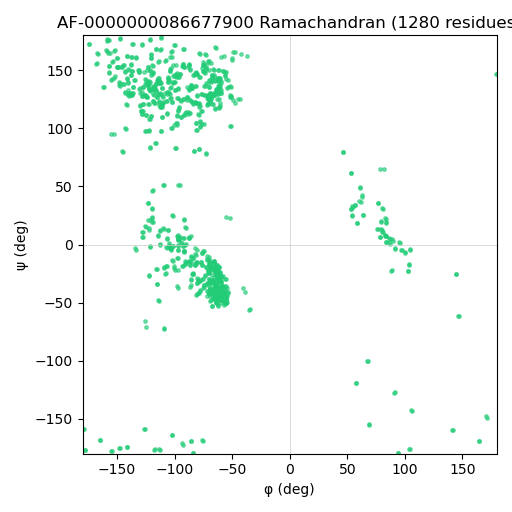484 14.391 -8.438 1 98.75 68 ALA B N 1
ATOM 5272 C CA . ALA B 1 68 ? 20.328 12.961 -8.648 1 98.75 68 ALA B CA 1
ATOM 5273 C C . ALA B 1 68 ? 21.688 12.273 -8.781 1 98.75 68 ALA B C 1
ATOM 5275 O O . ALA B 1 68 ? 22.688 12.922 -9.094 1 98.75 68 ALA B O 1
ATOM 5276 N N . LEU B 1 69 ? 21.719 11.055 -8.453 1 98.81 69 LEU B N 1
ATOM 5277 C CA . LEU B 1 69 ? 22.812 10.117 -8.695 1 98.81 69 LEU B CA 1
ATOM 5278 C C . LEU B 1 69 ? 22.328 8.922 -9.508 1 98.81 69 LEU B C 1
ATOM 5280 O O . LEU B 1 69 ? 21.844 7.934 -8.953 1 98.81 69 LEU B O 1
ATOM 5284 N N . ASP B 1 70 ? 22.578 8.984 -10.852 1 98.75 70 ASP B N 1
ATOM 5285 C CA . ASP B 1 70 ? 21.984 8.039 -11.789 1 98.75 70 ASP B CA 1
ATOM 5286 C C . ASP B 1 70 ? 22.828 6.77 -11.891 1 98.75 70 ASP B C 1
ATOM 5288 O O . ASP B 1 70 ? 23.969 6.816 -12.32 1 98.75 70 ASP B O 1
ATOM 5292 N N . ALA B 1 71 ? 22.219 5.668 -11.625 1 98.75 71 ALA B N 1
ATOM 5293 C CA . ALA B 1 71 ? 22.938 4.395 -11.648 1 98.75 71 ALA B CA 1
ATOM 5294 C C . ALA B 1 71 ? 22.734 3.682 -12.984 1 98.75 71 ALA B C 1
ATOM 5296 O O . ALA B 1 71 ? 21.688 3.793 -13.609 1 98.75 71 ALA B O 1
ATOM 5297 N N . ALA B 1 72 ? 23.75 3 -13.406 1 98.62 72 ALA B N 1
ATOM 5298 C CA . ALA B 1 72 ? 23.719 2.051 -14.516 1 98.62 72 ALA B CA 1
ATOM 5299 C C . ALA B 1 72 ? 24.625 0.852 -14.234 1 98.62 72 ALA B C 1
ATOM 5301 O O . ALA B 1 72 ? 25.625 0.977 -13.531 1 98.62 72 ALA B O 1
ATOM 5302 N N . VAL B 1 73 ? 24.266 -0.244 -14.727 1 98.19 73 VAL B N 1
ATOM 5303 C CA . VAL B 1 73 ? 25.094 -1.43 -14.547 1 98.19 73 VAL B CA 1
ATOM 5304 C C . VAL B 1 73 ? 25.5 -1.998 -15.906 1 98.19 73 VAL B C 1
ATOM 5306 O O . VAL B 1 73 ? 24.719 -1.95 -16.859 1 98.19 73 VAL B O 1
ATOM 5309 N N . THR B 1 74 ? 26.703 -2.424 -16.016 1 97.88 74 THR B N 1
ATOM 5310 C CA . THR B 1 74 ? 27.203 -3.176 -17.156 1 97.88 74 THR B CA 1
ATOM 5311 C C . THR B 1 74 ? 27.516 -4.617 -16.766 1 97.88 74 THR B C 1
ATOM 5313 O O . THR B 1 74 ? 28.406 -4.859 -15.938 1 97.88 74 THR B O 1
ATOM 5316 N N . ILE B 1 75 ? 26.828 -5.465 -17.391 1 93.69 75 ILE B N 1
ATOM 5317 C CA . ILE B 1 75 ? 26.938 -6.887 -17.094 1 93.69 75 ILE B CA 1
ATOM 5318 C C . ILE B 1 75 ? 27.75 -7.582 -18.188 1 93.69 75 ILE B C 1
ATOM 5320 O O . ILE B 1 75 ? 27.375 -7.562 -19.359 1 93.69 75 ILE B O 1
ATOM 5324 N N . GLY B 1 76 ? 28.844 -8.336 -17.922 1 86.81 76 GLY B N 1
ATOM 5325 C CA . GLY B 1 76 ? 29.656 -9.117 -18.828 1 86.81 76 GLY B CA 1
ATOM 5326 C C . GLY B 1 76 ? 30.156 -8.312 -20.016 1 86.81 76 GLY B C 1
ATOM 5327 O O . GLY B 1 76 ? 30.188 -8.812 -21.141 1 86.81 76 GLY B O 1
ATOM 5328 N N . GLY B 1 77 ? 30.359 -7.191 -19.922 1 81.88 77 GLY B N 1
ATOM 5329 C CA . GLY B 1 77 ? 30.875 -6.363 -21 1 81.88 77 GLY B CA 1
ATOM 5330 C C . GLY B 1 77 ? 29.781 -5.879 -21.938 1 81.88 77 GLY B C 1
ATOM 5331 O O . GLY B 1 77 ? 30.078 -5.375 -23.031 1 81.88 77 GLY B O 1
ATOM 5332 N N . GLY B 1 78 ? 28.609 -6.094 -21.641 1 88.81 78 GLY B N 1
ATOM 5333 C CA . GLY B 1 78 ? 27.5 -5.68 -22.484 1 88.81 78 GLY B CA 1
ATOM 5334 C C . GLY B 1 78 ? 27.219 -4.195 -22.406 1 88.81 78 GLY B C 1
ATOM 5335 O O . GLY B 1 78 ? 28.062 -3.412 -21.984 1 88.81 78 GLY B O 1
ATOM 5336 N N . THR B 1 79 ? 26.062 -3.855 -23 1 93.62 79 THR B N 1
ATOM 5337 C CA . THR B 1 79 ? 25.594 -2.473 -22.953 1 93.62 79 THR B CA 1
ATOM 5338 C C . THR B 1 79 ? 25.125 -2.104 -21.547 1 93.62 79 THR B C 1
ATOM 5340 O O . THR B 1 79 ? 24.469 -2.908 -20.891 1 93.62 79 THR B O 1
ATOM 5343 N N . PRO B 1 80 ? 25.453 -0.929 -21.141 1 97 80 PRO B N 1
ATOM 5344 C CA . PRO B 1 80 ? 24.984 -0.504 -19.812 1 97 80 PRO B CA 1
ATOM 5345 C C . PRO B 1 80 ? 23.453 -0.464 -19.734 1 97 80 PRO B C 1
ATOM 5347 O O . PRO B 1 80 ? 22.781 -0.046 -20.672 1 97 80 PRO B O 1
ATOM 5350 N N . VAL B 1 81 ? 22.938 -0.954 -18.656 1 97.5 81 VAL B N 1
ATOM 5351 C CA . VAL B 1 81 ? 21.516 -0.874 -18.344 1 97.5 81 VAL B CA 1
ATOM 5352 C C . VAL B 1 81 ? 21.266 0.293 -17.391 1 97.5 81 VAL B C 1
ATOM 5354 O O . VAL B 1 81 ? 21.656 0.25 -16.219 1 97.5 81 VAL B O 1
ATOM 5357 N N . PRO B 1 82 ? 20.578 1.371 -17.891 1 98.44 82 PRO B N 1
ATOM 5358 C CA . PRO B 1 82 ? 20.281 2.492 -16.984 1 98.44 82 PRO B CA 1
ATOM 5359 C C . PRO B 1 82 ? 19.234 2.141 -15.93 1 98.44 82 PRO B C 1
ATOM 5361 O O . PRO B 1 82 ? 18.25 1.481 -16.234 1 98.44 82 PRO B O 1
ATOM 5364 N N . LEU B 1 83 ? 19.469 2.523 -14.711 1 98.62 83 LEU B N 1
ATOM 5365 C CA . LEU B 1 83 ? 18.578 2.193 -13.602 1 98.62 83 LEU B CA 1
ATOM 5366 C C . LEU B 1 83 ? 17.891 3.445 -13.062 1 98.62 83 LEU B C 1
ATOM 5368 O O . LEU B 1 83 ? 17.094 3.367 -12.133 1 98.62 83 LEU B O 1
ATOM 5372 N N . SER B 1 84 ? 18.141 4.605 -13.617 1 98.44 84 SER B N 1
ATOM 5373 C CA . SER B 1 84 ? 17.547 5.871 -13.195 1 98.44 84 SER B CA 1
ATOM 5374 C C . SER B 1 84 ? 16.281 6.176 -13.992 1 98.44 84 SER B C 1
ATOM 5376 O O . SER B 1 84 ? 15.977 5.488 -14.969 1 98.44 84 SER B O 1
ATOM 5378 N N . ALA B 1 85 ? 15.539 7.148 -13.539 1 98.56 85 ALA B N 1
ATOM 5379 C CA . ALA B 1 85 ? 14.344 7.59 -14.25 1 98.56 85 ALA B CA 1
ATOM 5380 C C . ALA B 1 85 ? 14.172 9.102 -14.156 1 98.56 85 ALA B C 1
ATOM 5382 O O . ALA B 1 85 ? 14.312 9.68 -13.07 1 98.56 85 ALA B O 1
ATOM 5383 N N . HIS B 1 86 ? 13.953 9.711 -15.281 1 98.38 86 HIS B N 1
ATOM 5384 C CA . HIS B 1 86 ? 13.664 11.141 -15.375 1 98.38 86 HIS B CA 1
ATOM 5385 C C . HIS B 1 86 ? 12.492 11.398 -16.312 1 98.38 86 HIS B C 1
ATOM 5387 O O . HIS B 1 86 ? 12.32 10.695 -17.312 1 98.38 86 HIS B O 1
ATOM 5393 N N . GLU B 1 87 ? 11.727 12.336 -15.906 1 98.44 87 GLU B N 1
ATOM 5394 C CA . GLU B 1 87 ? 10.695 12.844 -16.812 1 98.44 87 GLU B CA 1
ATOM 5395 C C . GLU B 1 87 ? 11.172 14.102 -17.531 1 98.44 87 GLU B C 1
ATOM 5397 O O . GLU B 1 87 ? 11.781 14.984 -16.922 1 98.44 87 GLU B O 1
ATOM 5402 N N . TRP B 1 88 ? 10.938 14.133 -18.812 1 98.19 88 TRP B N 1
ATOM 5403 C CA . TRP B 1 88 ? 11.398 15.258 -19.609 1 98.19 88 TRP B CA 1
ATOM 5404 C C . TRP B 1 88 ? 10.219 16.078 -20.141 1 98.19 88 TRP B C 1
ATOM 5406 O O . TRP B 1 88 ? 9.07 15.625 -20.062 1 98.19 88 TRP B O 1
ATOM 5416 N N . ALA B 1 89 ? 10.5 17.203 -20.641 1 97.5 89 ALA B N 1
ATOM 5417 C CA . ALA B 1 89 ? 9.477 18.141 -21.109 1 97.5 89 ALA B CA 1
ATOM 5418 C C . ALA B 1 89 ? 8.594 17.516 -22.172 1 97.5 89 ALA B C 1
ATOM 5420 O O . ALA B 1 89 ? 7.422 17.875 -22.312 1 97.5 89 ALA B O 1
ATOM 5421 N N . SER B 1 90 ? 9.039 16.578 -22.906 1 96.19 90 SER B N 1
ATOM 5422 C CA . SER B 1 90 ? 8.289 15.883 -23.953 1 96.19 90 SER B CA 1
ATOM 5423 C C . SER B 1 90 ? 7.203 14.992 -23.344 1 96.19 90 SER B C 1
ATOM 5425 O O . SER B 1 90 ? 6.305 14.531 -24.047 1 96.19 90 SER B O 1
ATOM 5427 N N . GLY B 1 91 ? 7.352 14.758 -22.094 1 94.69 91 GLY B N 1
ATOM 5428 C CA . GLY B 1 91 ? 6.441 13.844 -21.438 1 94.69 91 GLY B CA 1
ATOM 5429 C C . GLY B 1 91 ? 6.996 12.438 -21.312 1 94.69 91 GLY B C 1
ATOM 5430 O O . GLY B 1 91 ? 6.426 11.602 -20.594 1 94.69 91 GLY B O 1
ATOM 5431 N N . VAL B 1 92 ? 8.094 12.234 -21.859 1 96.19 92 VAL B N 1
ATOM 5432 C CA . VAL B 1 92 ? 8.688 10.898 -21.859 1 96.19 92 VAL B CA 1
ATOM 5433 C C . VAL B 1 92 ? 9.484 10.68 -20.578 1 96.19 92 VAL B C 1
ATOM 5435 O O . VAL B 1 92 ? 10.164 11.594 -20.094 1 96.19 92 VAL B O 1
ATOM 5438 N N . VAL B 1 93 ? 9.359 9.539 -20 1 97.75 93 VAL B N 1
ATOM 5439 C CA . VAL B 1 93 ? 10.219 9.109 -18.906 1 97.75 93 VAL B CA 1
ATOM 5440 C C . VAL B 1 93 ? 11.344 8.227 -19.438 1 97.75 93 VAL B C 1
ATOM 5442 O O . VAL B 1 93 ? 11.094 7.137 -19.938 1 97.75 93 VAL B O 1
ATOM 5445 N N . SER B 1 94 ? 12.531 8.742 -19.297 1 97.75 94 SER B N 1
ATOM 5446 C CA . SER B 1 94 ? 13.727 8.078 -19.812 1 97.75 94 SER B CA 1
ATOM 5447 C C . SER B 1 94 ? 14.977 8.555 -19.062 1 97.75 94 SER B C 1
ATOM 5449 O O . SER B 1 94 ? 15.125 9.75 -18.797 1 97.75 94 SER B O 1
ATOM 5451 N N . PRO B 1 95 ? 15.961 7.734 -18.875 1 97.56 95 PRO B N 1
ATOM 5452 C CA . PRO B 1 95 ? 15.797 6.281 -18.922 1 97.56 95 PRO B CA 1
ATOM 5453 C C . PRO B 1 95 ? 14.625 5.797 -18.062 1 97.56 95 PRO B C 1
ATOM 5455 O O . PRO B 1 95 ? 14.023 6.586 -17.328 1 97.56 95 PRO B O 1
ATOM 5458 N N . ALA B 1 96 ? 14.219 4.625 -18.234 1 97.75 96 ALA B N 1
ATOM 5459 C CA . ALA B 1 96 ? 13.07 4.047 -17.547 1 97.75 96 ALA B CA 1
ATOM 5460 C C . ALA B 1 96 ? 13.5 2.998 -16.531 1 97.75 96 ALA B C 1
ATOM 5462 O O . ALA B 1 96 ? 12.961 1.889 -16.516 1 97.75 96 ALA B O 1
ATOM 5463 N N . GLY B 1 97 ? 14.43 3.377 -15.695 1 98.12 97 GLY B N 1
ATOM 5464 C CA . GLY B 1 97 ? 14.984 2.453 -14.719 1 98.12 97 GLY B CA 1
ATOM 546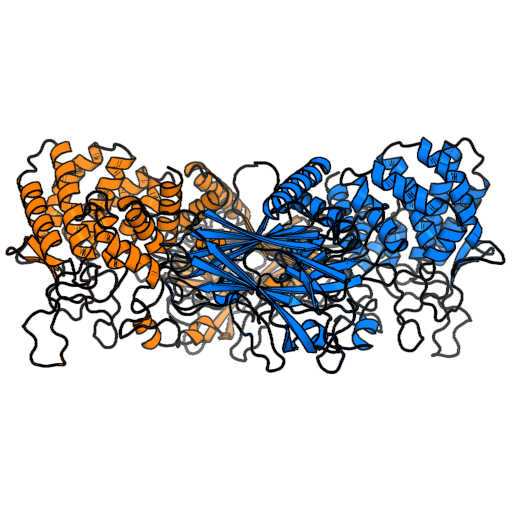5 C C . GLY B 1 97 ? 13.969 1.973 -13.703 1 98.12 97 GLY B C 1
ATOM 5466 O O . GLY B 1 97 ? 14.18 0.959 -13.031 1 98.12 97 GLY B O 1
ATOM 5467 N N . HIS B 1 98 ? 12.844 2.734 -13.539 1 98.19 98 HIS B N 1
ATOM 5468 C CA . HIS B 1 98 ? 11.781 2.359 -12.609 1 98.19 98 HIS B CA 1
ATOM 5469 C C . HIS B 1 98 ? 11.156 1.026 -13.008 1 98.19 98 HIS B C 1
ATOM 5471 O O . HIS B 1 98 ? 10.578 0.335 -12.164 1 98.19 98 HIS B O 1
ATOM 5477 N N . LEU B 1 99 ? 11.312 0.587 -14.258 1 97.44 99 LEU B N 1
ATOM 5478 C CA . LEU B 1 99 ? 10.734 -0.663 -14.742 1 97.44 99 LEU B CA 1
ATOM 5479 C C . LEU B 1 99 ? 11.539 -1.86 -14.25 1 97.44 99 LEU B C 1
ATOM 5481 O O . LEU B 1 99 ? 11.062 -2.998 -14.305 1 97.44 99 LEU B O 1
ATOM 5485 N N . HIS B 1 100 ? 12.758 -1.613 -13.75 1 97.38 100 HIS B N 1
ATOM 5486 C CA . HIS B 1 100 ? 13.617 -2.678 -13.242 1 97.38 100 HIS B CA 1
ATOM 5487 C C . HIS B 1 100 ? 13.492 -2.801 -11.727 1 97.38 100 HIS B C 1
ATOM 5489 O O . HIS B 1 100 ? 14.094 -3.695 -11.117 1 97.38 100 HIS B O 1
ATOM 5495 N N . LEU B 1 101 ? 12.734 -1.898 -11.07 1 98.19 101 LEU B N 1
ATOM 5496 C CA . LEU B 1 101 ? 12.602 -1.946 -9.617 1 98.19 101 LEU B CA 1
ATOM 5497 C C . LEU B 1 101 ? 11.766 -3.148 -9.188 1 98.19 101 LEU B C 1
ATOM 5499 O O . LEU B 1 101 ? 10.609 -3.277 -9.586 1 98.19 101 LEU B O 1
ATOM 5503 N N . GLU B 1 102 ? 12.391 -3.959 -8.398 1 97.12 102 GLU B N 1
ATOM 5504 C CA . GLU B 1 102 ? 11.703 -5.082 -7.77 1 97.12 102 GLU B CA 1
ATOM 5505 C C . GLU B 1 102 ? 11.016 -4.656 -6.473 1 97.12 102 GLU B C 1
ATOM 5507 O O . GLU B 1 102 ? 10.016 -5.25 -6.07 1 97.12 102 GLU B O 1
ATOM 5512 N N . LEU B 1 103 ? 11.648 -3.664 -5.867 1 97.5 103 LEU B N 1
ATOM 5513 C CA . LEU B 1 103 ? 11.203 -3.307 -4.527 1 97.5 103 LEU B CA 1
ATOM 5514 C C . LEU B 1 103 ? 11.68 -1.907 -4.148 1 97.5 103 LEU B C 1
ATOM 5516 O O . LEU B 1 103 ? 12.812 -1.528 -4.457 1 97.5 103 LEU B O 1
ATOM 5520 N N . PHE B 1 104 ? 10.797 -1.164 -3.582 1 98.5 104 PHE B N 1
ATOM 5521 C CA . PHE B 1 104 ? 11.141 0.011 -2.793 1 98.5 104 PHE B CA 1
ATOM 5522 C C . PHE B 1 104 ? 10.641 -0.131 -1.361 1 98.5 104 PHE B C 1
ATOM 5524 O O . PHE B 1 104 ? 9.484 -0.49 -1.136 1 98.5 104 PHE B O 1
ATOM 5531 N N . GLU B 1 105 ? 11.539 0.192 -0.438 1 97.38 105 GLU B N 1
ATOM 5532 C CA . GLU B 1 105 ? 11.125 0.099 0.959 1 97.38 105 GLU B CA 1
ATOM 5533 C C . GLU B 1 105 ? 11.664 1.271 1.774 1 97.38 105 GLU B C 1
ATOM 5535 O O . GLU B 1 105 ? 12.656 1.898 1.387 1 97.38 105 GLU B O 1
ATOM 5540 N N . VAL B 1 106 ? 10.961 1.633 2.75 1 97.81 106 VAL B N 1
ATOM 5541 C CA . VAL B 1 106 ? 11.438 2.51 3.814 1 97.81 106 VAL B CA 1
ATOM 5542 C C . VAL B 1 106 ? 11.562 1.72 5.113 1 97.81 106 VAL B C 1
ATOM 5544 O O . VAL B 1 106 ? 10.562 1.255 5.668 1 97.81 106 VAL B O 1
ATOM 5547 N N . VAL B 1 107 ? 12.781 1.5 5.527 1 95.75 107 VAL B N 1
ATOM 5548 C CA . VAL B 1 107 ? 13.07 0.73 6.73 1 95.75 107 VAL B CA 1
ATOM 5549 C C . VAL B 1 107 ? 13.781 1.616 7.75 1 95.75 107 VAL B C 1
ATOM 5551 O O . VAL B 1 107 ? 14.836 2.189 7.461 1 95.75 107 VAL B O 1
ATOM 5554 N N . ASP B 1 108 ? 13.219 1.755 8.898 1 95.88 108 ASP B N 1
ATOM 5555 C CA . ASP B 1 108 ? 13.766 2.631 9.93 1 95.88 108 ASP B CA 1
ATOM 5556 C C . ASP B 1 108 ? 13.906 4.062 9.414 1 95.88 108 ASP B C 1
ATOM 5558 O O . ASP B 1 108 ? 14.906 4.727 9.68 1 95.88 108 ASP B O 1
ATOM 5562 N N . GLY B 1 109 ? 13.023 4.387 8.609 1 96.56 109 GLY B N 1
ATOM 5563 C CA . GLY B 1 109 ? 12.977 5.754 8.109 1 96.56 109 GLY B CA 1
ATOM 5564 C C . GLY B 1 109 ? 13.906 5.992 6.934 1 96.56 109 GLY B C 1
ATOM 5565 O O . GLY B 1 109 ? 13.977 7.105 6.406 1 96.56 109 GLY B O 1
ATOM 5566 N N . LEU B 1 110 ? 14.617 4.957 6.457 1 98.31 110 LEU B N 1
ATOM 5567 C CA . LEU B 1 110 ? 15.578 5.125 5.375 1 98.31 110 LEU B CA 1
ATOM 5568 C C . LEU B 1 110 ? 15.094 4.438 4.105 1 98.31 110 LEU B C 1
ATOM 5570 O O . LEU B 1 110 ? 14.602 3.307 4.152 1 98.31 110 LEU B O 1
ATOM 5574 N N . PRO B 1 111 ? 15.203 5.121 2.969 1 98.56 111 PRO B N 1
ATOM 5575 C CA . PRO B 1 111 ? 14.758 4.527 1.705 1 98.56 111 PRO B CA 1
ATOM 5576 C C . PRO B 1 111 ? 15.75 3.512 1.145 1 98.56 111 PRO B C 1
ATOM 5578 O O . PRO B 1 111 ? 16.969 3.688 1.285 1 98.56 111 PRO B O 1
ATOM 5581 N N . ARG B 1 112 ? 15.281 2.52 0.561 1 98.31 112 ARG B N 1
ATOM 5582 C CA . ARG B 1 112 ? 16.062 1.507 -0.132 1 98.31 112 ARG B CA 1
ATOM 5583 C C . ARG B 1 112 ? 15.391 1.072 -1.426 1 98.31 112 ARG B C 1
ATOM 5585 O O . ARG B 1 112 ? 14.203 0.744 -1.429 1 98.31 112 ARG B O 1
ATOM 5592 N N . TRP B 1 113 ? 16.109 1.094 -2.533 1 98.69 113 TRP B N 1
ATOM 5593 C CA . TRP B 1 113 ? 15.688 0.587 -3.832 1 98.69 113 TRP B CA 1
ATOM 5594 C C . TRP B 1 113 ? 16.375 -0.735 -4.156 1 98.69 113 TRP B C 1
ATOM 5596 O O . TRP B 1 113 ? 17.547 -0.926 -3.838 1 98.69 113 TRP B O 1
ATOM 5606 N N . ARG B 1 114 ? 15.695 -1.582 -4.727 1 98.12 114 ARG B N 1
ATOM 5607 C CA . ARG B 1 114 ? 16.234 -2.854 -5.203 1 98.12 114 ARG B CA 1
ATOM 5608 C C . ARG B 1 114 ? 15.859 -3.096 -6.66 1 98.12 114 ARG B C 1
ATOM 5610 O O . ARG B 1 114 ? 14.68 -3.186 -7 1 98.12 114 ARG B O 1
ATOM 5617 N N . TRP B 1 115 ? 16.891 -3.125 -7.516 1 97.88 115 TRP B N 1
ATOM 5618 C CA . TRP B 1 115 ? 16.688 -3.436 -8.93 1 97.88 115 TRP B CA 1
ATOM 5619 C C . TRP B 1 115 ? 17.031 -4.891 -9.219 1 97.88 115 TRP B C 1
ATOM 5621 O O . TRP B 1 115 ? 17.969 -5.445 -8.633 1 97.88 115 TRP B O 1
ATOM 5631 N N . ARG B 1 116 ? 16.281 -5.477 -10.133 1 96.12 116 ARG B N 1
ATOM 5632 C CA . ARG B 1 116 ? 16.609 -6.816 -10.609 1 96.12 116 ARG B CA 1
ATOM 5633 C C . ARG B 1 116 ? 16.672 -6.848 -12.133 1 96.12 116 ARG B C 1
ATOM 5635 O O . ARG B 1 116 ? 15.766 -6.355 -12.812 1 96.12 116 ARG B O 1
ATOM 5642 N N . ILE B 1 117 ? 17.703 -7.324 -12.641 1 94.06 117 ILE B N 1
ATOM 5643 C CA . ILE B 1 117 ? 17.906 -7.684 -14.039 1 94.06 117 ILE B CA 1
ATOM 5644 C C . ILE B 1 117 ? 18.375 -9.141 -14.141 1 94.06 117 ILE B C 1
ATOM 5646 O O . ILE B 1 117 ? 19.562 -9.422 -14.047 1 94.06 117 ILE B O 1
ATOM 5650 N N . GLY B 1 118 ? 17.375 -10 -14.414 1 91.62 118 GLY B N 1
ATOM 5651 C CA . GLY B 1 118 ? 17.719 -11.406 -14.312 1 91.62 118 GLY B CA 1
ATOM 5652 C C . GLY B 1 118 ? 18.25 -11.797 -12.945 1 91.62 118 GLY B C 1
ATOM 5653 O O . GLY B 1 118 ? 17.594 -11.539 -11.93 1 91.62 118 GLY B O 1
ATOM 5654 N N . ASP B 1 119 ? 19.5 -12.289 -12.914 1 91.38 119 ASP B N 1
ATOM 5655 C CA . ASP B 1 119 ? 20.078 -12.727 -11.648 1 91.38 119 ASP B CA 1
ATOM 5656 C C . ASP B 1 119 ? 20.938 -11.633 -11.031 1 91.38 119 ASP B C 1
ATOM 5658 O O . ASP B 1 119 ? 21.625 -11.859 -10.031 1 91.38 119 ASP B O 1
ATOM 5662 N N . VAL B 1 120 ? 20.953 -10.523 -11.648 1 94.69 120 VAL B N 1
ATOM 5663 C CA . VAL B 1 120 ? 21.688 -9.391 -11.102 1 94.69 120 VAL B CA 1
ATOM 5664 C C . VAL B 1 120 ? 20.75 -8.547 -10.227 1 94.69 120 VAL B C 1
ATOM 5666 O O . VAL B 1 120 ? 19.688 -8.133 -10.672 1 94.69 120 VAL B O 1
ATOM 5669 N N . VAL B 1 121 ? 21.188 -8.344 -9 1 96.81 121 VAL B N 1
ATOM 5670 C CA . VAL B 1 121 ? 20.406 -7.539 -8.062 1 96.81 121 VAL B CA 1
ATOM 5671 C C . VAL B 1 121 ? 21.281 -6.441 -7.469 1 96.81 121 VAL B C 1
ATOM 5673 O O . VAL B 1 121 ? 22.328 -6.727 -6.883 1 96.81 121 VAL B O 1
ATOM 5676 N N . LEU B 1 122 ? 20.859 -5.207 -7.68 1 97.94 122 LEU B N 1
ATOM 5677 C CA . LEU B 1 122 ? 21.531 -4.055 -7.09 1 97.94 122 LEU B CA 1
ATOM 5678 C C . LEU B 1 122 ? 20.594 -3.33 -6.117 1 97.94 122 LEU B C 1
ATOM 5680 O O . LEU B 1 122 ? 19.422 -3.127 -6.41 1 97.94 122 LEU B O 1
ATOM 5684 N N . GLU B 1 123 ? 21.141 -3.027 -4.957 1 98.31 123 GLU B N 1
ATOM 5685 C CA . GLU B 1 123 ? 20.391 -2.26 -3.963 1 98.31 123 GLU B CA 1
ATOM 5686 C C . GLU B 1 123 ? 21.031 -0.896 -3.727 1 98.31 123 GLU B C 1
ATOM 5688 O O . GLU B 1 123 ? 22.266 -0.771 -3.74 1 98.31 123 GLU B O 1
ATOM 5693 N N . ARG B 1 124 ? 20.25 0.085 -3.521 1 98.81 124 ARG B N 1
ATOM 5694 C CA . ARG B 1 124 ? 20.688 1.413 -3.117 1 98.81 124 ARG B CA 1
ATOM 5695 C C . ARG B 1 124 ? 20.062 1.824 -1.791 1 98.81 124 ARG B C 1
ATOM 5697 O O . ARG B 1 124 ? 18.859 1.679 -1.6 1 98.81 124 ARG B O 1
ATOM 5704 N N . GLU B 1 125 ? 20.844 2.307 -0.902 1 98.62 125 GLU B N 1
ATOM 5705 C CA . GLU B 1 125 ? 20.406 2.918 0.348 1 98.62 125 GLU B CA 1
ATOM 5706 C C . GLU B 1 125 ? 21.094 4.262 0.578 1 98.62 125 GLU B C 1
ATOM 5708 O O . GLU B 1 125 ? 22.203 4.48 0.098 1 98.62 125 GLU B O 1
ATOM 5713 N N . LEU B 1 126 ? 20.438 5.129 1.236 1 98.75 126 LEU B N 1
ATOM 5714 C CA . LEU B 1 126 ? 21.078 6.398 1.547 1 98.75 126 LEU B CA 1
ATOM 5715 C C . LEU B 1 126 ? 20.656 6.906 2.916 1 98.75 126 LEU B C 1
ATOM 5717 O O . LEU B 1 126 ? 19.625 6.48 3.445 1 98.75 126 LEU B O 1
ATOM 5721 N N . ALA B 1 127 ? 21.453 7.691 3.533 1 98.81 127 ALA B N 1
ATOM 5722 C CA . ALA B 1 127 ? 21.203 8.375 4.801 1 98.81 127 ALA B CA 1
ATOM 5723 C C . ALA B 1 127 ? 22 9.672 4.891 1 98.81 127 ALA B C 1
ATOM 5725 O O . ALA B 1 127 ? 22.844 9.953 4.031 1 98.81 127 ALA B O 1
ATOM 5726 N N . MET B 1 128 ? 21.672 10.445 5.793 1 98.62 128 MET B N 1
ATOM 5727 C CA . MET B 1 128 ? 22.438 11.656 6.082 1 98.62 128 MET B CA 1
ATOM 5728 C C . MET B 1 128 ? 23 11.625 7.496 1 98.62 128 MET B C 1
ATOM 5730 O O . MET B 1 128 ? 22.406 11.016 8.391 1 98.62 128 MET B O 1
ATOM 5734 N N . VAL B 1 129 ? 24.156 12.258 7.641 1 98.06 129 VAL B N 1
ATOM 5735 C CA . VAL B 1 129 ? 24.734 12.422 8.969 1 98.06 129 VAL B CA 1
ATOM 5736 C C . VAL B 1 129 ? 23.891 13.398 9.781 1 98.06 129 VAL B C 1
ATOM 5738 O O . VAL B 1 129 ? 23.672 14.539 9.367 1 98.06 129 VAL B O 1
ATOM 5741 N N . HIS B 1 130 ? 23.422 12.945 10.922 1 97.25 130 HIS B N 1
ATOM 5742 C CA . HIS B 1 130 ? 22.609 13.82 11.75 1 97.25 130 HIS B CA 1
ATOM 5743 C C . HIS B 1 130 ? 23.422 14.992 12.281 1 97.25 130 HIS B C 1
ATOM 5745 O O . HIS B 1 130 ? 24.484 14.797 12.867 1 97.25 130 HIS B O 1
ATOM 5751 N N . GLY B 1 131 ? 22.953 16.141 12.117 1 96.31 131 GLY B N 1
ATOM 5752 C CA . GLY B 1 131 ? 23.609 17.344 12.594 1 96.31 131 GLY B CA 1
ATOM 5753 C C . GLY B 1 131 ? 24.547 17.969 11.57 1 96.31 131 GLY B C 1
ATOM 5754 O O . GLY B 1 131 ? 25.125 19.016 11.82 1 96.31 131 GLY B O 1
ATOM 5755 N N . GLN B 1 132 ? 24.672 17.297 10.477 1 95.5 132 GLN B N 1
ATOM 5756 C CA . GLN B 1 132 ? 25.516 17.766 9.383 1 95.5 132 GLN B CA 1
ATOM 5757 C C . GLN B 1 132 ? 24.859 17.5 8.023 1 95.5 132 GLN B C 1
ATOM 5759 O O . GLN B 1 132 ? 24.266 16.438 7.82 1 95.5 132 GLN B O 1
ATOM 5764 N N . THR B 1 133 ? 24.969 18.5 7.105 1 96.38 133 THR B N 1
ATOM 5765 C CA . THR B 1 133 ? 24.453 18.25 5.762 1 96.38 133 THR B CA 1
ATOM 5766 C C . THR B 1 133 ? 25.438 17.406 4.957 1 96.38 133 THR B C 1
ATOM 5768 O O . THR B 1 133 ? 26.234 17.922 4.176 1 96.38 133 THR B O 1
ATOM 5771 N N . SER B 1 134 ? 25.375 16.156 5.176 1 98.44 134 SER B N 1
ATOM 5772 C CA . SER B 1 134 ? 26.266 15.172 4.574 1 98.44 134 SER B CA 1
ATOM 5773 C C . SER B 1 134 ? 25.516 13.891 4.211 1 98.44 134 SER B C 1
ATOM 5775 O O . SER B 1 134 ? 24.906 13.258 5.078 1 98.44 134 SER B O 1
ATOM 5777 N N . LEU B 1 135 ? 25.547 13.578 2.951 1 98.75 135 LEU B N 1
ATOM 5778 C CA . LEU B 1 135 ? 24.844 12.43 2.385 1 98.75 135 LEU B CA 1
ATOM 5779 C C . LEU B 1 135 ? 25.797 11.258 2.189 1 98.75 135 LEU B C 1
ATOM 5781 O O . LEU B 1 135 ? 26.938 11.438 1.752 1 98.75 135 LEU B O 1
ATOM 5785 N N . GLY B 1 136 ? 25.375 10.086 2.615 1 98.88 136 GLY B N 1
ATOM 5786 C CA . GLY B 1 136 ? 25.984 8.836 2.209 1 98.88 136 GLY B CA 1
ATOM 5787 C C . GLY B 1 136 ? 25.062 7.949 1.396 1 98.88 136 GLY B C 1
ATOM 5788 O O . GLY B 1 136 ? 23.922 7.695 1.796 1 98.88 136 GLY B O 1
ATOM 5789 N N . VAL B 1 137 ? 25.562 7.516 0.192 1 98.88 137 VAL B N 1
ATOM 5790 C CA . VAL B 1 137 ? 24.812 6.602 -0.669 1 98.88 137 VAL B CA 1
ATOM 5791 C C . VAL B 1 137 ? 25.609 5.309 -0.857 1 98.88 137 VAL B C 1
ATOM 5793 O O . VAL B 1 137 ? 26.797 5.348 -1.188 1 98.88 137 VAL B O 1
ATOM 5796 N N . VAL B 1 138 ? 24.938 4.203 -0.619 1 98.94 138 VAL B N 1
ATOM 5797 C CA . VAL B 1 138 ? 25.578 2.898 -0.782 1 98.94 138 VAL B CA 1
ATOM 5798 C C . VAL B 1 138 ? 24.844 2.094 -1.849 1 98.94 138 VAL B C 1
ATOM 5800 O O . VAL B 1 138 ? 23.609 1.938 -1.782 1 98.94 138 VAL B O 1
ATOM 5803 N N . HIS B 1 139 ? 25.562 1.668 -2.861 1 98.88 139 HIS B N 1
ATOM 5804 C CA . HIS B 1 139 ? 25.094 0.644 -3.783 1 98.88 139 HIS B CA 1
ATOM 5805 C C . HIS B 1 139 ? 25.719 -0.709 -3.48 1 98.88 139 HIS B C 1
ATOM 5807 O O . HIS B 1 139 ? 26.953 -0.835 -3.463 1 98.88 139 HIS B O 1
ATOM 5813 N N . ARG B 1 140 ? 24.891 -1.688 -3.232 1 98.38 140 ARG B N 1
ATOM 5814 C CA . ARG B 1 140 ? 25.359 -3.039 -2.938 1 98.38 140 ARG B CA 1
ATOM 5815 C C . ARG B 1 140 ? 24.953 -4.012 -4.039 1 98.38 140 ARG B C 1
ATOM 5817 O O . ARG B 1 140 ? 23.781 -4.109 -4.391 1 98.38 140 ARG B O 1
ATOM 5824 N N . LEU B 1 141 ? 25.938 -4.645 -4.586 1 97.75 141 LEU B N 1
ATOM 5825 C CA . LEU B 1 141 ? 25.625 -5.75 -5.484 1 97.75 141 LEU B CA 1
ATOM 5826 C C . LEU B 1 141 ? 25.25 -7 -4.699 1 97.75 141 LEU B C 1
ATOM 5828 O O . LEU B 1 141 ? 26.125 -7.691 -4.164 1 97.75 141 LEU B O 1
ATOM 5832 N N . VAL B 1 142 ? 24.016 -7.309 -4.695 1 96.5 142 VAL B N 1
ATOM 5833 C CA . VAL B 1 142 ? 23.5 -8.391 -3.861 1 96.5 142 VAL B CA 1
ATOM 5834 C C . VAL B 1 142 ? 23.75 -9.734 -4.547 1 96.5 142 VAL B C 1
ATOM 5836 O O . VAL B 1 142 ? 24.125 -10.711 -3.898 1 96.5 142 VAL B O 1
ATOM 5839 N N . SER B 1 143 ? 23.5 -9.758 -5.805 1 93.69 143 SER B N 1
ATOM 5840 C CA . SER B 1 143 ? 23.625 -10.984 -6.586 1 93.69 143 SER B CA 1
ATOM 5841 C C . SER B 1 143 ? 24.062 -10.688 -8.016 1 93.69 143 SER B C 1
ATOM 5843 O O . SER B 1 143 ? 23.641 -9.688 -8.602 1 93.69 143 SER B O 1
ATOM 5845 N N . ALA B 1 144 ? 24.922 -11.461 -8.531 1 92.81 144 ALA B N 1
ATOM 5846 C CA . ALA B 1 144 ? 25.359 -11.461 -9.922 1 92.81 144 ALA B CA 1
ATOM 5847 C C . ALA B 1 144 ? 26.156 -12.719 -10.242 1 92.81 144 ALA B C 1
ATOM 5849 O O . ALA B 1 144 ? 26.719 -13.352 -9.344 1 92.81 144 ALA B O 1
ATOM 5850 N N . PRO B 1 145 ? 26.203 -13.109 -11.508 1 86.69 145 PRO B N 1
ATOM 5851 C CA . PRO B 1 145 ? 27.031 -14.266 -11.875 1 86.69 145 PRO B CA 1
ATOM 5852 C C . PRO B 1 145 ? 28.531 -13.969 -11.836 1 86.69 145 PRO B C 1
ATOM 5854 O O . PRO B 1 145 ? 29.344 -14.891 -11.805 1 86.69 145 PRO B O 1
ATOM 5857 N N . GLY B 1 146 ? 28.891 -12.797 -11.875 1 89.94 146 GLY B N 1
ATOM 5858 C CA . GLY B 1 146 ? 30.25 -12.305 -11.844 1 89.94 146 GLY B CA 1
ATOM 5859 C C . GLY B 1 146 ? 30.344 -10.82 -11.547 1 89.94 146 GLY B C 1
ATOM 5860 O O . GLY B 1 146 ? 29.375 -10.211 -11.086 1 89.94 146 GLY B O 1
ATOM 5861 N N . PRO B 1 147 ? 31.484 -10.344 -11.75 1 95.31 147 PRO B N 1
ATOM 5862 C CA . PRO B 1 147 ? 31.656 -8.914 -11.484 1 95.31 147 PRO B CA 1
ATOM 5863 C C . PRO B 1 147 ? 30.766 -8.039 -12.359 1 95.31 147 PRO B C 1
ATOM 5865 O O . PRO B 1 147 ? 30.562 -8.336 -13.539 1 95.31 147 PRO B O 1
ATOM 5868 N N . VAL B 1 148 ? 30.266 -7.016 -11.836 1 97.25 148 VAL B N 1
ATOM 5869 C CA . VAL B 1 148 ? 29.406 -6.051 -12.516 1 97.25 148 VAL B CA 1
ATOM 5870 C C . VAL B 1 148 ? 29.984 -4.645 -12.344 1 97.25 148 VAL B C 1
ATOM 5872 O O . VAL B 1 148 ? 30.391 -4.258 -11.25 1 97.25 148 VAL B O 1
ATOM 5875 N N . ARG B 1 149 ? 30.125 -3.984 -13.453 1 98.25 149 ARG B N 1
ATOM 5876 C CA . ARG B 1 149 ? 30.531 -2.588 -13.367 1 98.25 149 ARG B CA 1
ATOM 5877 C C . ARG B 1 149 ? 29.344 -1.685 -13.047 1 98.25 149 ARG B C 1
ATOM 5879 O O . ARG B 1 149 ? 28.312 -1.764 -13.711 1 98.25 149 ARG B O 1
ATOM 5886 N N . VAL B 1 150 ? 29.438 -0.867 -12.055 1 98.69 150 VAL B N 1
ATOM 5887 C CA . VAL B 1 150 ? 28.422 0.102 -11.664 1 98.69 150 VAL B CA 1
ATOM 5888 C C . VAL B 1 150 ? 28.922 1.519 -11.922 1 98.69 150 VAL B C 1
ATOM 5890 O O . VAL B 1 150 ? 30.062 1.855 -11.57 1 98.69 150 VAL B O 1
ATOM 5893 N N . ALA B 1 151 ? 28.141 2.262 -12.578 1 98.69 151 ALA B N 1
ATOM 5894 C CA . ALA B 1 151 ? 28.422 3.678 -12.805 1 98.69 151 ALA B CA 1
ATOM 5895 C C . ALA B 1 151 ? 27.359 4.559 -12.18 1 98.69 151 ALA B C 1
ATOM 5897 O O . ALA B 1 151 ? 26.172 4.238 -12.234 1 98.69 151 ALA B O 1
ATOM 5898 N N . LEU B 1 152 ? 27.781 5.594 -11.516 1 98.88 152 LEU B N 1
ATOM 5899 C CA . LEU B 1 152 ? 26.875 6.578 -10.914 1 98.88 152 LEU B CA 1
ATOM 5900 C C . LEU B 1 152 ? 27.141 7.969 -11.477 1 98.88 152 LEU B C 1
ATOM 5902 O O . LEU B 1 152 ? 28.203 8.555 -11.219 1 98.88 152 LEU B O 1
ATOM 5906 N N . THR B 1 153 ? 26.219 8.469 -12.25 1 98.88 153 THR B N 1
ATOM 5907 C CA . THR B 1 153 ? 26.344 9.797 -12.828 1 98.88 153 THR B CA 1
ATOM 5908 C C . THR B 1 153 ? 25.766 10.852 -11.898 1 98.88 153 THR B C 1
ATOM 5910 O O . THR B 1 153 ? 24.594 10.758 -11.492 1 98.88 153 THR B O 1
ATOM 5913 N N . ALA B 1 154 ? 26.562 11.844 -11.609 1 98.81 154 ALA B N 1
ATOM 5914 C CA . ALA B 1 154 ? 26.141 12.906 -10.703 1 98.81 154 ALA B CA 1
ATOM 5915 C C . ALA B 1 154 ? 25.5 14.062 -11.469 1 98.81 154 ALA B C 1
ATOM 5917 O O . ALA B 1 154 ? 26.156 14.734 -12.266 1 98.81 154 ALA B O 1
ATOM 5918 N N . LEU B 1 155 ? 24.25 14.258 -11.305 1 98.81 155 LEU B N 1
ATOM 5919 C CA . LEU B 1 155 ? 23.547 15.414 -11.844 1 98.81 155 LEU B CA 1
ATOM 5920 C C . LEU B 1 155 ? 23.422 16.516 -10.789 1 98.81 155 LEU B C 1
ATOM 5922 O O . LEU B 1 155 ? 22.75 16.328 -9.766 1 98.81 155 LEU B O 1
ATOM 5926 N N . CYS B 1 156 ? 24 17.641 -11.055 1 98.56 156 CYS B N 1
ATOM 5927 C CA . CYS B 1 156 ? 24.234 18.656 -10.047 1 98.56 156 CYS B CA 1
ATOM 5928 C C . CYS B 1 156 ? 23.531 19.969 -10.414 1 98.56 156 CYS B C 1
ATOM 5930 O O . CYS B 1 156 ? 23.062 20.125 -11.539 1 98.56 156 CYS B O 1
ATOM 5932 N N . THR B 1 157 ? 23.422 20.75 -9.438 1 98.19 157 THR B N 1
ATOM 5933 C CA . THR B 1 157 ? 23 22.141 -9.539 1 98.19 157 THR B CA 1
ATOM 5934 C C . THR B 1 157 ? 23.453 22.938 -8.312 1 98.19 157 THR B C 1
ATOM 5936 O O . THR B 1 157 ? 24.219 22.438 -7.488 1 98.19 157 THR B O 1
ATOM 5939 N N . TRP B 1 158 ? 23.297 24.094 -8.227 1 97.81 158 TRP B N 1
ATOM 5940 C CA . TRP B 1 158 ? 23.438 24.969 -7.078 1 97.81 158 TRP B CA 1
ATOM 5941 C C . TRP B 1 158 ? 22.531 26.188 -7.215 1 97.81 158 TRP B C 1
ATOM 5943 O O . TRP B 1 158 ? 22.938 27.203 -7.816 1 97.81 158 TRP B O 1
ATOM 5953 N N . ARG B 1 159 ? 21.438 26.078 -6.66 1 97.12 159 ARG B N 1
ATOM 5954 C CA . ARG B 1 159 ? 20.406 27.094 -6.82 1 97.12 159 ARG B CA 1
ATOM 5955 C C . ARG B 1 159 ? 19.516 27.172 -5.578 1 97.12 159 ARG B C 1
ATOM 5957 O O . ARG B 1 159 ? 19.516 26.25 -4.758 1 97.12 159 ARG B O 1
ATOM 5964 N N . ASP B 1 160 ? 18.844 28.312 -5.473 1 97.25 160 ASP B N 1
ATOM 5965 C CA . ASP B 1 160 ? 17.797 28.422 -4.449 1 97.25 160 ASP B CA 1
ATOM 5966 C C . ASP B 1 160 ? 16.828 27.25 -4.527 1 97.25 160 ASP B C 1
ATOM 5968 O O . ASP B 1 160 ? 16.438 26.844 -5.617 1 97.25 160 ASP B O 1
ATOM 5972 N N . ALA B 1 161 ? 16.5 26.703 -3.359 1 97.19 161 ALA B N 1
ATOM 5973 C CA . ALA B 1 161 ? 15.648 25.516 -3.34 1 97.19 161 ALA B CA 1
ATOM 5974 C C . ALA B 1 161 ? 14.273 25.828 -3.926 1 97.19 161 ALA B C 1
ATOM 5976 O O . ALA B 1 161 ? 13.586 24.938 -4.41 1 97.19 161 ALA B O 1
ATOM 5977 N N . HIS B 1 162 ? 13.812 27.047 -3.969 1 96.94 162 HIS B N 1
ATOM 5978 C CA . HIS B 1 162 ? 12.5 27.438 -4.473 1 96.94 162 HIS B CA 1
ATOM 5979 C C . HIS B 1 162 ? 12.555 27.797 -5.957 1 96.94 162 HIS B C 1
ATOM 5981 O O . HIS B 1 162 ? 11.531 28.062 -6.578 1 96.94 162 HIS B O 1
ATOM 5987 N N . GLY B 1 163 ? 13.711 27.812 -6.52 1 96.12 163 GLY B N 1
ATOM 5988 C CA . GLY B 1 163 ? 13.867 28.188 -7.914 1 96.12 163 GLY B CA 1
ATOM 5989 C C . GLY B 1 163 ? 14.32 27.031 -8.797 1 96.12 163 GLY B C 1
ATOM 5990 O O . GLY B 1 163 ? 14.312 25.875 -8.367 1 96.12 163 GLY B O 1
ATOM 5991 N N . ASN B 1 164 ? 14.523 27.391 -10.039 1 96.44 164 ASN B N 1
ATOM 5992 C CA . ASN B 1 164 ? 15.102 26.484 -11.031 1 96.44 164 ASN B CA 1
ATOM 5993 C C . ASN B 1 164 ? 16.359 27.062 -11.664 1 96.44 164 ASN B C 1
ATOM 5995 O O . ASN B 1 164 ? 16.578 28.266 -11.617 1 96.44 164 ASN B O 1
ATOM 5999 N N . ARG B 1 165 ? 17.141 26.219 -12.055 1 97.19 165 ARG B N 1
ATOM 6000 C CA . ARG B 1 165 ? 18.312 26.609 -12.836 1 97.19 165 ARG B CA 1
ATOM 6001 C C . ARG B 1 165 ? 18.266 26.016 -14.234 1 97.19 165 ARG B C 1
ATOM 6003 O O . ARG B 1 165 ? 17.891 24.859 -14.406 1 97.19 165 ARG B O 1
ATOM 6010 N N . THR B 1 166 ? 18.609 26.875 -15.258 1 97 166 THR B N 1
ATOM 6011 C CA . THR B 1 166 ? 18.656 26.406 -16.641 1 97 166 THR B CA 1
ATOM 6012 C C . THR B 1 166 ? 20 26.766 -17.281 1 97 166 THR B C 1
ATOM 6014 O O . THR B 1 166 ? 20.797 27.5 -16.703 1 97 166 THR B O 1
ATOM 6017 N N . ALA B 1 167 ? 20.188 26.234 -18.438 1 97.38 167 ALA B N 1
ATOM 6018 C CA . ALA B 1 167 ? 21.438 26.422 -19.156 1 97.38 167 ALA B CA 1
ATOM 6019 C C . ALA B 1 167 ? 21.531 27.828 -19.734 1 97.38 167 ALA B C 1
ATOM 6021 O O . ALA B 1 167 ? 22.578 28.219 -20.266 1 97.38 167 ALA B O 1
ATOM 6022 N N . SER B 1 168 ? 20.531 28.562 -19.625 1 95.19 168 SER B N 1
ATOM 6023 C CA . SER B 1 168 ? 20.562 29.953 -20.078 1 95.19 168 SER B CA 1
ATOM 6024 C C . SER B 1 168 ? 21.453 30.797 -19.172 1 95.19 168 SER B C 1
ATOM 6026 O O . SER B 1 168 ? 21.938 31.859 -19.594 1 95.19 168 SER B O 1
ATOM 6028 N N . GLY B 1 169 ? 21.656 30.391 -17.938 1 93.81 169 GLY B N 1
ATOM 6029 C CA . GLY B 1 169 ? 22.578 31.047 -17.031 1 93.81 169 GLY B CA 1
ATOM 6030 C C . GLY B 1 169 ? 23.969 30.453 -17.047 1 93.81 169 GLY B C 1
ATOM 6031 O O . GLY B 1 169 ? 24.281 29.641 -17.906 1 93.81 169 GLY B O 1
ATOM 6032 N N . ALA B 1 170 ? 24.812 30.922 -16.109 1 94.31 170 ALA B N 1
ATOM 6033 C CA . ALA B 1 170 ? 26.172 30.422 -16.016 1 94.31 170 ALA B CA 1
ATOM 6034 C C . ALA B 1 170 ? 26.188 28.953 -15.578 1 94.31 170 ALA B C 1
ATOM 6036 O O . ALA B 1 170 ? 25.391 28.547 -14.734 1 94.31 170 ALA B O 1
ATOM 6037 N N . ALA B 1 171 ? 27.031 28.234 -16.141 1 95.38 171 ALA B N 1
ATOM 6038 C CA . ALA B 1 171 ? 27.234 26.859 -15.703 1 95.38 171 ALA B CA 1
ATOM 6039 C C . ALA B 1 171 ? 27.828 26.828 -14.297 1 95.38 171 ALA B C 1
ATOM 6041 O O . ALA B 1 171 ? 28.562 27.734 -13.898 1 95.38 171 ALA B O 1
ATOM 6042 N N . PRO B 1 172 ? 27.516 25.766 -13.578 1 96.38 172 PRO B N 1
ATOM 6043 C CA . PRO B 1 172 ? 28.188 25.609 -12.281 1 96.38 172 PRO B CA 1
ATOM 6044 C C . PRO B 1 172 ? 29.703 25.516 -12.414 1 96.38 172 PRO B C 1
ATOM 6046 O O . PRO B 1 172 ? 30.219 24.891 -13.344 1 96.38 172 PRO B O 1
ATOM 6049 N N . VAL B 1 173 ? 30.391 26.172 -11.5 1 97 173 VAL B N 1
ATOM 6050 C CA . VAL B 1 173 ? 31.844 26.047 -11.461 1 97 173 VAL B CA 1
ATOM 6051 C C . VAL B 1 173 ? 32.219 24.719 -10.781 1 97 173 VAL B C 1
ATOM 6053 O O . VAL B 1 173 ? 31.828 24.469 -9.641 1 97 173 VAL B O 1
ATOM 6056 N N . GLN B 1 174 ? 32.906 23.922 -11.477 1 96.19 174 GLN B N 1
ATOM 6057 C CA . GLN B 1 174 ? 33.344 22.625 -10.977 1 96.19 174 GLN B CA 1
ATOM 6058 C C . GLN B 1 174 ? 34.844 22.594 -10.781 1 96.19 174 GLN B C 1
ATOM 6060 O O . GLN B 1 174 ? 35.625 22.812 -11.727 1 96.19 174 GLN B O 1
ATOM 6065 N N . THR B 1 175 ? 35.25 22.359 -9.531 1 96.56 175 THR B N 1
ATOM 6066 C CA . THR B 1 175 ? 36.688 22.234 -9.227 1 96.56 175 THR B CA 1
ATOM 6067 C C . THR B 1 175 ? 37.062 20.781 -9.031 1 96.56 175 THR B C 1
ATOM 6069 O O . THR B 1 175 ? 36.406 20.031 -8.312 1 96.56 175 THR B O 1
ATOM 6072 N N . ARG B 1 176 ? 38.188 20.375 -9.633 1 93 176 ARG B N 1
ATOM 6073 C CA . ARG B 1 176 ? 38.688 19.016 -9.508 1 93 176 ARG B CA 1
ATOM 6074 C C . ARG B 1 176 ? 39.344 18.781 -8.148 1 93 176 ARG B C 1
ATOM 6076 O O . ARG B 1 176 ? 40.156 19.594 -7.695 1 93 176 ARG B O 1
ATOM 6083 N N . VAL B 1 177 ? 38.938 17.766 -7.535 1 95.56 177 VAL B N 1
ATOM 6084 C CA . VAL B 1 177 ? 39.531 17.328 -6.285 1 95.56 177 VAL B CA 1
ATOM 6085 C C . VAL B 1 177 ? 39.719 15.812 -6.301 1 95.56 177 VAL B C 1
ATOM 6087 O O . VAL B 1 177 ? 39.281 15.141 -7.238 1 95.56 177 VAL B O 1
ATOM 6090 N N . ALA B 1 178 ? 40.406 15.344 -5.25 1 93.31 178 ALA B N 1
ATOM 6091 C CA . ALA B 1 178 ? 40.656 13.906 -5.184 1 93.31 178 ALA B CA 1
ATOM 6092 C C . ALA B 1 178 ? 39.344 13.133 -5.082 1 93.31 178 ALA B C 1
ATOM 6094 O O . ALA B 1 178 ? 38.5 13.43 -4.23 1 93.31 178 ALA B O 1
ATOM 6095 N N . ASN B 1 179 ? 39.188 12.234 -5.996 1 95.75 179 ASN B N 1
ATOM 6096 C CA . ASN B 1 179 ? 38.094 11.281 -5.984 1 95.75 179 ASN B CA 1
ATOM 6097 C C . ASN B 1 179 ? 36.75 11.977 -6.129 1 95.75 179 ASN B C 1
ATOM 6099 O O . ASN B 1 179 ? 35.75 11.531 -5.555 1 95.75 179 ASN B O 1
ATOM 6103 N N . GLY B 1 180 ? 36.719 13.156 -6.738 1 97.88 180 GLY B N 1
ATOM 6104 C CA . GLY B 1 180 ? 35.438 13.812 -6.898 1 97.88 180 GLY B CA 1
ATOM 6105 C C . GLY B 1 180 ? 35.531 15.242 -7.391 1 97.88 180 GLY B C 1
ATOM 6106 O O . GLY B 1 180 ? 36.375 15.555 -8.227 1 97.88 180 GLY B O 1
ATOM 6107 N N . ALA B 1 181 ? 34.594 16.031 -6.949 1 98.12 181 ALA B N 1
ATOM 6108 C CA . ALA B 1 181 ? 34.5 17.422 -7.406 1 98.12 181 ALA B CA 1
ATOM 6109 C C . ALA B 1 181 ? 33.906 18.312 -6.336 1 98.12 181 ALA B C 1
ATOM 6111 O O . ALA B 1 181 ? 33.156 17.844 -5.473 1 98.12 181 ALA B O 1
ATOM 6112 N N . VAL B 1 182 ? 34.281 19.516 -6.414 1 98.44 182 VAL B N 1
ATOM 6113 C CA . VAL B 1 182 ? 33.594 20.578 -5.699 1 98.44 182 VAL B CA 1
ATOM 6114 C C . VAL B 1 182 ? 32.719 21.391 -6.676 1 98.44 182 VAL B C 1
ATOM 6116 O O . VAL B 1 182 ? 33.219 21.797 -7.738 1 98.44 182 VAL B O 1
ATOM 6119 N N . VAL B 1 183 ? 31.531 21.562 -6.336 1 98.31 183 VAL B N 1
ATOM 6120 C CA . VAL B 1 183 ? 30.609 22.281 -7.227 1 98.31 183 VAL B CA 1
ATOM 6121 C C . VAL B 1 183 ? 30.219 23.625 -6.605 1 98.31 183 VAL B C 1
ATOM 6123 O O . VAL B 1 183 ? 29.641 23.656 -5.52 1 98.31 183 VAL B O 1
ATOM 6126 N N . ASP B 1 184 ? 30.547 24.797 -7.301 1 97.62 184 ASP B N 1
ATOM 6127 C CA . ASP B 1 184 ? 30.203 26.172 -6.961 1 97.62 184 ASP B CA 1
ATOM 6128 C C . ASP B 1 184 ? 30.641 26.516 -5.539 1 97.62 184 ASP B C 1
ATOM 6130 O O . ASP B 1 184 ? 29.969 27.266 -4.836 1 97.62 184 ASP B O 1
ATOM 6134 N N . ASP B 1 185 ? 31.625 25.797 -5.109 1 96.69 185 ASP B N 1
ATOM 6135 C CA . ASP B 1 185 ? 32.156 25.984 -3.762 1 96.69 185 ASP B CA 1
ATOM 6136 C C . ASP B 1 185 ? 31.062 25.766 -2.709 1 96.69 185 ASP B C 1
ATOM 6138 O O . ASP B 1 185 ? 31.188 26.266 -1.587 1 96.69 185 ASP B O 1
ATOM 6142 N N . GLY B 1 186 ? 30.047 25.125 -3.115 1 97.44 186 GLY B N 1
ATOM 6143 C CA . GLY B 1 186 ? 28.922 24.906 -2.227 1 97.44 186 GLY B CA 1
ATOM 6144 C C . GLY B 1 186 ? 28.938 23.531 -1.565 1 97.44 186 GLY B C 1
ATOM 6145 O O . GLY B 1 186 ? 28.469 23.375 -0.441 1 97.44 186 GLY B O 1
ATOM 6146 N N . TYR B 1 187 ? 29.391 22.516 -2.279 1 98.44 187 TYR B N 1
ATOM 6147 C CA . TYR B 1 187 ? 29.453 21.156 -1.75 1 98.44 187 TYR B CA 1
ATOM 6148 C C . TYR B 1 187 ? 30.469 20.328 -2.508 1 98.44 187 TYR B C 1
ATOM 6150 O O . TYR B 1 187 ? 30.953 20.734 -3.57 1 98.44 187 TYR B O 1
ATOM 6158 N N . ARG B 1 188 ? 30.812 19.188 -1.9 1 98.56 188 ARG B N 1
ATOM 6159 C CA . ARG B 1 188 ? 31.812 18.297 -2.463 1 98.56 188 ARG B CA 1
ATOM 6160 C C . ARG B 1 188 ? 31.25 16.891 -2.666 1 98.56 188 ARG B C 1
ATOM 6162 O O . ARG B 1 188 ? 30.438 16.422 -1.858 1 98.56 188 ARG B O 1
ATOM 6169 N N . LEU B 1 189 ? 31.578 16.25 -3.783 1 98.44 189 LEU B N 1
ATOM 6170 C CA . LEU B 1 189 ? 31.281 14.859 -4.086 1 98.44 189 LEU B CA 1
ATOM 6171 C C . LEU B 1 189 ? 32.531 14.008 -3.971 1 98.44 189 LEU B C 1
ATOM 6173 O O . LEU B 1 189 ? 33.625 14.438 -4.352 1 98.44 189 LEU B O 1
ATOM 6177 N N . ALA B 1 190 ? 32.406 12.828 -3.43 1 98.62 190 ALA B N 1
ATOM 6178 C CA . ALA B 1 190 ? 33.531 11.906 -3.365 1 98.62 190 ALA B CA 1
ATOM 6179 C C . ALA B 1 190 ? 33.062 10.461 -3.551 1 98.62 190 ALA B C 1
ATOM 6181 O O . ALA B 1 190 ? 32.031 10.062 -3.027 1 98.62 190 ALA B O 1
ATOM 6182 N N . GLY B 1 191 ? 33.781 9.656 -4.305 1 98.44 191 GLY B N 1
ATOM 6183 C CA . GLY B 1 191 ? 33.531 8.25 -4.582 1 98.44 191 GLY B CA 1
ATOM 6184 C C . GLY B 1 191 ? 34.594 7.613 -5.461 1 98.44 191 GLY B C 1
ATOM 6185 O O . GLY B 1 191 ? 35.594 8.25 -5.812 1 98.44 191 GLY B O 1
ATOM 6186 N N . PRO B 1 192 ? 34.406 6.457 -5.77 1 98.56 192 PRO B N 1
ATOM 6187 C CA . PRO B 1 192 ? 35.438 5.758 -6.543 1 98.56 192 PRO B CA 1
ATOM 6188 C C . PRO B 1 192 ? 35.375 6.078 -8.031 1 98.56 192 PRO B C 1
ATOM 6190 O O . PRO B 1 192 ? 34.312 6.301 -8.578 1 98.56 192 PRO B O 1
ATOM 6193 N N . GLY B 1 193 ? 36.531 6.094 -8.68 1 98.44 193 GLY B N 1
ATOM 6194 C CA . GLY B 1 193 ? 36.625 6.133 -10.133 1 98.44 193 GLY B CA 1
ATOM 6195 C C . GLY B 1 193 ? 36.031 7.391 -10.734 1 98.44 193 GLY B C 1
ATOM 6196 O O . GLY B 1 193 ? 35.406 7.34 -11.797 1 98.44 193 GLY B O 1
ATOM 6197 N N . TRP B 1 194 ? 36.219 8.477 -10.18 1 98.31 194 TRP B N 1
ATOM 6198 C CA . TRP B 1 194 ? 35.625 9.727 -10.625 1 98.31 194 TRP B CA 1
ATOM 6199 C C . TRP B 1 194 ? 36.156 10.125 -12 1 98.31 194 TRP B C 1
ATOM 6201 O O . TRP B 1 194 ? 37.375 10.117 -12.227 1 98.31 194 TRP B O 1
ATOM 6211 N N . ARG B 1 195 ? 35.312 10.422 -12.922 1 98.12 195 ARG B N 1
ATOM 6212 C CA . ARG B 1 195 ? 35.594 11.008 -14.227 1 98.12 195 ARG B CA 1
ATOM 6213 C C . ARG B 1 195 ? 34.75 12.234 -14.484 1 98.12 195 ARG B C 1
ATOM 6215 O O . ARG B 1 195 ? 33.531 12.125 -14.633 1 98.12 195 ARG B O 1
ATOM 6222 N N . PRO B 1 196 ? 35.312 13.375 -14.602 1 97.5 196 PRO B N 1
ATOM 6223 C CA . PRO B 1 196 ? 34.531 14.586 -14.836 1 97.5 196 PRO B CA 1
ATOM 6224 C C . PRO B 1 196 ? 33.969 14.648 -16.25 1 97.5 196 PRO B C 1
ATOM 6226 O O . PRO B 1 196 ? 34.531 14.078 -17.188 1 97.5 196 PRO B O 1
ATOM 6229 N N . ARG B 1 197 ? 32.844 15.281 -16.469 1 96.19 197 ARG B N 1
ATOM 6230 C CA . ARG B 1 197 ? 32.25 15.523 -17.766 1 96.19 197 ARG B CA 1
ATOM 6231 C C . ARG B 1 197 ? 31.969 17.016 -17.984 1 96.19 197 ARG B C 1
ATOM 6233 O O . ARG B 1 197 ? 32.75 17.688 -18.672 1 96.19 197 ARG B O 1
ATOM 6240 N N . GLY B 1 198 ? 31.047 17.578 -17.203 1 95.19 198 GLY B N 1
ATOM 6241 C CA . GLY B 1 198 ? 30.781 19 -17.344 1 95.19 198 GLY B CA 1
ATOM 6242 C C . GLY B 1 198 ? 29.906 19.328 -18.531 1 95.19 198 GLY B C 1
ATOM 6243 O O . GLY B 1 198 ? 30.328 20.016 -19.453 1 95.19 198 GLY B O 1
ATOM 6244 N N . GLU B 1 199 ? 28.688 18.906 -18.562 1 96.94 199 GLU B N 1
ATOM 6245 C CA . GLU B 1 199 ? 27.734 19.172 -19.641 1 96.94 199 GLU B CA 1
ATOM 6246 C C . GLU B 1 199 ? 26.312 19.312 -19.094 1 96.94 199 GLU B C 1
ATOM 6248 O O . GLU B 1 199 ? 25.969 18.719 -18.078 1 96.94 199 GLU B O 1
ATOM 6253 N N . TRP B 1 200 ? 25.531 20.062 -19.812 1 97.88 200 TRP B N 1
ATOM 6254 C CA . TRP B 1 200 ? 24.141 20.281 -19.422 1 97.88 200 TRP B CA 1
ATOM 6255 C C . TRP B 1 200 ? 23.25 19.156 -19.922 1 97.88 200 TRP B C 1
ATOM 6257 O O . TRP B 1 200 ? 23.406 18.688 -21.062 1 97.88 200 TRP B O 1
ATOM 6267 N N . TRP B 1 201 ? 22.391 18.656 -19.125 1 98 201 TRP B N 1
ATOM 6268 C CA . TRP B 1 201 ? 21.203 17.906 -19.516 1 98 201 TRP B CA 1
ATOM 6269 C C . TRP B 1 201 ? 19.969 18.797 -19.516 1 98 201 TRP B C 1
ATOM 6271 O O . TRP B 1 201 ? 19.609 19.391 -18.5 1 98 201 TRP B O 1
ATOM 6281 N N . PHE B 1 202 ? 19.266 18.812 -20.641 1 98 202 PHE B N 1
ATOM 6282 C CA . PHE B 1 202 ? 18.266 19.844 -20.859 1 98 202 PHE B CA 1
ATOM 6283 C C . PHE B 1 202 ? 16.859 19.297 -20.594 1 98 202 PHE B C 1
ATOM 6285 O O . PHE B 1 202 ? 16.609 18.109 -20.797 1 98 202 PHE B O 1
ATOM 6292 N N . ASP B 1 203 ? 15.945 20.094 -20.062 1 98.06 203 ASP B N 1
ATOM 6293 C CA . ASP B 1 203 ? 14.492 19.969 -20.125 1 98.06 203 ASP B CA 1
ATOM 6294 C C . ASP B 1 203 ? 13.984 18.891 -19.172 1 98.06 203 ASP B C 1
ATOM 6296 O O . ASP B 1 203 ? 13.086 18.125 -19.516 1 98.06 203 ASP B O 1
ATOM 6300 N N . ALA B 1 204 ? 14.641 18.766 -18.016 1 98.38 204 ALA B N 1
ATOM 6301 C CA . ALA B 1 204 ? 14.031 17.922 -16.984 1 98.38 204 ALA B CA 1
ATOM 6302 C C . ALA B 1 204 ? 12.695 18.5 -16.531 1 98.38 204 ALA B C 1
ATOM 6304 O O . ALA B 1 204 ? 12.578 19.703 -16.297 1 98.38 204 ALA B O 1
ATOM 6305 N N . HIS B 1 205 ? 11.695 17.656 -16.438 1 98.56 205 HIS B N 1
ATOM 6306 C CA . HIS B 1 205 ? 10.336 18.109 -16.188 1 98.56 205 HIS B CA 1
ATOM 6307 C C . HIS B 1 205 ? 9.898 17.812 -14.758 1 98.56 205 HIS B C 1
ATOM 6309 O O . HIS B 1 205 ? 10.039 16.672 -14.289 1 98.56 205 HIS B O 1
ATOM 6315 N N . LEU B 1 206 ? 9.352 18.797 -14.117 1 98.25 206 LEU B N 1
ATOM 6316 C CA . LEU B 1 206 ? 8.828 18.703 -12.758 1 98.25 206 LEU B CA 1
ATOM 6317 C C . LEU B 1 206 ? 7.309 18.844 -12.758 1 98.25 206 LEU B C 1
ATOM 6319 O O . LEU B 1 206 ? 6.781 19.953 -12.625 1 98.25 206 LEU B O 1
ATOM 6323 N N . ARG B 1 207 ? 6.617 17.734 -12.719 1 97.69 207 ARG B N 1
ATOM 6324 C CA . ARG B 1 207 ? 5.188 17.719 -13.008 1 97.69 207 ARG B CA 1
ATOM 6325 C C . ARG B 1 207 ? 4.395 18.375 -11.875 1 97.69 207 ARG B C 1
ATOM 6327 O O . ARG B 1 207 ? 3.34 18.969 -12.109 1 97.69 207 ARG B O 1
ATOM 6334 N N . GLU B 1 208 ? 4.82 18.25 -10.664 1 97 208 GLU B N 1
ATOM 6335 C CA . GLU B 1 208 ? 4.117 18.891 -9.562 1 97 208 GLU B CA 1
ATOM 6336 C C . GLU B 1 208 ? 4.18 20.422 -9.672 1 97 208 GLU B C 1
ATOM 6338 O O . GLU B 1 208 ? 3.232 21.109 -9.305 1 97 208 GLU B O 1
ATOM 6343 N N . GLU B 1 209 ? 5.328 20.906 -10.133 1 97.75 209 GLU B N 1
ATOM 6344 C CA . GLU B 1 209 ? 5.418 22.344 -10.383 1 97.75 209 GLU B CA 1
ATOM 6345 C C . GLU B 1 209 ? 4.469 22.766 -11.5 1 97.75 209 GLU B C 1
ATOM 6347 O O . GLU B 1 209 ? 3.842 23.828 -11.422 1 97.75 209 GLU B O 1
ATOM 6352 N N . ALA B 1 210 ? 4.441 22 -12.523 1 97.69 210 ALA B N 1
ATOM 6353 C CA . ALA B 1 210 ? 3.49 22.281 -13.602 1 97.69 210 ALA B CA 1
ATOM 6354 C C . ALA B 1 210 ? 2.062 22.344 -13.062 1 97.69 210 ALA B C 1
ATOM 6356 O O . ALA B 1 210 ? 1.313 23.266 -13.398 1 97.69 210 ALA B O 1
ATOM 6357 N N . ALA B 1 211 ? 1.691 21.391 -12.266 1 96.12 211 ALA B N 1
ATOM 6358 C CA . ALA B 1 211 ? 0.347 21.328 -11.695 1 96.12 211 ALA B CA 1
ATOM 6359 C C . ALA B 1 211 ? 0.052 22.547 -10.82 1 96.12 211 ALA B C 1
ATOM 6361 O O . ALA B 1 211 ? -1.1 22.969 -10.711 1 96.12 211 ALA B O 1
ATOM 6362 N N . ARG B 1 212 ? 1.07 23.109 -10.234 1 96.19 212 ARG B N 1
ATOM 6363 C CA . ARG B 1 212 ? 0.918 24.25 -9.328 1 96.19 212 ARG B CA 1
ATOM 6364 C C . ARG B 1 212 ? 1.024 25.562 -10.094 1 96.19 212 ARG B C 1
ATOM 6366 O O . ARG B 1 212 ? 0.942 26.641 -9.492 1 96.19 212 ARG B O 1
ATOM 6373 N N . GLY B 1 213 ? 1.234 25.516 -11.406 1 96.56 213 GLY B N 1
ATOM 6374 C CA . GLY B 1 213 ? 1.318 26.703 -12.25 1 96.56 213 GLY B CA 1
ATOM 6375 C C . GLY B 1 213 ? 2.668 27.391 -12.172 1 96.56 213 GLY B C 1
ATOM 6376 O O . GLY B 1 213 ? 2.775 28.594 -12.438 1 96.56 213 GLY B O 1
ATOM 6377 N N . LEU B 1 214 ? 3.682 26.672 -11.734 1 96.94 214 LEU B N 1
ATOM 6378 C CA . LEU B 1 214 ? 5.043 27.188 -11.641 1 96.94 214 LEU B CA 1
ATOM 6379 C C . LEU B 1 214 ? 5.883 26.719 -12.82 1 96.94 214 LEU B C 1
ATOM 6381 O O . LEU B 1 214 ? 5.434 25.906 -13.625 1 96.94 214 LEU B O 1
ATOM 6385 N N . ASP B 1 215 ? 7.094 27.281 -12.914 1 96.88 215 ASP B N 1
ATOM 6386 C CA . ASP B 1 215 ? 8 26.828 -13.961 1 96.88 215 ASP B CA 1
ATOM 6387 C C . ASP B 1 215 ? 8.398 25.375 -13.742 1 96.88 215 ASP B C 1
ATOM 6389 O O . ASP B 1 215 ? 9.039 25.031 -12.75 1 96.88 215 ASP B O 1
ATOM 6393 N N . PRO B 1 216 ? 8.062 24.531 -14.641 1 98 216 PRO B N 1
ATOM 6394 C CA . PRO B 1 216 ? 8.258 23.094 -14.406 1 98 216 PRO B CA 1
ATOM 6395 C C . PRO B 1 216 ? 9.539 22.562 -15.047 1 98 216 PRO B C 1
ATOM 6397 O O . PRO B 1 216 ? 9.734 21.344 -15.109 1 98 216 PRO B O 1
ATOM 6400 N N . ILE B 1 217 ? 10.383 23.391 -15.586 1 98.31 217 ILE B N 1
ATOM 6401 C CA . ILE B 1 217 ? 11.531 22.922 -16.359 1 98.31 217 ILE B CA 1
ATOM 6402 C C . ILE B 1 217 ? 12.828 23.344 -15.672 1 98.31 217 ILE B C 1
ATOM 6404 O O . ILE B 1 217 ? 12.961 24.5 -15.242 1 98.31 217 ILE B O 1
ATOM 6408 N N . GLU B 1 218 ? 13.695 22.453 -15.578 1 98.12 218 GLU B N 1
ATOM 6409 C CA . GLU B 1 218 ? 15.055 22.781 -15.164 1 98.12 218 GLU B CA 1
ATOM 6410 C C . GLU B 1 218 ? 16.078 22.031 -16 1 98.12 218 GLU B C 1
ATOM 6412 O O . GLU B 1 218 ? 15.742 21.062 -16.688 1 98.12 218 GLU B O 1
ATOM 6417 N N . ASP B 1 219 ? 17.219 22.578 -16.062 1 98.62 219 ASP B N 1
ATOM 6418 C CA . ASP B 1 219 ? 18.375 21.875 -16.641 1 98.62 219 ASP B CA 1
ATOM 6419 C C . ASP B 1 219 ? 19.344 21.422 -15.555 1 98.62 219 ASP B C 1
ATOM 6421 O O . ASP B 1 219 ? 19.5 22.109 -14.539 1 98.62 219 ASP B O 1
ATOM 6425 N N . LEU B 1 220 ? 19.922 20.297 -15.773 1 98.19 220 LEU B N 1
ATOM 6426 C CA . LEU B 1 220 ? 20.828 19.703 -14.789 1 98.19 220 LEU B CA 1
ATOM 6427 C C . LEU B 1 220 ? 22.25 19.641 -15.328 1 98.19 220 LEU B C 1
ATOM 6429 O O . LEU B 1 220 ? 22.453 19.375 -16.516 1 98.19 220 LEU B O 1
ATOM 6433 N N . TRP B 1 221 ? 23.172 19.922 -14.469 1 98.25 221 TRP B N 1
ATOM 6434 C CA . TRP B 1 221 ? 24.578 19.844 -14.828 1 98.25 221 TRP B CA 1
ATOM 6435 C C . TRP B 1 221 ? 25.141 18.453 -14.539 1 98.25 221 TRP B C 1
ATOM 6437 O O . TRP B 1 221 ? 25.25 18.062 -13.375 1 98.25 221 TRP B O 1
ATOM 6447 N N . CYS B 1 222 ? 25.5 17.781 -15.547 1 98.56 222 CYS B N 1
ATOM 6448 C CA . CYS B 1 222 ? 26.219 16.516 -15.367 1 98.56 222 CYS B CA 1
ATOM 6449 C C . CYS B 1 222 ? 27.672 16.766 -14.992 1 98.56 222 CYS B C 1
ATOM 6451 O O . CYS B 1 222 ? 28.516 16.969 -15.859 1 98.56 222 CYS B O 1
ATOM 6453 N N . ALA B 1 223 ? 28 16.594 -13.805 1 98.44 223 ALA B N 1
ATOM 6454 C CA . ALA B 1 223 ? 29.344 16.906 -13.305 1 98.44 223 ALA B CA 1
ATOM 6455 C C . ALA B 1 223 ? 30.344 15.812 -13.695 1 98.44 223 ALA B C 1
ATOM 6457 O O . ALA B 1 223 ? 31.5 16.109 -14 1 98.44 223 ALA B O 1
ATOM 6458 N N . GLY B 1 224 ? 29.906 14.672 -13.625 1 98.5 224 GLY B N 1
ATOM 6459 C CA . GLY B 1 224 ? 30.766 13.523 -13.891 1 98.5 224 GLY B CA 1
ATOM 6460 C C . GLY B 1 224 ? 30.172 12.211 -13.398 1 98.5 224 GLY B C 1
ATOM 6461 O O . GLY B 1 224 ? 28.969 12.133 -13.125 1 98.5 224 GLY B O 1
ATOM 6462 N N . SER B 1 225 ? 31 11.172 -13.406 1 98.62 225 SER B N 1
ATOM 6463 C CA . SER B 1 225 ? 30.516 9.859 -12.984 1 98.62 225 SER B CA 1
ATOM 6464 C C . SER B 1 225 ? 31.531 9.148 -12.102 1 98.62 225 SER B C 1
ATOM 6466 O O . SER B 1 225 ? 32.75 9.32 -12.281 1 98.62 225 SER B O 1
ATOM 6468 N N . PHE B 1 226 ? 31.031 8.398 -11.172 1 98.81 226 PHE B N 1
ATOM 6469 C CA . PHE B 1 226 ? 31.797 7.426 -10.398 1 98.81 226 PHE B CA 1
ATOM 6470 C C . PHE B 1 226 ? 31.672 6.035 -11.008 1 98.81 226 PHE B C 1
ATOM 6472 O O . PHE B 1 226 ? 30.641 5.688 -11.578 1 98.81 226 PHE B O 1
ATOM 6479 N N . THR B 1 227 ? 32.719 5.234 -10.906 1 98.56 227 THR B N 1
ATOM 6480 C CA . THR B 1 227 ? 32.656 3.879 -11.445 1 98.56 227 THR B CA 1
ATOM 6481 C C . THR B 1 227 ? 33.375 2.898 -10.523 1 98.56 227 THR B C 1
ATOM 6483 O O . THR B 1 227 ? 34.406 3.242 -9.922 1 98.56 227 THR B O 1
ATOM 6486 N N . ALA B 1 228 ? 32.844 1.732 -10.406 1 98.56 228 ALA B N 1
ATOM 6487 C CA . ALA B 1 228 ? 33.469 0.627 -9.688 1 98.56 228 ALA B CA 1
ATOM 6488 C C . ALA B 1 228 ? 33.031 -0.719 -10.25 1 98.56 228 ALA B C 1
ATOM 6490 O O . ALA B 1 228 ? 31.906 -0.845 -10.742 1 98.56 228 ALA B O 1
ATOM 6491 N N . THR B 1 229 ? 33.875 -1.642 -10.266 1 98.31 229 THR B N 1
ATOM 6492 C CA . THR B 1 229 ? 33.5 -3.027 -10.539 1 98.31 229 THR B CA 1
ATOM 6493 C C . THR B 1 229 ? 33.281 -3.795 -9.242 1 98.31 229 THR B C 1
ATOM 6495 O O . THR B 1 229 ? 34.156 -3.857 -8.391 1 98.31 229 THR B O 1
ATOM 6498 N N . LEU B 1 230 ? 32.125 -4.352 -9.148 1 98.25 230 LEU B N 1
ATOM 6499 C CA . LEU B 1 230 ? 31.734 -4.98 -7.891 1 98.25 230 LEU B CA 1
ATOM 6500 C C . LEU B 1 230 ? 31.562 -6.488 -8.07 1 98.25 230 LEU B C 1
ATOM 6502 O O . LEU B 1 230 ? 31.062 -6.941 -9.102 1 98.25 230 LEU B O 1
ATOM 6506 N N . GLU B 1 231 ? 32 -7.195 -7.047 1 96.62 231 GLU B N 1
ATOM 6507 C CA . GLU B 1 231 ? 31.609 -8.586 -6.871 1 96.62 231 GLU B CA 1
ATOM 6508 C C . GLU B 1 231 ? 30.375 -8.711 -5.973 1 96.62 231 GLU B C 1
ATOM 6510 O O . GLU B 1 231 ? 30.094 -7.809 -5.18 1 96.62 231 GLU B O 1
ATOM 6515 N N . PRO B 1 232 ? 29.625 -9.82 -6.137 1 94.19 232 PRO B N 1
ATOM 6516 C CA . PRO B 1 232 ? 28.5 -9.977 -5.215 1 94.19 232 PRO B CA 1
ATOM 6517 C C . PRO B 1 232 ? 28.906 -9.82 -3.752 1 94.19 232 PRO B C 1
ATOM 6519 O O . PRO B 1 232 ? 29.891 -10.43 -3.316 1 94.19 232 PRO B O 1
ATOM 6522 N N . GLY B 1 233 ? 28.203 -8.961 -3.047 1 94.94 233 GLY B N 1
ATOM 6523 C CA . GLY B 1 233 ? 28.531 -8.672 -1.661 1 94.94 233 GLY B CA 1
ATOM 6524 C C . GLY B 1 233 ? 29.25 -7.352 -1.484 1 94.94 233 GLY B C 1
ATOM 6525 O O . GLY B 1 233 ? 29.203 -6.75 -0.41 1 94.94 233 GLY B O 1
ATOM 6526 N N . ASP B 1 234 ? 29.891 -6.891 -2.598 1 97.81 234 ASP B N 1
ATOM 6527 C CA . ASP B 1 234 ? 30.641 -5.637 -2.547 1 97.81 234 ASP B CA 1
ATOM 6528 C C . ASP B 1 234 ? 29.688 -4.438 -2.5 1 97.81 234 ASP B C 1
ATOM 6530 O O . ASP B 1 234 ? 28.5 -4.562 -2.805 1 97.81 234 ASP B O 1
ATOM 6534 N N . VAL B 1 235 ? 30.281 -3.314 -2.109 1 98.56 235 VAL B N 1
ATOM 6535 C CA . VAL B 1 235 ? 29.516 -2.07 -2.068 1 98.56 235 VAL B CA 1
ATOM 6536 C C . VAL B 1 235 ? 30.297 -0.966 -2.781 1 98.56 235 VAL B C 1
ATOM 6538 O O . VAL B 1 235 ? 31.531 -1.037 -2.9 1 98.56 235 VAL B O 1
ATOM 6541 N N . MET B 1 236 ? 29.625 -0.106 -3.354 1 98.75 236 MET B N 1
ATOM 6542 C CA . MET B 1 236 ? 30.125 1.176 -3.85 1 98.75 236 MET B CA 1
ATOM 6543 C C . MET B 1 236 ? 29.578 2.328 -3.008 1 98.75 236 MET B C 1
ATOM 6545 O O . MET B 1 236 ? 28.375 2.436 -2.793 1 98.75 236 MET B O 1
ATOM 6549 N N . GLU B 1 237 ? 30.516 3.172 -2.518 1 98.81 237 GLU B N 1
ATOM 6550 C CA . GLU B 1 237 ? 30.156 4.246 -1.596 1 98.81 237 GLU B CA 1
ATOM 6551 C C . GLU B 1 237 ? 30.391 5.617 -2.227 1 98.81 237 GLU B C 1
ATOM 6553 O O . GLU B 1 237 ? 31.453 5.867 -2.803 1 98.81 237 GLU B O 1
ATOM 6558 N N . VAL B 1 238 ? 29.422 6.453 -2.182 1 98.81 238 VAL B N 1
ATOM 6559 C CA . VAL B 1 238 ? 29.531 7.84 -2.621 1 98.81 238 VAL B CA 1
ATOM 6560 C C . VAL B 1 238 ? 29.047 8.773 -1.517 1 98.81 238 VAL B C 1
ATOM 6562 O O . VAL B 1 238 ? 28.047 8.5 -0.85 1 98.81 238 VAL B O 1
ATOM 6565 N N . SER B 1 239 ? 29.797 9.844 -1.286 1 98.75 239 SER B N 1
ATOM 6566 C CA . SER B 1 239 ? 29.438 10.859 -0.302 1 98.75 239 SER B CA 1
ATOM 6567 C C . SER B 1 239 ? 29.281 12.227 -0.955 1 98.75 239 SER B C 1
ATOM 6569 O O . SER B 1 239 ? 29.938 12.531 -1.954 1 98.75 239 SER B O 1
ATOM 6571 N N . ALA B 1 240 ? 28.422 13.008 -0.509 1 98.88 240 ALA B N 1
ATOM 6572 C CA . ALA B 1 240 ? 28.25 14.422 -0.837 1 98.88 240 ALA B CA 1
ATOM 6573 C C . ALA B 1 240 ? 28 15.25 0.42 1 98.88 240 ALA B C 1
ATOM 6575 O O . ALA B 1 240 ? 27.203 14.859 1.274 1 98.88 240 ALA B O 1
ATOM 6576 N N . TRP B 1 241 ? 28.75 16.359 0.597 1 98.69 241 TRP B N 1
ATOM 6577 C CA . TRP B 1 241 ? 28.562 17.109 1.831 1 98.69 241 TRP B CA 1
ATOM 6578 C C . TRP B 1 241 ? 28.844 18.594 1.608 1 98.69 241 TRP B C 1
ATOM 6580 O O . TRP B 1 241 ? 29.562 18.969 0.677 1 98.69 241 TRP B O 1
ATOM 6590 N N . ALA B 1 242 ? 28.234 19.391 2.371 1 98.25 242 ALA B N 1
ATOM 6591 C CA . ALA B 1 242 ? 28.438 20.844 2.441 1 98.25 242 ALA B CA 1
ATOM 6592 C C . ALA B 1 242 ? 29.078 21.234 3.77 1 98.25 242 ALA B C 1
ATOM 6594 O O . ALA B 1 242 ? 29.328 20.375 4.621 1 98.25 242 ALA B O 1
ATOM 6595 N N . GLY B 1 243 ? 29.344 22.531 3.953 1 95.56 243 GLY B N 1
ATOM 6596 C CA . GLY B 1 243 ? 30.078 23 5.117 1 95.56 243 GLY B CA 1
ATOM 6597 C C . GLY B 1 243 ? 31.578 23.062 4.895 1 95.56 243 GLY B C 1
ATOM 6598 O O . GLY B 1 243 ? 32.062 23.656 3.924 1 95.56 243 GLY B O 1
ATOM 6599 N N . ASP B 1 244 ? 32.25 22.391 5.871 1 95.25 244 ASP B N 1
ATOM 6600 C CA . ASP B 1 244 ? 33.719 22.297 5.688 1 95.25 244 ASP B CA 1
ATOM 6601 C C . ASP B 1 244 ? 34.062 21.234 4.656 1 95.25 244 ASP B C 1
ATOM 6603 O O . ASP B 1 244 ? 34.156 20.047 4.984 1 95.25 244 ASP B O 1
ATOM 6607 N N . LEU B 1 245 ? 34.344 21.656 3.533 1 96.25 245 LEU B N 1
ATOM 6608 C CA . LEU B 1 245 ? 34.531 20.781 2.391 1 96.25 245 LEU B CA 1
ATOM 6609 C C . LEU B 1 245 ? 35.812 19.953 2.553 1 96.25 245 LEU B C 1
ATOM 6611 O O . LEU B 1 245 ? 35.969 18.922 1.886 1 96.25 245 LEU B O 1
ATOM 6615 N N . ARG B 1 246 ? 36.781 20.375 3.51 1 91.81 246 ARG B N 1
ATOM 6616 C CA . ARG B 1 246 ? 38.031 19.672 3.723 1 91.81 246 ARG B CA 1
ATOM 6617 C C . ARG B 1 246 ? 37.844 18.469 4.645 1 91.81 246 ARG B C 1
ATOM 6619 O O . ARG B 1 246 ? 38.688 17.547 4.66 1 91.81 246 ARG B O 1
ATOM 6626 N N . HIS B 1 247 ? 36.719 18.516 5.324 1 92.62 247 HIS B N 1
ATOM 6627 C CA . HIS B 1 247 ? 36.469 17.438 6.27 1 92.62 247 HIS B CA 1
ATOM 6628 C C . HIS B 1 247 ? 35.562 16.359 5.656 1 92.62 247 HIS B C 1
ATOM 6630 O O . HIS B 1 247 ? 34.344 16.5 5.648 1 92.62 247 HIS B O 1
ATOM 6636 N N . GLN B 1 248 ? 36.156 15.367 5.312 1 92.31 248 GLN B N 1
ATOM 6637 C CA . GLN B 1 248 ? 35.406 14.281 4.691 1 92.31 248 GLN B CA 1
ATOM 6638 C C . GLN B 1 248 ? 34.594 13.523 5.73 1 92.31 248 GLN B C 1
ATOM 6640 O O . GLN B 1 248 ? 35.094 13.172 6.797 1 92.31 248 GLN B O 1
ATOM 6645 N N . PRO B 1 249 ? 33.344 13.352 5.492 1 96.19 249 PRO B N 1
ATOM 6646 C CA . PRO B 1 249 ? 32.531 12.555 6.391 1 96.19 249 PRO B CA 1
ATOM 6647 C C . PRO B 1 249 ? 32.938 11.086 6.438 1 96.19 249 PRO B C 1
ATOM 6649 O O . PRO B 1 249 ? 33.781 10.656 5.645 1 96.19 249 PRO B O 1
ATOM 6652 N N . PRO B 1 250 ? 32.344 10.336 7.441 1 97.19 250 PRO B N 1
ATOM 6653 C CA . PRO B 1 250 ? 32.562 8.891 7.453 1 97.19 250 PRO B CA 1
ATOM 6654 C C . PRO B 1 250 ? 32.125 8.203 6.168 1 97.19 250 PRO B C 1
ATOM 6656 O O . PRO B 1 250 ? 31.312 8.773 5.414 1 97.19 250 PRO B O 1
ATOM 6659 N N . PRO B 1 251 ? 32.625 6.965 5.957 1 97.88 251 PRO B N 1
ATOM 6660 C CA . PRO B 1 251 ? 32.156 6.211 4.801 1 97.88 251 PRO B CA 1
ATOM 6661 C C . PRO B 1 251 ? 30.641 6.043 4.801 1 97.88 251 PRO B C 1
ATOM 6663 O O . PRO B 1 251 ? 30.031 5.922 5.867 1 97.88 251 PRO B O 1
ATOM 6666 N N . ALA B 1 252 ? 30.094 5.984 3.58 1 98.69 252 ALA B N 1
ATOM 6667 C CA . ALA B 1 252 ? 28.641 5.949 3.432 1 98.69 252 ALA B CA 1
ATOM 6668 C C . ALA B 1 252 ? 28.047 4.777 4.203 1 98.69 252 ALA B C 1
ATOM 6670 O O . ALA B 1 252 ? 26.969 4.898 4.781 1 98.69 252 ALA B O 1
ATOM 6671 N N . THR B 1 253 ? 28.656 3.605 4.238 1 98.56 253 THR B N 1
ATOM 6672 C CA . THR B 1 253 ? 28.156 2.455 4.984 1 98.56 253 THR B CA 1
ATOM 6673 C C . THR B 1 253 ? 28.062 2.779 6.473 1 98.56 253 THR B C 1
ATOM 6675 O O . THR B 1 253 ? 27.109 2.363 7.141 1 98.56 253 THR B O 1
ATOM 6678 N N . ALA B 1 254 ? 29.047 3.463 6.961 1 98.62 254 ALA B N 1
ATOM 6679 C CA . ALA B 1 254 ? 29.031 3.867 8.367 1 98.62 254 ALA B CA 1
ATOM 6680 C C . ALA B 1 254 ? 27.922 4.883 8.633 1 98.62 254 ALA B C 1
ATOM 6682 O O . ALA B 1 254 ? 27.312 4.875 9.703 1 98.62 254 ALA B O 1
ATOM 6683 N N . VAL B 1 255 ? 27.75 5.801 7.672 1 98.75 255 VAL B N 1
ATOM 6684 C CA . VAL B 1 255 ? 26.703 6.797 7.805 1 98.75 255 VAL B CA 1
ATOM 6685 C C . VAL B 1 255 ? 25.344 6.102 7.906 1 98.75 255 VAL B C 1
ATOM 6687 O O . VAL B 1 255 ? 24.531 6.445 8.766 1 98.75 255 VAL B O 1
ATOM 6690 N N . ILE B 1 256 ? 25.047 5.129 7.078 1 98.56 256 ILE B N 1
ATOM 6691 C CA . ILE B 1 256 ? 23.781 4.402 7.059 1 98.56 256 ILE B CA 1
ATOM 6692 C C . ILE B 1 256 ? 23.625 3.611 8.359 1 98.56 256 ILE B C 1
ATOM 6694 O O . ILE B 1 256 ? 22.547 3.615 8.961 1 98.56 256 ILE B O 1
ATOM 6698 N N . ALA B 1 257 ? 24.672 2.957 8.789 1 98.44 257 ALA B N 1
ATOM 6699 C CA . ALA B 1 257 ? 24.625 2.197 10.031 1 98.44 257 ALA B CA 1
ATOM 6700 C C . ALA B 1 257 ? 24.312 3.109 11.219 1 98.44 257 ALA B C 1
ATOM 6702 O O . ALA B 1 257 ? 23.516 2.756 12.086 1 98.44 257 ALA B O 1
ATOM 6703 N N . ALA B 1 258 ? 24.969 4.227 11.25 1 98.5 258 ALA B N 1
ATOM 6704 C CA . ALA B 1 258 ? 24.75 5.188 12.328 1 98.5 258 ALA B CA 1
ATOM 6705 C C . ALA B 1 258 ? 23.328 5.727 12.305 1 98.5 258 ALA B C 1
ATOM 6707 O O . ALA B 1 258 ? 22.703 5.906 13.352 1 98.5 258 ALA B O 1
ATOM 6708 N N . ALA B 1 259 ? 22.844 6.027 11.125 1 98.38 259 ALA B N 1
ATOM 6709 C CA . ALA B 1 259 ? 21.484 6.531 10.984 1 98.38 259 ALA B CA 1
ATOM 6710 C C . ALA B 1 259 ? 20.469 5.504 11.469 1 98.38 259 ALA B C 1
ATOM 6712 O O . ALA B 1 259 ? 19.484 5.859 12.117 1 98.38 259 ALA B O 1
ATOM 6713 N N . ARG B 1 260 ? 20.656 4.258 11.164 1 97.62 260 ARG B N 1
ATOM 6714 C CA . ARG B 1 260 ? 19.75 3.197 11.594 1 97.62 260 ARG B CA 1
ATOM 6715 C C . ARG B 1 260 ? 19.766 3.043 13.109 1 97.62 260 ARG B C 1
ATOM 6717 O O . ARG B 1 260 ? 18.734 2.867 13.742 1 97.62 260 ARG B O 1
ATOM 6724 N N . LYS B 1 261 ? 20.984 3.047 13.609 1 97.81 261 LYS B N 1
ATOM 6725 C CA . LYS B 1 261 ? 21.109 2.967 15.062 1 97.81 261 LYS B CA 1
ATOM 6726 C C . LYS B 1 261 ? 20.391 4.125 15.742 1 97.81 261 LYS B C 1
ATOM 6728 O O . LYS B 1 261 ? 19.703 3.928 16.75 1 97.81 261 LYS B O 1
ATOM 6733 N N . ARG B 1 262 ? 20.531 5.238 15.227 1 97.88 262 ARG B N 1
ATOM 6734 C CA . ARG B 1 262 ? 19.875 6.414 15.781 1 97.88 262 ARG B CA 1
ATOM 6735 C C . ARG B 1 262 ? 18.359 6.281 15.688 1 97.88 262 ARG B C 1
ATOM 6737 O O . ARG B 1 262 ? 17.641 6.625 16.625 1 97.88 262 ARG B O 1
ATOM 6744 N N . ALA B 1 263 ? 17.906 5.859 14.547 1 97.69 263 ALA B N 1
ATOM 6745 C CA . ALA B 1 263 ? 16.469 5.672 14.352 1 97.69 263 ALA B CA 1
ATOM 6746 C C . ALA B 1 263 ? 15.883 4.742 15.414 1 97.69 263 ALA B C 1
ATOM 6748 O O . ALA B 1 263 ? 14.82 5.02 15.977 1 97.69 263 ALA B O 1
ATOM 6749 N N . ARG B 1 264 ? 16.562 3.684 15.68 1 97.25 264 ARG B N 1
ATOM 6750 C CA . ARG B 1 264 ? 16.109 2.73 16.688 1 97.25 264 ARG B CA 1
ATOM 6751 C C . ARG B 1 264 ? 16.094 3.357 18.078 1 97.25 264 ARG B C 1
ATOM 6753 O O . ARG B 1 264 ? 15.211 3.084 18.891 1 97.25 264 ARG B O 1
ATOM 6760 N N . SER B 1 265 ? 17.062 4.176 18.312 1 97.62 265 SER B N 1
ATOM 6761 C CA . SER B 1 265 ? 17.125 4.879 19.578 1 97.62 265 SER B CA 1
ATOM 6762 C C . SER B 1 265 ? 15.977 5.875 19.719 1 97.62 265 SER B C 1
ATOM 6764 O O . SER B 1 265 ? 15.398 6.016 20.797 1 97.62 265 SER B O 1
ATOM 6766 N N . VAL B 1 266 ? 15.703 6.562 18.656 1 97.69 266 VAL B N 1
ATOM 6767 C CA . VAL B 1 266 ? 14.602 7.52 18.625 1 97.69 266 VAL B CA 1
ATOM 6768 C C . VAL B 1 266 ? 13.281 6.801 18.922 1 97.69 266 VAL B C 1
ATOM 6770 O O . VAL B 1 266 ? 12.484 7.262 19.734 1 97.69 266 VAL B O 1
ATOM 6773 N N . VAL B 1 267 ? 13.047 5.668 18.281 1 97.81 267 VAL B N 1
ATOM 6774 C CA . VAL B 1 267 ? 11.82 4.895 18.453 1 97.81 267 VAL B CA 1
ATOM 6775 C C . VAL B 1 267 ? 11.742 4.375 19.891 1 97.81 267 VAL B C 1
ATOM 6777 O O . VAL B 1 267 ? 10.695 4.469 20.531 1 97.81 267 VAL B O 1
ATOM 6780 N N . ALA B 1 268 ? 12.852 3.875 20.375 1 97.31 268 ALA B N 1
ATOM 6781 C CA . ALA B 1 268 ? 12.875 3.332 21.734 1 97.31 268 ALA B CA 1
ATOM 6782 C C . ALA B 1 268 ? 12.531 4.41 22.766 1 97.31 268 ALA B C 1
ATOM 6784 O O . ALA B 1 268 ? 11.789 4.156 23.719 1 97.31 268 ALA B O 1
ATOM 6785 N N . ALA B 1 269 ? 13.094 5.559 22.547 1 97.12 269 ALA B N 1
ATOM 6786 C CA . ALA B 1 269 ? 12.891 6.664 23.484 1 97.12 269 ALA B CA 1
ATOM 6787 C C . ALA B 1 269 ? 11.422 7.078 23.531 1 97.12 269 ALA B C 1
ATOM 6789 O O . ALA B 1 269 ? 10.93 7.508 24.578 1 97.12 269 ALA B O 1
ATOM 6790 N N . ALA B 1 270 ? 10.703 6.895 22.469 1 97.25 270 ALA B N 1
ATOM 6791 C CA . ALA B 1 270 ? 9.305 7.301 22.375 1 97.25 270 ALA B CA 1
ATOM 6792 C C . ALA B 1 270 ? 8.383 6.266 23.016 1 97.25 270 ALA B C 1
ATOM 6794 O O . ALA B 1 270 ? 7.203 6.531 23.234 1 97.25 270 ALA B O 1
ATOM 6795 N N . LYS B 1 271 ? 8.867 5.012 23.297 1 96.88 271 LYS B N 1
ATOM 6796 C CA . LYS B 1 271 ? 8.109 3.93 23.906 1 96.88 271 LYS B CA 1
ATOM 6797 C C . LYS B 1 271 ? 6.816 3.664 23.141 1 96.88 271 LYS B C 1
ATOM 6799 O O . LYS B 1 271 ? 5.727 3.705 23.719 1 96.88 271 LYS B O 1
ATOM 6804 N N . PRO B 1 272 ? 6.965 3.287 21.859 1 96.5 272 PRO B N 1
ATOM 6805 C CA . PRO B 1 272 ? 5.785 3.076 21.031 1 96.5 272 PRO B CA 1
ATOM 6806 C C . PRO B 1 272 ? 4.953 1.872 21.469 1 96.5 272 PRO B C 1
ATOM 6808 O O . PRO B 1 272 ? 5.508 0.858 21.891 1 96.5 272 PRO B O 1
ATOM 6811 N N . HIS B 1 273 ? 3.607 1.972 21.359 1 94.94 273 HIS B N 1
ATOM 6812 C CA . HIS B 1 273 ? 2.686 0.885 21.672 1 94.94 273 HIS B CA 1
ATOM 6813 C C . HIS B 1 273 ? 2.516 -0.052 20.484 1 94.94 273 HIS B C 1
ATOM 6815 O O . HIS B 1 273 ? 2.088 -1.197 20.641 1 94.94 273 HIS B O 1
ATOM 6821 N N . ASP B 1 274 ? 2.721 0.397 19.297 1 94.06 274 ASP B N 1
ATOM 6822 C CA . ASP B 1 274 ? 2.588 -0.371 18.062 1 94.06 274 ASP B CA 1
ATOM 6823 C C . ASP B 1 274 ? 3.465 0.21 16.953 1 94.06 274 ASP B C 1
ATOM 6825 O O . ASP B 1 274 ? 4.25 1.13 17.203 1 94.06 274 ASP B O 1
ATOM 6829 N N . ASP B 1 275 ? 3.418 -0.33 15.789 1 94 275 ASP B N 1
ATOM 6830 C CA . ASP B 1 275 ? 4.262 0.068 14.664 1 94 275 ASP B CA 1
ATOM 6831 C C . ASP B 1 275 ? 3.904 1.469 14.18 1 94 275 ASP B C 1
ATOM 6833 O O . ASP B 1 275 ? 4.758 2.188 13.656 1 94 275 ASP B O 1
ATOM 6837 N N . VAL B 1 276 ? 2.615 1.904 14.312 1 96.25 276 VAL B N 1
ATOM 6838 C CA . VAL B 1 276 ? 2.207 3.25 13.922 1 96.25 276 VAL B CA 1
ATOM 6839 C C . VAL B 1 276 ? 2.912 4.277 14.797 1 96.25 276 VAL B C 1
ATOM 6841 O O . VAL B 1 276 ? 3.451 5.27 14.297 1 96.25 276 VAL B O 1
ATOM 6844 N N . ASP B 1 277 ? 2.965 3.973 16.125 1 97.25 277 ASP B N 1
ATOM 6845 C CA . ASP B 1 277 ? 3.666 4.867 17.031 1 97.25 277 ASP B CA 1
ATOM 6846 C C . ASP B 1 277 ? 5.152 4.953 16.688 1 97.25 277 ASP B C 1
ATOM 6848 O O . ASP B 1 277 ? 5.746 6.031 16.766 1 97.25 277 ASP B O 1
ATOM 6852 N N . ALA B 1 278 ? 5.73 3.809 16.375 1 97.81 278 ALA B N 1
ATOM 6853 C CA . ALA B 1 278 ? 7.141 3.789 15.992 1 97.81 278 ALA B CA 1
ATOM 6854 C C . ALA B 1 278 ? 7.391 4.652 14.758 1 97.81 278 ALA B C 1
ATOM 6856 O O . ALA B 1 278 ? 8.359 5.41 14.711 1 97.81 278 ALA B O 1
ATOM 6857 N N . THR B 1 279 ? 6.547 4.504 13.781 1 98.19 279 THR B N 1
ATOM 6858 C CA . THR B 1 279 ? 6.637 5.281 12.555 1 98.19 279 THR B CA 1
ATOM 6859 C C . THR B 1 279 ? 6.523 6.773 12.852 1 98.19 279 THR B C 1
ATOM 6861 O O . THR B 1 279 ? 7.301 7.578 12.336 1 98.19 279 THR B O 1
ATOM 6864 N N . LEU B 1 280 ? 5.598 7.117 13.688 1 98.62 280 LEU B N 1
ATOM 6865 C CA . LEU B 1 280 ? 5.336 8.516 13.992 1 98.62 280 LEU B CA 1
ATOM 6866 C C . LEU B 1 280 ? 6.48 9.117 14.805 1 98.62 280 LEU B C 1
ATOM 6868 O O . LEU B 1 280 ? 6.781 10.305 14.664 1 98.62 280 LEU B O 1
ATOM 6872 N N . ALA B 1 281 ? 7.113 8.312 15.633 1 98.5 281 ALA B N 1
ATOM 6873 C CA . ALA B 1 281 ? 8.281 8.797 16.359 1 98.5 281 ALA B CA 1
ATOM 6874 C C . ALA B 1 281 ? 9.391 9.234 15.406 1 98.5 281 ALA B C 1
ATOM 6876 O O . ALA B 1 281 ? 10.016 10.273 15.609 1 98.5 281 ALA B O 1
ATOM 6877 N N . LEU B 1 282 ? 9.602 8.477 14.414 1 98.44 282 LEU B N 1
ATOM 6878 C CA . LEU B 1 282 ? 10.617 8.82 13.422 1 98.44 282 LEU B CA 1
ATOM 6879 C C . LEU B 1 282 ? 10.195 10.047 12.609 1 98.44 282 LEU B C 1
ATOM 6881 O O . LEU B 1 282 ? 11.016 10.898 12.297 1 98.44 282 LEU B O 1
ATOM 6885 N N . ALA B 1 283 ? 8.898 10.047 12.258 1 98.69 283 ALA B N 1
ATOM 6886 C CA . ALA B 1 283 ? 8.398 11.211 11.531 1 98.69 283 ALA B CA 1
ATOM 6887 C C . ALA B 1 283 ? 8.625 12.492 12.328 1 98.69 283 ALA B C 1
ATOM 6889 O O . ALA B 1 283 ? 9.055 13.508 11.773 1 98.69 283 ALA B O 1
ATOM 6890 N N . ALA B 1 284 ? 8.344 12.453 13.594 1 98.75 284 ALA B N 1
ATOM 6891 C CA . ALA B 1 284 ? 8.508 13.617 14.469 1 98.75 284 ALA B CA 1
ATOM 6892 C C . ALA B 1 284 ? 9.969 14.07 14.492 1 98.75 284 ALA B C 1
ATOM 6894 O O . ALA B 1 284 ? 10.25 15.273 14.461 1 98.75 284 ALA B O 1
ATOM 6895 N N . ASP B 1 285 ? 10.852 13.156 14.562 1 98.5 285 ASP B N 1
ATOM 6896 C CA . ASP B 1 285 ? 12.273 13.438 14.656 1 98.5 285 ASP B CA 1
ATOM 6897 C C . ASP B 1 285 ? 12.758 14.242 13.453 1 98.5 285 ASP B C 1
ATOM 6899 O O . ASP B 1 285 ? 13.672 15.062 13.57 1 98.5 285 ASP B O 1
ATOM 6903 N N . ALA B 1 286 ? 12.18 14.047 12.352 1 98.25 286 ALA B N 1
ATOM 6904 C CA . ALA B 1 286 ? 12.617 14.672 11.102 1 98.25 286 ALA B CA 1
ATOM 6905 C C . ALA B 1 286 ? 12.477 16.188 11.164 1 98.25 286 ALA B C 1
ATOM 6907 O O . ALA B 1 286 ? 13.203 16.922 10.492 1 98.25 286 ALA B O 1
ATOM 6908 N N . PHE B 1 287 ? 11.562 16.672 12 1 98.75 287 PHE B N 1
ATOM 6909 C CA . PHE B 1 287 ? 11.25 18.094 11.984 1 98.75 287 PHE B CA 1
ATOM 6910 C C . PHE B 1 287 ? 12.086 18.844 13.008 1 98.75 287 PHE B C 1
ATOM 6912 O O . PHE B 1 287 ? 12.156 20.078 12.984 1 98.75 287 PHE B O 1
ATOM 6919 N N . ILE B 1 288 ? 12.656 18.156 13.969 1 98.44 288 ILE B N 1
ATOM 6920 C CA . ILE B 1 288 ? 13.414 18.797 15.047 1 98.44 288 ILE B CA 1
ATOM 6921 C C . ILE B 1 288 ? 14.844 19.047 14.586 1 98.44 288 ILE B C 1
ATOM 6923 O O . ILE B 1 288 ? 15.547 18.125 14.156 1 98.44 288 ILE B O 1
ATOM 6927 N N . VAL B 1 289 ? 15.305 20.25 14.586 1 97.5 289 VAL B N 1
ATOM 6928 C CA . VAL B 1 289 ? 16.641 20.609 14.109 1 97.5 289 VAL B CA 1
ATOM 6929 C C . VAL B 1 289 ? 17.469 21.156 15.266 1 97.5 289 VAL B C 1
ATOM 6931 O O . VAL B 1 289 ? 16.938 21.5 16.328 1 97.5 289 VAL B O 1
ATOM 6934 N N . LYS B 1 290 ? 18.75 21.297 15.055 1 90.75 290 LYS B N 1
ATOM 6935 C CA . LYS B 1 290 ? 19.688 21.766 16.062 1 90.75 290 LYS B CA 1
ATOM 6936 C C . LYS B 1 290 ? 19.391 23.219 16.453 1 90.75 290 LYS B C 1
ATOM 6938 O O . LYS B 1 290 ? 19.078 24.047 15.594 1 90.75 290 LYS B O 1
ATOM 6943 N N . GLY B 1 291 ? 19.547 23.375 17.656 1 79.94 291 GLY B N 1
ATOM 6944 C CA . GLY B 1 291 ? 19.234 24.703 18.188 1 79.94 291 GLY B CA 1
ATOM 6945 C C . GLY B 1 291 ? 18.656 24.641 19.594 1 79.94 291 GLY B C 1
ATOM 6946 O O . GLY B 1 291 ? 19.297 25.094 20.547 1 79.94 291 GLY B O 1
ATOM 6947 N N . PRO B 1 292 ? 17.469 23.984 19.859 1 93.31 292 PRO B N 1
ATOM 6948 C CA . PRO B 1 292 ? 16.547 23.281 18.969 1 93.31 292 PRO B CA 1
ATOM 6949 C C . PRO B 1 292 ? 15.484 24.203 18.359 1 93.31 292 PRO B C 1
ATOM 6951 O O . PRO B 1 292 ? 15.18 25.25 18.938 1 93.31 292 PRO B O 1
ATOM 6954 N N . ASP B 1 293 ? 15.031 23.859 17.281 1 96.69 293 ASP B N 1
ATOM 6955 C CA . ASP B 1 293 ? 13.898 24.469 16.594 1 96.69 293 ASP B CA 1
ATOM 6956 C C . ASP B 1 293 ? 13.125 23.406 15.797 1 96.69 293 ASP B C 1
ATOM 6958 O O . ASP B 1 293 ? 13.422 22.219 15.875 1 96.69 293 ASP B O 1
ATOM 6962 N N . VAL B 1 294 ? 12.062 23.797 15.172 1 98.12 294 VAL B N 1
ATOM 6963 C CA . VAL B 1 294 ? 11.195 22.859 14.453 1 98.12 294 VAL B CA 1
ATOM 6964 C C . VAL B 1 294 ? 10.945 23.391 13.039 1 98.12 294 VAL B C 1
ATOM 6966 O O . VAL B 1 294 ? 10.453 24.5 12.859 1 98.12 294 VAL B O 1
ATOM 6969 N N . VAL B 1 295 ? 11.344 22.609 12.047 1 98.25 295 VAL B N 1
ATOM 6970 C CA . VAL B 1 295 ? 10.914 22.891 10.688 1 98.25 295 VAL B CA 1
ATOM 6971 C C . VAL B 1 295 ? 9.422 22.594 10.539 1 98.25 295 VAL B C 1
ATOM 6973 O O . VAL B 1 295 ? 8.969 21.484 10.859 1 98.25 295 VAL B O 1
ATOM 6976 N N . ALA B 1 296 ? 8.656 23.516 10.039 1 98.12 296 ALA B N 1
ATOM 6977 C CA . ALA B 1 296 ? 7.195 23.406 10.008 1 98.12 296 ALA B CA 1
ATOM 6978 C C . ALA B 1 296 ? 6.75 22.297 9.055 1 98.12 296 ALA B C 1
ATOM 6980 O O . ALA B 1 296 ? 5.703 21.688 9.258 1 98.12 296 ALA B O 1
ATOM 6981 N N . GLY B 1 297 ? 7.535 22.094 8 1 98.5 297 GLY B N 1
ATOM 6982 C CA . GLY B 1 297 ? 7.219 21.062 7.027 1 98.5 297 GLY B CA 1
ATOM 6983 C C . GLY B 1 297 ? 8.227 20.984 5.895 1 98.5 297 GLY B C 1
ATOM 6984 O O . GLY B 1 297 ? 8.836 22 5.527 1 98.5 297 GLY B O 1
ATOM 6985 N N . TYR B 1 298 ? 8.445 19.828 5.414 1 98.56 298 TYR B N 1
ATOM 6986 C CA . TYR B 1 298 ? 9.273 19.609 4.234 1 98.56 298 TYR B CA 1
ATOM 6987 C C . TYR B 1 298 ? 8.406 19.375 3.002 1 98.56 298 TYR B C 1
ATOM 6989 O O . TYR B 1 298 ? 7.332 18.781 3.1 1 98.56 298 TYR B O 1
ATOM 6997 N N . PRO B 1 299 ? 8.82 19.984 1.832 1 97.62 299 PRO B N 1
ATOM 6998 C CA . PRO B 1 299 ? 10.211 20.391 1.631 1 97.62 299 PRO B CA 1
ATOM 6999 C C . PRO B 1 299 ? 10.398 21.906 1.698 1 97.62 299 PRO B C 1
ATOM 7001 O O . PRO B 1 299 ? 11.531 22.391 1.641 1 97.62 299 PRO B O 1
ATOM 7004 N N . TRP B 1 300 ? 9.344 22.719 1.88 1 96.31 300 TRP B N 1
ATOM 7005 C CA . TRP B 1 300 ? 9.609 24.109 1.52 1 96.31 300 TRP B CA 1
ATOM 7006 C C . TRP B 1 300 ? 9.391 25.031 2.715 1 96.31 300 TRP B C 1
ATOM 7008 O O . TRP B 1 300 ? 9.68 26.234 2.643 1 96.31 300 TRP B O 1
ATOM 7018 N N . PHE B 1 301 ? 9 24.578 3.852 1 96.12 301 PHE B N 1
ATOM 7019 C CA . PHE B 1 301 ? 8.797 25.469 4.988 1 96.12 301 PHE B CA 1
ATOM 7020 C C . PHE B 1 301 ? 10.07 25.578 5.824 1 96.12 301 PHE B C 1
ATOM 7022 O O . PHE B 1 301 ? 10.891 24.656 5.824 1 96.12 301 PHE B O 1
ATOM 7029 N N . ASP B 1 302 ? 10.172 26.703 6.473 1 94.62 302 ASP B N 1
ATOM 7030 C CA . ASP B 1 302 ? 11.234 26.938 7.445 1 94.62 302 ASP B CA 1
ATOM 7031 C C . ASP B 1 302 ? 10.711 26.797 8.875 1 94.62 302 ASP B C 1
ATOM 7033 O O . ASP B 1 302 ? 9.695 26.125 9.102 1 94.62 302 ASP B O 1
ATOM 7037 N N . CYS B 1 303 ? 11.5 27.312 9.836 1 95.19 303 CYS B N 1
ATOM 7038 C CA . CYS B 1 303 ? 11.086 27.266 11.234 1 95.19 303 CYS B CA 1
ATOM 7039 C C . CYS B 1 303 ? 10.141 28.406 11.555 1 95.19 303 CYS B C 1
ATOM 7041 O O . CYS B 1 303 ? 10.484 29.578 11.367 1 95.19 303 CYS B O 1
ATOM 7043 N N . TRP B 1 304 ? 9 28.062 12.023 1 95.06 304 TRP B N 1
ATOM 7044 C CA . TRP B 1 304 ? 7.992 29.031 12.422 1 95.06 304 TRP B CA 1
ATOM 7045 C C . TRP B 1 304 ? 7.555 28.812 13.867 1 95.06 304 TRP B C 1
ATOM 7047 O O . TRP B 1 304 ? 7.102 27.719 14.219 1 95.06 304 TRP B O 1
ATOM 7057 N N . MET B 1 305 ? 7.602 29.859 14.641 1 95.94 305 MET B N 1
ATOM 7058 C CA . MET B 1 305 ? 7.316 29.766 16.078 1 95.94 305 MET B CA 1
ATOM 7059 C C . MET B 1 305 ? 5.918 29.219 16.312 1 95.94 305 MET B C 1
ATOM 7061 O O . MET B 1 305 ? 5.738 28.312 17.141 1 95.94 305 MET B O 1
ATOM 7065 N N . ARG B 1 306 ? 4.93 29.734 15.617 1 95.69 306 ARG B N 1
ATOM 7066 C CA . ARG B 1 306 ? 3.559 29.281 15.797 1 95.69 306 ARG B CA 1
ATOM 7067 C C . ARG B 1 306 ? 3.455 27.766 15.578 1 95.69 306 ARG B C 1
ATOM 7069 O O . ARG B 1 306 ? 2.865 27.062 16.391 1 95.69 306 ARG B O 1
ATOM 7076 N N . ASP B 1 307 ? 4.004 27.281 14.492 1 96.94 307 ASP B N 1
ATOM 7077 C CA . ASP B 1 307 ? 3.92 25.859 14.125 1 96.94 307 ASP B CA 1
ATOM 7078 C C . ASP B 1 307 ? 4.672 25 15.133 1 96.94 307 ASP B C 1
ATOM 7080 O O . ASP B 1 307 ? 4.207 23.906 15.492 1 96.94 307 ASP B O 1
ATOM 7084 N N . ALA B 1 308 ? 5.816 25.484 15.523 1 97.94 308 ALA B N 1
ATOM 7085 C CA . ALA B 1 308 ? 6.598 24.75 16.516 1 97.94 308 ALA B CA 1
ATOM 7086 C C . ALA B 1 308 ? 5.809 24.594 17.812 1 97.94 308 ALA B C 1
ATOM 7088 O O . ALA B 1 308 ? 5.773 23.5 18.391 1 97.94 308 ALA B O 1
ATOM 7089 N N . LEU B 1 309 ? 5.195 25.656 18.203 1 98.25 309 LEU B N 1
ATOM 7090 C CA . LEU B 1 309 ? 4.504 25.656 19.5 1 98.25 309 LEU B CA 1
ATOM 7091 C C . LEU B 1 309 ? 3.199 24.875 19.406 1 98.25 309 LEU B C 1
ATOM 7093 O O . LEU B 1 309 ? 2.83 24.172 20.344 1 98.25 309 LEU B O 1
ATOM 7097 N N . ALA B 1 310 ? 2.508 24.984 18.266 1 97.44 310 ALA B N 1
ATOM 7098 C CA . ALA B 1 310 ? 1.293 24.188 18.047 1 97.44 310 ALA B CA 1
ATOM 7099 C C . ALA B 1 310 ? 1.608 22.703 17.984 1 97.44 310 ALA B C 1
ATOM 7101 O O . ALA B 1 310 ? 0.751 21.859 18.281 1 97.44 310 ALA B O 1
ATOM 7102 N N . SER B 1 311 ? 2.824 22.328 17.656 1 98.38 311 SER B N 1
ATOM 7103 C CA . SER B 1 311 ? 3.264 20.953 17.5 1 98.38 311 SER B CA 1
ATOM 7104 C C . SER B 1 311 ? 3.953 20.453 18.766 1 98.38 311 SER B C 1
ATOM 7106 O O . SER B 1 311 ? 4.355 19.281 18.844 1 98.38 311 SER B O 1
ATOM 7108 N N . TYR B 1 312 ? 4.09 21.219 19.766 1 98.75 312 TYR B N 1
ATOM 7109 C CA . TYR B 1 312 ? 5.039 21.031 20.859 1 98.75 312 TYR B CA 1
ATOM 7110 C C . TYR B 1 312 ? 4.762 19.734 21.609 1 98.75 312 TYR B C 1
ATOM 7112 O O . TYR B 1 312 ? 5.664 18.906 21.797 1 98.75 312 TYR B O 1
ATOM 7120 N N . GLU B 1 313 ? 3.549 19.562 22.016 1 98.5 313 GLU B N 1
ATOM 7121 C CA . GLU B 1 313 ? 3.227 18.406 22.844 1 98.5 313 GLU B CA 1
ATOM 7122 C C . GLU B 1 313 ? 3.492 17.109 22.078 1 98.5 313 GLU B C 1
ATOM 7124 O O . GLU B 1 313 ? 4.082 16.172 22.625 1 98.5 313 GLU B O 1
ATOM 7129 N N . GLY B 1 314 ? 3.062 17.062 20.828 1 98.69 314 GLY B N 1
ATOM 7130 C CA . GLY B 1 314 ? 3.248 15.852 20.031 1 98.69 314 GLY B CA 1
ATOM 7131 C C . GLY B 1 314 ? 4.703 15.57 19.703 1 98.69 314 GLY B C 1
ATOM 7132 O O . GLY B 1 314 ? 5.148 14.422 19.75 1 98.69 314 GLY B O 1
ATOM 7133 N N . LEU B 1 315 ? 5.48 16.594 19.406 1 98.75 315 LEU B N 1
ATOM 7134 C CA . LEU B 1 315 ? 6.844 16.422 18.922 1 98.75 315 LEU B CA 1
ATOM 7135 C C . LEU B 1 315 ? 7.801 16.156 20.078 1 98.75 315 LEU B C 1
ATOM 7137 O O . LEU B 1 315 ? 8.766 15.398 19.922 1 98.75 315 LEU B O 1
ATOM 7141 N N . PHE B 1 316 ? 7.508 16.75 21.219 1 98.62 316 PHE B N 1
ATOM 7142 C CA . PHE B 1 316 ? 8.516 16.719 22.281 1 98.62 316 PHE B CA 1
ATOM 7143 C C . PHE B 1 316 ? 8.031 15.898 23.469 1 98.62 316 PHE B C 1
ATOM 7145 O O . PHE B 1 316 ? 8.734 15 23.938 1 98.62 316 PHE B O 1
ATOM 7152 N N . LEU B 1 317 ? 6.84 16.141 23.938 1 98.44 317 LEU B N 1
ATOM 7153 C CA . LEU B 1 317 ? 6.375 15.531 25.188 1 98.44 317 LEU B CA 1
ATOM 7154 C C . LEU B 1 317 ? 5.957 14.078 24.969 1 98.44 317 LEU B C 1
ATOM 7156 O O . LEU B 1 317 ? 6.102 13.242 25.859 1 98.44 317 LEU B O 1
ATOM 7160 N N . ARG B 1 318 ? 5.445 13.781 23.75 1 98.06 318 ARG B N 1
ATOM 7161 C CA . ARG B 1 318 ? 4.93 12.438 23.5 1 98.06 318 ARG B CA 1
ATOM 7162 C C . ARG B 1 318 ? 5.984 11.578 22.812 1 98.06 318 ARG B C 1
ATOM 7164 O O . ARG B 1 318 ? 5.699 10.445 22.406 1 98.06 318 ARG B O 1
ATOM 7171 N N . THR B 1 319 ? 7.207 12.039 22.641 1 97.94 319 THR B N 1
ATOM 7172 C CA . THR B 1 319 ? 8.242 11.289 21.938 1 97.94 319 THR B CA 1
ATOM 7173 C C . THR B 1 319 ? 9.508 11.18 22.781 1 97.94 319 THR B C 1
ATOM 7175 O O . THR B 1 319 ? 10.586 10.891 22.266 1 97.94 319 THR B O 1
ATOM 7178 N N . GLY B 1 320 ? 9.391 11.562 24.047 1 97.06 320 GLY B N 1
ATOM 7179 C CA . GLY B 1 320 ? 10.508 11.398 24.953 1 97.06 320 GLY B CA 1
ATOM 7180 C C . GLY B 1 320 ? 11.547 12.5 24.844 1 97.06 320 GLY B C 1
ATOM 7181 O O . GLY B 1 320 ? 12.734 12.273 25.094 1 97.06 320 GLY B O 1
ATOM 7182 N N . ARG B 1 321 ? 11.141 13.68 24.5 1 97.75 321 ARG B N 1
ATOM 7183 C CA . ARG B 1 321 ? 12.086 14.766 24.234 1 97.75 321 ARG B CA 1
ATOM 7184 C C . ARG B 1 321 ? 11.805 15.969 25.125 1 97.75 321 ARG B C 1
ATOM 7186 O O . ARG B 1 321 ? 11.922 17.109 24.688 1 97.75 321 ARG B O 1
ATOM 7193 N N . ALA B 1 322 ? 11.406 15.781 26.312 1 98.19 322 ALA B N 1
ATOM 7194 C CA . ALA B 1 322 ? 11 16.859 27.219 1 98.19 322 ALA B CA 1
ATOM 7195 C C . ALA B 1 322 ? 12.148 17.828 27.469 1 98.19 322 ALA B C 1
ATOM 7197 O O . ALA B 1 322 ? 11.938 19.047 27.516 1 98.19 322 ALA B O 1
ATOM 7198 N N . ALA B 1 323 ? 13.352 17.297 27.641 1 97.75 323 ALA B N 1
ATOM 7199 C CA . ALA B 1 323 ? 14.5 18.156 27.922 1 97.75 323 ALA B CA 1
ATOM 7200 C C . ALA B 1 323 ? 14.781 19.078 26.734 1 97.75 323 ALA B C 1
ATOM 7202 O O . ALA B 1 323 ? 15.039 20.281 26.922 1 97.75 323 ALA B O 1
ATOM 7203 N N . GLU B 1 324 ? 14.758 18.5 25.594 1 97.75 324 GLU B N 1
ATOM 7204 C CA . GLU B 1 324 ? 14.953 19.297 24.391 1 97.75 324 GLU B CA 1
ATOM 7205 C C . GLU B 1 324 ? 13.836 20.312 24.219 1 97.75 324 GLU B C 1
ATOM 7207 O O . GLU B 1 324 ? 14.086 21.438 23.781 1 97.75 324 GLU B O 1
ATOM 7212 N N . GLY B 1 325 ? 12.664 19.922 24.516 1 98.44 325 GLY B N 1
ATOM 7213 C CA . GLY B 1 325 ? 11.539 20.844 24.484 1 98.44 325 GLY B CA 1
ATOM 7214 C C . GLY B 1 325 ? 11.688 22 25.453 1 98.44 325 GLY B C 1
ATOM 7215 O O . GLY B 1 325 ? 11.391 23.156 25.094 1 98.44 325 GLY B O 1
ATOM 7216 N N . ALA B 1 326 ? 12.141 21.734 26.609 1 98.44 326 ALA B N 1
ATOM 7217 C CA . ALA B 1 326 ? 12.367 22.797 27.594 1 98.44 326 ALA B CA 1
ATOM 7218 C C . ALA B 1 326 ? 13.367 23.812 27.078 1 98.44 326 ALA B C 1
ATOM 7220 O O . ALA B 1 326 ? 13.195 25.016 27.297 1 98.44 326 ALA B O 1
ATOM 7221 N N . ALA B 1 327 ? 14.367 23.312 26.438 1 98.19 327 ALA B N 1
ATOM 7222 C CA . ALA B 1 327 ? 15.367 24.219 25.875 1 98.19 327 ALA B CA 1
ATOM 7223 C C . ALA B 1 327 ? 14.75 25.125 24.812 1 98.19 327 ALA B C 1
ATOM 7225 O O . ALA B 1 327 ? 15.078 26.312 24.734 1 98.19 327 ALA B O 1
ATOM 7226 N N . LEU B 1 328 ? 13.898 24.594 24 1 97.94 328 LEU B N 1
ATOM 7227 C CA . LEU B 1 328 ? 13.203 25.359 22.984 1 97.94 328 LEU B CA 1
ATOM 7228 C C . LEU B 1 328 ? 12.352 26.453 23.625 1 97.94 328 LEU B C 1
ATOM 7230 O O . LEU B 1 328 ? 12.359 27.609 23.172 1 97.94 328 LEU B O 1
ATOM 7234 N N . LEU B 1 329 ? 11.617 26.109 24.656 1 98.25 329 LEU B N 1
ATOM 7235 C CA . LEU B 1 329 ? 10.742 27.062 25.344 1 98.25 329 LEU B CA 1
ATOM 7236 C C . LEU B 1 329 ? 11.555 28.188 25.969 1 98.25 329 LEU B C 1
ATOM 7238 O O . LEU B 1 329 ? 11.156 29.344 25.906 1 98.25 329 LEU B O 1
ATOM 7242 N N . ARG B 1 330 ? 12.68 27.891 26.562 1 97.44 330 ARG B N 1
ATOM 7243 C CA . ARG B 1 330 ? 13.562 28.906 27.141 1 97.44 330 ARG B CA 1
ATOM 7244 C C . ARG B 1 330 ? 14.047 29.875 26.062 1 97.44 330 ARG B C 1
ATOM 7246 O O . ARG B 1 330 ? 14.086 31.078 26.281 1 97.44 330 ARG B O 1
ATOM 7253 N N . ARG B 1 331 ? 14.375 29.281 25 1 95.94 331 ARG B N 1
ATOM 7254 C CA . ARG B 1 331 ? 14.859 30.109 23.906 1 95.94 331 ARG B CA 1
ATOM 7255 C C . ARG B 1 331 ? 13.781 31.078 23.422 1 95.94 331 ARG B C 1
ATOM 7257 O O . ARG B 1 331 ? 14.023 32.281 23.266 1 95.94 331 ARG B O 1
ATOM 7264 N N . TYR B 1 332 ? 12.578 30.594 23.188 1 96.31 332 TYR B N 1
ATOM 7265 C CA . TYR B 1 332 ? 11.484 31.422 22.688 1 96.31 332 TYR B CA 1
ATOM 7266 C C . TYR B 1 332 ? 11.078 32.469 23.703 1 96.31 332 TYR B C 1
ATOM 7268 O O . TYR B 1 332 ? 10.695 33.594 23.344 1 96.31 332 TYR B O 1
ATOM 7276 N N . ALA B 1 333 ? 11.211 32.188 24.953 1 96.06 333 ALA B N 1
ATOM 7277 C CA . ALA B 1 333 ? 10.75 33.062 26 1 96.06 333 ALA B CA 1
ATOM 7278 C C . ALA B 1 333 ? 11.867 34 26.453 1 96.06 333 ALA B C 1
ATOM 7280 O O . ALA B 1 333 ? 11.68 34.812 27.375 1 96.06 333 ALA B O 1
ATOM 7281 N N . SER B 1 334 ? 12.977 34 25.828 1 92 334 SER B N 1
ATOM 7282 C CA . SER B 1 334 ? 14.18 34.688 26.297 1 92 334 SER B CA 1
ATOM 7283 C C . SER B 1 334 ? 14 36.188 26.25 1 92 334 SER B C 1
ATOM 7285 O O . SER B 1 334 ? 14.625 36.906 27.031 1 92 334 SER B O 1
ATOM 7287 N N . SER B 1 335 ? 13.227 36.688 25.281 1 85.62 335 SER B N 1
ATOM 7288 C CA . SER B 1 335 ? 12.992 38.125 25.234 1 85.62 335 SER B CA 1
ATOM 7289 C C . SER B 1 335 ? 11.688 38.438 24.531 1 85.62 335 SER B C 1
ATOM 7291 O O . SER B 1 335 ? 11.367 37.875 23.484 1 85.62 335 SER B O 1
ATOM 7293 N N . PRO B 1 336 ? 11.047 39.438 25.062 1 82.69 336 PRO B N 1
ATOM 7294 C CA . PRO B 1 336 ? 9.828 39.906 24.391 1 82.69 336 PRO B CA 1
ATOM 7295 C C . PRO B 1 336 ? 10.086 40.375 22.953 1 82.69 336 PRO B C 1
ATOM 7297 O O . PRO B 1 336 ? 9.234 40.188 22.078 1 82.69 336 PRO B O 1
ATOM 7300 N N . ALA B 1 337 ? 11.156 40.875 22.781 1 83.44 337 ALA B N 1
ATOM 7301 C CA . ALA B 1 337 ? 11.516 41.375 21.453 1 83.44 337 ALA B CA 1
ATOM 7302 C C . ALA B 1 337 ? 11.617 40.219 20.453 1 83.44 337 ALA B C 1
ATOM 7304 O O . ALA B 1 337 ? 11.195 40.375 19.312 1 83.44 337 ALA B O 1
ATOM 7305 N N . LEU B 1 338 ? 12.141 39.219 20.891 1 83.44 338 LEU B N 1
ATOM 7306 C CA . LEU B 1 338 ? 12.234 38.031 20.031 1 83.44 338 LEU B CA 1
ATOM 7307 C C . LEU B 1 338 ? 10.844 37.5 19.688 1 83.44 338 LEU B C 1
ATOM 7309 O O . LEU B 1 338 ? 10.57 37.188 18.531 1 83.44 338 LEU B O 1
ATOM 7313 N N . VAL B 1 339 ? 10.055 37.438 20.609 1 86.38 339 VAL B N 1
ATOM 7314 C CA . VAL B 1 339 ? 8.703 36.938 20.406 1 86.38 339 VAL B CA 1
ATOM 7315 C C . VAL B 1 339 ? 7.945 37.875 19.453 1 86.38 339 VAL B C 1
ATOM 7317 O O . VAL B 1 339 ? 7.23 37.406 18.562 1 86.38 339 VAL B O 1
ATOM 7320 N N . ALA B 1 340 ? 8.125 39.125 19.672 1 85.81 340 ALA B N 1
ATOM 7321 C CA . ALA B 1 340 ? 7.477 40.094 18.812 1 85.81 340 ALA B CA 1
ATOM 7322 C C . ALA B 1 340 ? 7.918 39.906 17.359 1 85.81 340 ALA B C 1
ATOM 7324 O O . ALA B 1 340 ? 7.105 40.031 16.438 1 85.81 340 ALA B O 1
ATOM 7325 N N . ASP B 1 341 ? 9.086 39.625 17.172 1 84.12 341 ASP B N 1
ATOM 7326 C CA . ASP B 1 341 ? 9.633 39.406 15.836 1 84.12 341 ASP B CA 1
ATOM 7327 C C . ASP B 1 341 ? 9.094 38.125 15.227 1 84.12 341 ASP B C 1
ATOM 7329 O O . ASP B 1 341 ? 8.648 38.094 14.07 1 84.12 341 ASP B O 1
ATOM 7333 N N . LEU B 1 342 ? 9.086 37.156 16.016 1 83.12 342 LEU B N 1
ATOM 7334 C CA . LEU B 1 342 ? 8.703 35.844 15.547 1 83.12 342 LEU B CA 1
ATOM 7335 C C . LEU B 1 342 ? 7.195 35.719 15.375 1 83.12 342 LEU B C 1
ATOM 7337 O O . LEU B 1 342 ? 6.707 34.875 14.641 1 83.12 342 LEU B O 1
ATOM 7341 N N . ALA B 1 343 ? 6.508 36.594 15.961 1 81.75 343 ALA B N 1
ATOM 7342 C CA . ALA B 1 343 ? 5.051 36.531 15.953 1 81.75 343 ALA B CA 1
ATOM 7343 C C . ALA B 1 343 ? 4.473 37.406 14.836 1 81.75 343 ALA B C 1
ATOM 7345 O O . ALA B 1 343 ? 3.254 37.469 14.68 1 81.75 343 ALA B O 1
ATOM 7346 N N . GLN B 1 344 ? 5.344 37.938 14.062 1 79.81 344 GLN B N 1
ATOM 7347 C CA . GLN B 1 344 ? 4.832 38.688 12.914 1 79.81 344 GLN B CA 1
ATOM 7348 C C . GLN B 1 344 ? 4.023 37.781 11.984 1 79.81 344 GLN B C 1
ATOM 7350 O O . GLN B 1 344 ? 4.504 36.719 11.562 1 79.81 344 GLN B O 1
ATOM 7355 N N . GLY B 1 345 ? 2.768 38.062 11.82 1 83.38 345 GLY B N 1
ATOM 7356 C CA . GLY B 1 345 ? 1.879 37.281 10.984 1 83.38 345 GLY B CA 1
ATOM 7357 C C . GLY B 1 345 ? 1.188 36.156 11.734 1 83.38 345 GLY B C 1
ATOM 7358 O O . GLY B 1 345 ? 0.493 35.344 11.133 1 83.38 345 GLY B O 1
ATOM 7359 N N . ALA B 1 346 ? 1.476 36.156 12.992 1 90.75 346 ALA B N 1
ATOM 7360 C CA . ALA B 1 346 ? 0.88 35.156 13.867 1 90.75 346 ALA B CA 1
ATOM 7361 C C . ALA B 1 346 ? 0.598 35.719 15.25 1 90.75 346 ALA B C 1
ATOM 7363 O O . ALA B 1 346 ? 1.312 35.438 16.219 1 90.75 346 ALA B O 1
ATOM 7364 N N . CYS B 1 347 ? -0.446 36.406 15.344 1 92.75 347 CYS B N 1
ATOM 7365 C CA . CYS B 1 347 ? -0.733 37.125 16.562 1 92.75 347 CYS B CA 1
ATOM 7366 C C . CYS B 1 347 ? -0.963 36.188 17.734 1 92.75 347 CYS B C 1
ATOM 7368 O O . CYS B 1 347 ? -0.873 36.625 18.891 1 92.75 347 CYS B O 1
ATOM 7370 N N . GLU B 1 348 ? -1.23 34.938 17.469 1 95.25 348 GLU B N 1
ATOM 7371 C CA . GLU B 1 348 ? -1.543 33.969 18.516 1 95.25 348 GLU B CA 1
ATOM 7372 C C . GLU B 1 348 ? -0.287 33.25 19 1 95.25 348 GLU B C 1
ATOM 7374 O O . GLU B 1 348 ? -0.339 32.469 19.953 1 95.25 348 GLU B O 1
ATOM 7379 N N . ALA B 1 349 ? 0.878 33.438 18.422 1 95.94 349 ALA B N 1
ATOM 7380 C CA . ALA B 1 349 ? 2.102 32.688 18.734 1 95.94 349 ALA B CA 1
ATOM 7381 C C . ALA B 1 349 ? 2.469 32.844 20.203 1 95.94 349 ALA B C 1
ATOM 7383 O O . ALA B 1 349 ? 2.816 31.859 20.859 1 95.94 349 ALA B O 1
ATOM 7384 N N . PRO B 1 350 ? 2.373 34.062 20.797 1 96.44 350 PRO B N 1
ATOM 7385 C CA . PRO B 1 350 ? 2.682 34.156 22.219 1 96.44 350 PRO B CA 1
ATOM 7386 C C . PRO B 1 350 ? 1.729 33.375 23.094 1 96.44 350 PRO B C 1
ATOM 7388 O O . PRO B 1 350 ? 2.129 32.844 24.156 1 96.44 350 PRO B O 1
ATOM 7391 N N . LEU B 1 351 ? 0.499 33.312 22.672 1 98.12 351 LEU B N 1
ATOM 7392 C CA . LEU B 1 351 ? -0.484 32.531 23.438 1 98.12 351 LEU B CA 1
ATOM 7393 C C . LEU B 1 351 ? -0.151 31.047 23.391 1 98.12 351 LEU B C 1
ATOM 7395 O O . LEU B 1 351 ? -0.267 30.344 24.406 1 98.12 351 LEU B O 1
ATOM 7399 N N . TRP B 1 352 ? 0.32 30.578 22.219 1 98.25 352 TRP B N 1
ATOM 7400 C CA . TRP B 1 352 ? 0.77 29.203 22.094 1 98.25 352 TRP B CA 1
ATOM 7401 C C . TRP B 1 352 ? 1.985 28.938 22.969 1 98.25 352 TRP B C 1
ATOM 7403 O O . TRP B 1 352 ? 2.158 27.828 23.484 1 98.25 352 TRP B O 1
ATOM 7413 N N . LEU B 1 353 ? 2.816 29.922 23.109 1 98.44 353 LEU B N 1
ATOM 7414 C CA . LEU B 1 353 ? 3.996 29.781 23.953 1 98.44 353 LEU B CA 1
ATOM 7415 C C . LEU B 1 353 ? 3.6 29.516 25.391 1 98.44 353 LEU B C 1
ATOM 7417 O O . LEU B 1 353 ? 4.133 28.594 26.031 1 98.44 353 LEU B O 1
ATOM 7421 N N . VAL B 1 354 ? 2.66 30.281 25.906 1 98.31 354 VAL B N 1
ATOM 7422 C CA . VAL B 1 354 ? 2.176 30.078 27.266 1 98.31 354 VAL B CA 1
ATOM 7423 C C . VAL B 1 354 ? 1.556 28.688 27.391 1 98.31 354 VAL B C 1
ATOM 7425 O O . VAL B 1 354 ? 1.803 27.969 28.375 1 98.31 354 VAL B O 1
ATOM 7428 N N . HIS B 1 355 ? 0.781 28.328 26.391 1 98.62 355 HIS B N 1
ATOM 7429 C CA . HIS B 1 355 ? 0.153 27 26.375 1 98.62 355 HIS B CA 1
ATOM 7430 C C . HIS B 1 355 ? 1.198 25.891 26.406 1 98.62 355 HIS B C 1
ATOM 7432 O O . HIS B 1 355 ? 1.065 24.938 27.172 1 98.62 355 HIS B O 1
ATOM 7438 N N . ALA B 1 356 ? 2.232 26 25.625 1 98.69 356 ALA B N 1
ATOM 7439 C CA . ALA B 1 356 ? 3.268 24.969 25.531 1 98.69 356 ALA B CA 1
ATOM 7440 C C . ALA B 1 356 ? 4.008 24.828 26.859 1 98.69 356 ALA B C 1
ATOM 7442 O O . ALA B 1 356 ? 4.312 23.719 27.297 1 98.69 356 ALA B O 1
ATOM 7443 N N . VAL B 1 357 ? 4.285 25.953 27.5 1 98.62 357 VAL B N 1
ATOM 7444 C CA . VAL B 1 357 ? 4.965 25.922 28.797 1 98.62 357 VAL B CA 1
ATOM 7445 C C . VAL B 1 357 ? 4.078 25.234 29.828 1 98.62 357 VAL B C 1
ATOM 7447 O O . VAL B 1 357 ? 4.543 24.391 30.594 1 98.62 357 VAL B O 1
ATOM 7450 N N . ASP B 1 358 ? 2.871 25.609 29.844 1 98.5 358 ASP B N 1
ATOM 7451 C CA . ASP B 1 358 ? 1.931 24.984 30.781 1 98.5 358 ASP B CA 1
ATOM 7452 C C . ASP B 1 358 ? 1.834 23.484 30.547 1 98.5 358 ASP B C 1
ATOM 7454 O O . ASP B 1 358 ? 1.831 22.703 31.5 1 98.5 358 ASP B O 1
ATOM 7458 N N . ARG B 1 359 ? 1.726 23.062 29.25 1 98.25 359 ARG B N 1
ATOM 7459 C CA . ARG B 1 359 ? 1.657 21.641 28.938 1 98.25 359 ARG B CA 1
ATOM 7460 C C . ARG B 1 359 ? 2.92 20.922 29.391 1 98.25 359 ARG B C 1
ATOM 7462 O O . ARG B 1 359 ? 2.854 19.781 29.859 1 98.25 359 ARG B O 1
ATOM 7469 N N . HIS B 1 360 ? 4.059 21.562 29.156 1 98.69 360 HIS B N 1
ATOM 7470 C CA . HIS B 1 360 ? 5.324 20.969 29.562 1 98.69 360 HIS B CA 1
ATOM 7471 C C . HIS B 1 360 ? 5.355 20.719 31.062 1 98.69 360 HIS B C 1
ATOM 7473 O O . HIS B 1 360 ? 5.73 19.625 31.516 1 98.69 360 HIS B O 1
ATOM 7479 N N . VAL B 1 361 ? 4.953 21.719 31.828 1 98.31 361 VAL B N 1
ATOM 7480 C CA . VAL B 1 361 ? 4.973 21.625 33.281 1 98.31 361 VAL B CA 1
ATOM 7481 C C . VAL B 1 361 ? 3.977 20.562 33.75 1 98.31 361 VAL B C 1
ATOM 7483 O O . VAL B 1 361 ? 4.289 19.75 34.625 1 98.31 361 VAL B O 1
ATOM 7486 N N . ALA B 1 362 ? 2.875 20.594 33.188 1 97.38 362 ALA B N 1
ATOM 7487 C CA . ALA B 1 362 ? 1.848 19.625 33.562 1 97.38 362 ALA B CA 1
ATOM 7488 C C . ALA B 1 362 ? 2.305 18.203 33.281 1 97.38 362 ALA B C 1
ATOM 7490 O O . ALA B 1 362 ? 2.043 17.281 34.062 1 97.38 362 ALA B O 1
ATOM 7491 N N . ALA B 1 363 ? 2.967 17.984 32.156 1 97.06 363 ALA B N 1
ATOM 7492 C CA . ALA B 1 363 ? 3.334 16.641 31.703 1 97.06 363 ALA B CA 1
ATOM 7493 C C . ALA B 1 363 ? 4.57 16.141 32.438 1 97.06 363 ALA B C 1
ATOM 7495 O O . ALA B 1 363 ? 4.703 14.945 32.688 1 97.06 363 ALA B O 1
ATOM 7496 N N . THR B 1 364 ? 5.461 17.078 32.812 1 97.69 364 THR B N 1
ATOM 7497 C CA . THR B 1 364 ? 6.758 16.641 33.344 1 97.69 364 THR B CA 1
ATOM 7498 C C . THR B 1 364 ? 6.863 16.922 34.844 1 97.69 364 THR B C 1
ATOM 7500 O O . THR B 1 364 ? 7.754 16.375 35.5 1 97.69 364 THR B O 1
ATOM 7503 N N . GLY B 1 365 ? 6.051 17.797 35.375 1 96.81 365 GLY B N 1
ATOM 7504 C CA . GLY B 1 365 ? 6.195 18.25 36.75 1 96.81 365 GLY B CA 1
ATOM 7505 C C . GLY B 1 365 ? 7.336 19.234 36.938 1 96.81 365 GLY B C 1
ATOM 7506 O O . GLY B 1 365 ? 7.738 19.5 38.062 1 96.81 365 GLY B O 1
ATOM 7507 N N . ASP B 1 366 ? 7.84 19.734 35.875 1 96.69 366 ASP B N 1
ATOM 7508 C CA . ASP B 1 366 ? 8.977 20.641 35.938 1 96.69 366 ASP B CA 1
ATOM 7509 C C . ASP B 1 366 ? 8.57 22.016 36.469 1 96.69 366 ASP B C 1
ATOM 7511 O O . ASP B 1 366 ? 8.57 23 35.719 1 96.69 366 ASP B O 1
ATOM 7515 N N . GLY B 1 367 ? 8.406 22.156 37.719 1 94.94 367 GLY B N 1
ATOM 7516 C CA . GLY B 1 367 ? 8.016 23.391 38.375 1 94.94 367 GLY B CA 1
ATOM 7517 C C . GLY B 1 367 ? 9.07 24.484 38.25 1 94.94 367 GLY B C 1
ATOM 7518 O O . GLY B 1 367 ? 8.742 25.672 38.25 1 94.94 367 GLY B O 1
ATOM 7519 N N . HIS B 1 368 ? 10.305 24.031 38.125 1 96.56 368 HIS B N 1
ATOM 7520 C CA . HIS B 1 368 ? 11.391 25 38 1 96.56 368 HIS B CA 1
ATOM 7521 C C . HIS B 1 368 ? 11.273 25.781 36.688 1 96.56 368 HIS B C 1
ATOM 7523 O O . HIS B 1 368 ? 11.422 27.016 36.688 1 96.56 368 HIS B O 1
ATOM 7529 N N . LEU B 1 369 ? 11.016 25.094 35.625 1 97.12 369 LEU B N 1
ATOM 7530 C CA . LEU B 1 369 ? 10.828 25.781 34.375 1 97.12 369 LEU B CA 1
ATOM 7531 C C . LEU B 1 369 ? 9.633 26.734 34.438 1 97.12 369 LEU B C 1
ATOM 7533 O O . LEU B 1 369 ? 9.703 27.859 33.938 1 97.12 369 LEU B O 1
ATOM 7537 N N . GLY B 1 370 ? 8.578 26.281 35.031 1 97.12 370 GLY B N 1
ATOM 7538 C CA . GLY B 1 370 ? 7.402 27.125 35.188 1 97.12 370 GLY B CA 1
ATOM 7539 C C . GLY B 1 370 ? 7.688 28.422 35.938 1 97.12 370 GLY B C 1
ATOM 7540 O O . GLY B 1 370 ? 7.266 29.484 35.5 1 97.12 370 GLY B O 1
ATOM 7541 N N . ALA B 1 371 ? 8.375 28.234 37 1 96.69 371 ALA B N 1
ATOM 7542 C CA . ALA B 1 371 ? 8.711 29.406 37.812 1 96.69 371 ALA B CA 1
ATOM 7543 C C . ALA B 1 371 ? 9.664 30.328 37.062 1 96.69 371 ALA B C 1
ATOM 7545 O O . ALA B 1 371 ? 9.523 31.547 37.125 1 96.69 371 ALA B O 1
ATOM 7546 N N . GLU B 1 372 ? 10.578 29.703 36.438 1 96.69 372 GLU B N 1
ATOM 7547 C CA . GLU B 1 372 ? 11.586 30.438 35.688 1 96.69 372 GLU B CA 1
ATOM 7548 C C . GLU B 1 372 ? 10.945 31.312 34.594 1 96.69 372 GLU B C 1
ATOM 7550 O O . GLU B 1 372 ? 11.383 32.438 34.344 1 96.69 372 GLU B O 1
ATOM 7555 N N . LEU B 1 373 ? 9.883 30.828 34 1 97.75 373 LEU B N 1
ATOM 7556 C CA . LEU B 1 373 ? 9.367 31.484 32.812 1 97.75 373 LEU B CA 1
ATOM 7557 C C . LEU B 1 373 ? 8.117 32.312 33.125 1 97.75 373 LEU B C 1
ATOM 7559 O O . LEU B 1 373 ? 7.598 33 32.25 1 97.75 373 LEU B O 1
ATOM 7563 N N . ALA B 1 374 ? 7.645 32.25 34.312 1 97.12 374 ALA B N 1
ATOM 7564 C CA . ALA B 1 374 ? 6.406 32.938 34.688 1 97.12 374 ALA B CA 1
ATOM 7565 C C . ALA B 1 374 ? 6.508 34.438 34.406 1 97.12 374 ALA B C 1
ATOM 7567 O O . ALA B 1 374 ? 5.641 35.031 33.75 1 97.12 374 ALA B O 1
ATOM 7568 N N . THR B 1 375 ? 7.527 35.094 34.875 1 96.12 375 THR B N 1
ATOM 7569 C CA . THR B 1 375 ? 7.68 36.531 34.719 1 96.12 375 THR B CA 1
ATOM 7570 C C . THR B 1 375 ? 7.934 36.906 33.25 1 96.12 375 THR B C 1
ATOM 7572 O O . THR B 1 375 ? 7.301 37.812 32.719 1 96.12 375 THR B O 1
ATOM 7575 N N . PRO B 1 376 ? 8.906 36.156 32.625 1 96.38 376 PRO B N 1
ATOM 7576 C CA . PRO B 1 376 ? 9.094 36.438 31.203 1 96.38 376 PRO B CA 1
ATOM 7577 C C . PRO B 1 376 ? 7.793 36.344 30.406 1 96.38 376 PRO B C 1
ATOM 7579 O O . PRO B 1 376 ? 7.523 37.156 29.531 1 96.38 376 PRO B O 1
ATOM 7582 N N . LEU B 1 377 ? 7.008 35.375 30.688 1 97.75 377 LEU B N 1
ATOM 7583 C CA . LEU B 1 377 ? 5.754 35.156 29.969 1 97.75 377 LEU B CA 1
ATOM 7584 C C . LEU B 1 377 ? 4.758 36.281 30.266 1 97.75 377 LEU B C 1
ATOM 7586 O O . LEU B 1 377 ? 4.008 36.719 29.391 1 97.75 377 LEU B O 1
ATOM 7590 N N . ASP B 1 378 ? 4.742 36.656 31.5 1 96.19 378 ASP B N 1
ATOM 7591 C CA . ASP B 1 378 ? 3.877 37.781 31.875 1 96.19 378 ASP B CA 1
ATOM 7592 C C . ASP B 1 378 ? 4.227 39.031 31.094 1 96.19 378 ASP B C 1
ATOM 7594 O O . ASP B 1 378 ? 3.334 39.75 30.625 1 96.19 378 ASP B O 1
ATOM 7598 N N . THR B 1 379 ? 5.496 39.281 30.953 1 94.88 379 THR B N 1
ATOM 7599 C CA . THR B 1 379 ? 5.969 40.406 30.203 1 94.88 379 THR B CA 1
ATOM 7600 C C . THR B 1 379 ? 5.562 40.312 28.734 1 94.88 379 THR B C 1
ATOM 7602 O O . THR B 1 379 ? 5.148 41.312 28.125 1 94.88 379 THR B O 1
ATOM 7605 N N . ILE B 1 380 ? 5.695 39.156 28.234 1 94.31 380 ILE B N 1
ATOM 7606 C CA . ILE B 1 380 ? 5.34 38.906 26.844 1 94.31 380 ILE B CA 1
ATOM 7607 C C . ILE B 1 380 ? 3.846 39.156 26.641 1 94.31 380 ILE B C 1
ATOM 7609 O O . ILE B 1 380 ? 3.438 39.844 25.703 1 94.31 380 ILE B O 1
ATOM 7613 N N . LEU B 1 381 ? 2.947 38.656 27.5 1 94.62 381 LEU B N 1
ATOM 7614 C CA . LEU B 1 381 ? 1.5 38.781 27.359 1 94.62 381 LEU B CA 1
ATOM 7615 C C . LEU B 1 381 ? 1.049 40.219 27.547 1 94.62 381 LEU B C 1
ATOM 7617 O O . LEU B 1 381 ? 0.063 40.656 26.953 1 94.62 381 LEU B O 1
ATOM 7621 N N . ALA B 1 382 ? 1.76 40.938 28.359 1 93.19 382 ALA B N 1
ATOM 7622 C CA . ALA B 1 382 ? 1.445 42.344 28.594 1 93.19 382 ALA B CA 1
ATOM 7623 C C . ALA B 1 382 ? 1.565 43.156 27.297 1 93.19 382 ALA B C 1
ATOM 7625 O O . ALA B 1 382 ? 0.979 44.219 27.172 1 93.19 382 ALA B O 1
ATOM 7626 N N . GLY B 1 383 ? 2.266 42.562 26.406 1 92.5 383 GLY B N 1
ATOM 7627 C CA . GLY B 1 383 ? 2.416 43.188 25.109 1 92.5 383 GLY B CA 1
ATOM 7628 C C . GLY B 1 383 ? 1.099 43.406 24.391 1 92.5 383 GLY B C 1
ATOM 7629 O O . GLY B 1 383 ? 0.966 44.312 23.562 1 92.5 383 GLY B O 1
ATOM 7630 N N . TYR B 1 384 ? 0.069 42.625 24.641 1 94.25 384 TYR B N 1
ATOM 7631 C CA . TYR B 1 384 ? -1.233 42.781 24 1 94.25 384 TYR B CA 1
ATOM 7632 C C . TYR B 1 384 ? -1.945 44.031 24.469 1 94.25 384 TYR B C 1
ATOM 7634 O O . TYR B 1 384 ? -2.838 44.531 23.797 1 94.25 384 TYR B O 1
ATOM 7642 N N . ALA B 1 385 ? -1.634 44.531 25.625 1 92 385 ALA B N 1
ATOM 7643 C CA . ALA B 1 385 ? -2.303 45.688 26.203 1 92 385 ALA B CA 1
ATOM 7644 C C . ALA B 1 385 ? -1.448 46.938 26.062 1 92 385 ALA B C 1
ATOM 7646 O O . ALA B 1 385 ? -1.902 48.062 26.375 1 92 385 ALA B O 1
ATOM 7647 N N . ALA B 1 386 ? -0.295 46.75 25.547 1 88.25 386 ALA B N 1
ATOM 7648 C CA . ALA B 1 386 ? 0.625 47.906 25.469 1 88.25 386 ALA B CA 1
ATOM 7649 C C . ALA B 1 386 ? 0.2 48.875 24.375 1 88.25 386 ALA B C 1
ATOM 7651 O O . ALA B 1 386 ? -0.391 48.469 23.375 1 88.25 386 ALA B O 1
ATOM 7652 N N . ASP B 1 387 ? 0.456 50.094 24.594 1 81 387 ASP B N 1
ATOM 7653 C CA . ASP B 1 387 ? 0.131 51.156 23.625 1 81 387 ASP B CA 1
ATOM 7654 C C . ASP B 1 387 ? 0.863 50.906 22.312 1 81 387 ASP B C 1
ATOM 7656 O O . ASP B 1 387 ? 0.304 51.156 21.234 1 81 387 ASP B O 1
ATOM 7660 N N . ASP B 1 388 ? 2.088 50.531 22.406 1 80.75 388 ASP B N 1
ATOM 7661 C CA . ASP B 1 388 ? 2.877 50.156 21.234 1 80.75 388 ASP B CA 1
ATOM 7662 C C . ASP B 1 388 ? 2.865 48.656 21.016 1 80.75 388 ASP B C 1
ATOM 7664 O O . ASP B 1 388 ? 3.906 48.031 20.75 1 80.75 388 ASP B O 1
ATOM 7668 N N . ALA B 1 389 ? 1.686 48.188 21.016 1 71.81 389 ALA B N 1
ATOM 7669 C CA . ALA B 1 389 ? 1.523 46.719 20.953 1 71.81 389 ALA B CA 1
ATOM 7670 C C . ALA B 1 389 ? 2.328 46.125 19.812 1 71.81 389 ALA B C 1
ATOM 7672 O O . ALA B 1 389 ? 2.133 46.5 18.656 1 71.81 389 ALA B O 1
ATOM 7673 N N . PRO B 1 390 ? 3.119 45.188 20.109 1 80.44 390 PRO B N 1
ATOM 7674 C CA . PRO B 1 390 ? 3.982 44.594 19.094 1 80.44 390 PRO B CA 1
ATOM 7675 C C . PRO B 1 390 ? 3.262 43.531 18.25 1 80.44 390 PRO B C 1
ATOM 7677 O O . PRO B 1 390 ? 3.777 43.125 17.219 1 80.44 390 PRO B O 1
ATOM 7680 N N . PHE B 1 391 ? 2.117 43.281 18.719 1 86.75 391 PHE B N 1
ATOM 7681 C CA . PHE B 1 391 ? 1.371 42.219 18.031 1 86.75 391 PHE B CA 1
ATOM 7682 C C . PHE B 1 391 ? 0.217 42.812 17.234 1 86.75 391 PHE B C 1
ATOM 7684 O O . PHE B 1 391 ? -0.225 43.938 17.516 1 86.75 391 PHE B O 1
ATOM 7691 N N . ALA B 1 392 ? -0.247 42.031 16.219 1 88.94 392 ALA B N 1
ATOM 7692 C CA . ALA B 1 392 ? -1.354 42.469 15.383 1 88.94 392 ALA B CA 1
ATOM 7693 C C . ALA B 1 392 ? -2.666 42.5 16.172 1 88.94 392 ALA B C 1
ATOM 7695 O O . ALA B 1 392 ? -3.633 43.156 15.758 1 88.94 392 ALA B O 1
ATOM 7696 N N . ALA B 1 393 ? -2.764 41.844 17.281 1 92.5 393 ALA B N 1
ATOM 7697 C CA . ALA B 1 393 ? -3.932 41.844 18.156 1 92.5 393 ALA B CA 1
ATOM 7698 C C . ALA B 1 393 ? -3.691 42.719 19.375 1 92.5 393 ALA B C 1
ATOM 7700 O O . ALA B 1 393 ? -2.574 42.781 19.891 1 92.5 393 ALA B O 1
ATOM 7701 N N . ARG B 1 394 ? -4.805 43.281 19.844 1 94 394 ARG B N 1
ATOM 7702 C CA . ARG B 1 394 ? -4.73 44.156 21.016 1 94 394 ARG B CA 1
ATOM 7703 C C . ARG B 1 394 ? -5.883 43.875 21.984 1 94 394 ARG B C 1
ATOM 7705 O O . ARG B 1 394 ? -6.992 43.562 21.547 1 94 394 ARG B O 1
ATOM 7712 N N . LEU B 1 395 ? -5.551 44.094 23.203 1 96.44 395 LEU B N 1
ATOM 7713 C CA . LEU B 1 395 ? -6.586 43.938 24.234 1 96.44 395 LEU B CA 1
ATOM 7714 C C . LEU B 1 395 ? -7.605 45.062 24.141 1 96.44 395 LEU B C 1
ATOM 7716 O O . LEU B 1 395 ? -7.234 46.25 24.125 1 96.44 395 LEU B O 1
ATOM 7720 N N . ASP B 1 396 ? -8.805 44.688 24.031 1 95.5 396 ASP B N 1
ATOM 7721 C CA . ASP B 1 396 ? -9.914 45.656 24.156 1 95.5 396 ASP B CA 1
ATOM 7722 C C . ASP B 1 396 ? -10.344 45.781 25.625 1 95.5 396 ASP B C 1
ATOM 7724 O O . ASP B 1 396 ? -10.961 44.875 26.172 1 95.5 396 ASP B O 1
ATOM 7728 N N . PRO B 1 397 ? -10.156 46.875 26.203 1 93.69 397 PRO B N 1
ATOM 7729 C CA . PRO B 1 397 ? -10.453 47 27.625 1 93.69 397 PRO B CA 1
ATOM 7730 C C . PRO B 1 397 ? -11.953 46.938 27.922 1 93.69 397 PRO B C 1
ATOM 7732 O O . PRO B 1 397 ? -12.352 46.719 29.078 1 93.69 397 PRO B O 1
ATOM 7735 N N . THR B 1 398 ? -12.742 47.125 26.969 1 95.12 398 THR B N 1
ATOM 7736 C CA . THR B 1 398 ? -14.18 47.156 27.188 1 95.12 398 THR B CA 1
ATOM 7737 C C . THR B 1 398 ? -14.711 45.781 27.547 1 95.12 398 THR B C 1
ATOM 7739 O O . THR B 1 398 ? -15.68 45.656 28.312 1 95.12 398 THR B O 1
ATOM 7742 N N . ASP B 1 399 ? -14.102 44.781 26.984 1 96.69 399 ASP B N 1
ATOM 7743 C CA . ASP B 1 399 ? -14.656 43.438 27.25 1 96.69 399 ASP B CA 1
ATOM 7744 C C . ASP B 1 399 ? -13.547 42.438 27.594 1 96.69 399 ASP B C 1
ATOM 7746 O O . ASP B 1 399 ? -13.828 41.281 27.859 1 96.69 399 ASP B O 1
ATOM 7750 N N . GLY B 1 400 ? -12.305 42.875 27.547 1 97.62 400 GLY B N 1
ATOM 7751 C CA . GLY B 1 400 ? -11.195 42.031 27.984 1 97.62 400 GLY B CA 1
ATOM 7752 C C . GLY B 1 400 ? -10.789 41 26.953 1 97.62 400 GLY B C 1
ATOM 7753 O O . GLY B 1 400 ? -10.078 40.062 27.266 1 97.62 400 GLY B O 1
ATOM 7754 N N . LEU B 1 401 ? -11.273 41.156 25.719 1 98.25 401 LEU B N 1
ATOM 7755 C CA . LEU B 1 401 ? -10.922 40.219 24.641 1 98.25 401 LEU B CA 1
ATOM 7756 C C . LEU B 1 401 ? -9.898 40.875 23.703 1 98.25 401 LEU B C 1
ATOM 7758 O O . LEU B 1 401 ? -9.664 42.062 23.75 1 98.25 401 LEU B O 1
ATOM 7762 N N . LEU B 1 402 ? -9.219 40.031 22.938 1 97 402 LEU B N 1
ATOM 7763 C CA . LEU B 1 402 ? -8.234 40.5 21.969 1 97 402 LEU B CA 1
ATOM 7764 C C . LEU B 1 402 ? -8.898 40.812 20.625 1 97 402 LEU B C 1
ATOM 7766 O O . LEU B 1 402 ? -9.688 40.031 20.125 1 97 402 LEU B O 1
ATOM 7770 N N . ALA B 1 403 ? -8.555 41.938 20.078 1 94.5 403 ALA B N 1
ATOM 7771 C CA . ALA B 1 403 ? -9.078 42.344 18.781 1 94.5 403 ALA B CA 1
ATOM 7772 C C . ALA B 1 403 ? -7.957 42.594 17.781 1 94.5 403 ALA B C 1
ATOM 7774 O O . ALA B 1 403 ? -6.91 43.125 18.125 1 94.5 403 ALA B O 1
ATOM 7775 N N . LEU B 1 404 ? -8.188 42.031 16.625 1 91.69 404 LEU B N 1
ATOM 7776 C CA . LEU B 1 404 ? -7.297 42.344 15.508 1 91.69 404 LEU B CA 1
ATOM 7777 C C . LEU B 1 404 ? -7.742 43.594 14.766 1 91.69 404 LEU B C 1
ATOM 7779 O O . LEU B 1 404 ? -8.938 43.781 14.523 1 91.69 404 LEU B O 1
ATOM 7783 N N . ARG B 1 405 ? -6.797 44.406 14.508 1 79.31 405 ARG B N 1
ATOM 7784 C CA . ARG B 1 405 ? -7.121 45.625 13.781 1 79.31 405 ARG B CA 1
ATOM 7785 C C . ARG B 1 405 ? -7.156 45.375 12.273 1 79.31 405 ARG B C 1
ATOM 7787 O O . ARG B 1 405 ? -6.453 44.5 11.773 1 79.31 405 ARG B O 1
ATOM 7794 N N . PRO B 1 406 ? -8.086 46.156 11.805 1 68.62 406 PRO B N 1
ATOM 7795 C CA . PRO B 1 406 ? -8.211 46 10.352 1 68.62 406 PRO B CA 1
ATOM 7796 C C . PRO B 1 406 ? -6.879 46.156 9.625 1 68.62 406 PRO B C 1
ATOM 7798 O O . PRO B 1 406 ? -6.207 47.188 9.781 1 68.62 406 PRO B O 1
ATOM 7801 N N . SER B 1 407 ? -6.363 45 9.273 1 64.19 407 SER B N 1
ATOM 7802 C CA . SER B 1 407 ? -5.133 45.031 8.492 1 64.19 407 SER B CA 1
ATOM 7803 C C . SER B 1 407 ? -5.121 43.969 7.41 1 64.19 407 SER B C 1
ATOM 7805 O O . SER B 1 407 ? -5.855 42.969 7.504 1 64.19 407 SER B O 1
ATOM 7807 N N . ASP B 1 408 ? -4.801 44.438 6.148 1 68 408 ASP B N 1
ATOM 7808 C CA . ASP B 1 408 ? -4.535 43.5 5.062 1 68 408 ASP B CA 1
ATOM 7809 C C . ASP B 1 408 ? -3.5 42.469 5.48 1 68 408 ASP B C 1
ATOM 7811 O O . ASP B 1 408 ? -2.988 41.719 4.641 1 68 408 ASP B O 1
ATOM 7815 N N . ALA B 1 409 ? -3.324 42.219 6.793 1 69.81 409 ALA B N 1
ATOM 7816 C CA . ALA B 1 409 ? -2.107 41.5 7.188 1 69.81 409 ALA B CA 1
ATOM 7817 C C . ALA B 1 409 ? -2.369 40 7.359 1 69.81 409 ALA B C 1
ATOM 7819 O O . ALA B 1 409 ? -1.439 39.219 7.309 1 69.81 409 ALA B O 1
ATOM 7820 N N . ALA B 1 410 ? -3.578 39.5 7.383 1 80 410 ALA B N 1
ATOM 7821 C CA . ALA B 1 410 ? -3.795 38.094 7.648 1 80 410 ALA B CA 1
ATOM 7822 C C . ALA B 1 410 ? -2.971 37.625 8.844 1 80 410 ALA B C 1
ATOM 7824 O O . ALA B 1 410 ? -2.033 36.812 8.688 1 80 410 ALA B O 1
ATOM 7825 N N . ALA B 1 411 ? -3.342 37.844 10.047 1 89.12 411 ALA B N 1
ATOM 7826 C CA . ALA B 1 411 ? -2.455 37.812 11.211 1 89.12 411 ALA B CA 1
ATOM 7827 C C . ALA B 1 411 ? -2.74 36.594 12.094 1 89.12 411 ALA B C 1
ATOM 7829 O O . ALA B 1 411 ? -2.354 36.594 13.266 1 89.12 411 ALA B O 1
ATOM 7830 N N . THR B 1 412 ? -3.494 35.594 11.633 1 93.62 412 THR B N 1
ATOM 7831 C CA . THR B 1 412 ? -3.705 34.344 12.32 1 93.62 412 THR B CA 1
ATOM 7832 C C . THR B 1 412 ? -3.162 33.156 11.5 1 93.62 412 THR B C 1
ATOM 7834 O O . THR B 1 412 ? -2.469 33.375 10.5 1 93.62 412 THR B O 1
ATOM 7837 N N . TRP B 1 413 ? -3.379 31.953 12.023 1 94.5 413 TRP B N 1
ATOM 7838 C CA . TRP B 1 413 ? -2.887 30.797 11.266 1 94.5 413 TRP B CA 1
ATOM 7839 C C . TRP B 1 413 ? -3.543 30.734 9.891 1 94.5 413 TRP B C 1
ATOM 7841 O O . TRP B 1 413 ? -3.025 30.094 8.977 1 94.5 413 TRP B O 1
ATOM 7851 N N . MET B 1 414 ? -4.746 31.328 9.711 1 94.56 414 MET B N 1
ATOM 7852 C CA . MET B 1 414 ? -5.34 31.5 8.391 1 94.56 414 MET B CA 1
ATOM 7853 C C . MET B 1 414 ? -4.793 32.75 7.703 1 94.56 414 MET B C 1
ATOM 7855 O O . MET B 1 414 ? -5.496 33.75 7.562 1 94.56 414 MET B O 1
ATOM 7859 N N . ASN B 1 415 ? -3.594 32.688 7.094 1 89.12 415 ASN B N 1
ATOM 7860 C CA . ASN B 1 415 ? -2.76 33.844 6.832 1 89.12 415 ASN B CA 1
ATOM 7861 C C . ASN B 1 415 ? -2.494 34.031 5.34 1 89.12 415 ASN B C 1
ATOM 7863 O O . ASN B 1 415 ? -1.504 34.625 4.945 1 89.12 415 ASN B O 1
ATOM 7867 N N . VAL B 1 416 ? -3.285 33.531 4.559 1 91.5 416 VAL B N 1
ATOM 7868 C CA . VAL B 1 416 ? -2.99 33.625 3.133 1 91.5 416 VAL B CA 1
ATOM 7869 C C . VAL B 1 416 ? -3.43 35 2.615 1 91.5 416 VAL B C 1
ATOM 7871 O O . VAL B 1 416 ? -4.488 35.5 2.996 1 91.5 416 VAL B O 1
ATOM 7874 N N . ARG B 1 417 ? -2.553 35.562 1.817 1 90.5 417 ARG B N 1
ATOM 7875 C CA . ARG B 1 417 ? -2.859 36.812 1.137 1 90.5 417 ARG B CA 1
ATOM 7876 C C . ARG B 1 417 ? -2.721 36.656 -0.375 1 90.5 417 ARG B C 1
ATOM 7878 O O . ARG B 1 417 ? -1.824 35.969 -0.855 1 90.5 417 ARG B O 1
ATOM 7885 N N . THR B 1 418 ? -3.654 37.188 -1.031 1 88.5 418 THR B N 1
ATOM 7886 C CA . THR B 1 418 ? -3.574 37.281 -2.484 1 88.5 418 THR B CA 1
ATOM 7887 C C . THR B 1 418 ? -3.889 38.719 -2.945 1 88.5 418 THR B C 1
ATOM 7889 O O . THR B 1 418 ? -4.809 39.344 -2.432 1 88.5 418 THR B O 1
ATOM 7892 N N . HIS B 1 419 ? -3.068 39.25 -3.85 1 85.31 419 HIS B N 1
ATOM 7893 C CA . HIS B 1 419 ? -3.246 40.594 -4.41 1 85.31 419 HIS B CA 1
ATOM 7894 C C . HIS B 1 419 ? -3.324 41.656 -3.312 1 85.31 419 HIS B C 1
ATOM 7896 O O . HIS B 1 419 ? -4.168 42.531 -3.363 1 85.31 419 HIS B O 1
ATOM 7902 N N . GLY B 1 420 ? -2.592 41.344 -2.285 1 82.44 420 GLY B N 1
ATOM 7903 C CA . GLY B 1 420 ? -2.475 42.344 -1.227 1 82.44 420 GLY B CA 1
ATOM 7904 C C . GLY B 1 420 ? -3.584 42.25 -0.197 1 82.44 420 GLY B C 1
ATOM 7905 O O . GLY B 1 420 ? -3.621 43.031 0.755 1 82.44 420 GLY B O 1
ATOM 7906 N N . HIS B 1 421 ? -4.414 41.312 -0.424 1 85.56 421 HIS B N 1
ATOM 7907 C CA . HIS B 1 421 ? -5.531 41.156 0.506 1 85.56 421 HIS B CA 1
ATOM 7908 C C . HIS B 1 421 ? -5.551 39.781 1.157 1 85.56 421 HIS B C 1
ATOM 7910 O O . HIS B 1 421 ? -5.141 38.812 0.543 1 85.56 421 HIS B O 1
ATOM 7916 N N . ALA B 1 422 ? -6.082 39.875 2.385 1 88.62 422 ALA B N 1
ATOM 7917 C CA . ALA B 1 422 ? -6.281 38.594 3.062 1 88.62 422 ALA B CA 1
ATOM 7918 C C . ALA B 1 422 ? -7.391 37.781 2.396 1 88.62 422 ALA B C 1
ATOM 7920 O O . ALA B 1 422 ? -8.477 38.312 2.137 1 88.62 422 ALA B O 1
ATOM 7921 N N . VAL B 1 423 ? -7.164 36.562 2.088 1 90.44 423 VAL B N 1
ATOM 7922 C CA . VAL B 1 423 ? -8.172 35.688 1.513 1 90.44 423 VAL B CA 1
ATOM 7923 C C . VAL B 1 423 ? -9.25 35.375 2.553 1 90.44 423 VAL B C 1
ATOM 7925 O O . VAL B 1 423 ? -10.438 35.281 2.217 1 90.44 423 VAL B O 1
ATOM 7928 N N . THR B 1 424 ? -8.836 35.188 3.789 1 90.25 424 THR B N 1
ATOM 7929 C CA . THR B 1 424 ? -9.719 34.969 4.93 1 90.25 424 THR B CA 1
ATOM 7930 C C . THR B 1 424 ? -9.5 36.031 6 1 90.25 424 THR B C 1
ATOM 7932 O O . THR B 1 424 ? -8.789 35.781 6.98 1 90.25 424 THR B O 1
ATOM 7935 N N . PRO B 1 425 ? -10.141 37.125 5.812 1 86.25 425 PRO B N 1
ATOM 7936 C CA . PRO B 1 425 ? -9.945 38.188 6.801 1 86.25 425 PRO B CA 1
ATOM 7937 C C . PRO B 1 425 ? -10.406 37.781 8.203 1 86.25 425 PRO B C 1
ATOM 7939 O O . PRO B 1 425 ? -11.469 37.156 8.352 1 86.25 425 PRO B O 1
ATOM 7942 N N . ARG B 1 426 ? -9.57 38.125 9.164 1 90.12 426 ARG B N 1
ATOM 7943 C CA . ARG B 1 426 ? -9.859 37.75 10.539 1 90.12 426 ARG B CA 1
ATOM 7944 C C . ARG B 1 426 ? -10.023 39 11.422 1 90.12 426 ARG B C 1
ATOM 7946 O O . ARG B 1 426 ? -9.898 38.906 12.648 1 90.12 426 ARG B O 1
ATOM 7953 N N . ASP B 1 427 ? -10.273 40.156 10.844 1 89.69 427 ASP B N 1
ATOM 7954 C CA . ASP B 1 427 ? -10.422 41.406 11.594 1 89.69 427 ASP B CA 1
ATOM 7955 C C . ASP B 1 427 ? -11.586 41.312 12.578 1 89.69 427 ASP B C 1
ATOM 7957 O O . ASP B 1 427 ? -12.648 40.781 12.25 1 89.69 427 ASP B O 1
ATOM 7961 N N . GLY B 1 428 ? -11.383 41.906 13.688 1 93.56 428 GLY B N 1
ATOM 7962 C CA . GLY B 1 428 ? -12.273 41.719 14.828 1 93.56 428 GLY B CA 1
ATOM 7963 C C . GLY B 1 428 ? -11.711 40.844 15.914 1 93.56 428 GLY B C 1
ATOM 7964 O O . GLY B 1 428 ? -10.547 41 16.297 1 93.56 428 GLY B O 1
ATOM 7965 N N . LYS B 1 429 ? -12.602 40.062 16.484 1 96.56 429 LYS B N 1
ATOM 7966 C CA . LYS B 1 429 ? -12.195 39.188 17.562 1 96.56 429 LYS B CA 1
ATOM 7967 C C . LYS B 1 429 ? -12.383 37.719 17.188 1 96.56 429 LYS B C 1
ATOM 7969 O O . LYS B 1 429 ? -13.398 37.094 17.531 1 96.56 429 LYS B O 1
ATOM 7974 N N . PRO B 1 430 ? -11.391 37.094 16.547 1 96.62 430 PRO B N 1
ATOM 7975 C CA . PRO B 1 430 ? -11.5 35.688 16.125 1 96.62 430 PRO B CA 1
ATOM 7976 C C . PRO B 1 430 ? -11.68 34.75 17.297 1 96.62 430 PRO B C 1
ATOM 7978 O O . PRO B 1 430 ? -11.047 34.938 18.344 1 96.62 430 PRO B O 1
ATOM 7981 N N . VAL B 1 431 ? -12.453 33.75 17.109 1 98.06 431 VAL B N 1
ATOM 7982 C CA . VAL B 1 431 ? -12.867 32.844 18.188 1 98.06 431 VAL B CA 1
ATOM 7983 C C . VAL B 1 431 ? -11.656 32.062 18.703 1 98.06 431 VAL B C 1
ATOM 7985 O O . VAL B 1 431 ? -11.5 31.891 19.922 1 98.06 431 VAL B O 1
ATOM 7988 N N . GLU B 1 432 ? -10.766 31.547 17.875 1 98.12 432 GLU B N 1
ATOM 7989 C CA . GLU B 1 432 ? -9.641 30.719 18.297 1 98.12 432 GLU B CA 1
ATOM 7990 C C . GLU B 1 432 ? -8.609 31.547 19.062 1 98.12 432 GLU B C 1
ATOM 7992 O O . GLU B 1 432 ? -7.984 31.062 20 1 98.12 432 GLU B O 1
ATOM 7997 N N . VAL B 1 433 ? -8.43 32.781 18.609 1 97.56 433 VAL B N 1
ATOM 7998 C CA . VAL B 1 433 ? -7.473 33.656 19.266 1 97.56 433 VAL B CA 1
ATOM 7999 C C . VAL B 1 433 ? -7.934 33.969 20.703 1 97.56 433 VAL B C 1
ATOM 8001 O O . VAL B 1 433 ? -7.133 33.906 21.641 1 97.56 433 VAL B O 1
ATOM 8004 N N . ASN B 1 434 ? -9.156 34.188 20.828 1 98.62 434 ASN B N 1
ATOM 8005 C CA . ASN B 1 434 ? -9.656 34.562 22.156 1 98.62 434 ASN B CA 1
ATOM 8006 C C . ASN B 1 434 ? -9.844 33.344 23.047 1 98.62 434 ASN B C 1
ATOM 8008 O O . ASN B 1 434 ? -9.75 33.406 24.266 1 98.62 434 ASN B O 1
ATOM 8012 N N . ALA B 1 435 ? -10.133 32.156 22.438 1 98.75 435 ALA B N 1
ATOM 8013 C CA . ALA B 1 435 ? -10.055 30.938 23.219 1 98.75 435 ALA B CA 1
ATOM 8014 C C . ALA B 1 435 ? -8.656 30.734 23.781 1 98.75 435 ALA B C 1
ATOM 8016 O O . ALA B 1 435 ? -8.484 30.391 24.953 1 98.75 435 ALA B O 1
ATOM 8017 N N . LEU B 1 436 ? -7.66 30.938 22.984 1 98.69 436 LEU B N 1
ATOM 8018 C CA . LEU B 1 436 ? -6.27 30.812 23.391 1 98.69 436 LEU B CA 1
ATOM 8019 C C . LEU B 1 436 ? -5.914 31.859 24.438 1 98.69 436 LEU B C 1
ATOM 8021 O O . LEU B 1 436 ? -5.129 31.594 25.344 1 98.69 436 LEU B O 1
ATOM 8025 N N . TRP B 1 437 ? -6.5 33.031 24.297 1 98.62 437 TRP B N 1
ATOM 8026 C CA . TRP B 1 437 ? -6.262 34.125 25.25 1 98.62 437 TRP B CA 1
ATOM 8027 C C . TRP B 1 437 ? -6.777 33.75 26.641 1 98.62 437 TRP B C 1
ATOM 8029 O O . TRP B 1 437 ? -6.039 33.812 27.625 1 98.62 437 TRP B O 1
ATOM 8039 N N . VAL B 1 438 ? -7.984 33.312 26.688 1 98.81 438 VAL B N 1
ATOM 8040 C CA . VAL B 1 438 ? -8.57 32.875 27.953 1 98.81 438 VAL B CA 1
ATOM 8041 C C . VAL B 1 438 ? -7.723 31.734 28.547 1 98.81 438 VAL B C 1
ATOM 8043 O O . VAL B 1 438 ? -7.402 31.766 29.734 1 98.81 438 VAL B O 1
ATOM 8046 N N . ASN B 1 439 ? -7.355 30.812 27.734 1 98.75 439 ASN B N 1
ATOM 8047 C CA . ASN B 1 439 ? -6.516 29.688 28.172 1 98.75 439 ASN B CA 1
ATOM 8048 C C . ASN B 1 439 ? -5.172 30.172 28.703 1 98.75 439 ASN B C 1
ATOM 8050 O O . ASN B 1 439 ? -4.699 29.688 29.734 1 98.75 439 ASN B O 1
ATOM 8054 N N . ALA B 1 440 ? -4.555 31.094 28.031 1 98.75 440 ALA B N 1
ATOM 8055 C CA . ALA B 1 440 ? -3.227 31.594 28.391 1 98.75 440 ALA B CA 1
ATOM 8056 C C . ALA B 1 440 ? -3.258 32.312 29.719 1 98.75 440 ALA B C 1
ATOM 8058 O O . ALA B 1 440 ? -2.334 32.188 30.531 1 98.75 440 ALA B O 1
ATOM 8059 N N . LEU B 1 441 ? -4.305 33.125 29.969 1 98.69 441 LEU B N 1
ATOM 8060 C CA . LEU B 1 441 ? -4.434 33.812 31.234 1 98.69 441 LEU B CA 1
ATOM 8061 C C . LEU B 1 441 ? -4.496 32.844 32.406 1 98.69 441 LEU B C 1
ATOM 8063 O O . LEU B 1 441 ? -3.807 33.031 33.406 1 98.69 441 LEU B O 1
ATOM 8067 N N . ALA B 1 442 ? -5.289 31.906 32.25 1 98.75 442 ALA B N 1
ATOM 8068 C CA . ALA B 1 442 ? -5.414 30.906 33.312 1 98.75 442 ALA B CA 1
ATOM 8069 C C . ALA B 1 442 ? -4.102 30.141 33.5 1 98.75 442 ALA B C 1
ATOM 8071 O O . ALA B 1 442 ? -3.664 29.938 34.625 1 98.75 442 ALA B O 1
ATOM 8072 N N . ALA B 1 443 ? -3.504 29.672 32.438 1 98.69 443 ALA B N 1
ATOM 8073 C CA . ALA B 1 443 ? -2.246 28.938 32.5 1 98.69 443 ALA B CA 1
ATOM 8074 C C . ALA B 1 443 ? -1.158 29.766 33.188 1 98.69 443 ALA B C 1
ATOM 8076 O O . ALA B 1 443 ? -0.433 29.25 34.031 1 98.69 443 ALA B O 1
ATOM 8077 N N . LEU B 1 444 ? -1.066 30.984 32.781 1 98.56 444 LEU B N 1
ATOM 8078 C CA . LEU B 1 444 ? -0.048 31.859 33.344 1 98.56 444 LEU B CA 1
ATOM 8079 C C . LEU B 1 444 ? -0.33 32.125 34.812 1 98.56 444 LEU B C 1
ATOM 8081 O O . LEU B 1 444 ? 0.599 32.25 35.625 1 98.56 444 LEU B O 1
ATOM 8085 N N . ALA B 1 445 ? -1.597 32.312 35.156 1 98.56 445 ALA B N 1
ATOM 8086 C CA . ALA B 1 445 ? -1.956 32.469 36.562 1 98.56 445 ALA B CA 1
ATOM 8087 C C . ALA B 1 445 ? -1.486 31.297 37.406 1 98.56 445 ALA B C 1
ATOM 8089 O O . ALA B 1 445 ? -0.909 31.484 38.469 1 98.56 445 ALA B O 1
ATOM 8090 N N . LYS B 1 446 ? -1.703 30.172 36.906 1 97.88 446 LYS B N 1
ATOM 8091 C CA . LYS B 1 446 ? -1.298 28.953 37.625 1 97.88 446 LYS B CA 1
ATOM 8092 C C . LYS B 1 446 ? 0.222 28.859 37.719 1 97.88 446 LYS B C 1
ATOM 8094 O O . LYS B 1 446 ? 0.754 28.469 38.75 1 97.88 446 LYS B O 1
ATOM 8099 N N . LEU B 1 447 ? 0.881 29.172 36.656 1 97.81 447 LEU B N 1
ATOM 8100 C CA . LEU B 1 447 ? 2.34 29.172 36.688 1 97.81 447 LEU B CA 1
ATOM 8101 C C . LEU B 1 447 ? 2.865 30.203 37.688 1 97.81 447 LEU B C 1
ATOM 8103 O O . LEU B 1 447 ? 3.824 29.938 38.406 1 97.81 447 LEU B O 1
ATOM 8107 N N . THR B 1 448 ? 2.238 31.344 37.688 1 97.69 448 THR B N 1
ATOM 8108 C CA . THR B 1 448 ? 2.615 32.438 38.594 1 97.69 448 THR B CA 1
ATOM 8109 C C . THR B 1 448 ? 2.414 32.031 40.062 1 97.69 448 THR B C 1
ATOM 8111 O O . THR B 1 448 ? 3.273 32.281 40.906 1 97.69 448 THR B O 1
ATOM 8114 N N . GLU B 1 449 ? 1.329 31.422 40.312 1 97.25 449 GLU B N 1
ATOM 8115 C CA . GLU B 1 449 ? 1.049 30.938 41.656 1 97.25 449 GLU B CA 1
ATOM 8116 C C . GLU B 1 449 ? 2.055 29.875 42.094 1 97.25 449 GLU B C 1
ATOM 8118 O O . GLU B 1 449 ? 2.502 29.844 43.219 1 97.25 449 GLU B O 1
ATOM 8123 N N . ARG B 1 450 ? 2.355 29.047 41.219 1 93.75 450 ARG B N 1
ATOM 8124 C CA . ARG B 1 450 ? 3.336 28 41.5 1 93.75 450 ARG B CA 1
ATOM 8125 C C . ARG B 1 450 ? 4.695 28.594 41.844 1 93.75 450 ARG B C 1
ATOM 8127 O O . ARG B 1 450 ? 5.461 28.031 42.625 1 93.75 450 ARG B O 1
ATOM 8134 N N . ALA B 1 451 ? 4.953 29.719 41.25 1 94.94 451 ALA B N 1
ATOM 8135 C CA . ALA B 1 451 ? 6.211 30.422 41.5 1 94.94 451 ALA B CA 1
ATOM 8136 C C . ALA B 1 451 ? 6.137 31.219 42.812 1 94.94 451 ALA B C 1
ATOM 8138 O O . ALA B 1 451 ? 7.102 31.891 43.188 1 94.94 451 ALA B O 1
ATOM 8139 N N . GLY B 1 452 ? 5.027 31.281 43.5 1 94.56 452 GLY B N 1
ATOM 8140 C CA . GLY B 1 452 ? 4.848 32 44.75 1 94.56 452 GLY B CA 1
ATOM 8141 C C . GLY B 1 452 ? 4.543 33.469 44.562 1 94.56 452 GLY B C 1
ATOM 8142 O O . GLY B 1 452 ? 4.75 34.281 45.469 1 94.56 452 GLY B O 1
ATOM 8143 N N . GLN B 1 453 ? 4.121 33.812 43.406 1 96.06 453 GLN B N 1
ATOM 8144 C CA . GLN B 1 453 ? 3.82 35.188 43.094 1 96.06 453 GLN B CA 1
ATOM 8145 C C . GLN B 1 453 ? 2.316 35.438 43.125 1 96.06 453 GLN B C 1
ATOM 8147 O O . GLN B 1 453 ? 1.521 34.5 43.125 1 96.06 453 GLN B O 1
ATOM 8152 N N . ASP B 1 454 ? 1.947 36.688 43.125 1 96.62 454 ASP B N 1
ATOM 8153 C CA . ASP B 1 454 ? 0.543 37.094 43.156 1 96.62 454 ASP B CA 1
ATOM 8154 C C . ASP B 1 454 ? -0.073 37.031 41.75 1 96.62 454 ASP B C 1
ATOM 8156 O O . ASP B 1 454 ? 0.4 37.688 40.844 1 96.62 454 ASP B O 1
ATOM 8160 N N . ALA B 1 455 ? -1.099 36.281 41.594 1 97.75 455 ALA B N 1
ATOM 8161 C CA . ALA B 1 455 ? -1.715 36.062 40.281 1 97.75 455 ALA B CA 1
ATOM 8162 C C . ALA B 1 455 ? -3.105 36.688 40.219 1 97.75 455 ALA B C 1
ATOM 8164 O O . ALA B 1 455 ? -3.852 36.469 39.25 1 97.75 455 ALA B O 1
ATOM 8165 N N . ARG B 1 456 ? -3.566 37.5 41.094 1 97.31 456 ARG B N 1
ATOM 8166 C CA . ARG B 1 456 ? -4.918 38.031 41.188 1 97.31 456 ARG B CA 1
ATOM 8167 C C . ARG B 1 456 ? -5.289 38.812 39.938 1 97.31 456 ARG B C 1
ATOM 8169 O O . ARG B 1 456 ? -6.41 38.719 39.438 1 97.31 456 ARG B O 1
ATOM 8176 N N . ALA B 1 457 ? -4.355 39.625 39.531 1 96.44 457 ALA B N 1
ATOM 8177 C CA . ALA B 1 457 ? -4.637 40.406 38.344 1 96.44 457 ALA B CA 1
ATOM 8178 C C . ALA B 1 457 ? -4.883 39.531 37.125 1 96.44 457 ALA B C 1
ATOM 8180 O O . ALA B 1 457 ? -5.738 39.812 36.281 1 96.44 457 ALA B O 1
ATOM 8181 N N . LEU B 1 458 ? -4.117 38.469 37.031 1 98.12 458 LEU B N 1
ATOM 8182 C CA . LEU B 1 458 ? -4.277 37.531 35.938 1 98.12 458 LEU B CA 1
ATOM 8183 C C . LEU B 1 458 ? -5.637 36.812 36 1 98.12 458 LEU B C 1
ATOM 8185 O O . LEU B 1 458 ? -6.32 36.688 35 1 98.12 458 LEU B O 1
ATOM 8189 N N . TRP B 1 459 ? -6.016 36.375 37.156 1 98.31 459 TRP B N 1
ATOM 8190 C CA . TRP B 1 459 ? -7.316 35.75 37.344 1 98.31 459 TRP B CA 1
ATOM 8191 C C . TRP B 1 459 ? -8.445 36.719 37.062 1 98.31 459 TRP B C 1
ATOM 8193 O O . TRP B 1 459 ? -9.477 36.344 36.5 1 98.31 459 TRP B O 1
ATOM 8203 N N . ALA B 1 460 ? -8.281 37.969 37.469 1 97.88 460 ALA B N 1
ATOM 8204 C CA . ALA B 1 460 ? -9.289 38.969 37.156 1 97.88 460 ALA B CA 1
ATOM 8205 C C . ALA B 1 460 ? -9.461 39.156 35.656 1 97.88 460 ALA B C 1
ATOM 8207 O O . ALA B 1 460 ? -10.586 39.25 35.156 1 97.88 460 ALA B O 1
ATOM 8208 N N . GLY B 1 461 ? -8.32 39.219 34.969 1 97.88 461 GLY B N 1
ATOM 8209 C CA . GLY B 1 461 ? -8.375 39.281 33.5 1 97.88 461 GLY B CA 1
ATOM 8210 C C . GLY B 1 461 ? -9.031 38.062 32.906 1 97.88 461 GLY B C 1
ATOM 8211 O O . GLY B 1 461 ? -9.828 38.156 31.969 1 97.88 461 GLY B O 1
ATOM 8212 N N . HIS B 1 462 ? -8.648 36.875 33.406 1 98.44 462 HIS B N 1
ATOM 8213 C CA . HIS B 1 462 ? -9.242 35.625 32.938 1 98.44 462 HIS B CA 1
ATOM 8214 C C . HIS B 1 462 ? -10.758 35.656 33.094 1 98.44 462 HIS B C 1
ATOM 8216 O O . HIS B 1 462 ? -11.492 35.312 32.156 1 98.44 462 HIS B O 1
ATOM 8222 N N . ASP B 1 463 ? -11.258 36 34.25 1 98.19 463 ASP B N 1
ATOM 8223 C CA . ASP B 1 463 ? -12.688 36 34.562 1 98.19 463 ASP B CA 1
ATOM 8224 C C . ASP B 1 463 ? -13.43 36.969 33.625 1 98.19 463 ASP B C 1
ATOM 8226 O O . ASP B 1 463 ? -14.516 36.625 33.125 1 98.19 463 ASP B O 1
ATOM 8230 N N . ALA B 1 464 ? -12.859 38.094 33.438 1 98 464 ALA B N 1
ATOM 8231 C CA . ALA B 1 464 ? -13.469 39.094 32.562 1 98 464 ALA B CA 1
ATOM 8232 C C . ALA B 1 464 ? -13.531 38.562 31.125 1 98 464 ALA B C 1
ATOM 8234 O O . ALA B 1 464 ? -14.57 38.688 30.469 1 98 464 ALA B O 1
ATOM 8235 N N . ALA B 1 465 ? -12.453 38.062 30.656 1 98.56 465 ALA B N 1
ATOM 8236 C CA . ALA B 1 465 ? -12.375 37.562 29.281 1 98.56 465 ALA B CA 1
ATOM 8237 C C . ALA B 1 465 ? -13.328 36.375 29.094 1 98.56 465 ALA B C 1
ATOM 8239 O O . ALA B 1 465 ? -14.008 36.281 28.062 1 98.56 465 ALA B O 1
ATOM 8240 N N . GLN B 1 466 ? -13.359 35.469 30.031 1 98.25 466 GLN B N 1
ATOM 8241 C CA . GLN B 1 466 ? -14.219 34.312 29.922 1 98.25 466 GLN B CA 1
ATOM 8242 C C . GLN B 1 466 ? -15.695 34.719 29.906 1 98.25 466 GLN B C 1
ATOM 8244 O O . GLN B 1 466 ? -16.484 34.156 29.141 1 98.25 466 GLN B O 1
ATOM 8249 N N . ARG B 1 467 ? -16.062 35.594 30.766 1 97.56 467 ARG B N 1
ATOM 8250 C CA . ARG B 1 467 ? -17.438 36.062 30.781 1 97.56 467 ARG B CA 1
ATOM 8251 C C . ARG B 1 467 ? -17.828 36.688 29.453 1 97.56 467 ARG B C 1
ATOM 8253 O O . ARG B 1 467 ? -18.891 36.406 28.906 1 97.56 467 ARG B O 1
ATOM 8260 N N . SER B 1 468 ? -16.953 37.531 28.984 1 98.25 468 SER B N 1
ATOM 8261 C CA . SER B 1 468 ? -17.203 38.156 27.703 1 98.25 468 SER B CA 1
ATOM 8262 C C . SER B 1 468 ? -17.297 37.125 26.594 1 98.25 468 SER B C 1
ATOM 8264 O O . SER B 1 468 ? -18.156 37.219 25.703 1 98.25 468 SER B O 1
ATOM 8266 N N . PHE B 1 469 ? -16.391 36.188 26.609 1 98.19 469 PHE B N 1
ATOM 8267 C CA . PHE B 1 469 ? -16.391 35.125 25.609 1 98.19 469 PHE B CA 1
ATOM 8268 C C . PHE B 1 469 ? -17.719 34.375 25.594 1 98.19 469 PHE B C 1
ATOM 8270 O O . PHE B 1 469 ? -18.344 34.219 24.547 1 98.19 469 PHE B O 1
ATOM 8277 N N . SER B 1 470 ? -18.203 33.969 26.734 1 95.75 470 SER B N 1
ATOM 8278 C CA . SER B 1 470 ? -19.438 33.188 26.875 1 95.75 470 SER B CA 1
ATOM 8279 C C . SER B 1 470 ? -20.641 34 26.391 1 95.75 470 SER B C 1
ATOM 8281 O O . SER B 1 470 ? -21.609 33.406 25.859 1 95.75 470 SER B O 1
ATOM 8283 N N . LYS B 1 471 ? -20.531 35.25 26.484 1 95.31 471 LYS B N 1
ATOM 8284 C CA . LYS B 1 471 ? -21.641 36.094 26.125 1 95.31 471 LYS B CA 1
ATOM 8285 C C . LYS B 1 471 ? -21.625 36.406 24.625 1 95.31 471 LYS B C 1
ATOM 8287 O O . LYS B 1 471 ? -22.688 36.469 23.984 1 95.31 471 LYS B O 1
ATOM 8292 N N . ARG B 1 472 ? -20.484 36.562 24.094 1 96.31 472 ARG B N 1
ATOM 8293 C CA . ARG B 1 472 ? -20.375 37.219 22.797 1 96.31 472 ARG B CA 1
ATOM 8294 C C . ARG B 1 472 ? -20.281 36.188 21.672 1 96.31 472 ARG B C 1
ATOM 8296 O O . ARG B 1 472 ? -20.656 36.469 20.531 1 96.31 472 ARG B O 1
ATOM 8303 N N . TYR B 1 473 ? -19.891 34.969 21.875 1 97.19 473 TYR B N 1
ATOM 8304 C CA . TYR B 1 473 ? -19.516 34.094 20.766 1 97.19 473 TYR B CA 1
ATOM 8305 C C . TYR B 1 473 ? -20.641 33.125 20.453 1 97.19 473 TYR B C 1
ATOM 8307 O O . TYR B 1 473 ? -20.641 32.469 19.406 1 97.19 473 TYR B O 1
ATOM 8315 N N . LEU B 1 474 ? -21.609 32.969 21.281 1 93.81 474 LEU B N 1
ATOM 8316 C CA . LEU B 1 474 ? -22.719 32.062 20.984 1 93.81 474 LEU B CA 1
ATOM 8317 C C . LEU B 1 474 ? -23.594 32.625 19.875 1 93.81 474 LEU B C 1
ATOM 8319 O O . LEU B 1 474 ? -24.109 33.75 19.984 1 93.81 474 LEU B O 1
ATOM 8323 N N . ALA B 1 475 ? -23.719 31.906 18.844 1 93.06 475 ALA B N 1
ATOM 8324 C CA . ALA B 1 475 ? -24.516 32.344 17.703 1 93.06 475 ALA B CA 1
ATOM 8325 C C . ALA B 1 475 ? -25.875 31.672 17.703 1 93.06 475 ALA B C 1
ATOM 8327 O O . ALA B 1 475 ? -26.031 30.531 18.172 1 93.06 475 ALA B O 1
ATOM 8328 N N . PRO B 1 476 ? -26.891 32.312 17.078 1 90.62 476 PRO B N 1
ATOM 8329 C CA . PRO B 1 476 ? -28.219 31.703 16.984 1 90.62 476 PRO B CA 1
ATOM 8330 C C . PRO B 1 476 ? -28.25 30.438 16.141 1 90.62 476 PRO B C 1
ATOM 8332 O O . PRO B 1 476 ? -29.125 29.594 16.312 1 90.62 476 PRO B O 1
ATOM 8335 N N . ALA B 1 477 ? -27.281 30.25 15.312 1 88.12 477 ALA B N 1
ATOM 8336 C CA . ALA B 1 477 ? -27.234 29.094 14.414 1 88.12 477 ALA B CA 1
ATOM 8337 C C . ALA B 1 477 ? -26.969 27.812 15.18 1 88.12 477 ALA B C 1
ATOM 8339 O O . ALA B 1 477 ? -27.188 26.703 14.664 1 88.12 477 ALA B O 1
ATOM 8340 N N . GLY B 1 478 ? -26.562 27.938 16.422 1 89.31 478 GLY B N 1
ATOM 8341 C CA . GLY B 1 478 ? -26.328 26.75 17.234 1 89.31 478 GLY B CA 1
ATOM 8342 C C . GLY B 1 478 ? -24.859 26.422 17.422 1 89.31 478 GLY B C 1
ATOM 8343 O O . GLY B 1 478 ? -24.516 25.438 18.062 1 89.31 478 GLY B O 1
ATOM 8344 N N . TRP B 1 479 ? -24.078 27.203 16.75 1 95.62 479 TRP B N 1
ATOM 8345 C CA . TRP B 1 479 ? -22.641 27.109 16.969 1 95.62 479 TRP B CA 1
ATOM 8346 C C . TRP B 1 479 ? -22.062 28.469 17.328 1 95.62 479 TRP B C 1
ATOM 8348 O O . TRP B 1 479 ? -22.75 29.312 17.922 1 95.62 479 TRP B O 1
ATOM 8358 N N . LEU B 1 480 ? -20.781 28.734 17.172 1 97.31 480 LEU B N 1
ATOM 8359 C CA . LEU B 1 480 ? -20.156 29.969 17.625 1 97.31 480 LEU B CA 1
ATOM 8360 C C . LEU B 1 480 ? -19.891 30.922 16.453 1 97.31 480 LEU B C 1
ATOM 8362 O O . LEU B 1 480 ? -19.734 30.469 15.312 1 97.31 480 LEU B O 1
ATOM 8366 N N . TYR B 1 481 ? -19.906 32.188 16.766 1 96.81 481 TYR B N 1
ATOM 8367 C CA . TYR B 1 481 ? -19.375 33.125 15.797 1 96.81 481 TYR B CA 1
ATOM 8368 C C . TYR B 1 481 ? -17.891 32.906 15.555 1 96.81 481 TYR B C 1
ATOM 8370 O O . TYR B 1 481 ? -17.125 32.719 16.5 1 96.81 481 TYR B O 1
ATOM 8378 N N . ASP B 1 482 ? -17.531 32.875 14.312 1 96.44 482 ASP B N 1
ATOM 8379 C CA . ASP B 1 482 ? -16.125 32.719 13.969 1 96.44 482 ASP B CA 1
ATOM 8380 C C . ASP B 1 482 ? -15.328 33.969 14.32 1 96.44 482 ASP B C 1
ATOM 8382 O O . ASP B 1 482 ? -14.156 33.875 14.688 1 96.44 482 ASP B O 1
ATOM 8386 N N . VAL B 1 483 ? -15.922 35.156 14.039 1 95.44 483 VAL B N 1
ATOM 8387 C CA . VAL B 1 483 ? -15.344 36.438 14.398 1 95.44 483 VAL B CA 1
ATOM 8388 C C . VAL B 1 483 ? -16.438 37.344 14.953 1 95.44 483 VAL B C 1
ATOM 8390 O O . VAL B 1 483 ? -17.469 37.531 14.32 1 95.44 483 VAL B O 1
ATOM 8393 N N . VAL B 1 484 ? -16.141 37.906 16.109 1 95.94 484 VAL B N 1
ATOM 8394 C CA . VAL B 1 484 ? -16.984 38.938 16.672 1 95.94 484 VAL B CA 1
ATOM 8395 C C . VAL B 1 484 ? -16.422 40.312 16.328 1 95.94 484 VAL B C 1
ATOM 8397 O O . VAL B 1 484 ? -15.203 40.5 16.25 1 95.94 484 VAL B O 1
ATOM 8400 N N . ASP B 1 485 ? -17.297 41.281 16.078 1 92.75 485 ASP B N 1
ATOM 8401 C CA . ASP B 1 485 ? -16.922 42.656 15.695 1 92.75 485 ASP B CA 1
ATOM 8402 C C . ASP B 1 485 ? -16.156 42.656 14.383 1 92.75 485 ASP B C 1
ATOM 8404 O O . ASP B 1 485 ? -15.164 43.406 14.234 1 92.75 485 ASP B O 1
ATOM 8408 N N . ALA B 1 486 ? -16.531 41.812 13.516 1 87.62 486 ALA B N 1
ATOM 8409 C CA . ALA B 1 486 ? -15.891 41.75 12.203 1 87.62 486 ALA B CA 1
ATOM 8410 C C . ALA B 1 486 ? -16.219 43 11.375 1 87.62 486 ALA B C 1
ATOM 8412 O O . ALA B 1 486 ? -17.172 43.719 11.68 1 87.62 486 ALA B O 1
ATOM 8413 N N . GLN B 1 487 ? -15.328 43.281 10.414 1 76.06 487 GLN B N 1
ATOM 8414 C CA . GLN B 1 487 ? -15.625 44.406 9.508 1 76.06 487 GLN B CA 1
ATOM 8415 C C . GLN B 1 487 ? -16.875 44.125 8.688 1 76.06 487 GLN B C 1
ATOM 8417 O O . GLN B 1 487 ? -17.109 42.969 8.266 1 76.06 487 GLN B O 1
ATOM 8422 N N . PRO B 1 488 ? -17.672 45.062 8.641 1 66.38 488 PRO B N 1
ATOM 8423 C CA . PRO B 1 488 ? -18.906 44.844 7.895 1 66.38 488 PRO B CA 1
ATOM 8424 C C . PRO B 1 488 ? -18.672 44.531 6.418 1 66.38 488 PRO B C 1
ATOM 8426 O O . PRO B 1 488 ? -17.688 45 5.836 1 66.38 488 PRO B O 1
ATOM 8429 N N . ALA B 1 489 ? -19.188 43.312 5.945 1 54 489 ALA B N 1
ATOM 8430 C CA . ALA B 1 489 ? -19.141 43.062 4.508 1 54 489 ALA B CA 1
ATOM 8431 C C . ALA B 1 489 ? -19.594 44.281 3.721 1 54 489 ALA B C 1
ATOM 8433 O O . ALA B 1 489 ? -20.375 45.094 4.223 1 54 489 ALA B O 1
ATOM 8434 N N . ALA B 1 490 ? -18.688 44.719 2.775 1 46.12 490 ALA B N 1
ATOM 8435 C CA . ALA B 1 490 ? -19.094 45.875 1.972 1 46.12 490 ALA B CA 1
ATOM 8436 C C . ALA B 1 490 ? -20.594 45.844 1.698 1 46.12 490 ALA B C 1
ATOM 8438 O O . ALA B 1 490 ? -21.219 46.906 1.583 1 46.12 490 ALA B O 1
ATOM 8439 N N . TYR B 1 491 ? -21.375 44.781 1.057 1 39.72 491 TYR B N 1
ATOM 8440 C CA . TYR B 1 491 ? -22.781 44.688 0.677 1 39.72 491 TYR B CA 1
ATOM 8441 C C . TYR B 1 491 ? -23.516 43.656 1.505 1 39.72 491 TYR B C 1
ATOM 8443 O O . TYR B 1 491 ? -22.953 42.594 1.83 1 39.72 491 TYR B O 1
ATOM 8451 N N . PRO B 1 492 ? -25.078 44.125 2 1 40.53 492 PRO B N 1
ATOM 8452 C CA . PRO B 1 492 ? -25.859 45.344 1.922 1 40.53 492 PRO B CA 1
ATOM 8453 C C . PRO B 1 492 ? -25.391 46.406 2.91 1 40.53 492 PRO B C 1
ATOM 8455 O O . PRO B 1 492 ? -24.844 46.094 3.963 1 40.53 492 PRO B O 1
ATOM 8458 N N . LEU B 1 493 ? -25.297 47.688 2.463 1 40.25 493 LEU B N 1
ATOM 8459 C CA . LEU B 1 493 ? -24.828 48.969 2.945 1 40.25 493 LEU B CA 1
ATOM 8460 C C . LEU B 1 493 ? -25.219 49.188 4.41 1 40.25 493 LEU B C 1
ATOM 8462 O O . LEU B 1 493 ? -24.656 50.031 5.086 1 40.25 493 LEU B O 1
ATOM 8466 N N . GLY B 1 494 ? -26.422 48.719 4.766 1 38.12 494 GLY B N 1
ATOM 8467 C CA . GLY B 1 494 ? -27.141 49.312 5.895 1 38.12 494 GLY B CA 1
ATOM 8468 C C . GLY B 1 494 ? -26.781 48.656 7.219 1 38.12 494 GLY B C 1
ATOM 8469 O O . GLY B 1 494 ? -27.453 48.875 8.227 1 38.12 494 GLY B O 1
ATOM 8470 N N . GLY B 1 495 ? -26.094 47.375 7.156 1 41.19 495 GLY B N 1
ATOM 8471 C CA . GLY B 1 495 ? -26.094 46.844 8.508 1 41.19 495 GLY B CA 1
ATOM 8472 C C . GLY B 1 495 ? -25.109 47.531 9.422 1 41.19 495 GLY B C 1
ATOM 8473 O O . GLY B 1 495 ? -24.297 48.344 8.969 1 41.19 495 GLY B O 1
ATOM 8474 N N . GLY B 1 496 ? -25.25 47.594 10.742 1 48.16 496 GLY B N 1
ATOM 8475 C CA . GLY B 1 496 ? -24.453 48.219 11.797 1 48.16 496 GLY B CA 1
ATOM 8476 C C . GLY B 1 496 ? -22.969 48.031 11.617 1 48.16 496 GLY B C 1
ATOM 8477 O O . GLY B 1 496 ? -22.531 47.312 10.695 1 48.16 496 GLY B O 1
ATOM 8478 N N . THR B 1 497 ? -21.984 48.812 12.312 1 55.44 497 THR B N 1
ATOM 8479 C CA . THR B 1 497 ? -20.547 49.031 12.273 1 55.44 497 THR B CA 1
ATOM 8480 C C . THR B 1 497 ? -19.781 47.719 12.406 1 55.44 497 THR B C 1
ATOM 8482 O O . THR B 1 497 ? -18.688 47.562 11.859 1 55.44 497 THR B O 1
ATOM 8485 N N . HIS B 1 498 ? -20.219 46.781 13.156 1 65.19 498 HIS B N 1
ATOM 8486 C CA . HIS B 1 498 ? -19.562 45.5 13.312 1 65.19 498 HIS B CA 1
ATOM 8487 C C . HIS B 1 498 ? -20.562 44.344 13.109 1 65.19 498 HIS B C 1
ATOM 8489 O O . HIS B 1 498 ? -21.75 44.5 13.352 1 65.19 498 HIS B O 1
ATOM 8495 N N . LEU B 1 499 ? -20.188 43.344 12.242 1 82.19 499 LEU B N 1
ATOM 8496 C CA . LEU B 1 499 ? -20.984 42.125 12.094 1 82.19 499 LEU B CA 1
ATOM 8497 C C . LEU B 1 499 ? -20.297 40.938 12.75 1 82.19 499 LEU B C 1
ATOM 8499 O O . LEU B 1 499 ? -19.062 40.812 12.711 1 82.19 499 LEU B O 1
ATOM 8503 N N . ASP B 1 500 ? -21.078 40.219 13.602 1 92.31 500 ASP B N 1
ATOM 8504 C CA . ASP B 1 500 ? -20.594 38.906 14.086 1 92.31 500 ASP B CA 1
ATOM 8505 C C . ASP B 1 500 ? -20.734 37.844 13.008 1 92.31 500 ASP B C 1
ATOM 8507 O O . ASP B 1 500 ? -21.844 37.562 12.547 1 92.31 500 ASP B O 1
ATOM 8511 N N . ASP B 1 501 ? -19.641 37.312 12.531 1 92.94 501 ASP B N 1
ATOM 8512 C CA . ASP B 1 501 ? -19.594 36.375 11.406 1 92.94 501 ASP B CA 1
ATOM 8513 C C . ASP B 1 501 ? -19.969 34.969 11.852 1 92.94 501 ASP B C 1
ATOM 8515 O O . ASP B 1 501 ? -19.203 34.281 12.547 1 92.94 501 ASP B O 1
ATOM 8519 N N . PRO B 1 502 ? -21.047 34.438 11.438 1 93.38 502 PRO B N 1
ATOM 8520 C CA . PRO B 1 502 ? -21.516 33.125 11.914 1 93.38 502 PRO B CA 1
ATOM 8521 C C . PRO B 1 502 ? -21.016 31.969 11.039 1 93.38 502 PRO B C 1
ATOM 8523 O O . PRO B 1 502 ? -21.547 30.859 11.117 1 93.38 502 PRO B O 1
ATOM 8526 N N . VAL B 1 503 ? -20.031 32.188 10.195 1 94.38 503 VAL B N 1
ATOM 8527 C CA . VAL B 1 503 ? -19.547 31.172 9.281 1 94.38 503 VAL B CA 1
ATOM 8528 C C . VAL B 1 503 ? -19 29.984 10.07 1 94.38 503 VAL B C 1
ATOM 8530 O O . VAL B 1 503 ? -18.344 30.172 11.109 1 94.38 503 VAL B O 1
ATOM 8533 N N . LEU B 1 504 ? -19.25 28.75 9.609 1 97.12 504 LEU B N 1
ATOM 8534 C CA . LEU B 1 504 ? -18.828 27.547 10.312 1 97.12 504 LEU B CA 1
ATOM 8535 C C . LEU B 1 504 ? -17.406 27.141 9.906 1 97.12 504 LEU B C 1
ATOM 8537 O O . LEU B 1 504 ? -17.172 26.734 8.766 1 97.12 504 LEU B O 1
ATOM 8541 N N . ARG B 1 505 ? -16.484 27.234 10.82 1 97.75 505 ARG B N 1
ATOM 8542 C CA . ARG B 1 505 ? -15.078 26.891 10.672 1 97.75 505 ARG B CA 1
ATOM 8543 C C . ARG B 1 505 ? -14.586 26.047 11.844 1 97.75 505 ARG B C 1
ATOM 8545 O O . ARG B 1 505 ? -15.211 26.047 12.906 1 97.75 505 ARG B O 1
ATOM 8552 N N . PRO B 1 506 ? -13.5 25.375 11.648 1 98.38 506 PRO B N 1
ATOM 8553 C CA . PRO B 1 506 ? -13.008 24.516 12.727 1 98.38 506 PRO B CA 1
ATOM 8554 C C . PRO B 1 506 ? -12.43 25.312 13.898 1 98.38 506 PRO B C 1
ATOM 8556 O O . PRO B 1 506 ? -12.219 24.75 14.977 1 98.38 506 PRO B O 1
ATOM 8559 N N . ASN B 1 507 ? -12.195 26.578 13.766 1 98 507 ASN B N 1
ATOM 8560 C CA . ASN B 1 507 ? -11.641 27.438 14.805 1 98 507 ASN B CA 1
ATOM 8561 C C . ASN B 1 507 ? -12.477 27.391 16.078 1 98 507 ASN B C 1
ATOM 8563 O O . ASN B 1 507 ? -11.953 27.609 17.172 1 98 507 ASN B O 1
ATOM 8567 N N . GLN B 1 508 ? -13.695 27.172 15.922 1 97.38 508 GLN B N 1
ATOM 8568 C CA . GLN B 1 508 ? -14.641 27.156 17.031 1 97.38 508 GLN B CA 1
ATOM 8569 C C . GLN B 1 508 ? -14.312 26.047 18.016 1 97.38 508 GLN B C 1
ATOM 8571 O O . GLN B 1 508 ? -14.672 26.141 19.203 1 97.38 508 GLN B O 1
ATOM 8576 N N . LEU B 1 509 ? -13.625 25.016 17.547 1 98.25 509 LEU B N 1
ATOM 8577 C CA . LEU B 1 509 ? -13.289 23.875 18.391 1 98.25 509 LEU B CA 1
ATOM 8578 C C . LEU B 1 509 ? -12.375 24.297 19.547 1 98.25 509 LEU B C 1
ATOM 8580 O O . LEU B 1 509 ? -12.391 23.688 20.609 1 98.25 509 LEU B O 1
ATOM 8584 N N . PHE B 1 510 ? -11.602 25.344 19.375 1 98.44 510 PHE B N 1
ATOM 8585 C CA . PHE B 1 510 ? -10.648 25.781 20.375 1 98.44 510 PHE B CA 1
ATOM 8586 C C . PHE B 1 510 ? -11.359 26.25 21.641 1 98.44 510 PHE B C 1
ATOM 8588 O O . PHE B 1 510 ? -10.789 26.234 22.734 1 98.44 510 PHE B O 1
ATOM 8595 N N . ALA B 1 511 ? -12.602 26.625 21.516 1 98.31 511 ALA B N 1
ATOM 8596 C CA . ALA B 1 511 ? -13.406 27.062 22.656 1 98.31 511 ALA B CA 1
ATOM 8597 C C . ALA B 1 511 ? -13.656 25.922 23.641 1 98.31 511 ALA B C 1
ATOM 8599 O O . ALA B 1 511 ? -14.055 26.156 24.781 1 98.31 511 ALA B O 1
ATOM 8600 N N . TYR B 1 512 ? -13.375 24.719 23.172 1 97.94 512 TYR B N 1
ATOM 8601 C CA . TYR B 1 512 ? -13.664 23.531 23.984 1 97.94 512 TYR B CA 1
ATOM 8602 C C . TYR B 1 512 ? -12.398 22.719 24.219 1 97.94 512 TYR B C 1
ATOM 8604 O O . TYR B 1 512 ? -12.297 22 25.219 1 97.94 512 TYR B O 1
ATOM 8612 N N . ALA B 1 513 ? -11.438 22.766 23.375 1 97.75 513 ALA B N 1
ATOM 8613 C CA . ALA B 1 513 ? -10.383 21.766 23.234 1 97.75 513 ALA B CA 1
ATOM 8614 C C . ALA B 1 513 ? -9.227 22.047 24.188 1 97.75 513 ALA B C 1
ATOM 8616 O O . ALA B 1 513 ? -8.438 21.156 24.484 1 97.75 513 ALA B O 1
ATOM 8617 N N . LEU B 1 514 ? -9.125 23.25 24.719 1 98.19 514 LEU B N 1
ATOM 8618 C CA . LEU B 1 514 ? -7.977 23.672 25.5 1 98.19 514 LEU B CA 1
ATOM 8619 C C . LEU B 1 514 ? -8.164 23.297 26.969 1 98.19 514 LEU B C 1
ATOM 8621 O O . LEU B 1 514 ? -9.289 23.156 27.438 1 98.19 514 LEU B O 1
ATOM 8625 N N . PRO B 1 515 ? -7.07 23.109 27.766 1 97.25 515 PRO B N 1
ATOM 8626 C CA . PRO B 1 515 ? -7.184 22.719 29.172 1 97.25 515 PRO B CA 1
ATOM 8627 C C . PRO B 1 515 ? -8.023 23.703 29.984 1 97.25 515 PRO B C 1
ATOM 8629 O O . PRO B 1 515 ? -8.727 23.297 30.922 1 97.25 515 PRO B O 1
ATOM 8632 N N . TYR B 1 516 ? -7.93 24.969 29.703 1 98 516 TYR B N 1
ATOM 8633 C CA . TYR B 1 516 ? -8.719 26 30.359 1 98 516 TYR B CA 1
ATOM 8634 C C . TYR B 1 516 ? -9.602 26.734 29.359 1 98 516 TYR B C 1
ATOM 8636 O O . TYR B 1 516 ? -9.641 27.969 29.328 1 98 516 TYR B O 1
ATOM 8644 N N . ALA B 1 517 ? -10.266 25.969 28.531 1 97.88 517 ALA B N 1
ATOM 8645 C CA . ALA B 1 517 ? -11.141 26.5 27.484 1 97.88 517 ALA B CA 1
ATOM 8646 C C . ALA B 1 517 ? -12.234 27.375 28.078 1 97.88 517 ALA B C 1
ATOM 8648 O O . ALA B 1 517 ? -12.695 27.125 29.203 1 97.88 517 ALA B O 1
ATOM 8649 N N . PRO B 1 518 ? -12.672 28.344 27.359 1 97.88 518 PRO B N 1
ATOM 8650 C CA . PRO B 1 518 ? -13.656 29.281 27.891 1 97.88 518 PRO B CA 1
ATOM 8651 C C . PRO B 1 518 ? -15.039 28.641 28.047 1 97.88 518 PRO B C 1
ATOM 8653 O O . PRO B 1 518 ? -15.859 29.141 28.828 1 97.88 518 PRO B O 1
ATOM 8656 N N . LEU B 1 519 ? -15.289 27.594 27.312 1 96.44 519 LEU B N 1
ATOM 8657 C CA . LEU B 1 519 ? -16.594 26.969 27.406 1 96.44 519 LEU B CA 1
ATOM 8658 C C . LEU B 1 519 ? -16.484 25.578 28.047 1 96.44 519 LEU B C 1
ATOM 8660 O O . LEU B 1 519 ? -15.508 24.859 27.828 1 96.44 519 LEU B O 1
ATOM 8664 N N . ASP B 1 520 ? -17.438 25.141 28.984 1 84.38 520 ASP B N 1
ATOM 8665 C CA . ASP B 1 520 ? -17.359 23.938 29.812 1 84.38 520 ASP B CA 1
ATOM 8666 C C . ASP B 1 520 ? -17.891 22.719 29.078 1 84.38 520 ASP B C 1
ATOM 8668 O O . ASP B 1 520 ? -18.062 21.656 29.672 1 84.38 520 ASP B O 1
ATOM 8672 N N . GLY B 1 521 ? -18.188 22.703 28.016 1 78.75 521 GLY B N 1
ATOM 8673 C CA . GLY B 1 521 ? -18.562 21.531 27.234 1 78.75 521 GLY B CA 1
ATOM 8674 C C . GLY B 1 521 ? -19.984 21.062 27.516 1 78.75 521 GLY B C 1
ATOM 8675 O O . GLY B 1 521 ? -20.359 19.969 27.109 1 78.75 521 GLY B O 1
ATOM 8676 N N . ALA B 1 522 ? -20.703 21.75 28.25 1 81.88 522 ALA B N 1
ATOM 8677 C CA . ALA B 1 522 ? -22.078 21.344 28.594 1 81.88 522 ALA B CA 1
ATOM 8678 C C . ALA B 1 522 ? -22.953 21.281 27.344 1 81.88 522 ALA B C 1
ATOM 8680 O O . ALA B 1 522 ? -23.797 20.406 27.219 1 81.88 522 ALA B O 1
ATOM 8681 N N . ASP B 1 523 ? -22.719 22.156 26.5 1 88.69 523 ASP B N 1
ATOM 8682 C CA . ASP B 1 523 ? -23.469 22.156 25.234 1 88.69 523 ASP B CA 1
ATOM 8683 C C . ASP B 1 523 ? -22.594 21.688 24.078 1 88.69 523 ASP B C 1
ATOM 8685 O O . ASP B 1 523 ? -21.688 22.422 23.641 1 88.69 523 ASP B O 1
ATOM 8689 N N . PRO B 1 524 ? -22.891 20.562 23.547 1 93.06 524 PRO B N 1
ATOM 8690 C CA . PRO B 1 524 ? -22.047 20 22.5 1 93.06 524 PRO B CA 1
ATOM 8691 C C . PRO B 1 524 ? -22.438 20.484 21.094 1 93.06 524 PRO B C 1
ATOM 8693 O O . PRO B 1 524 ? -21.906 20 20.094 1 93.06 524 PRO B O 1
ATOM 8696 N N . ALA B 1 525 ? -23.344 21.375 20.953 1 93 525 ALA B N 1
ATOM 8697 C CA . ALA B 1 525 ? -23.969 21.734 19.688 1 93 525 ALA B CA 1
ATOM 8698 C C . ALA B 1 525 ? -22.938 22.203 18.672 1 93 525 ALA B C 1
ATOM 8700 O O . ALA B 1 525 ? -22.953 21.797 17.516 1 93 525 ALA B O 1
ATOM 8701 N N . ALA B 1 526 ? -22.031 23.047 19.078 1 95.25 526 ALA B N 1
ATOM 8702 C CA . ALA B 1 526 ? -21.031 23.578 18.156 1 95.25 526 ALA B CA 1
ATOM 8703 C C . ALA B 1 526 ? -20.094 22.484 17.672 1 95.25 526 ALA B C 1
ATOM 8705 O O . ALA B 1 526 ? -19.766 22.422 16.484 1 95.25 526 ALA B O 1
ATOM 8706 N N . VAL B 1 527 ? -19.688 21.609 18.609 1 96.56 527 VAL B N 1
ATOM 8707 C CA . VAL B 1 527 ? -18.812 20.5 18.25 1 96.56 527 VAL B CA 1
ATOM 8708 C C . VAL B 1 527 ? -19.531 19.562 17.281 1 96.56 527 VAL B C 1
ATOM 8710 O O . VAL B 1 527 ? -18.938 19.078 16.312 1 96.56 527 VAL B O 1
ATOM 8713 N N . ARG B 1 528 ? -20.781 19.344 17.5 1 94.56 528 ARG B N 1
ATOM 8714 C CA . ARG B 1 528 ? -21.562 18.469 16.641 1 94.56 528 ARG B CA 1
ATOM 8715 C C . ARG B 1 528 ? -21.688 19.078 15.234 1 94.56 528 ARG B C 1
ATOM 8717 O O . ARG B 1 528 ? -21.641 18.344 14.242 1 94.56 528 ARG B O 1
ATOM 8724 N N . ALA B 1 529 ? -21.906 20.375 15.203 1 95.5 529 ALA B N 1
ATOM 8725 C CA . ALA B 1 529 ? -21.984 21.047 13.906 1 95.5 529 ALA B CA 1
ATOM 8726 C C . ALA B 1 529 ? -20.703 20.875 13.117 1 95.5 529 ALA B C 1
ATOM 8728 O O . ALA B 1 529 ? -20.734 20.609 11.914 1 95.5 529 ALA B O 1
ATOM 8729 N N . VAL B 1 530 ? -19.594 21.047 13.805 1 96.94 530 VAL B N 1
ATOM 8730 C CA . VAL B 1 530 ? -18.297 20.875 13.18 1 96.94 530 VAL B CA 1
ATOM 8731 C C . VAL B 1 530 ? -18.125 19.422 12.727 1 96.94 530 VAL B C 1
ATOM 8733 O O . VAL B 1 530 ? -17.672 19.172 11.602 1 96.94 530 VAL B O 1
ATOM 8736 N N . SER B 1 531 ? -18.484 18.5 13.555 1 94.81 531 SER B N 1
ATOM 8737 C CA . SER B 1 531 ? -18.359 17.078 13.258 1 94.81 531 SER B CA 1
ATOM 8738 C C . SER B 1 531 ? -19.109 16.703 11.984 1 94.81 531 SER B C 1
ATOM 8740 O O . SER B 1 531 ? -18.594 15.977 11.133 1 94.81 531 SER B O 1
ATOM 8742 N N . ARG B 1 532 ? -20.234 17.219 11.828 1 93.25 532 ARG B N 1
ATOM 8743 C CA . ARG B 1 532 ? -21.125 16.891 10.727 1 93.25 532 ARG B CA 1
ATOM 8744 C C . ARG B 1 532 ? -20.641 17.516 9.422 1 93.25 532 ARG B C 1
ATOM 8746 O O . ARG B 1 532 ? -20.688 16.875 8.359 1 93.25 532 ARG B O 1
ATOM 8753 N N . SER B 1 533 ? -20.078 18.672 9.531 1 96.12 533 SER B N 1
ATOM 8754 C CA . SER B 1 533 ? -19.906 19.438 8.305 1 96.12 533 SER B CA 1
ATOM 8755 C C . SER B 1 533 ? -18.438 19.484 7.883 1 96.12 533 SER B C 1
ATOM 8757 O O . SER B 1 533 ? -18.125 19.688 6.707 1 96.12 533 SER B O 1
ATOM 8759 N N . LEU B 1 534 ? -17.562 19.328 8.859 1 98.19 534 LEU B N 1
ATOM 8760 C CA . LEU B 1 534 ? -16.188 19.672 8.539 1 98.19 534 LEU B CA 1
ATOM 8761 C C . LEU B 1 534 ? -15.289 18.438 8.609 1 98.19 534 LEU B C 1
ATOM 8763 O O . LEU B 1 534 ? -14.188 18.422 8.039 1 98.19 534 LEU B O 1
ATOM 8767 N N . LEU B 1 535 ? -15.68 17.391 9.305 1 97.31 535 LEU B N 1
ATOM 8768 C CA . LEU B 1 535 ? -14.836 16.219 9.508 1 97.31 535 LEU B CA 1
ATOM 8769 C C . LEU B 1 535 ? -14.688 15.422 8.219 1 97.31 535 LEU B C 1
ATOM 8771 O O . LEU B 1 535 ? -15.68 15.156 7.531 1 97.31 535 LEU B O 1
ATOM 8775 N N . THR B 1 536 ? -13.477 15.094 7.785 1 96.94 536 THR B N 1
ATOM 8776 C CA . THR B 1 536 ? -13.125 14.203 6.688 1 96.94 536 THR B CA 1
ATOM 8777 C C . THR B 1 536 ? -12.25 13.055 7.184 1 96.94 536 THR B C 1
ATOM 8779 O O . THR B 1 536 ? -11.828 13.047 8.344 1 96.94 536 THR B O 1
ATOM 8782 N N . PRO B 1 537 ? -11.906 12.125 6.316 1 95.94 537 PRO B N 1
ATOM 8783 C CA . PRO B 1 537 ? -11.047 11.016 6.734 1 95.94 537 PRO B CA 1
ATOM 8784 C C . PRO B 1 537 ? -9.656 11.477 7.16 1 95.94 537 PRO B C 1
ATOM 8786 O O . PRO B 1 537 ? -8.984 10.781 7.934 1 95.94 537 PRO B O 1
ATOM 8789 N N . LEU B 1 538 ? -9.258 12.664 6.727 1 97.62 538 LEU B N 1
ATOM 8790 C CA . LEU B 1 538 ? -7.859 13.023 6.926 1 97.62 538 LEU B CA 1
ATOM 8791 C C . LEU B 1 538 ? -7.738 14.352 7.672 1 97.62 538 LEU B C 1
ATOM 8793 O O . LEU B 1 538 ? -6.676 14.977 7.672 1 97.62 538 LEU B O 1
ATOM 8797 N N . GLY B 1 539 ? -8.789 14.781 8.258 1 97.44 539 GLY B N 1
ATOM 8798 C CA . GLY B 1 539 ? -8.773 16.031 9 1 97.44 539 GLY B CA 1
ATOM 8799 C C . GLY B 1 539 ? -10.055 16.828 8.836 1 97.44 539 GLY B C 1
ATOM 8800 O O . GLY B 1 539 ? -11.102 16.281 8.5 1 97.44 539 GLY B O 1
ATOM 8801 N N . LEU B 1 540 ? -9.984 18.141 9.117 1 98.62 540 LEU B N 1
ATOM 8802 C CA . LEU B 1 540 ? -11.18 18.969 9.07 1 98.62 540 LEU B CA 1
ATOM 8803 C C . LEU B 1 540 ? -11.062 20.031 7.98 1 98.62 540 LEU B C 1
ATOM 8805 O O . LEU B 1 540 ? -10.008 20.641 7.82 1 98.62 540 LEU B O 1
ATOM 8809 N N . ARG B 1 541 ? -12.188 20.203 7.281 1 98.75 541 ARG B N 1
ATOM 8810 C CA . ARG B 1 541 ? -12.281 21.328 6.352 1 98.75 541 ARG B CA 1
ATOM 8811 C C . ARG B 1 541 ? -12.148 22.656 7.086 1 98.75 541 ARG B C 1
ATOM 8813 O O . ARG B 1 541 ? -12.594 22.797 8.227 1 98.75 541 ARG B O 1
ATOM 8820 N N . THR B 1 542 ? -11.617 23.609 6.379 1 98.56 542 THR B N 1
ATOM 8821 C CA . THR B 1 542 ? -11.453 24.938 6.992 1 98.56 542 THR B CA 1
ATOM 8822 C C . THR B 1 542 ? -12.719 25.766 6.816 1 98.56 542 THR B C 1
ATOM 8824 O O . THR B 1 542 ? -12.875 26.812 7.457 1 98.56 542 THR B O 1
ATOM 8827 N N . LEU B 1 543 ? -13.57 25.344 5.973 1 98.38 543 LEU B N 1
ATOM 8828 C CA . LEU B 1 543 ? -14.859 25.984 5.727 1 98.38 543 LEU B CA 1
ATOM 8829 C C . LEU B 1 543 ? -15.906 24.938 5.34 1 98.38 543 LEU B C 1
ATOM 8831 O O . LEU B 1 543 ? -15.625 24.031 4.57 1 98.38 543 LEU B O 1
ATOM 8835 N N . ALA B 1 544 ? -17.109 25.109 5.926 1 97.94 544 ALA B N 1
ATOM 8836 C CA . ALA B 1 544 ? -18.172 24.156 5.598 1 97.94 544 ALA B CA 1
ATOM 8837 C C . ALA B 1 544 ? -18.578 24.281 4.133 1 97.94 544 ALA B C 1
ATOM 8839 O O . ALA B 1 544 ? -18.641 25.391 3.586 1 97.94 544 ALA B O 1
ATOM 8840 N N . PRO B 1 545 ? -18.938 23.172 3.496 1 96.81 545 PRO B N 1
ATOM 8841 C CA . PRO B 1 545 ? -19.281 23.172 2.072 1 96.81 545 PRO B CA 1
ATOM 8842 C C . PRO B 1 545 ? -20.5 24.047 1.759 1 96.81 545 PRO B C 1
ATOM 8844 O O . PRO B 1 545 ? -20.641 24.516 0.629 1 96.81 545 PRO B O 1
ATOM 8847 N N . THR B 1 546 ? -21.359 24.312 2.682 1 94.94 546 THR B N 1
ATOM 8848 C CA . THR B 1 546 ? -22.578 25.078 2.455 1 94.94 546 THR B CA 1
ATOM 8849 C C . THR B 1 546 ? -22.312 26.578 2.564 1 94.94 546 THR B C 1
ATOM 8851 O O . THR B 1 546 ? -23.188 27.391 2.25 1 94.94 546 THR B O 1
ATOM 8854 N N . GLU B 1 547 ? -21.156 26.938 3.041 1 95.38 547 GLU B N 1
ATOM 8855 C CA . GLU B 1 547 ? -20.812 28.344 3.238 1 95.38 547 GLU B CA 1
ATOM 8856 C C . GLU B 1 547 ? -20.375 29 1.932 1 95.38 547 GLU B C 1
ATOM 8858 O O . GLU B 1 547 ? -19.797 28.344 1.071 1 95.38 547 GLU B O 1
ATOM 8863 N N . TYR B 1 548 ? -20.688 30.234 1.804 1 93.38 548 TYR B N 1
ATOM 8864 C CA . TYR B 1 548 ? -20.203 31 0.663 1 93.38 548 TYR B CA 1
ATOM 8865 C C . TYR B 1 548 ? -18.672 31.047 0.638 1 93.38 548 TYR B C 1
ATOM 8867 O O . TYR B 1 548 ? -18.031 31.25 1.671 1 93.38 548 TYR B O 1
ATOM 8875 N N . GLY B 1 549 ? -18.094 30.797 -0.536 1 94.25 549 GLY B N 1
ATOM 8876 C CA . GLY B 1 549 ? -16.656 30.859 -0.693 1 94.25 549 GLY B CA 1
ATOM 8877 C C . GLY B 1 549 ? -15.977 29.516 -0.551 1 94.25 549 GLY B C 1
ATOM 8878 O O . GLY B 1 549 ? -14.758 29.406 -0.739 1 94.25 549 GLY B O 1
ATOM 8879 N N . TYR B 1 550 ? -16.766 28.531 -0.356 1 97.38 550 TYR B N 1
ATOM 8880 C CA . TYR B 1 550 ? -16.188 27.203 -0.197 1 97.38 550 TYR B CA 1
ATOM 8881 C C . TYR B 1 550 ? -15.461 26.766 -1.459 1 97.38 550 TYR B C 1
ATOM 8883 O O . TYR B 1 550 ? -15.992 26.875 -2.564 1 97.38 550 TYR B O 1
ATOM 8891 N N . GLN B 1 551 ? -14.242 26.328 -1.263 1 97.62 551 GLN B N 1
ATOM 8892 C CA . GLN B 1 551 ? -13.406 25.734 -2.295 1 97.62 551 GLN B CA 1
ATOM 8893 C C . GLN B 1 551 ? -12.852 24.391 -1.836 1 97.62 551 GLN B C 1
ATOM 8895 O O . GLN B 1 551 ? -11.883 24.328 -1.078 1 97.62 551 GLN B O 1
ATOM 8900 N N . GLY B 1 552 ? -13.312 23.328 -2.479 1 97.56 552 GLY B N 1
ATOM 8901 C CA . GLY B 1 552 ? -13.031 22 -1.977 1 97.56 552 GLY B CA 1
ATOM 8902 C C . GLY B 1 552 ? -11.781 21.375 -2.59 1 97.56 552 GLY B C 1
ATOM 8903 O O . GLY B 1 552 ? -11.391 20.266 -2.232 1 97.56 552 GLY B O 1
ATOM 8904 N N . ARG B 1 553 ? -11.133 22.094 -3.502 1 97.56 553 ARG B N 1
ATOM 8905 C CA . ARG B 1 553 ? -9.938 21.609 -4.18 1 97.56 553 ARG B CA 1
ATOM 8906 C C . ARG B 1 553 ? -8.766 22.547 -3.984 1 97.56 553 ARG B C 1
ATOM 8908 O O . ARG B 1 553 ? -8.852 23.734 -4.316 1 97.56 553 ARG B O 1
ATOM 8915 N N . HIS B 1 554 ? -7.742 22.031 -3.42 1 97.69 554 HIS B N 1
ATOM 8916 C CA . HIS B 1 554 ? -6.504 22.797 -3.264 1 97.69 554 HIS B CA 1
ATOM 8917 C C . HIS B 1 554 ? -5.496 22.438 -4.348 1 97.69 554 HIS B C 1
ATOM 8919 O O . HIS B 1 554 ? -4.543 21.688 -4.094 1 97.69 554 HIS B O 1
ATOM 8925 N N . ALA B 1 555 ? -5.629 23.031 -5.496 1 95.94 555 ALA B N 1
ATOM 8926 C CA . ALA B 1 555 ? -4.816 22.719 -6.668 1 95.94 555 ALA B CA 1
ATOM 8927 C C . ALA B 1 555 ? -4.82 23.875 -7.664 1 95.94 555 ALA B C 1
ATOM 8929 O O . ALA B 1 555 ? -5.566 24.844 -7.504 1 95.94 555 ALA B O 1
ATOM 8930 N N . GLY B 1 556 ? -3.891 23.797 -8.617 1 95.69 556 GLY B N 1
ATOM 8931 C CA . GLY B 1 556 ? -3.861 24.766 -9.703 1 95.69 556 GLY B CA 1
ATOM 8932 C C . GLY B 1 556 ? -2.926 25.938 -9.438 1 95.69 556 GLY B C 1
ATOM 8933 O O . GLY B 1 556 ? -2.271 25.984 -8.391 1 95.69 556 GLY B O 1
ATOM 8934 N N . PRO B 1 557 ? -2.863 26.828 -10.359 1 96.12 557 PRO B N 1
ATOM 8935 C CA . PRO B 1 557 ? -1.988 28 -10.219 1 96.12 557 PRO B CA 1
ATOM 8936 C C . PRO B 1 557 ? -2.541 29.031 -9.242 1 96.12 557 PRO B C 1
ATOM 8938 O O . PRO B 1 557 ? -3.744 29.047 -8.961 1 96.12 557 PRO B O 1
ATOM 8941 N N . GLU B 1 558 ? -1.574 29.812 -8.711 1 92.75 558 GLU B N 1
ATOM 8942 C CA . GLU B 1 558 ? -2.039 30.953 -7.941 1 92.75 558 GLU B CA 1
ATOM 8943 C C . GLU B 1 558 ? -2.842 31.922 -8.812 1 92.75 558 GLU B C 1
ATOM 8945 O O . GLU B 1 558 ? -2.545 32.094 -9.992 1 92.75 558 GLU B O 1
ATOM 8950 N N . PRO B 1 559 ? -3.867 32.5 -8.328 1 94.25 559 PRO B N 1
ATOM 8951 C CA . PRO B 1 559 ? -4.168 32.531 -6.895 1 94.25 559 PRO B CA 1
ATOM 8952 C C . PRO B 1 559 ? -5.164 31.438 -6.48 1 94.25 559 PRO B C 1
ATOM 8954 O O . PRO B 1 559 ? -5.582 31.391 -5.32 1 94.25 559 PRO B O 1
ATOM 8957 N N . VAL B 1 560 ? -5.551 30.594 -7.414 1 94.5 560 VAL B N 1
ATOM 8958 C CA . VAL B 1 560 ? -6.602 29.609 -7.18 1 94.5 560 VAL B CA 1
ATOM 8959 C C . VAL B 1 560 ? -6.242 28.75 -5.969 1 94.5 560 VAL B C 1
ATOM 8961 O O . VAL B 1 560 ? -7.07 28.547 -5.074 1 94.5 560 VAL B O 1
ATOM 8964 N N . ARG B 1 561 ? -5.113 28.234 -5.914 1 95.38 561 ARG B N 1
ATOM 8965 C CA . ARG B 1 561 ? -4.656 27.375 -4.836 1 95.38 561 ARG B CA 1
ATOM 8966 C C . ARG B 1 561 ? -4.609 28.109 -3.508 1 95.38 561 ARG B C 1
ATOM 8968 O O . ARG B 1 561 ? -5.051 27.594 -2.48 1 95.38 561 ARG B O 1
ATOM 8975 N N . ALA B 1 562 ? -4.102 29.312 -3.564 1 94.56 562 ALA B N 1
ATOM 8976 C CA . ALA B 1 562 ? -4.035 30.125 -2.359 1 94.56 562 ALA B CA 1
ATOM 8977 C C . ALA B 1 562 ? -5.434 30.422 -1.825 1 94.56 562 ALA B C 1
ATOM 8979 O O . ALA B 1 562 ? -5.656 30.422 -0.612 1 94.56 562 ALA B O 1
ATOM 8980 N N . GLU B 1 563 ? -6.32 30.703 -2.686 1 95.81 563 GLU B N 1
ATOM 8981 C CA . GLU B 1 563 ? -7.684 31.062 -2.309 1 95.81 563 GLU B CA 1
ATOM 8982 C C . GLU B 1 563 ? -8.422 29.875 -1.697 1 95.81 563 GLU B C 1
ATOM 8984 O O . GLU B 1 563 ? -9.367 30.062 -0.924 1 95.81 563 GLU B O 1
ATOM 8989 N N . ALA B 1 564 ? -7.957 28.734 -1.97 1 97.38 564 ALA B N 1
ATOM 8990 C CA . ALA B 1 564 ? -8.602 27.531 -1.445 1 97.38 564 ALA B CA 1
ATOM 8991 C C . ALA B 1 564 ? -7.996 27.125 -0.104 1 97.38 564 ALA B C 1
ATOM 8993 O O . ALA B 1 564 ? -8.609 26.375 0.664 1 97.38 564 ALA B O 1
ATOM 8994 N N . TYR B 1 565 ? -6.906 27.609 0.198 1 97.5 565 TYR B N 1
ATOM 8995 C CA . TYR B 1 565 ? -6.031 27.125 1.259 1 97.5 565 TYR B CA 1
ATOM 8996 C C . TYR B 1 565 ? -6.766 27.078 2.596 1 97.5 565 TYR B C 1
ATOM 8998 O O . TYR B 1 565 ? -6.633 26.125 3.352 1 97.5 565 TYR B O 1
ATOM 9006 N N . HIS B 1 566 ? -7.535 28.047 2.955 1 97.56 566 HIS B N 1
ATOM 9007 C CA . HIS B 1 566 ? -8.328 28.094 4.18 1 97.56 566 HIS B CA 1
ATOM 9008 C C . HIS B 1 566 ? -9.812 28.266 3.873 1 97.56 566 HIS B C 1
ATOM 9010 O O . HIS B 1 566 ? -10.562 28.781 4.699 1 97.56 566 HIS B O 1
ATOM 9016 N N . GLN B 1 567 ? -10.258 27.938 2.686 1 97.56 567 GLN B N 1
ATOM 9017 C CA . GLN B 1 567 ? -11.648 28.109 2.27 1 97.56 567 GLN B CA 1
ATOM 9018 C C . GLN B 1 567 ? -12.289 26.781 1.9 1 97.56 567 GLN B C 1
ATOM 9020 O O . GLN B 1 567 ? -13.125 26.719 1.003 1 97.56 567 GLN B O 1
ATOM 9025 N N . GLY B 1 568 ? -11.812 25.766 2.57 1 98.25 568 GLY B N 1
ATOM 9026 C CA . GLY B 1 568 ? -12.414 24.469 2.318 1 98.25 568 GLY B CA 1
ATOM 9027 C C . GLY B 1 568 ? -11.414 23.328 2.381 1 98.25 568 GLY B C 1
ATOM 9028 O O . GLY B 1 568 ? -11.781 22.188 2.672 1 98.25 568 GLY B O 1
ATOM 9029 N N . THR B 1 569 ? -10.164 23.594 2.139 1 98.56 569 THR B N 1
ATOM 9030 C CA . THR B 1 569 ? -9.102 22.609 2.275 1 98.56 569 THR B CA 1
ATOM 9031 C C . THR B 1 569 ? -9.117 21.984 3.664 1 98.56 569 THR B C 1
ATOM 9033 O O . THR B 1 569 ? -9.352 22.672 4.66 1 98.56 569 THR B O 1
ATOM 9036 N N . ALA B 1 570 ? -8.984 20.641 3.686 1 98.62 570 ALA B N 1
ATOM 9037 C CA . ALA B 1 570 ? -8.93 19.953 4.977 1 98.62 570 ALA B CA 1
ATOM 9038 C C . ALA B 1 570 ? -7.504 19.922 5.52 1 98.62 570 ALA B C 1
ATOM 9040 O O . ALA B 1 570 ? -6.555 19.656 4.777 1 98.62 570 ALA B O 1
ATOM 9041 N N . TRP B 1 571 ? -7.395 20.219 6.793 1 98.75 571 TRP B N 1
ATOM 9042 C CA . TRP B 1 571 ? -6.102 20.234 7.469 1 98.75 571 TRP B CA 1
ATOM 9043 C C . TRP B 1 571 ? -6 19.078 8.469 1 98.75 571 TRP B C 1
ATOM 9045 O O . TRP B 1 571 ? -6.73 19.047 9.461 1 98.75 571 TRP B O 1
ATOM 9055 N N . PRO B 1 572 ? -5.051 18.188 8.328 1 98.69 572 PRO B N 1
ATOM 9056 C CA . PRO B 1 572 ? -4.926 17.016 9.203 1 98.69 572 PRO B CA 1
ATOM 9057 C C . PRO B 1 572 ? -4.602 17.391 10.648 1 98.69 572 PRO B C 1
ATOM 9059 O O . PRO B 1 572 ? -5.078 16.734 11.578 1 98.69 572 PRO B O 1
ATOM 9062 N N . TRP B 1 573 ? -3.848 18.422 10.922 1 98.56 573 TRP B N 1
ATOM 9063 C CA . TRP B 1 573 ? -3.428 18.734 12.281 1 98.56 573 TRP B CA 1
ATOM 9064 C C . TRP B 1 573 ? -4.629 19.062 13.156 1 98.56 573 TRP B C 1
ATOM 9066 O O . TRP B 1 573 ? -4.586 18.891 14.375 1 98.56 573 TRP B O 1
ATOM 9076 N N . LEU B 1 574 ? -5.762 19.469 12.586 1 98.62 574 LEU B N 1
ATOM 9077 C CA . LEU B 1 574 ? -6.945 19.859 13.336 1 98.62 574 LEU B CA 1
ATOM 9078 C C . LEU B 1 574 ? -7.598 18.656 14 1 98.62 574 LEU B C 1
ATOM 9080 O O . LEU B 1 574 ? -8.461 18.812 14.867 1 98.62 574 LEU B O 1
ATOM 9084 N N . ILE B 1 575 ? -7.152 17.469 13.641 1 98.12 575 ILE B N 1
ATOM 9085 C CA . ILE B 1 575 ? -7.727 16.25 14.219 1 98.12 575 ILE B CA 1
ATOM 9086 C C . ILE B 1 575 ? -7.457 16.219 15.719 1 98.12 575 ILE B C 1
ATOM 9088 O O . ILE B 1 575 ? -8.273 15.719 16.5 1 98.12 575 ILE B O 1
ATOM 9092 N N . GLY B 1 576 ? -6.285 16.734 16.172 1 98.19 576 GLY B N 1
ATOM 9093 C CA . GLY B 1 576 ? -5.988 16.797 17.594 1 98.19 576 GLY B CA 1
ATOM 9094 C C . GLY B 1 576 ? -6.945 17.688 18.375 1 98.19 576 GLY B C 1
ATOM 9095 O O . GLY B 1 576 ? -7.449 17.297 19.422 1 98.19 576 GLY B O 1
ATOM 9096 N N . VAL B 1 577 ? -7.227 18.844 17.812 1 98.12 577 VAL B N 1
ATOM 9097 C CA . VAL B 1 577 ? -8.156 19.797 18.422 1 98.12 577 VAL B CA 1
ATOM 9098 C C . VAL B 1 577 ? -9.555 19.188 18.469 1 98.12 577 VAL B C 1
ATOM 9100 O O . VAL B 1 577 ? -10.266 19.312 19.469 1 98.12 577 VAL B O 1
ATOM 9103 N N . TYR B 1 578 ? -9.883 18.547 17.406 1 98.06 578 TYR B N 1
ATOM 9104 C CA . TYR B 1 578 ? -11.195 17.906 17.297 1 98.06 578 TYR B CA 1
ATOM 9105 C C . TYR B 1 578 ? -11.359 16.828 18.375 1 98.06 578 TYR B C 1
ATOM 9107 O O . TYR B 1 578 ? -12.391 16.781 19.047 1 98.06 578 TYR B O 1
ATOM 9115 N N . VAL B 1 579 ? -10.367 15.969 18.547 1 97.56 579 VAL B N 1
ATOM 9116 C CA . VAL B 1 579 ? -10.406 14.906 19.547 1 97.56 579 VAL B CA 1
ATOM 9117 C C . VAL B 1 579 ? -10.57 15.508 20.938 1 97.56 579 VAL B C 1
ATOM 9119 O O . VAL B 1 579 ? -11.406 15.047 21.719 1 97.56 579 VAL B O 1
ATOM 9122 N N . ASP B 1 580 ? -9.852 16.516 21.266 1 97.44 580 ASP B N 1
ATOM 9123 C CA . ASP B 1 580 ? -9.945 17.172 22.562 1 97.44 580 ASP B CA 1
ATOM 9124 C C . ASP B 1 580 ? -11.336 17.766 22.781 1 97.44 580 ASP B C 1
ATOM 9126 O O . ASP B 1 580 ? -11.898 17.641 23.875 1 97.44 580 ASP B O 1
ATOM 9130 N N . ALA B 1 581 ? -11.844 18.406 21.75 1 97.81 581 ALA B N 1
ATOM 9131 C CA . ALA B 1 581 ? -13.164 19.016 21.844 1 97.81 581 ALA B CA 1
ATOM 9132 C C . ALA B 1 581 ? -14.234 17.953 22.062 1 97.81 581 ALA B C 1
ATOM 9134 O O . ALA B 1 581 ? -15.133 18.125 22.891 1 97.81 581 ALA B O 1
ATOM 9135 N N . CYS B 1 582 ? -14.141 16.859 21.281 1 96.19 582 CYS B N 1
ATOM 9136 C CA . CYS B 1 582 ? -15.086 15.766 21.438 1 96.19 582 CYS B CA 1
ATOM 9137 C C . CYS B 1 582 ? -15.047 15.227 22.859 1 96.19 582 CYS B C 1
ATOM 9139 O O . CYS B 1 582 ? -16.094 14.992 23.469 1 96.19 582 CYS B O 1
ATOM 9141 N N . ARG B 1 583 ? -13.898 15.016 23.375 1 95.31 583 ARG B N 1
ATOM 9142 C CA . ARG B 1 583 ? -13.75 14.5 24.734 1 95.31 583 ARG B CA 1
ATOM 9143 C C . ARG B 1 583 ? -14.336 15.477 25.75 1 95.31 583 ARG B C 1
ATOM 9145 O O . ARG B 1 583 ? -14.984 15.062 26.719 1 95.31 583 ARG B O 1
ATOM 9152 N N . ALA B 1 584 ? -14.148 16.734 25.531 1 96.25 584 ALA B N 1
ATOM 9153 C CA . ALA B 1 584 ? -14.625 17.766 26.438 1 96.25 584 ALA B CA 1
ATOM 9154 C C . ALA B 1 584 ? -16.141 17.781 26.516 1 96.25 584 ALA B C 1
ATOM 9156 O O . ALA B 1 584 ? -16.719 18.062 27.578 1 96.25 584 ALA B O 1
ATOM 9157 N N . VAL B 1 585 ? -16.766 17.469 25.422 1 95.44 585 VAL B N 1
ATOM 9158 C CA . VAL B 1 585 ? -18.219 17.594 25.406 1 95.44 585 VAL B CA 1
ATOM 9159 C C . VAL B 1 585 ? -18.859 16.219 25.5 1 95.44 585 VAL B C 1
ATOM 9161 O O . VAL B 1 585 ? -20.078 16.078 25.391 1 95.44 585 VAL B O 1
ATOM 9164 N N . GLY B 1 586 ? -18.094 15.156 25.578 1 91.88 586 GLY B N 1
ATOM 9165 C CA . GLY B 1 586 ? -18.578 13.797 25.766 1 91.88 586 GLY B CA 1
ATOM 9166 C C . GLY B 1 586 ? -19.031 13.141 24.469 1 91.88 586 GLY B C 1
ATOM 9167 O O . GLY B 1 586 ? -19.922 12.281 24.484 1 91.88 586 GLY B O 1
ATOM 9168 N N . GLN B 1 587 ? -18.531 13.641 23.375 1 90.81 587 GLN B N 1
ATOM 9169 C CA . GLN B 1 587 ? -18.812 13 22.109 1 90.81 587 GLN B CA 1
ATOM 9170 C C . GLN B 1 587 ? -17.891 11.812 21.859 1 90.81 587 GLN B C 1
ATOM 9172 O O . GLN B 1 587 ? -16.734 11.82 22.297 1 90.81 587 GLN B O 1
ATOM 9177 N N . PRO B 1 588 ? -18.438 10.812 21.156 1 86.56 588 PRO B N 1
ATOM 9178 C CA . PRO B 1 588 ? -17.625 9.625 20.906 1 86.56 588 PRO B CA 1
ATOM 9179 C C . PRO B 1 588 ? -16.453 9.914 19.969 1 86.56 588 PRO B C 1
ATOM 9181 O O . PRO B 1 588 ? -16.578 10.719 19.031 1 86.56 588 PRO B O 1
ATOM 9184 N N . THR B 1 589 ? -15.352 9.203 20.25 1 90.44 589 THR B N 1
ATOM 9185 C CA . THR B 1 589 ? -14.156 9.344 19.422 1 90.44 589 THR B CA 1
ATOM 9186 C C . THR B 1 589 ? -13.75 8 18.828 1 90.44 589 THR B C 1
ATOM 9188 O O . THR B 1 589 ? -12.656 7.871 18.266 1 90.44 589 THR B O 1
ATOM 9191 N N . THR B 1 590 ? -14.594 7.023 18.875 1 82.19 590 THR B N 1
ATOM 9192 C CA . THR B 1 590 ? -14.281 5.68 18.406 1 82.19 590 THR B CA 1
ATOM 9193 C C . THR B 1 590 ? -14.062 5.668 16.891 1 82.19 590 THR B C 1
ATOM 9195 O O . THR B 1 590 ? -14.891 6.195 16.141 1 82.19 590 THR B O 1
ATOM 9198 N N . GLY B 1 591 ? -12.992 5.074 16.5 1 79.19 591 GLY B N 1
ATOM 9199 C CA . GLY B 1 591 ? -12.727 4.855 15.094 1 79.19 591 GLY B CA 1
ATOM 9200 C C . GLY B 1 591 ? -12.164 6.082 14.398 1 79.19 591 GLY B C 1
ATOM 9201 O O . GLY B 1 591 ? -12.016 6.094 13.172 1 79.19 591 GLY B O 1
ATOM 9202 N N . LEU B 1 592 ? -11.859 6.961 15.328 1 90.88 592 LEU B N 1
ATOM 9203 C CA . LEU B 1 592 ? -11.25 8.156 14.75 1 90.88 592 LEU B CA 1
ATOM 9204 C C . LEU B 1 592 ? -9.805 7.883 14.336 1 90.88 592 LEU B C 1
ATOM 9206 O O . LEU B 1 592 ? -9.258 6.824 14.648 1 90.88 592 LEU B O 1
ATOM 9210 N N . LEU B 1 593 ? -9.188 8.289 13.555 1 95.88 593 LEU B N 1
ATOM 9211 C CA . LEU B 1 593 ? -7.781 8.43 13.188 1 95.88 593 LEU B CA 1
ATOM 9212 C C . LEU B 1 593 ? -7.387 7.371 12.156 1 95.88 593 LEU B C 1
ATOM 9214 O O . LEU B 1 593 ? -6.254 7.371 11.664 1 95.88 593 LEU B O 1
ATOM 9218 N N . ARG B 1 594 ? -8.312 6.395 11.859 1 95.31 594 ARG B N 1
ATOM 9219 C CA . ARG B 1 594 ? -7.973 5.266 10.992 1 95.31 594 ARG B CA 1
ATOM 9220 C C . ARG B 1 594 ? -7.559 5.742 9.609 1 95.31 594 ARG B C 1
ATOM 9222 O O . ARG B 1 594 ? -6.652 5.172 8.992 1 95.31 594 ARG B O 1
ATOM 9229 N N . GLY B 1 595 ? -8.273 6.734 9.117 1 96 595 GLY B N 1
ATOM 9230 C CA . GLY B 1 595 ? -7.895 7.301 7.832 1 96 595 GLY B CA 1
ATOM 9231 C C . GLY B 1 595 ? -6.484 7.863 7.82 1 96 595 GLY B C 1
ATOM 9232 O O . GLY B 1 595 ? -5.73 7.637 6.871 1 96 595 GLY B O 1
ATOM 9233 N N . LEU B 1 596 ? -6.148 8.5 8.875 1 97.5 596 LEU B N 1
ATOM 9234 C CA . LEU B 1 596 ? -4.824 9.102 8.984 1 97.5 596 LEU B CA 1
ATOM 9235 C C . LEU B 1 596 ? -3.754 8.023 9.156 1 97.5 596 LEU B C 1
ATOM 9237 O O . LEU B 1 596 ? -2.648 8.148 8.625 1 97.5 596 LEU B O 1
ATOM 9241 N N . GLU B 1 597 ? -4.082 7.027 9.938 1 96.81 597 GLU B N 1
ATOM 9242 C CA . GLU B 1 597 ? -3.135 5.926 10.094 1 96.81 597 GLU B CA 1
ATOM 9243 C C . GLU B 1 597 ? -2.852 5.25 8.758 1 96.81 597 GLU B C 1
ATOM 9245 O O . GLU B 1 597 ? -1.699 4.938 8.445 1 96.81 597 GLU B O 1
ATOM 9250 N N . ALA B 1 598 ? -3.85 5.086 7.98 1 95.94 598 ALA B N 1
ATOM 9251 C CA . ALA B 1 598 ? -3.674 4.477 6.664 1 95.94 598 ALA B CA 1
ATOM 9252 C C . ALA B 1 598 ? -2.92 5.414 5.723 1 95.94 598 ALA B C 1
ATOM 9254 O O . ALA B 1 598 ? -2.189 4.961 4.84 1 95.94 598 ALA B O 1
ATOM 9255 N N . HIS B 1 599 ? -3.039 6.707 5.902 1 96.88 599 HIS B N 1
ATOM 9256 C CA . HIS B 1 599 ? -2.396 7.738 5.098 1 96.88 599 HIS B CA 1
ATOM 9257 C C . HIS B 1 599 ? -0.878 7.66 5.207 1 96.88 599 HIS B C 1
ATOM 9259 O O . HIS B 1 599 ? -0.161 8.133 4.32 1 96.88 599 HIS B O 1
ATOM 9265 N N . LEU B 1 600 ? -0.334 6.969 6.227 1 97.5 600 LEU B N 1
ATOM 9266 C CA . LEU B 1 600 ? 1.104 6.879 6.449 1 97.5 600 LEU B CA 1
ATOM 9267 C C . LEU B 1 600 ? 1.788 6.148 5.301 1 97.5 600 LEU B C 1
ATOM 9269 O O . LEU B 1 600 ? 2.994 6.297 5.094 1 97.5 600 LEU B O 1
ATOM 9273 N N . SER B 1 601 ? 1.057 5.367 4.543 1 95.69 601 SER B N 1
ATOM 9274 C CA . SER B 1 601 ? 1.637 4.641 3.418 1 95.69 601 SER B CA 1
ATOM 9275 C C . SER B 1 601 ? 1.334 5.336 2.094 1 95.69 601 SER B C 1
ATOM 9277 O O . SER B 1 601 ? 1.703 4.84 1.028 1 95.69 601 SER B O 1
ATOM 9279 N N . GLU B 1 602 ? 0.597 6.441 2.189 1 95.25 602 GLU B N 1
ATOM 9280 C CA . GLU B 1 602 ? 0.167 7.156 0.992 1 95.25 602 GLU B CA 1
ATOM 9281 C C . GLU B 1 602 ? 0.82 8.531 0.908 1 95.25 602 GLU B C 1
ATOM 9283 O O . GLU B 1 602 ? 1.055 9.18 1.933 1 95.25 602 GLU B O 1
ATOM 9288 N N . HIS B 1 603 ? 1.231 9.008 -0.193 1 95.75 603 HIS B N 1
ATOM 9289 C CA . HIS B 1 603 ? 1.794 10.32 -0.478 1 95.75 603 HIS B CA 1
ATOM 9290 C C . HIS B 1 603 ? 3.152 10.5 0.192 1 95.75 603 HIS B C 1
ATOM 9292 O O . HIS B 1 603 ? 4.145 9.906 -0.24 1 95.75 603 HIS B O 1
ATOM 9298 N N . GLY B 1 604 ? 3.266 11.18 1.334 1 98.12 604 GLY B N 1
ATOM 9299 C CA . GLY B 1 604 ? 4.496 11.164 2.109 1 98.12 604 GLY B CA 1
ATOM 9300 C C . GLY B 1 604 ? 4.633 9.938 2.986 1 98.12 604 GLY B C 1
ATOM 9301 O O . GLY B 1 604 ? 4.035 9.867 4.062 1 98.12 604 GLY B O 1
ATOM 9302 N N . VAL B 1 605 ? 5.484 9.031 2.562 1 98.12 605 VAL B N 1
ATOM 9303 C CA . VAL B 1 605 ? 5.551 7.719 3.197 1 98.12 605 VAL B CA 1
ATOM 9304 C C . VAL B 1 605 ? 6.113 7.855 4.609 1 98.12 605 VAL B C 1
ATOM 9306 O O . VAL B 1 605 ? 7.18 8.445 4.805 1 98.12 605 VAL B O 1
ATOM 9309 N N . GLY B 1 606 ? 5.379 7.336 5.602 1 98 606 GLY B N 1
ATOM 9310 C CA . GLY B 1 606 ? 5.797 7.355 6.992 1 98 606 GLY B CA 1
ATOM 9311 C C . GLY B 1 606 ? 5.488 8.664 7.691 1 98 606 GLY B C 1
ATOM 9312 O O . GLY B 1 606 ? 5.926 8.891 8.82 1 98 606 GLY B O 1
ATOM 9313 N N . SER B 1 607 ? 4.766 9.523 7.031 1 98.44 607 SER B N 1
ATOM 9314 C CA . SER B 1 607 ? 4.441 10.836 7.582 1 98.44 607 SER B CA 1
ATOM 9315 C C . SER B 1 607 ? 3.014 11.242 7.242 1 98.44 607 SER B C 1
ATOM 9317 O O . SER B 1 607 ? 2.201 10.406 6.84 1 98.44 607 SER B O 1
ATOM 9319 N N . VAL B 1 608 ? 2.633 12.492 7.594 1 98.69 608 VAL B N 1
ATOM 9320 C CA . VAL B 1 608 ? 1.29 13.008 7.348 1 98.69 608 VAL B CA 1
ATOM 9321 C C . VAL B 1 608 ? 1.375 14.312 6.562 1 98.69 608 VAL B C 1
ATOM 9323 O O . VAL B 1 608 ? 2.197 15.18 6.875 1 98.69 608 VAL B O 1
ATOM 9326 N N . SER B 1 609 ? 0.496 14.477 5.598 1 98.56 609 SER B N 1
ATOM 9327 C CA . SER B 1 609 ? 0.469 15.633 4.707 1 98.56 609 SER B CA 1
ATOM 9328 C C . SER B 1 609 ? 0.012 16.891 5.445 1 98.56 609 SER B C 1
ATOM 9330 O O . SER B 1 609 ? -0.695 16.797 6.449 1 98.56 609 SER B O 1
ATOM 9332 N N . GLU B 1 610 ? 0.386 17.969 4.887 1 98.62 610 GLU B N 1
ATOM 9333 C CA . GLU B 1 610 ? -0.023 19.266 5.422 1 98.62 610 GLU B CA 1
ATOM 9334 C C . GLU B 1 610 ? -1.525 19.484 5.262 1 98.62 610 GLU B C 1
ATOM 9336 O O . GLU B 1 610 ? -2.213 19.828 6.227 1 98.62 610 GLU B O 1
ATOM 9341 N N . VAL B 1 611 ? -1.923 19.312 4.039 1 98.5 611 VAL B N 1
ATOM 9342 C CA . VAL B 1 611 ? -3.332 19.531 3.73 1 98.5 611 VAL B CA 1
ATOM 9343 C C . VAL B 1 611 ? -3.814 18.484 2.727 1 98.5 611 VAL B C 1
ATOM 9345 O O . VAL B 1 611 ? -3.004 17.797 2.1 1 98.5 611 VAL B O 1
ATOM 9348 N N . VAL B 1 612 ? -5.109 18.344 2.654 1 98.19 612 VAL B N 1
ATOM 9349 C CA . VAL B 1 612 ? -5.781 17.531 1.654 1 98.19 612 VAL B CA 1
ATOM 9350 C C . VAL B 1 612 ? -7 18.266 1.112 1 98.19 612 VAL B C 1
ATOM 9352 O O . VAL B 1 612 ? -7.465 19.234 1.716 1 98.19 612 VAL B O 1
ATOM 9355 N N . ASP B 1 613 ? -7.492 17.859 -0.028 1 97.88 613 ASP B N 1
ATOM 9356 C CA . ASP B 1 613 ? -8.734 18.422 -0.558 1 97.88 613 ASP B CA 1
ATOM 9357 C C . ASP B 1 613 ? -9.875 18.266 0.44 1 97.88 613 ASP B C 1
ATOM 9359 O O . ASP B 1 613 ? -9.938 17.281 1.169 1 97.88 613 ASP B O 1
ATOM 9363 N N . GLY B 1 614 ? -10.742 19.266 0.425 1 98 614 GLY B N 1
ATOM 9364 C CA . GLY B 1 614 ? -11.953 19.156 1.227 1 98 614 GLY B CA 1
ATOM 9365 C C . GLY B 1 614 ? -12.969 18.188 0.641 1 98 614 GLY B C 1
ATOM 9366 O O . GLY B 1 614 ? -13.766 17.594 1.372 1 98 614 GLY B O 1
ATOM 9367 N N . ASP B 1 615 ? -12.867 18.062 -0.605 1 96.31 615 ASP B N 1
ATOM 9368 C CA . ASP B 1 615 ? -13.781 17.172 -1.3 1 96.31 615 ASP B CA 1
ATOM 9369 C C . ASP B 1 615 ? -13.125 15.82 -1.567 1 96.31 615 ASP B C 1
ATOM 9371 O O . ASP B 1 615 ? -11.906 15.734 -1.726 1 96.31 615 ASP B O 1
ATOM 9375 N N . ALA B 1 616 ? -13.898 14.766 -1.548 1 91.88 616 ALA B N 1
ATOM 9376 C CA . ALA B 1 616 ? -13.414 13.445 -1.94 1 91.88 616 ALA B CA 1
ATOM 9377 C C . ALA B 1 616 ? -12.789 13.484 -3.332 1 91.88 616 ALA B C 1
ATOM 9379 O O . ALA B 1 616 ? -13.258 14.219 -4.207 1 91.88 616 ALA B O 1
ATOM 9380 N N . PRO B 1 617 ? -11.75 12.812 -3.6 1 91.44 617 PRO B N 1
ATOM 9381 C CA . PRO B 1 617 ? -11.195 11.711 -2.811 1 91.44 617 PRO B CA 1
ATOM 9382 C C . PRO B 1 617 ? -10.156 12.172 -1.798 1 91.44 617 PRO B C 1
ATOM 9384 O O . PRO B 1 617 ? -9.273 11.398 -1.411 1 91.44 617 PRO B O 1
ATOM 9387 N N . TYR B 1 618 ? -10.227 13.453 -1.463 1 95.88 618 TYR B N 1
ATOM 9388 C CA . TYR B 1 618 ? -9.352 14.008 -0.436 1 95.88 618 TYR B CA 1
ATOM 9389 C C . TYR B 1 618 ? -7.887 13.875 -0.84 1 95.88 618 TYR B C 1
ATOM 9391 O O . TYR B 1 618 ? -7.062 13.398 -0.06 1 95.88 618 TYR B O 1
ATOM 9399 N N . LYS B 1 619 ? -7.574 14.266 -2.029 1 95.38 619 LYS B N 1
ATOM 9400 C CA . LYS B 1 619 ? -6.207 14.203 -2.543 1 95.38 619 LYS B CA 1
ATOM 9401 C C . LYS B 1 619 ? -5.258 15.039 -1.688 1 95.38 619 LYS B C 1
ATOM 9403 O O . LYS B 1 619 ? -5.551 16.203 -1.381 1 95.38 619 LYS B O 1
ATOM 9408 N N . ALA B 1 620 ? -4.156 14.438 -1.312 1 96.62 620 ALA B N 1
ATOM 9409 C CA . ALA B 1 620 ? -3.156 15.156 -0.53 1 96.62 620 ALA B CA 1
ATOM 9410 C C . ALA B 1 620 ? -2.463 16.219 -1.374 1 96.62 620 ALA B C 1
ATOM 9412 O O . ALA B 1 620 ? -2.23 16.031 -2.568 1 96.62 620 ALA B O 1
ATOM 9413 N N . SER B 1 621 ? -2.213 17.312 -0.77 1 95.19 621 SER B N 1
ATOM 9414 C CA . SER B 1 621 ? -1.486 18.422 -1.378 1 95.19 621 SER B CA 1
ATOM 9415 C C . SER B 1 621 ? -0.669 19.188 -0.339 1 95.19 621 SER B C 1
ATOM 9417 O O . SER B 1 621 ? -0.563 18.75 0.812 1 95.19 621 SER B O 1
ATOM 9419 N N . GLY B 1 622 ? -0.052 20.25 -0.688 1 95.75 622 GLY B N 1
ATOM 9420 C CA . GLY B 1 622 ? 0.854 20.922 0.232 1 95.75 622 GLY B CA 1
ATOM 9421 C C . GLY B 1 622 ? 2.109 20.125 0.521 1 95.75 622 GLY B C 1
ATOM 9422 O O . GLY B 1 622 ? 2.539 19.312 -0.304 1 95.75 622 GLY B O 1
ATOM 9423 N N . CYS B 1 623 ? 2.732 20.375 1.694 1 97.12 623 CYS B N 1
ATOM 9424 C CA . CYS B 1 623 ? 3.898 19.578 2.078 1 97.12 623 CYS B CA 1
ATOM 9425 C C . CYS B 1 623 ? 3.514 18.141 2.359 1 97.12 623 CYS B C 1
ATOM 9427 O O . CYS B 1 623 ? 2.621 17.875 3.168 1 97.12 623 CYS B O 1
ATOM 9429 N N . PRO B 1 624 ? 4.211 17.281 1.72 1 98.19 624 PRO B N 1
ATOM 9430 C CA . PRO B 1 624 ? 3.939 15.875 2.047 1 98.19 624 PRO B CA 1
ATOM 9431 C C . PRO B 1 624 ? 4.273 15.531 3.496 1 98.19 624 PRO B C 1
ATOM 9433 O O . PRO B 1 624 ? 3.754 14.547 4.039 1 98.19 624 PRO B O 1
ATOM 9436 N N . PHE B 1 625 ? 5.129 16.328 4.109 1 98.81 625 PHE B N 1
ATOM 9437 C CA . PHE B 1 625 ? 5.598 16.109 5.469 1 98.81 625 PHE B CA 1
ATOM 9438 C C . PHE B 1 625 ? 5.344 17.328 6.34 1 98.81 625 PHE B C 1
ATOM 9440 O O . PHE B 1 625 ? 6 18.359 6.176 1 98.81 625 PHE B O 1
ATOM 9447 N N . SER B 1 626 ? 4.438 17.172 7.277 1 98.81 626 SER B N 1
ATOM 9448 C CA . SER B 1 626 ? 4.02 18.328 8.062 1 98.81 626 SER B CA 1
ATOM 9449 C C . SER B 1 626 ? 4.203 18.078 9.555 1 98.81 626 SER B C 1
ATOM 9451 O O . SER B 1 626 ? 3.652 17.109 10.102 1 98.81 626 SER B O 1
ATOM 9453 N N . ALA B 1 627 ? 4.902 18.969 10.227 1 98.88 627 ALA B N 1
ATOM 9454 C CA . ALA B 1 627 ? 5.188 18.844 11.656 1 98.88 627 ALA B CA 1
ATOM 9455 C C . ALA B 1 627 ? 3.902 18.859 12.477 1 98.88 627 ALA B C 1
ATOM 9457 O O . ALA B 1 627 ? 3.701 18 13.344 1 98.88 627 ALA B O 1
ATOM 9458 N N . LYS B 1 628 ? 3.021 19.812 12.188 1 98.69 628 LYS B N 1
ATOM 9459 C CA . LYS B 1 628 ? 1.783 19.938 12.945 1 98.69 628 LYS B CA 1
ATOM 9460 C C . LYS B 1 628 ? 0.908 18.703 12.781 1 98.69 628 LYS B C 1
ATOM 9462 O O . LYS B 1 628 ? 0.357 18.188 13.758 1 98.69 628 LYS B O 1
ATOM 9467 N N . SER B 1 629 ? 0.803 18.203 11.531 1 98.81 629 SER B N 1
ATOM 9468 C CA . SER B 1 629 ? -0.039 17.031 11.258 1 98.81 629 SER B CA 1
ATOM 9469 C C . SER B 1 629 ? 0.477 15.805 11.992 1 98.81 629 SER B C 1
ATOM 9471 O O . SER B 1 629 ? -0.301 15.07 12.602 1 98.81 629 SER B O 1
ATOM 9473 N N . VAL B 1 630 ? 1.763 15.578 11.93 1 98.88 630 VAL B N 1
ATOM 9474 C CA . VAL B 1 630 ? 2.377 14.453 12.609 1 98.88 630 VAL B CA 1
ATOM 9475 C C . VAL B 1 630 ? 2.191 14.594 14.125 1 98.88 630 VAL B C 1
ATOM 9477 O O . VAL B 1 630 ? 1.772 13.648 14.797 1 98.88 630 VAL B O 1
ATOM 9480 N N . ALA B 1 631 ? 2.459 15.766 14.648 1 98.94 631 ALA B N 1
ATOM 9481 C CA . ALA B 1 631 ? 2.391 16.031 16.078 1 98.94 631 ALA B CA 1
ATOM 9482 C C . ALA B 1 631 ? 0.985 15.773 16.625 1 98.94 631 ALA B C 1
ATOM 9484 O O . ALA B 1 631 ? 0.816 15.156 17.672 1 98.94 631 ALA B O 1
ATOM 9485 N N . GLU B 1 632 ? 0.017 16.281 15.883 1 98.75 632 GLU B N 1
ATOM 9486 C CA . GLU B 1 632 ? -1.351 16.203 16.391 1 98.75 632 GLU B CA 1
ATOM 9487 C C . GLU B 1 632 ? -1.917 14.797 16.25 1 98.75 632 GLU B C 1
ATOM 9489 O O . GLU B 1 632 ? -2.748 14.367 17.047 1 98.75 632 GLU B O 1
ATOM 9494 N N . LEU B 1 633 ? -1.464 14.047 15.227 1 98.69 633 LEU B N 1
ATOM 9495 C CA . LEU B 1 633 ? -1.83 12.633 15.188 1 98.69 633 LEU B CA 1
ATOM 9496 C C . LEU B 1 633 ? -1.247 11.891 16.391 1 98.69 633 LEU B C 1
ATOM 9498 O O . LEU B 1 633 ? -1.929 11.07 17 1 98.69 633 LEU B O 1
ATOM 9502 N N . ILE B 1 634 ? 0.039 12.172 16.734 1 98.69 634 ILE B N 1
ATOM 9503 C CA . ILE B 1 634 ? 0.686 11.562 17.891 1 98.69 634 ILE B CA 1
ATOM 9504 C C . ILE B 1 634 ? -0.1 11.891 19.156 1 98.69 634 ILE B C 1
ATOM 9506 O O . ILE B 1 634 ? -0.424 11 19.938 1 98.69 634 ILE B O 1
ATOM 9510 N N . ARG B 1 635 ? -0.447 13.125 19.297 1 98 635 ARG B N 1
ATOM 9511 C CA . ARG B 1 635 ? -1.15 13.57 20.5 1 98 635 ARG B CA 1
ATOM 9512 C C . ARG B 1 635 ? -2.539 12.953 20.578 1 98 635 ARG B C 1
ATOM 9514 O O . ARG B 1 635 ? -2.965 12.516 21.656 1 98 635 ARG B O 1
ATOM 9521 N N . ALA B 1 636 ? -3.232 12.969 19.469 1 98 636 ALA B N 1
ATOM 9522 C CA . ALA B 1 636 ? -4.578 12.406 19.438 1 98 636 ALA B CA 1
ATOM 9523 C C . ALA B 1 636 ? -4.562 10.922 19.797 1 98 636 ALA B C 1
ATOM 9525 O O . ALA B 1 636 ? -5.418 10.453 20.547 1 98 636 ALA B O 1
ATOM 9526 N N . ARG B 1 637 ? -3.633 10.195 19.266 1 97.25 637 ARG B N 1
ATOM 9527 C CA . ARG B 1 637 ? -3.516 8.773 19.578 1 97.25 637 ARG B CA 1
ATOM 9528 C C . ARG B 1 637 ? -3.264 8.562 21.078 1 97.25 637 ARG B C 1
ATOM 9530 O O . ARG B 1 637 ? -3.852 7.672 21.688 1 97.25 637 ARG B O 1
ATOM 9537 N N . ALA B 1 638 ? -2.393 9.344 21.609 1 96.31 638 ALA B N 1
ATOM 9538 C CA . ALA B 1 638 ? -2.104 9.25 23.047 1 96.31 638 ALA B CA 1
ATOM 9539 C C . ALA B 1 638 ? -3.348 9.555 23.875 1 96.31 638 ALA B C 1
ATOM 9541 O O . ALA B 1 638 ? -3.607 8.883 24.875 1 96.31 638 ALA B O 1
ATOM 9542 N N . ALA B 1 639 ? -4.082 10.547 23.469 1 95.69 639 ALA B N 1
ATOM 9543 C CA . ALA B 1 639 ? -5.285 10.961 24.188 1 95.69 639 ALA B CA 1
ATOM 9544 C C . ALA B 1 639 ? -6.344 9.859 24.172 1 95.69 639 ALA B C 1
ATOM 9546 O O . ALA B 1 639 ? -7.094 9.695 25.141 1 95.69 639 ALA B O 1
ATOM 9547 N N . LEU B 1 640 ? -6.41 9.164 23.109 1 94.75 640 LEU B N 1
ATOM 9548 C CA . LEU B 1 640 ? -7.469 8.172 22.938 1 94.75 640 LEU B CA 1
ATOM 9549 C C . LEU B 1 640 ? -7.09 6.852 23.594 1 94.75 640 LEU B C 1
ATOM 9551 O O . LEU B 1 640 ? -7.93 5.953 23.719 1 94.75 640 LEU B O 1
ATOM 9555 N N . ARG B 1 641 ? -5.938 6.625 24 1 88.88 641 ARG B N 1
ATOM 9556 C CA . ARG B 1 641 ? -5.527 5.434 24.734 1 88.88 641 ARG B CA 1
ATOM 9557 C C . ARG B 1 641 ? -5.824 5.59 26.219 1 88.88 641 ARG B C 1
ATOM 9559 O O . ARG B 1 641 ? -5.922 4.594 26.953 1 88.88 641 ARG B O 1
ATOM 9566 N N . THR B 1 642 ? -5.91 6.746 26.812 1 72.31 642 THR B N 1
ATOM 9567 C CA . THR B 1 642 ? -6.172 7.02 28.234 1 72.31 642 THR B CA 1
ATOM 9568 C C . THR B 1 642 ? -7.664 7.234 28.469 1 72.31 642 THR B C 1
ATOM 9570 O O . THR B 1 642 ? -8.359 7.789 27.609 1 72.31 642 THR B O 1
#

pLDDT: mean 94.68, std 8.26, range [38.12, 98.94]

InterPro domains:
  IPR008928 Six-hairpin glycosidase superfamily [SSF48208] (196-636)
  IPR010401 Glycogen debranching enzyme [PTHR10569] (392-638)
  IPR012341 Six-hairpin glycosidase-like superfamily [G3DSA:1.50.10.10] (298-633)
  IPR024742 Glycogen debranching enzyme, bacterial and archaeal type, N-terminal [PF12439] (26-234)
  IPR032790 Glycogen debranching enzyme, C-terminal [PF06202] (286-635)

Solvent-accessible surface area (backbone atoms only — not comparable to full-atom values): 61533 Å² total; per-residue (Å²): 132,79,69,53,34,72,50,76,38,16,28,60,30,22,38,25,70,78,31,84,51,10,12,52,40,29,28,48,64,44,51,10,28,61,74,16,34,26,32,42,23,58,20,52,32,43,38,40,75,66,33,17,56,35,30,41,56,51,95,88,45,44,30,34,32,35,47,43,70,38,38,28,38,26,56,85,81,51,74,69,45,61,50,30,30,33,34,30,71,89,68,50,61,52,52,58,12,23,47,36,28,24,33,29,32,32,53,58,67,30,52,34,42,31,35,46,59,36,50,32,28,43,33,40,40,46,34,37,37,76,70,36,55,31,33,18,34,33,38,33,33,64,31,43,98,50,63,32,38,38,36,37,36,36,29,30,55,78,39,55,40,90,51,73,47,50,81,88,52,81,74,81,49,71,42,86,48,86,42,33,35,29,45,64,87,55,34,33,39,37,33,49,59,53,44,80,68,67,47,78,44,77,43,38,26,17,57,54,29,44,51,42,59,45,85,29,59,29,34,35,35,32,49,27,32,29,37,49,75,34,44,59,73,34,73,47,52,33,37,37,31,42,79,63,71,87,60,76,72,75,56,19,66,55,31,39,52,50,42,45,52,48,39,52,50,47,26,58,54,28,63,49,90,40,37,68,46,22,25,45,34,52,42,41,52,53,28,42,23,72,91,54,48,31,36,37,22,42,83,81,50,56,72,38,60,47,47,36,35,74,13,33,58,25,49,16,63,62,32,63,30,51,69,60,41,50,52,32,53,51,58,58,55,67,38,56,68,55,40,40,61,59,22,63,53,24,48,49,28,66,36,34,47,46,46,42,51,44,51,48,26,71,74,67,62,42,58,64,60,37,36,68,42,30,60,51,49,50,58,42,59,48,32,32,66,38,91,78,37,66,45,65,32,31,52,36,83,88,49,50,42,49,32,30,56,88,56,63,62,16,43,38,94,57,44,48,64,53,96,77,29,33,69,51,72,57,34,15,27,33,34,38,54,41,17,37,45,29,24,26,31,49,42,49,24,53,29,24,43,73,53,72,45,89,31,63,69,36,48,52,48,24,54,43,20,30,53,37,47,65,65,64,32,66,36,92,88,50,31,48,26,42,20,38,55,12,70,48,63,80,79,76,80,78,64,66,84,49,35,66,38,67,58,60,43,57,50,54,37,38,29,34,34,44,98,51,25,56,44,84,27,83,71,44,50,40,59,50,52,42,33,55,55,22,35,53,61,56,19,28,18,36,24,27,78,86,44,89,74,47,26,42,55,55,52,42,33,78,60,52,21,60,55,6,56,63,19,7,15,13,29,27,33,49,43,25,44,48,50,37,23,30,57,49,36,70,43,86,67,74,79,60,59,53,25,45,62,35,32,23,76,42,42,20,48,48,31,31,36,39,26,25,21,45,37,73,49,39,53,73,32,79,33,38,32,16,37,38,21,41,11,21,50,50,41,36,53,56,57,68,72,103,133,76,70,54,33,72,48,76,38,16,28,61,30,23,40,26,70,78,30,83,52,8,12,50,40,30,28,47,64,42,49,9,28,60,75,15,34,25,32,42,23,58,21,53,32,42,37,40,74,66,32,16,56,34,30,39,54,52,95,90,45,44,29,34,31,36,48,43,70,39,39,27,38,26,57,85,82,50,74,68,45,60,50,30,30,34,34,29,71,88,69,49,64,53,53,58,12,24,46,35,27,23,33,30,34,32,53,58,66,29,52,35,42,30,35,47,59,38,51,32,28,43,33,39,38,48,33,36,38,75,70,38,56,31,34,17,34,33,38,33,32,63,31,43,98,50,62,30,38,39,36,37,35,36,29,31,56,80,39,56,40,90,51,74,47,49,80,88,52,82,75,80,50,72,43,85,47,87,42,32,35,29,44,64,86,55,35,32,39,38,33,48,60,52,43,80,68,67,46,78,44,77,42,38,26,17,58,55,29,45,52,41,60,45,86,29,59,30,35,36,34,31,50,24,32,29,38,48,76,35,44,58,71,33,72,47,50,34,38,39,32,41,79,63,71,88,61,75,72,76,57,19,67,56,31,38,52,50,42,45,53,49,38,53,48,48,25,57,54,30,62,50,89,41,37,68,46,24,26,45,34,52,41,40,52,52,28,43,22,72,91,55,47,33,36,37,21,41,84,81,49,58,72,38,62,49,47,36,36,75,13,33,58,24,49,16,63,61,32,62,30,52,70,58,42,50,52,33,51,51,59,56,54,66,37,57,65,56,39,40,61,58,23,64,54,24,47,49,27,65,36,34,47,46,46,40,51,44,50,49,28,70,74,68,63,42,56,65,59,35,37,69,42,30,60,48,48,50,57,43,59,49,32,32,66,38,92,78,38,65,46,65,34,31,53,37,83,88,50,49,41,49,31,31,54,88,56,65,61,15,42,39,93,57,42,46,67,54,96,75,29,34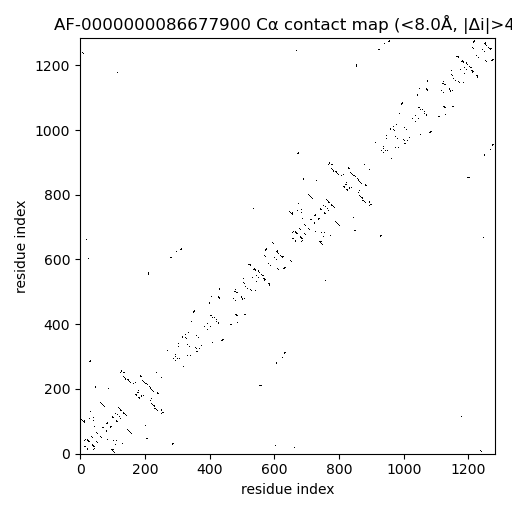,70,50,73,58,35,15,28,34,36,38,55,40,16,38,46,30,25,26,31,49,44,48,24,52,28,24,44,73,54,73,44,89,30,62,69,37,49,52,48,24,52,42,20,29,53,38,47,66,64,64,32,65,36,92,89,48,33,47,25,43,20,38,56,12,69,49,64,80,79,75,78,78,64,67,83,50,35,66,38,66,58,60,42,57,49,57,39,38,30,34,33,42,99,50,26,56,43,83,26,82,68,43,50,37,59,50,52,43,34,56,54,21,36,53,59,58,18,28,19,37,25,27,77,88,43,89,72,47,25,41,55,55,51,42,33,77,61,53,22,60,58,7,56,62,18,6,16,12,29,26,33,49,43,26,44,47,50,37,22,29,58,49,37,70,45,87,66,75,80,61,60,54,25,46,62,37,32,23,75,42,42,20,48,49,32,31,38,38,27,24,21,44,36,74,48,39,54,75,30,78,33,36,33,18,36,38,20,41,11,20,51,50,41,36,53,56,55,70,73,104

Nearest PDB structures (foldseek):
  4wva-assembly2_B  TM=6.732E-01  e=1.833E-05  Thermus thermophilus HB8
  8rf9-assembly1_A  TM=5.290E-01  e=1.825E-07  Agrobacterium tumefaciens
  2z07-assembly2_B  TM=6.698E-01  e=4.562E-05  Thermus thermophilus
  2z07-assembly1_A  TM=6.644E-01  e=5.049E-05  Thermus thermophilus
  5nz8-assembly1_A  TM=5.288E-01  e=9.888E-11  Acetivibrio thermocellus

Sequence (1284 aa):
MGNRSTFAFGPEVCADVTGPSGGAHREWLVADGTGGFASGTASLVRTRRYHGLLVVPGPNGRRMGLAALDAAVTIGGGTPVPLSAHEWASGVVSPAGHLHLELFEVVDGLPRWRWRIGDVVLERELAMVHGQTSLGVVHRLVSAPGPVRVALTALCTWRDAHGNRTASGAAPVQTRVANGAVVDDGYRLAGPGWRPRGEWWFDAHLREEAARGLDPIEDLWCAGSFTATLEPGDVMEVSAWAGDLRHQPPPATAVIAAARKRARSVVAAAKPHDDVDATLALAADAFIVKGPDVVAGYPWFDCWMRDALASYEGLFLRTGRAAEGAALLRRYASSPALVADLAQGACEAPLWLVHAVDRHVAATGDGHLGAELATPLDTILAGYAADDAPFAARLDPTDGLLALRPSDAAATWMNVRTHGHAVTPRDGKPVEVNALWVNALAALAKLTERAGQDARALWAGHDAAQRSFSKRYLAPAGWLYDVVDAQPAAYPLGGGTHLDDPVLRPNQLFAYALPYAPLDGADPAAVRAVSRSLLTPLGLRTLAPTEYGYQGRHAGPEPVRAEAYHQGTAWPWLIGVYVDACRAVGQPTTGLLRGLEAHLSEHGVGSVSEVVDGDAPYKASGCPFSAKSVAELIRARAALRTMGNRSTFAFGPEVCADVTGPSGGAHREWLVADGTGGFASGTASLVRTRRYHGLLVVPGPNGRRMGLAALDAAVTIGGGTPVPLSAHEWASGVVSPAGHLHLELFEVVDGLPRWRWRIGDVVLERELAMVHGQTSLGVVHRLVSAPGPVRVALTALCTWRDAHGNRTASGAAPVQTRVANGAVVDDGYRLAGPGWRPRGEWWFDAHLREEAARGLDPIEDLWCAGSFTATLEPGDVMEVSAWAGDLRHQPPPATAVIAAARKRARSVVAAAKPHDDVDATLALAADAFIVKGPDVVAGYPWFDCWMRDALASYEGLFLRTGRAAEGAALLRRYASSPALVADLAQGACEAPLWLVHAVDRHVAATGDGHLGAELATPLDTILAGYAADDAPFAARLDPTDGLLALRPSDAAATWMNVRTHGHAVTPRDGKPVEVNALWVNALAALAKLTERAGQDARALWAGHDAAQRSFSKRYLAPAGWLYDVVDAQPAAYPLGGGTHLDDPVLRPNQLFAYALPYAPLDGADPAAVRAVSRSLLTPLGLRTLAPTEYGYQGRHAGPEPVRAEAYHQGTAWPWLIGVYVDACRAVGQPTTGLLRGLEAHLSEHGVGSVSEVVDGDAPYKASGCPFSAKSVAELIRARAALRT